Protein AF-0000000084345379 (afdb_homodimer)

Solvent-accessible surface area (backbone atoms only — not comparable to full-atom values): 69347 Å² total; per-residue (Å²): 131,78,50,75,64,46,50,44,50,51,50,55,33,65,71,37,90,54,63,39,42,52,60,57,52,9,62,73,68,72,48,52,50,68,52,45,53,52,37,50,53,48,50,21,56,70,67,73,36,76,43,56,42,79,41,96,85,55,21,33,30,49,41,68,75,49,44,65,74,61,64,68,73,79,73,82,81,65,48,82,43,69,69,41,36,38,51,48,52,49,45,38,44,70,72,73,30,72,55,43,48,51,68,59,46,25,66,71,56,65,49,56,72,67,56,48,54,52,35,50,55,49,43,54,61,69,40,56,86,39,83,59,52,45,77,46,74,58,90,59,31,38,31,72,44,57,52,56,66,54,53,49,50,50,49,51,51,52,50,47,60,71,44,68,57,26,60,36,24,48,59,63,57,28,66,72,43,84,91,55,61,47,65,59,51,48,52,49,47,53,51,50,27,59,74,67,70,54,64,63,40,44,74,46,46,53,58,48,50,50,54,49,52,51,50,51,58,34,35,57,72,71,47,74,57,86,66,90,82,76,42,74,68,49,66,69,31,69,41,30,51,49,29,47,52,41,50,55,57,46,37,73,80,39,88,46,74,89,47,68,42,56,27,48,52,47,15,52,54,46,59,65,36,46,54,74,70,86,72,72,68,66,59,61,75,74,36,100,54,55,60,64,56,52,50,53,51,42,38,52,48,41,26,70,53,64,70,46,83,56,81,83,40,60,68,46,54,54,49,48,41,48,48,52,54,46,50,50,52,28,60,75,67,68,51,82,71,87,46,94,53,39,68,53,41,51,59,65,33,38,55,40,38,51,52,19,48,51,44,50,50,54,45,25,71,74,68,70,52,86,75,53,56,38,58,33,42,55,48,14,40,33,49,42,43,47,53,62,70,61,57,80,62,80,54,42,39,26,33,37,34,42,65,73,38,78,53,42,66,51,46,50,58,50,54,49,42,71,74,38,45,79,49,39,38,78,78,45,77,33,65,52,48,48,66,71,60,49,65,71,67,60,51,59,33,35,42,24,51,52,52,71,75,76,90,66,98,48,55,68,44,72,34,53,70,76,53,47,71,70,38,49,46,49,51,48,51,50,52,52,47,51,50,52,51,52,37,49,51,54,44,37,54,48,46,67,70,28,52,45,70,90,40,52,43,58,74,40,84,70,86,40,59,66,56,47,53,48,52,55,39,48,54,36,36,76,72,58,32,32,42,86,61,34,51,60,35,25,53,51,41,41,67,55,47,56,50,46,39,93,89,18,32,31,50,52,36,48,83,58,24,79,38,22,70,40,58,34,38,34,35,39,34,37,72,57,66,32,70,32,76,95,24,55,29,33,35,36,41,36,47,35,43,20,57,89,44,34,62,54,62,52,48,46,32,55,34,45,37,57,41,68,74,38,64,69,63,58,54,56,62,68,68,46,77,44,66,70,50,40,54,50,59,61,72,102,132,79,51,75,65,46,52,45,51,51,51,54,33,65,70,38,90,53,63,39,43,52,60,57,52,9,61,74,67,72,47,51,51,66,52,44,52,52,37,51,52,47,50,21,56,70,66,73,36,76,44,57,43,79,41,98,86,54,21,33,30,49,40,67,74,49,44,65,72,62,65,67,73,79,74,82,81,66,50,81,43,68,68,42,35,36,51,47,52,50,44,40,44,72,73,74,27,71,56,43,48,51,69,60,46,25,66,69,58,68,49,55,73,66,56,49,54,51,36,50,56,50,43,54,60,70,38,56,86,38,83,59,52,45,77,47,75,56,92,61,31,39,32,72,44,55,51,56,66,52,52,50,49,50,47,50,51,51,50,47,60,71,44,68,57,26,60,35,22,48,59,62,58,28,66,73,44,83,91,54,61,48,66,59,50,50,52,51,48,53,50,51,27,58,75,68,71,54,62,64,39,42,72,45,47,54,59,48,48,51,53,50,51,52,51,51,58,33,33,57,70,71,48,74,56,86,65,90,81,75,41,74,68,49,65,70,31,68,41,28,51,50,28,46,52,42,51,54,56,46,36,71,80,38,88,44,75,87,48,69,42,55,27,48,52,46,14,53,54,46,61,65,36,45,53,75,72,85,70,73,70,65,59,59,74,74,36,100,52,57,60,66,57,52,50,52,50,42,38,53,47,42,25,71,52,65,71,46,82,54,80,85,40,61,69,48,53,54,49,48,40,48,47,51,52,46,50,51,53,28,58,74,68,69,49,83,71,85,48,95,54,39,66,54,41,52,58,64,34,39,55,40,38,50,52,19,48,51,42,50,49,54,46,25,70,73,69,70,52,86,75,53,56,40,59,32,41,56,47,15,41,35,49,40,44,46,53,62,69,61,59,78,62,80,54,42,39,27,32,37,34,41,65,73,38,80,53,42,65,51,47,50,59,49,52,48,42,72,72,38,44,79,50,40,37,77,78,45,78,32,63,52,47,49,68,73,60,48,65,71,67,61,50,60,34,35,42,23,51,52,52,71,76,74,88,66,97,47,55,71,43,72,34,52,72,78,51,47,70,67,38,50,46,49,51,46,51,50,51,53,48,50,49,52,52,52,36,48,52,53,44,39,54,48,46,67,70,29,52,44,72,92,39,51,42,59,74,41,84,68,87,40,58,66,56,46,53,48,52,56,39,50,53,36,36,76,72,58,32,31,42,87,63,34,50,60,36,25,53,52,41,41,66,58,47,56,48,47,38,91,88,19,32,31,50,51,36,49,82,57,24,80,37,23,71,39,60,35,38,34,36,38,35,38,72,58,66,31,70,33,76,95,25,54,29,32,35,36,42,36,46,34,46,20,56,89,44,34,61,54,60,53,49,48,33,54,33,45,37,57,41,67,74,38,64,68,64,58,55,57,62,70,66,46,75,45,66,68,50,41,54,50,57,61,71,103

Nearest PDB structures (foldseek):
  4r6i-assembly1_A  TM=3.378E-01  e=2.160E-15  Bacillus anthracis str. 'Ames Ancestor'
  4r6i-assembly1_B  TM=3.707E-01  e=4.226E-13  Bacillus anthracis str. 'Ames Ancestor'
  1a3a-assembly2_B  TM=8.124E-01  e=3.487E-05  Escherichia coli K-12
  6twr-assembly1_B  TM=7.654E-01  e=1.102E-02  Bacillus subtilis
  1tlv-assembly1_A-2  TM=4.463E-01  e=1.869E-03  Bacillus subtilis

Organism: NCBI:txid1533

Sequence (1272 aa):
MLNKRQEKIIIVMQESKDWVVGRELANLMGVSDRTIRSDIVKINKFYEDILIESNLKYGYRINKDKIKSLNIELTEIIPQTPEERCIYILQELLFEKNEINIIFLQDKVFISEYSIDNDIKKIKRMIEPYSSLKIIKSKNYIKLVGKEEEKRKLYKDLLTSETKGNFLNLNKIASLYKDFDLIEVKDILEDTFKEYNYHIRELAFPMLMIHIGIAIERIIKHNYIKTDRNTEELQNSIEYKIAQVFFKKVAENIRIEIVEDEIVLLALLLLGKKSANYTNDVVKDQTNYSVSDLVEETLLDIKKIFNVDFTSDNDLKIGLEMHIMSLLERQIKNIEIDNMYLQEIKRKYPLIFEMAVRVCKLLEEKIHINIKENEIAFIALHLGAAYERANLTCKYKVIMIYPNTQALSNLCLQKILNRFGDRIDIIESMNFFEESVILRLKPDLILTTLPLKHSLDILTLQISLFVDYEDESRIFQALNNLDRLRCREDFKLLILKLVKEEFFYTHVNVKSSFDLITRMCDNLYKKGYVKKDFKSSVLQREKMSATSFAYGFAIPHSFNGQISNKSSLSIAILDNPIKWGDFDVRFVILFAVKEEDHRILRVFFDWLSNVISNSSKFASLLEVKNYKEFINQVLKMLNKRQEKIIIVMQESKDWVVGRELANLMGVSDRTIRSDIVKINKFYEDILIESNLKYGYRINKDKIKSLNIELTEIIPQTPEERCIYILQELLFEKNEINIIFLQDKVFISEYSIDNDIKKIKRMIEPYSSLKIIKSKNYIKLVGKEEEKRKLYKDLLTSETKGNFLNLNKIASLYKDFDLIEVKDILEDTFKEYNYHIRELAFPMLMIHIGIAIERIIKHNYIKTDRNTEELQNSIEYKIAQVFFKKVAENIRIEIVEDEIVLLALLLLGKKSANYTNDVVKDQTNYSVSDLVEETLLDIKKIFNVDFTSDNDLKIGLEMHIMSLLERQIKNIEIDNMYLQEIKRKYPLIFEMAVRVCKLLEEKIHINIKENEIAFIALHLGAAYERANLTCKYKVIMIYPNTQALSNLCLQKILNRFGDRIDIIESMNFFEESVILRLKPDLILTTLPLKHSLDILTLQISLFVDYEDESRIFQALNNLDRLRCREDFKLLILKLVKEEFFYTHVNVKSSFDLITRMCDNLYKKGYVKKDFKSSVLQREKMSATSFAYGFAIPHSFNGQISNKSSLSIAILDNPIKWGDFDVRFVILFAVKEEDHRILRVFFDWLSNVISNSSKFASLLEVKNYKEFINQVLK

InterPro domains:
  IPR002178 PTS EIIA type-2 domain [PF00359] (498-633)
  IPR002178 PTS EIIA type-2 domain [PS51094] (497-636)
  IPR007737 Mga helix-turn-helix domain [PF05043] (71-158)
  IPR011608 PRD domain [PF00874] (186-272)
  IPR011608 PRD domain [PF00874] (297-386)
  IPR011608 PRD domain [PS51372] (176-280)
  IPR011608 PRD domain [PS51372] (286-393)
  IPR013196 Helix-turn-helix, type 11 [PF08279] (5-61)
  IPR016152 Phosphotransferase/anion transporter [G3DSA:3.40.930.10] (494-636)
  IPR016152 Phosphotransferase/anion transporter [SSF55804] (495-634)
  IPR036388 Winged helix-like DNA-binding domain superfamily [G3DSA:1.10.10.10] (1-64)
  IPR036390 Winged helix DNA-binding domain superfamily [SSF46785] (1-47)
  IPR036634 PRD domain superfamily [SSF63520] (185-271)
  IPR036634 PRD domain superfamily [SSF63520] (288-389)
  IPR050661 BglG family transcriptional antiterminators [PTHR30185] (1-632)

Radius of gyration: 38.84 Å; Cα contacts (8 Å, |Δi|>4): 1719; chains: 2; bounding box: 80×120×91 Å

Secondary structure (DSSP, 8-state):
---HHHHHHHHHHHH-SS-B-HHHHHHHHTS-HHHHHHHHHHHHHHTTS-SEEEETTTEEEE-HHHHHHHT----S----SHHHHHHHHHHIIIII-SEEEHHHHHHHHT--HHHHHHHHHHHHHHTTTSTT-EEEEETTEEEEES-HHHHHHHHHHHHHHHHTT-TTBHHHHHHT-SSS-HHHHHHHHHHHHHHTT--B-GGGHHHHHHHHHHHHHHHHTT-----S---HHHHTSHHHHHHHHHHHHHHHHS-----HHHHHHHHHHHHHTB-----THHHHHH-SS-HHHHHHHHHHHHHHHH----TT-HHHHHHHHHHHHHHHHHHHHT-----TTHHHHHHH-HHHHHHHHHHHHHHHHHH--PPPHHHHHHHHHHHHHHHHHH--PPPEEEEEE----GGGTTHHHHHHHHHHTTTEEEEEEESSB-HHHHHHH--SEEEESS----SSSSEEEE--TT--HHHHHHHHHHHHHHHHHHHHHHHHHHHHHHEEEEEEEEEE--SSHHHHHHHHHHHHHHTTSB-TTHHHHHHHHHHHS--EETTTEE--B-S-GGGBSS-EEEEEEEEEEEEETTEEEEEEEEEE--GGGHHHHHHHHHHHHHHHT-HHHHHHHHT--SHHHHHHHHH-/---HHHHHHHHHHHH-SS-B-HHHHHHHHTS-HHHHHHHHHHHHHHTTS--EEEETTTEEEE-HHHHHHHT----S----SHHHHHHHHHHIIIII-SEEEHHHHHHHHT--HHHHHHHHHHHHHHTTTSTT-EEEEETTEEEEES-HHHHHHHHHHHHHHHHTT-TTBHHHHHHT-SSS-HHHHHHHHHHHHHHTT--B-GGGHHHHHHHHHHHHHHHHTT-----S---HHHHTSHHHHHHHHHHHHHHHHS-----HHHHHHHHHHHHHTB------HHHHHH-SS-HHHHHHHHHHHHHHHH----TT-HHHHHHHHHHHHHHHHHHHHT-----TTHHHHHHH-HHHHHHHHHHHHHHHHHH--PPPHHHHHHHHHHHHHHHHHH--PPPEEEEEE----GGGTTHHHHHHHHHHTTTEEEEEEESSB-HHHHHHH--SEEEESS----SSSSEEEE--TT--HHHHHHHHHHHHHHHHHHHHHHHHHHHHHHEEEEEEEEEE--SSHHHHHHHHHHHHHHTTSB-THHHHHHHHHHHHS--EETTTEE--B-S-GGGBSS-EEEEEEEEEEEEETTEEEEEEEEEE--GGGHHHHHHHHHHHHHHHT-HHHHHHHHT--SHHHHHHHHH-

Structure (mmCIF, N/CA/C/O backbone):
data_AF-0000000084345379-model_v1
#
loop_
_entity.id
_entity.type
_entity.pdbx_description
1 polymer 'Lichenan operon transcriptional antiterminator'
#
loop_
_atom_site.group_PDB
_atom_site.id
_atom_site.type_symbol
_atom_site.label_atom_id
_atom_site.label_alt_id
_atom_site.label_comp_id
_atom_site.label_asym_id
_atom_site.label_entity_id
_atom_site.label_seq_id
_atom_site.pdbx_PDB_ins_code
_atom_site.Cartn_x
_atom_site.Cartn_y
_atom_site.Cartn_z
_atom_site.occupancy
_atom_site.B_iso_or_equiv
_atom_site.auth_seq_id
_atom_site.auth_comp_id
_atom_site.auth_asym_id
_atom_site.auth_atom_id
_atom_site.pdbx_PDB_model_num
ATOM 1 N N . MET A 1 1 ? -39.469 -16.656 -31.125 1 59.34 1 MET A N 1
ATOM 2 C CA . MET A 1 1 ? -38.281 -17.453 -30.734 1 59.34 1 MET A CA 1
ATOM 3 C C . MET A 1 1 ? -37.094 -17.078 -31.594 1 59.34 1 MET A C 1
ATOM 5 O O . MET A 1 1 ? -37.219 -16.703 -32.75 1 59.34 1 MET A O 1
ATOM 9 N N . LEU A 1 2 ? -35.938 -16.906 -31.016 1 71.12 2 LEU A N 1
ATOM 10 C CA . LEU A 1 2 ? -34.75 -16.594 -31.766 1 71.12 2 LEU A CA 1
ATOM 11 C C . LEU A 1 2 ? -34.281 -17.812 -32.562 1 71.12 2 LEU A C 1
ATOM 13 O O . LEU A 1 2 ? -34.406 -18.953 -32.094 1 71.12 2 LEU A O 1
ATOM 17 N N . ASN A 1 3 ? -34 -17.578 -33.812 1 69.94 3 ASN A N 1
ATOM 18 C CA . ASN A 1 3 ? -33.438 -18.688 -34.594 1 69.94 3 ASN A CA 1
ATOM 19 C C . ASN A 1 3 ? -32 -19.016 -34.156 1 69.94 3 ASN A C 1
ATOM 21 O O . ASN A 1 3 ? -31.406 -18.281 -33.375 1 69.94 3 ASN A O 1
ATOM 25 N N . LYS A 1 4 ? -31.609 -20.141 -34.656 1 66.31 4 LYS A N 1
ATOM 26 C CA . LYS A 1 4 ? -30.312 -20.656 -34.25 1 66.31 4 LYS A CA 1
ATOM 27 C C . LYS A 1 4 ? -29.203 -19.656 -34.5 1 66.31 4 LYS A C 1
ATOM 29 O O . LYS A 1 4 ? -28.281 -19.5 -33.688 1 66.31 4 LYS A O 1
ATOM 34 N N . ARG A 1 5 ? -29.344 -18.938 -35.562 1 70.94 5 ARG A N 1
ATOM 35 C CA . ARG A 1 5 ? -28.328 -17.953 -35.938 1 70.94 5 ARG A CA 1
ATOM 36 C C . ARG A 1 5 ? -28.359 -16.766 -34.969 1 70.94 5 ARG A C 1
ATOM 38 O O . ARG A 1 5 ? -27.297 -16.297 -34.531 1 70.94 5 ARG A O 1
ATOM 45 N N . GLN A 1 6 ? -29.438 -16.391 -34.625 1 74.75 6 GLN A N 1
ATOM 46 C CA . GLN A 1 6 ? -29.609 -15.242 -33.719 1 74.75 6 GLN A CA 1
ATOM 47 C C . GLN A 1 6 ? -29.094 -15.562 -32.344 1 74.75 6 GLN A C 1
ATOM 49 O O . GLN A 1 6 ? -28.453 -14.719 -31.703 1 74.75 6 GLN A O 1
ATOM 54 N N . GLU A 1 7 ? -29.312 -16.719 -32 1 69.69 7 GLU A N 1
ATOM 55 C CA . GLU A 1 7 ? -28.766 -17.156 -30.719 1 69.69 7 GLU A CA 1
ATOM 56 C C . GLU A 1 7 ? -27.234 -17.172 -30.766 1 69.69 7 GLU A C 1
ATOM 58 O O . GLU A 1 7 ? -26.578 -16.781 -29.797 1 69.69 7 GLU A O 1
ATOM 63 N N . LYS A 1 8 ? -26.797 -17.516 -31.891 1 69.06 8 LYS A N 1
ATOM 64 C CA . LYS A 1 8 ? -25.359 -17.562 -32.125 1 69.06 8 LYS A CA 1
ATOM 65 C C . LYS A 1 8 ? -24.75 -16.172 -32.062 1 69.06 8 LYS A C 1
ATOM 67 O O . LYS A 1 8 ? -23.656 -15.984 -31.531 1 69.06 8 LYS A O 1
ATOM 72 N N . ILE A 1 9 ? -25.391 -15.297 -32.562 1 73.38 9 ILE A N 1
ATOM 73 C CA . ILE A 1 9 ? -24.922 -13.914 -32.562 1 73.38 9 ILE A CA 1
ATOM 74 C C . ILE A 1 9 ? -24.797 -13.406 -31.141 1 73.38 9 ILE A C 1
ATOM 76 O O . ILE A 1 9 ? -23.797 -12.781 -30.781 1 73.38 9 ILE A O 1
ATOM 80 N N . ILE A 1 10 ? -25.734 -13.875 -30.344 1 73.19 10 ILE A N 1
ATOM 81 C CA . ILE A 1 10 ? -25.734 -13.422 -28.953 1 73.19 10 ILE A CA 1
ATOM 82 C C . ILE A 1 10 ? -24.547 -14.016 -28.219 1 73.19 10 ILE A C 1
ATOM 84 O O . ILE A 1 10 ? -23.844 -13.312 -27.469 1 73.19 10 ILE A O 1
ATOM 88 N N . ILE A 1 11 ? -24.344 -15.203 -28.562 1 67.31 11 ILE A N 1
ATOM 89 C CA . ILE A 1 11 ? -23.25 -15.922 -27.906 1 67.31 11 ILE A CA 1
ATOM 90 C C . ILE A 1 11 ? -21.906 -15.32 -28.312 1 67.31 11 ILE A C 1
ATOM 92 O O . ILE A 1 11 ? -21.047 -15.07 -27.453 1 67.31 11 ILE A O 1
ATOM 96 N N . VAL A 1 12 ? -21.781 -15.078 -29.562 1 67.81 12 VAL A N 1
ATOM 97 C CA . VAL A 1 12 ? -20.547 -14.531 -30.094 1 67.81 12 VAL A CA 1
ATOM 98 C C . VAL A 1 12 ? -20.312 -13.125 -29.531 1 67.81 12 VAL A C 1
ATOM 100 O O . VAL A 1 12 ? -19.203 -12.773 -29.172 1 67.81 12 VAL A O 1
ATOM 103 N N . MET A 1 13 ? -21.297 -12.43 -29.422 1 70.81 13 MET A N 1
ATOM 104 C CA . MET A 1 13 ? -21.188 -11.039 -28.969 1 70.81 13 MET A CA 1
ATOM 105 C C . MET A 1 13 ? -20.922 -10.969 -27.469 1 70.81 13 MET A C 1
ATOM 107 O O . MET A 1 13 ? -20.266 -10.039 -27 1 70.81 13 MET A O 1
ATOM 111 N N . GLN A 1 14 ? -21.391 -11.984 -26.781 1 67 14 GLN A N 1
ATOM 112 C CA . GLN A 1 14 ? -21.141 -12.031 -25.344 1 67 14 GLN A CA 1
ATOM 113 C C . GLN A 1 14 ? -19.672 -12.258 -25.031 1 67 14 GLN A C 1
ATOM 115 O O . GLN A 1 14 ? -19.156 -11.758 -24.047 1 67 14 GLN A O 1
ATOM 120 N N . GLU A 1 15 ? -19.156 -13 -25.859 1 58.72 15 GLU A N 1
ATOM 121 C CA . GLU A 1 15 ? -17.75 -13.367 -25.688 1 58.72 15 GLU A CA 1
ATOM 122 C C . GLU A 1 15 ? -16.828 -12.242 -26.141 1 58.72 15 GLU A C 1
ATOM 124 O O . GLU A 1 15 ? -15.68 -12.156 -25.703 1 58.72 15 GLU A O 1
ATOM 129 N N . SER A 1 16 ? -17.422 -11.438 -26.969 1 60.69 16 SER A N 1
ATOM 130 C CA . SER A 1 16 ? -16.609 -10.336 -27.484 1 60.69 16 SER A CA 1
ATOM 131 C C . SER A 1 16 ? -16.594 -9.156 -26.5 1 60.69 16 SER A C 1
ATOM 133 O O . SER A 1 16 ? -17.656 -8.773 -25.984 1 60.69 16 SER A O 1
ATOM 135 N N . LYS A 1 17 ? -15.539 -8.93 -25.969 1 59.34 17 LYS A N 1
ATOM 136 C CA . LYS A 1 17 ? -15.398 -7.887 -24.953 1 59.34 17 LYS A CA 1
ATOM 137 C C . LYS A 1 17 ? -15.602 -6.5 -25.562 1 59.34 17 LYS A C 1
ATOM 139 O O . LYS A 1 17 ? -15.891 -5.539 -24.844 1 59.34 17 LYS A O 1
ATOM 144 N N . ASP A 1 18 ? -15.516 -6.391 -26.922 1 72.69 18 ASP A N 1
ATOM 145 C CA . ASP A 1 18 ? -15.539 -5.078 -27.562 1 72.69 18 ASP A CA 1
ATOM 146 C C . ASP A 1 18 ? -16.484 -5.074 -28.75 1 72.69 18 ASP A C 1
ATOM 148 O O . ASP A 1 18 ? -17.141 -6.082 -29.047 1 72.69 18 ASP A O 1
ATOM 152 N N . TRP A 1 19 ? -16.594 -3.855 -29.469 1 78.12 19 TRP A N 1
ATOM 153 C CA . TRP A 1 19 ? -17.406 -3.688 -30.672 1 78.12 19 TRP A CA 1
ATOM 154 C C . TRP A 1 19 ? -16.984 -4.664 -31.766 1 78.12 19 TRP A C 1
ATOM 156 O O . TRP A 1 19 ? -15.781 -4.898 -31.953 1 78.12 19 TRP A O 1
ATOM 166 N N . VAL A 1 20 ? -17.891 -5.395 -32.344 1 77.25 20 VAL A N 1
ATOM 167 C CA . VAL A 1 20 ? -17.641 -6.309 -33.438 1 77.25 20 VAL A CA 1
ATOM 168 C C . VAL A 1 20 ? -18.219 -5.723 -34.75 1 77.25 20 VAL A C 1
ATOM 170 O O . VAL A 1 20 ? -19.391 -5.348 -34.781 1 77.25 20 VAL A O 1
ATOM 173 N N . VAL A 1 21 ? -17.422 -5.613 -35.719 1 78.5 21 VAL A N 1
ATOM 174 C CA . VAL A 1 21 ? -17.844 -5.062 -37 1 78.5 21 VAL A CA 1
ATOM 175 C C . VAL A 1 21 ? -18.844 -6.004 -37.688 1 78.5 21 VAL A C 1
ATOM 177 O O . VAL A 1 21 ? -18.688 -7.227 -37.625 1 78.5 21 VAL A O 1
ATOM 180 N N . GLY A 1 22 ? -19.938 -5.438 -38.25 1 76.19 22 GLY A N 1
ATOM 181 C CA . GLY A 1 22 ? -21.016 -6.203 -38.875 1 76.19 22 GLY A CA 1
ATOM 182 C C . GLY A 1 22 ? -20.531 -7.203 -39.906 1 76.19 22 GLY A C 1
ATOM 183 O O . GLY A 1 22 ? -21 -8.344 -39.938 1 76.19 22 GLY A O 1
ATOM 184 N N . ARG A 1 23 ? -19.562 -6.809 -40.562 1 75.5 23 ARG A N 1
ATOM 185 C CA . ARG A 1 23 ? -19.016 -7.68 -41.594 1 75.5 23 ARG A CA 1
ATOM 186 C C . ARG A 1 23 ? -18.328 -8.891 -40.969 1 75.5 23 ARG A C 1
ATOM 188 O O . ARG A 1 23 ? -18.391 -10 -41.531 1 75.5 23 ARG A O 1
ATOM 195 N N . GLU A 1 24 ? -17.75 -8.758 -39.875 1 74.31 24 GLU A N 1
ATOM 196 C CA . GLU A 1 24 ? -17.094 -9.844 -39.156 1 74.31 24 GLU A CA 1
ATOM 197 C C . GLU A 1 24 ? -18.125 -10.844 -38.625 1 74.31 24 GLU A C 1
ATOM 199 O O . GLU A 1 24 ? -17.922 -12.055 -38.719 1 74.31 24 GLU A O 1
ATOM 204 N N . LEU A 1 25 ? -19.031 -10.328 -38.156 1 75.81 25 LEU A N 1
ATOM 205 C CA . LEU A 1 25 ? -20.141 -11.164 -37.656 1 75.81 25 LEU A CA 1
ATOM 206 C C . LEU A 1 25 ? -20.781 -11.914 -38.812 1 75.81 25 LEU A C 1
ATOM 208 O O . LEU A 1 25 ? -21.125 -13.094 -38.688 1 75.81 25 LEU A O 1
ATOM 212 N N . ALA A 1 26 ? -20.953 -11.172 -39.938 1 77.31 26 ALA A N 1
ATOM 213 C CA . ALA A 1 26 ? -21.531 -11.766 -41.125 1 77.31 26 ALA A CA 1
ATOM 214 C C . ALA A 1 26 ? -20.672 -12.93 -41.625 1 77.31 26 ALA A C 1
ATOM 216 O O . ALA A 1 26 ? -21.203 -13.984 -41.969 1 77.31 26 ALA A O 1
ATOM 217 N N . ASN A 1 27 ? -19.484 -12.719 -41.562 1 70.81 27 ASN A N 1
ATOM 218 C CA . ASN A 1 27 ? -18.547 -13.766 -41.969 1 70.81 27 ASN A CA 1
ATOM 219 C C . ASN A 1 27 ? -18.609 -14.961 -41.031 1 70.81 27 ASN A C 1
ATOM 221 O O . ASN A 1 27 ? -18.578 -16.109 -41.469 1 70.81 27 ASN A O 1
ATOM 225 N N . LEU A 1 28 ? -18.766 -14.633 -39.844 1 67.62 28 LEU A N 1
ATOM 226 C CA . LEU A 1 28 ? -18.781 -15.664 -38.812 1 67.62 28 LEU A CA 1
ATOM 227 C C . LEU A 1 28 ? -20.062 -16.484 -38.906 1 67.62 28 LEU A C 1
ATOM 229 O O . LEU A 1 28 ? -20.031 -17.703 -38.656 1 67.62 28 LEU A O 1
ATOM 233 N N . MET A 1 29 ? -21.125 -15.836 -39.344 1 71.5 29 MET A N 1
ATOM 234 C CA . MET A 1 29 ? -22.438 -16.484 -39.406 1 71.5 29 MET A CA 1
ATOM 235 C C . MET A 1 29 ? -22.703 -17.016 -40.812 1 71.5 29 MET A C 1
ATOM 237 O O . MET A 1 29 ? -23.703 -17.719 -41.031 1 71.5 29 MET A O 1
ATOM 241 N N . GLY A 1 30 ? -21.844 -16.719 -41.719 1 64.25 30 GLY A N 1
ATOM 242 C CA . GLY A 1 30 ? -22 -17.125 -43.094 1 64.25 30 GLY A CA 1
ATOM 243 C C . GLY A 1 30 ? -23.188 -16.453 -43.781 1 64.25 30 GLY A C 1
ATOM 244 O O . GLY A 1 30 ? -23.859 -17.078 -44.594 1 64.25 30 GLY A O 1
ATOM 245 N N . VAL A 1 31 ? -23.516 -15.305 -43.406 1 75.81 31 VAL A N 1
ATOM 246 C CA . VAL A 1 31 ? -24.641 -14.586 -43.969 1 75.81 31 VAL A CA 1
ATOM 247 C C . VAL A 1 31 ? -24.203 -13.188 -44.406 1 75.81 31 VAL A C 1
ATOM 249 O O . VAL A 1 31 ? -23.047 -12.812 -44.219 1 75.81 31 VAL A O 1
ATOM 252 N N . SER A 1 32 ? -25.031 -12.508 -45.125 1 76.06 32 SER A N 1
ATOM 253 C CA . SER A 1 32 ? -24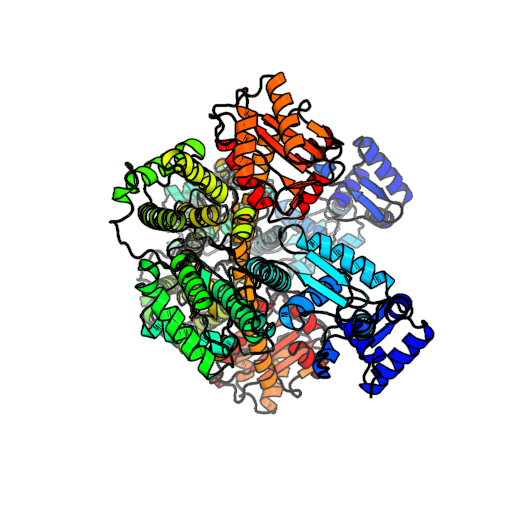.719 -11.148 -45.562 1 76.06 32 SER A CA 1
ATOM 254 C C . SER A 1 32 ? -24.828 -10.148 -44.438 1 76.06 32 SER A C 1
ATOM 256 O O . SER A 1 32 ? -25.484 -10.406 -43.438 1 76.06 32 SER A O 1
ATOM 258 N N . ASP A 1 33 ? -24.219 -9.047 -44.594 1 78.25 33 ASP A N 1
ATOM 259 C CA . ASP A 1 33 ? -24.266 -7.953 -43.625 1 78.25 33 ASP A CA 1
ATOM 260 C C . ASP A 1 33 ? -25.703 -7.512 -43.375 1 78.25 33 ASP A C 1
ATOM 262 O O . ASP A 1 33 ? -26.047 -7.152 -42.25 1 78.25 33 ASP A O 1
ATOM 266 N N . ARG A 1 34 ? -26.391 -7.531 -44.406 1 80.25 34 ARG A N 1
ATOM 267 C CA . ARG A 1 34 ? -27.797 -7.129 -44.312 1 80.25 34 ARG A CA 1
ATOM 268 C C . ARG A 1 34 ? -28.578 -8.078 -43.406 1 80.25 34 ARG A C 1
ATOM 270 O O . ARG A 1 34 ? -29.422 -7.648 -42.625 1 80.25 34 ARG A O 1
ATOM 277 N N . THR A 1 35 ? -28.266 -9.305 -43.438 1 81.38 35 THR A N 1
ATOM 278 C CA . THR A 1 35 ? -28.906 -10.328 -42.625 1 81.38 35 THR A CA 1
ATOM 279 C C . THR A 1 35 ? -28.531 -10.156 -41.156 1 81.38 35 THR A C 1
ATOM 281 O O . THR A 1 35 ? -29.375 -10.312 -40.25 1 81.38 35 THR A O 1
ATOM 284 N N . ILE A 1 36 ? -27.328 -9.781 -40.969 1 81.38 36 ILE A N 1
ATOM 285 C CA . ILE A 1 36 ? -26.875 -9.57 -39.594 1 81.38 36 ILE A CA 1
ATOM 286 C C . ILE A 1 36 ? -27.625 -8.391 -38.969 1 81.38 36 ILE A C 1
ATOM 288 O O . ILE A 1 36 ? -28.062 -8.461 -37.844 1 81.38 36 ILE A O 1
ATOM 292 N N . ARG A 1 37 ? -27.797 -7.41 -39.75 1 82.62 37 ARG A N 1
ATOM 293 C CA . ARG A 1 37 ? -28.531 -6.238 -39.281 1 82.62 37 ARG A CA 1
ATOM 294 C C . ARG A 1 37 ? -29.969 -6.598 -38.938 1 82.62 37 ARG A C 1
ATOM 296 O O . ARG A 1 37 ? -30.5 -6.168 -37.906 1 82.62 37 ARG A O 1
ATOM 303 N N . SER A 1 38 ? -30.438 -7.391 -39.844 1 83.5 38 SER A N 1
ATOM 304 C CA . SER A 1 38 ? -31.812 -7.836 -39.625 1 83.5 38 SER A CA 1
ATOM 305 C C . SER A 1 38 ? -31.906 -8.727 -38.375 1 83.5 38 SER A C 1
ATOM 307 O O . SER A 1 38 ? -32.875 -8.609 -37.594 1 83.5 38 SER A O 1
ATOM 309 N N . ASP A 1 39 ? -30.922 -9.5 -38.188 1 81.94 39 ASP A N 1
ATOM 310 C CA . ASP A 1 39 ? -30.906 -10.414 -37.031 1 81.94 39 ASP A CA 1
ATOM 311 C C . ASP A 1 39 ? -30.75 -9.648 -35.719 1 81.94 39 ASP A C 1
ATOM 313 O O . ASP A 1 39 ? -31.406 -9.953 -34.75 1 81.94 39 ASP A O 1
ATOM 317 N N . ILE A 1 40 ? -29.953 -8.734 -35.781 1 83.5 40 ILE A N 1
ATOM 318 C CA . ILE A 1 40 ? -29.703 -7.945 -34.562 1 83.5 40 ILE A CA 1
ATOM 319 C C . ILE A 1 40 ? -30.969 -7.184 -34.188 1 83.5 40 ILE A C 1
ATOM 321 O O . ILE A 1 40 ? -31.312 -7.113 -33 1 83.5 40 ILE A O 1
ATOM 325 N N . VAL A 1 41 ? -31.609 -6.688 -35.219 1 82.25 41 VAL A N 1
ATOM 326 C CA . VAL A 1 41 ? -32.875 -6.004 -34.969 1 82.25 41 VAL A CA 1
ATOM 327 C C . VAL A 1 41 ? -33.875 -6.988 -34.406 1 82.25 41 VAL A C 1
ATOM 329 O O . VAL A 1 41 ? -34.594 -6.66 -33.438 1 82.25 41 VAL A O 1
ATOM 332 N N . LYS A 1 42 ? -33.844 -8.18 -34.875 1 81.94 42 LYS A N 1
ATOM 333 C CA . LYS A 1 42 ? -34.781 -9.195 -34.375 1 81.94 42 LYS A CA 1
ATOM 334 C C . LYS A 1 42 ? -34.438 -9.625 -32.969 1 81.94 42 LYS A C 1
ATOM 336 O O . LYS A 1 42 ? -35.312 -9.852 -32.125 1 81.94 42 LYS A O 1
ATOM 341 N N . ILE A 1 43 ? -33.188 -9.75 -32.656 1 80.06 43 ILE A N 1
ATOM 342 C CA . ILE A 1 43 ? -32.719 -10.125 -31.312 1 80.06 43 ILE A CA 1
ATOM 343 C C . ILE A 1 43 ? -33.125 -9.055 -30.297 1 80.06 43 ILE A C 1
ATOM 345 O O . ILE A 1 43 ? -33.688 -9.367 -29.25 1 80.06 43 ILE A O 1
ATOM 349 N N . ASN A 1 44 ? -32.938 -7.832 -30.625 1 81 44 ASN A N 1
ATOM 350 C CA . ASN A 1 44 ? -33.281 -6.734 -29.734 1 81 44 ASN A CA 1
ATOM 351 C C . ASN A 1 44 ? -34.812 -6.629 -29.562 1 81 44 ASN A C 1
ATOM 353 O O . ASN A 1 44 ? -35.281 -6.297 -28.484 1 81 44 ASN A O 1
ATOM 357 N N . LYS A 1 45 ? -35.469 -6.941 -30.672 1 80 45 LYS A N 1
ATOM 358 C CA . LYS A 1 45 ? -36.938 -6.953 -30.609 1 80 45 LYS A CA 1
ATOM 359 C C . LYS A 1 45 ? -37.438 -8.102 -29.734 1 80 45 LYS A C 1
ATOM 361 O O . LYS A 1 45 ? -38.375 -7.93 -28.953 1 80 45 LYS A O 1
ATOM 366 N N . PHE A 1 46 ? -36.75 -9.219 -29.844 1 78.31 46 PHE A N 1
ATOM 367 C CA . PHE A 1 46 ? -37.156 -10.391 -29.078 1 78.31 46 PHE A CA 1
ATOM 368 C C . PHE A 1 46 ? -37 -10.141 -27.578 1 78.31 46 PHE A C 1
ATOM 370 O O . PHE A 1 46 ? -37.875 -10.484 -26.781 1 78.31 46 PHE A O 1
ATOM 377 N N . TYR A 1 47 ? -35.906 -9.562 -27.203 1 76.56 47 TYR A N 1
ATOM 378 C CA . TYR A 1 47 ? -35.656 -9.344 -25.781 1 76.56 47 TYR A CA 1
ATOM 379 C C . TYR A 1 47 ? -36.219 -7.996 -25.328 1 76.56 47 TYR A C 1
ATOM 381 O O . TYR A 1 47 ? -36.031 -7.602 -24.172 1 76.56 47 TYR A O 1
ATOM 389 N N . GLU A 1 48 ? -37 -7.375 -26.25 1 70.88 48 GLU A N 1
ATOM 390 C CA . GLU A 1 48 ? -37.656 -6.086 -26.047 1 70.88 48 GLU A CA 1
ATOM 391 C C . GLU A 1 48 ? -36.719 -5.102 -25.344 1 70.88 48 GLU A C 1
ATOM 393 O O . GLU A 1 48 ? -37.125 -4.336 -24.484 1 70.88 48 GLU A O 1
ATOM 398 N N . ASP A 1 49 ? -35.531 -5.328 -25.656 1 73.62 49 ASP A N 1
ATOM 399 C CA . ASP A 1 49 ? -34.469 -4.465 -25.125 1 73.62 49 ASP A CA 1
ATOM 400 C C . ASP A 1 49 ? -33.281 -4.391 -26.094 1 73.62 49 ASP A C 1
ATOM 402 O O . ASP A 1 49 ? -33.125 -5.254 -26.953 1 73.62 49 ASP A O 1
ATOM 406 N N . ILE A 1 50 ? -32.5 -3.332 -25.984 1 78.31 50 ILE A N 1
ATOM 407 C CA . ILE A 1 50 ? -31.328 -3.219 -26.828 1 78.31 50 ILE A CA 1
ATOM 408 C C . ILE A 1 50 ? -30.172 -4.031 -26.219 1 78.31 50 ILE A C 1
ATOM 410 O O . ILE A 1 50 ? -29.312 -3.482 -25.531 1 78.31 50 ILE A O 1
ATOM 414 N N . LEU A 1 51 ? -30.25 -5.324 -26.469 1 78.44 51 LEU A N 1
ATOM 415 C CA . LEU A 1 51 ? -29.219 -6.238 -25.969 1 78.44 51 LEU A CA 1
ATOM 416 C C . LEU A 1 51 ? -27.906 -6.055 -26.719 1 78.44 51 LEU A C 1
ATOM 418 O O . LEU A 1 51 ? -26.844 -6.098 -26.109 1 78.44 51 LEU A O 1
ATOM 422 N N . ILE A 1 52 ? -28.125 -5.824 -27.984 1 82.38 52 ILE A N 1
ATOM 423 C CA . ILE A 1 52 ? -26.969 -5.598 -28.844 1 82.38 52 ILE A CA 1
ATOM 424 C C . ILE A 1 52 ? -27 -4.18 -29.391 1 82.38 52 ILE A C 1
ATOM 426 O O . ILE A 1 52 ? -27.906 -3.826 -30.156 1 82.38 52 ILE A O 1
ATOM 430 N N . GLU A 1 53 ? -26.188 -3.398 -29 1 82.12 53 GLU A N 1
ATOM 431 C CA . GLU A 1 53 ? -26.078 -2.014 -29.438 1 82.12 53 GLU A CA 1
ATOM 432 C C . GLU A 1 53 ? -25.422 -1.93 -30.812 1 82.12 53 GLU A C 1
ATOM 434 O O . GLU A 1 53 ? -24.5 -2.697 -31.125 1 82.12 53 GLU A O 1
ATOM 439 N N . SER A 1 54 ? -26 -1.077 -31.75 1 80.5 54 SER A N 1
ATOM 440 C CA . SER A 1 54 ? -25.469 -0.872 -33.094 1 80.5 54 SER A CA 1
ATOM 441 C C . SER A 1 54 ? -24.922 0.542 -33.25 1 80.5 54 SER A C 1
ATOM 443 O O . SER A 1 54 ? -25.562 1.513 -32.844 1 80.5 54 SER A O 1
ATOM 445 N N . ASN A 1 55 ? -23.672 0.638 -33.656 1 79.25 55 ASN A N 1
ATOM 446 C CA . ASN A 1 55 ? -23.016 1.901 -34 1 79.25 55 ASN A CA 1
ATOM 447 C C . ASN A 1 55 ? -22.469 1.882 -35.406 1 79.25 55 ASN A C 1
ATOM 449 O O . ASN A 1 55 ? -21.812 0.915 -35.812 1 79.25 55 ASN A O 1
ATOM 453 N N . LEU A 1 56 ? -22.734 2.869 -36.25 1 74.75 56 LEU A N 1
ATOM 454 C CA . LEU A 1 56 ? -22.344 2.941 -37.656 1 74.75 56 LEU A CA 1
ATOM 455 C C . LEU A 1 56 ? -20.828 2.873 -37.781 1 74.75 56 LEU A C 1
ATOM 457 O O . LEU A 1 56 ? -20.328 2.295 -38.75 1 74.75 56 LEU A O 1
ATOM 461 N N . LYS A 1 57 ? -20.125 3.328 -36.812 1 72.44 57 LYS A N 1
ATOM 462 C CA . LYS A 1 57 ? -18.672 3.406 -36.938 1 72.44 57 LYS A CA 1
ATOM 463 C C . LYS A 1 57 ? -18 2.191 -36.281 1 72.44 57 LYS A C 1
ATOM 465 O O . LYS A 1 57 ? -17.016 1.668 -36.812 1 72.44 57 LYS A O 1
ATOM 470 N N . TYR A 1 58 ? -18.531 1.638 -35.281 1 78.56 58 TYR A N 1
ATOM 471 C CA . TYR A 1 58 ? -17.797 0.671 -34.469 1 78.56 58 TYR A CA 1
ATOM 472 C C . TYR A 1 58 ? -18.375 -0.729 -34.656 1 78.56 58 TYR A C 1
ATOM 474 O O . TYR A 1 58 ? -17.719 -1.721 -34.312 1 78.56 58 TYR A O 1
ATOM 482 N N . GLY A 1 59 ? -19.562 -0.829 -35.125 1 81.75 59 GLY A N 1
ATOM 483 C CA . GLY A 1 59 ? -20.203 -2.119 -35.312 1 81.75 59 GLY A CA 1
ATOM 484 C C . GLY A 1 59 ? -21.219 -2.439 -34.219 1 81.75 59 GLY A C 1
ATOM 485 O O . GLY A 1 59 ? -22.062 -1.603 -33.875 1 81.75 59 GLY A O 1
ATOM 486 N N . TYR A 1 60 ? -21.109 -3.721 -33.75 1 84.06 60 TYR A N 1
ATOM 487 C CA . TYR A 1 60 ? -22.094 -4.184 -32.781 1 84.06 60 TYR A CA 1
ATOM 488 C C . TYR A 1 60 ? -21.438 -4.539 -31.438 1 84.06 60 TYR A C 1
ATOM 490 O O . TYR A 1 60 ? -20.297 -5 -31.406 1 84.06 60 TYR A O 1
ATOM 498 N N . ARG A 1 61 ? -22.094 -4.211 -30.391 1 83.06 61 ARG A N 1
ATOM 499 C CA . ARG A 1 61 ? -21.625 -4.578 -29.062 1 83.06 61 ARG A CA 1
ATOM 500 C C . ARG A 1 61 ? -22.766 -5.043 -28.188 1 83.06 61 ARG A C 1
ATOM 502 O O . ARG A 1 61 ? -23.844 -4.43 -28.172 1 83.06 61 ARG A O 1
ATOM 509 N N . ILE A 1 62 ? -22.406 -6.098 -27.484 1 77.25 62 ILE A N 1
ATOM 510 C CA . ILE A 1 62 ? -23.438 -6.609 -26.594 1 77.25 62 ILE A CA 1
ATOM 511 C C . ILE A 1 62 ? -23.375 -5.891 -25.25 1 77.25 62 ILE A C 1
ATOM 513 O O . ILE A 1 62 ? -22.281 -5.598 -24.75 1 77.25 62 ILE A O 1
ATOM 517 N N . ASN A 1 63 ? -24.453 -5.387 -24.781 1 74.56 63 ASN A N 1
ATOM 518 C CA . ASN A 1 63 ? -24.594 -4.758 -23.469 1 74.56 63 ASN A CA 1
ATOM 519 C C . ASN A 1 63 ? -24.578 -5.797 -22.344 1 74.56 63 ASN A C 1
ATOM 521 O O . ASN A 1 63 ? -25.578 -6.461 -22.094 1 74.56 63 ASN A O 1
ATOM 525 N N . LYS A 1 64 ? -23.453 -5.945 -21.656 1 65.44 64 LYS A N 1
ATOM 526 C CA . LYS A 1 64 ? -23.234 -7.012 -20.672 1 65.44 64 LYS A CA 1
ATOM 527 C C . LYS A 1 64 ? -24.141 -6.852 -19.469 1 65.44 64 LYS A C 1
ATOM 529 O O . LYS A 1 64 ? -24.547 -7.84 -18.844 1 65.44 64 LYS A O 1
ATOM 534 N N . ASP A 1 65 ? -24.516 -5.613 -19.109 1 66.06 65 ASP A N 1
ATOM 535 C CA . ASP A 1 65 ? -25.406 -5.375 -17.984 1 66.06 65 ASP A CA 1
ATOM 536 C C . ASP A 1 65 ? -26.797 -5.938 -18.266 1 66.06 65 ASP A C 1
ATOM 538 O O . ASP A 1 65 ? -27.469 -6.449 -17.359 1 66.06 65 ASP A O 1
ATOM 542 N N . LYS A 1 66 ? -27.172 -5.969 -19.453 1 67.69 66 LYS A N 1
ATOM 543 C CA . LYS A 1 66 ? -28.516 -6.426 -19.828 1 67.69 66 LYS A CA 1
ATOM 544 C C . LYS A 1 66 ? -28.547 -7.945 -19.984 1 67.69 66 LYS A C 1
ATOM 546 O O . LYS A 1 66 ? -29.594 -8.57 -19.781 1 67.69 66 LYS A O 1
ATOM 551 N N . ILE A 1 67 ? -27.422 -8.445 -20.266 1 63.06 67 ILE A N 1
ATOM 552 C CA . ILE A 1 67 ? -27.375 -9.906 -20.359 1 63.06 67 ILE A CA 1
ATOM 553 C C . ILE A 1 67 ? -27.719 -10.508 -19 1 63.06 67 ILE A C 1
ATOM 555 O O . ILE A 1 67 ? -28.453 -11.492 -18.906 1 63.06 67 ILE A O 1
ATOM 559 N N . LYS A 1 68 ? -27.125 -9.898 -18.047 1 60.5 68 LYS A N 1
ATOM 560 C CA . LYS A 1 68 ? -27.359 -10.367 -16.688 1 60.5 68 LYS A CA 1
ATOM 561 C C . LYS A 1 68 ? -28.828 -10.195 -16.281 1 60.5 68 LYS A C 1
ATOM 563 O O . LYS A 1 68 ? -29.406 -11.078 -15.648 1 60.5 68 LYS A O 1
ATOM 568 N N . SER A 1 69 ? -29.391 -9.188 -16.641 1 60.69 69 SER A N 1
ATOM 569 C CA . SER A 1 69 ? -30.766 -8.867 -16.281 1 60.69 69 SER A CA 1
ATOM 570 C C . SER A 1 69 ? -31.75 -9.742 -17.047 1 60.69 69 SER A C 1
ATOM 572 O O . SER A 1 69 ? -32.812 -10.094 -16.531 1 60.69 69 SER A O 1
ATOM 574 N N . LEU A 1 70 ? -31.391 -10.102 -18.266 1 57.03 70 LEU A N 1
ATOM 575 C CA . LEU A 1 70 ? -32.312 -10.844 -19.094 1 57.03 70 LEU A CA 1
ATOM 576 C C . LEU A 1 70 ? -32.125 -12.344 -18.938 1 57.03 70 LEU A C 1
ATOM 578 O O . LEU A 1 70 ? -32.844 -13.148 -19.531 1 57.03 70 LEU A O 1
ATOM 582 N N . ASN A 1 71 ? -31.453 -12.875 -18.031 1 50.16 71 ASN A N 1
ATOM 583 C CA . ASN A 1 71 ? -31.234 -14.281 -17.719 1 50.16 71 ASN A CA 1
ATOM 584 C C . ASN A 1 71 ? -30.922 -15.094 -18.969 1 50.16 71 ASN A C 1
ATOM 586 O O . ASN A 1 71 ? -31.531 -16.141 -19.188 1 50.16 71 ASN A O 1
ATOM 590 N N . ILE A 1 72 ? -30.391 -14.539 -19.953 1 50.03 72 ILE A N 1
ATOM 591 C CA . ILE A 1 72 ? -30.078 -15.312 -21.141 1 50.03 72 ILE A CA 1
ATOM 592 C C . ILE A 1 72 ? -29.094 -16.422 -20.797 1 50.03 72 ILE A C 1
ATOM 594 O O . ILE A 1 72 ? -27.953 -16.156 -20.375 1 50.03 72 ILE A O 1
ATOM 598 N N . GLU A 1 73 ? -29.469 -17.578 -20.406 1 43.88 73 GLU A N 1
ATOM 599 C CA . GLU A 1 73 ? -28.688 -18.797 -20.219 1 43.88 73 GLU A CA 1
ATOM 600 C C . GLU A 1 73 ? -28.016 -19.219 -21.531 1 43.88 73 GLU A C 1
ATOM 602 O O . GLU A 1 73 ? -28.688 -19.656 -22.469 1 43.88 73 GLU A O 1
ATOM 607 N N . LEU A 1 74 ? -27.141 -18.547 -22.062 1 42.97 74 LEU A N 1
ATOM 608 C CA . LEU A 1 74 ? -26.469 -19.078 -23.25 1 42.97 74 LEU A CA 1
ATOM 609 C C . LEU A 1 74 ? -25.891 -20.453 -22.969 1 42.97 74 LEU A C 1
ATOM 611 O O . LEU A 1 74 ? -24.984 -20.609 -22.156 1 42.97 74 LEU A O 1
ATOM 615 N N . THR A 1 75 ? -26.656 -21.406 -22.906 1 42.19 75 THR A N 1
ATOM 616 C CA . THR A 1 75 ? -26.281 -22.781 -22.609 1 42.19 75 THR A CA 1
ATOM 617 C C . THR A 1 75 ? -24.953 -23.125 -23.266 1 42.19 75 THR A C 1
ATOM 619 O O . THR A 1 75 ? -24.062 -23.688 -22.625 1 42.19 75 THR A O 1
ATOM 622 N N . GLU A 1 76 ? -24.938 -23.797 -24.641 1 46.19 76 GLU A N 1
ATOM 623 C CA . GLU A 1 76 ? -23.875 -24.594 -25.234 1 46.19 76 GLU A CA 1
ATOM 624 C C . GLU A 1 76 ? -22.844 -23.688 -25.922 1 46.19 76 GLU A C 1
ATOM 626 O O . GLU A 1 76 ? -23.172 -22.906 -26.812 1 46.19 76 GLU A O 1
ATOM 631 N N . ILE A 1 77 ? -21.906 -23.266 -25.328 1 49.16 77 ILE A N 1
ATOM 632 C CA . ILE A 1 77 ? -20.797 -22.516 -25.906 1 49.16 77 ILE A CA 1
ATOM 633 C C . ILE A 1 77 ? -20.281 -23.219 -27.156 1 49.16 77 ILE A C 1
ATOM 635 O O . ILE A 1 77 ? -19.797 -24.344 -27.094 1 49.16 77 ILE A O 1
ATOM 639 N N . ILE A 1 78 ? -20.797 -22.969 -28.344 1 57.72 78 ILE A N 1
ATOM 640 C CA . ILE A 1 78 ? -20.234 -23.469 -29.594 1 57.72 78 ILE A CA 1
ATOM 641 C C . ILE A 1 78 ? -18.828 -22.891 -29.797 1 57.72 78 ILE A C 1
ATOM 643 O O . ILE A 1 78 ? -18.641 -21.672 -29.797 1 57.72 78 ILE A O 1
ATOM 647 N N . PRO A 1 79 ? -17.75 -23.828 -29.766 1 64.25 79 PRO A N 1
ATOM 648 C CA . PRO A 1 79 ? -16.391 -23.359 -29.984 1 64.25 79 PRO A CA 1
ATOM 649 C C . PRO A 1 79 ? -16.234 -22.547 -31.266 1 64.25 79 PRO A C 1
ATOM 651 O O . PRO A 1 79 ? -16.688 -22.969 -32.344 1 64.25 79 PRO A O 1
ATOM 654 N N . GLN A 1 80 ? -15.797 -21.344 -31.25 1 56.78 80 GLN A N 1
ATOM 655 C CA . GLN A 1 80 ? -15.719 -20.438 -32.406 1 56.78 80 GLN A CA 1
ATOM 656 C C . GLN A 1 80 ? -14.297 -20.375 -32.938 1 56.78 80 GLN A C 1
ATOM 658 O O . GLN A 1 80 ? -14.102 -20.234 -34.156 1 56.78 80 GLN A O 1
ATOM 663 N N . THR A 1 81 ? -13.383 -20.531 -32.156 1 65.25 81 THR A N 1
ATOM 664 C CA . THR A 1 81 ? -11.992 -20.469 -32.625 1 65.25 81 THR A CA 1
ATOM 665 C C . THR A 1 81 ? -11.461 -21.875 -32.875 1 65.25 81 THR A C 1
ATOM 667 O O . THR A 1 81 ? -11.969 -22.859 -32.344 1 65.25 81 THR A O 1
ATOM 670 N N . PRO A 1 82 ? -10.578 -21.859 -33.875 1 74.44 82 PRO A N 1
ATOM 671 C CA . PRO A 1 82 ? -9.984 -23.172 -34.125 1 74.44 82 PRO A CA 1
ATOM 672 C C . PRO A 1 82 ? -9.492 -23.859 -32.875 1 74.44 82 PRO A C 1
ATOM 674 O O . PRO A 1 82 ? -9.648 -25.078 -32.719 1 74.44 82 PRO A O 1
ATOM 677 N N . GLU A 1 83 ? -8.984 -23.109 -32 1 76.5 83 GLU A N 1
ATOM 678 C CA . GLU A 1 83 ? -8.484 -23.688 -30.75 1 76.5 83 GLU A CA 1
ATOM 679 C C . GLU A 1 83 ? -9.625 -24.266 -29.922 1 76.5 83 GLU A C 1
ATOM 681 O O . GLU A 1 83 ? -9.516 -25.391 -29.406 1 76.5 83 GLU A O 1
ATOM 686 N N . GLU A 1 84 ? -10.617 -23.562 -29.938 1 76.88 84 GLU A N 1
ATOM 687 C CA . GLU A 1 84 ? -11.781 -24.016 -29.172 1 76.88 84 GLU A CA 1
ATOM 688 C C . GLU A 1 84 ? -12.398 -25.266 -29.812 1 76.88 84 GLU A C 1
ATOM 690 O O . GLU A 1 84 ? -12.844 -26.172 -29.094 1 76.88 84 GLU A O 1
ATOM 695 N N . ARG A 1 85 ? -12.398 -25.188 -31.125 1 81.19 85 ARG A N 1
ATOM 696 C CA . ARG A 1 85 ? -12.961 -26.328 -31.828 1 81.19 85 ARG A CA 1
ATOM 697 C C . ARG A 1 85 ? -12.141 -27.594 -31.594 1 81.19 85 ARG A C 1
ATOM 699 O O . ARG A 1 85 ? -12.688 -28.672 -31.391 1 81.19 85 ARG A O 1
ATOM 706 N N . CYS A 1 86 ? -10.852 -27.422 -31.734 1 85.44 86 CYS A N 1
ATOM 707 C CA . CYS A 1 86 ? -9.969 -28.562 -31.484 1 85.44 86 CYS A CA 1
ATOM 708 C C . CYS A 1 86 ? -10.195 -29.141 -30.109 1 85.44 86 CYS A C 1
ATOM 710 O O . CYS A 1 86 ? -10.289 -30.359 -29.953 1 85.44 86 CYS A O 1
ATOM 712 N N . ILE A 1 87 ? -10.305 -28.297 -29.156 1 82.5 87 ILE A N 1
ATOM 713 C CA . ILE A 1 87 ? -10.531 -28.734 -27.781 1 82.5 87 ILE A CA 1
ATOM 714 C C . ILE A 1 87 ? -11.883 -29.438 -27.672 1 82.5 87 ILE A C 1
ATOM 716 O O . ILE A 1 87 ? -12.016 -30.469 -27.016 1 82.5 87 ILE A O 1
ATOM 720 N N . TYR A 1 88 ? -12.82 -28.844 -28.359 1 80.69 88 TYR A N 1
ATOM 721 C CA . TYR A 1 88 ? -14.156 -29.422 -28.375 1 80.69 88 TYR A CA 1
ATOM 722 C C . TYR A 1 88 ? -14.148 -30.828 -28.969 1 80.69 88 TYR A C 1
ATOM 724 O O . TYR A 1 88 ? -14.742 -31.75 -28.406 1 80.69 88 TYR A O 1
ATOM 732 N N . ILE A 1 89 ? -13.523 -30.938 -30.078 1 85.69 89 ILE A N 1
ATOM 733 C CA . ILE A 1 89 ? -13.445 -32.219 -30.766 1 85.69 89 ILE A CA 1
ATOM 734 C C . ILE A 1 89 ? -12.773 -33.25 -29.859 1 85.69 89 ILE A C 1
ATOM 736 O O . ILE A 1 89 ? -13.266 -34.375 -29.703 1 85.69 89 ILE A O 1
ATOM 740 N N . LEU A 1 90 ? -11.727 -32.844 -29.281 1 86.94 90 LEU A N 1
ATOM 741 C CA . LEU A 1 90 ? -10.992 -33.75 -28.406 1 86.94 90 LEU A CA 1
ATOM 742 C C . LEU A 1 90 ? -11.836 -34.156 -27.203 1 86.94 90 LEU A C 1
ATOM 744 O O . LEU A 1 90 ? -11.836 -35.312 -26.781 1 86.94 90 LEU A O 1
ATOM 748 N N . GLN A 1 91 ? -12.461 -33.25 -26.641 1 82.75 91 GLN A N 1
ATOM 749 C CA . GLN A 1 91 ? -13.32 -33.5 -25.5 1 82.75 91 GLN A CA 1
ATOM 750 C C . GLN A 1 91 ? -14.438 -34.469 -25.859 1 82.75 91 GLN A C 1
ATOM 752 O O . GLN A 1 91 ? -14.766 -35.375 -25.078 1 82.75 91 GLN A O 1
ATOM 757 N N . GLU A 1 92 ? -15 -34.219 -27.031 1 82.44 92 GLU A N 1
ATOM 758 C CA . GLU A 1 92 ? -16.062 -35.094 -27.5 1 82.44 92 GLU A CA 1
ATOM 759 C C . GLU A 1 92 ? -15.539 -36.531 -27.688 1 82.44 92 GLU A C 1
ATOM 761 O O . GLU A 1 92 ? -16.234 -37.5 -27.344 1 82.44 92 GLU A O 1
ATOM 766 N N . LEU A 1 93 ? -14.398 -36.594 -28.25 1 86.44 93 LEU A N 1
ATOM 767 C CA . LEU A 1 93 ? -13.805 -37.906 -28.516 1 86.44 93 LEU A CA 1
ATOM 768 C C . LEU A 1 93 ? -13.422 -38.594 -27.219 1 86.44 93 LEU A C 1
ATOM 770 O O . LEU A 1 93 ? -13.445 -39.844 -27.125 1 86.44 93 LEU A O 1
ATOM 774 N N . LEU A 1 94 ? -13.109 -37.844 -26.219 1 83.75 94 LEU A N 1
ATOM 775 C CA . LEU A 1 94 ? -12.633 -38.375 -24.969 1 83.75 94 LEU A CA 1
ATOM 776 C C . LEU A 1 94 ? -13.797 -38.656 -24.016 1 83.75 94 LEU A C 1
ATOM 778 O O . LEU A 1 94 ? -13.766 -39.625 -23.234 1 83.75 94 LEU A O 1
ATOM 782 N N . PHE A 1 95 ? -14.875 -37.812 -24.016 1 73.62 95 PHE A N 1
ATOM 783 C CA . PHE A 1 95 ? -15.898 -37.812 -22.984 1 73.62 95 PHE A CA 1
ATOM 784 C C . PHE A 1 95 ? -17.188 -38.438 -23.5 1 73.62 95 PHE A C 1
ATOM 786 O O . PHE A 1 95 ? -17.969 -39 -22.719 1 73.62 95 PHE A O 1
ATOM 793 N N . GLU A 1 96 ? -17.406 -38.219 -24.719 1 68.19 96 GLU A N 1
ATOM 794 C CA . GLU A 1 96 ? -18.781 -38.5 -25.141 1 68.19 96 GLU A CA 1
ATOM 795 C C . GLU A 1 96 ? -18.844 -39.688 -26.094 1 68.19 96 GLU A C 1
ATOM 797 O O . GLU A 1 96 ? -19.688 -40.562 -25.938 1 68.19 96 GLU A O 1
ATOM 802 N N . LYS A 1 97 ? -17.938 -39.562 -27.062 1 73.38 97 LYS A N 1
ATOM 803 C CA . LYS A 1 97 ? -18.094 -40.531 -28.141 1 73.38 97 LYS A CA 1
ATOM 804 C C . LYS A 1 97 ? -16.734 -41.156 -28.516 1 73.38 97 LYS A C 1
ATOM 806 O O . LYS A 1 97 ? -15.703 -40.5 -28.406 1 73.38 97 LYS A O 1
ATOM 811 N N . ASN A 1 98 ? -16.781 -42.406 -28.812 1 77.88 98 ASN A N 1
ATOM 812 C CA . ASN A 1 98 ? -15.578 -43.031 -29.312 1 77.88 98 ASN A CA 1
ATOM 813 C C . ASN A 1 98 ? -15.227 -42.562 -30.719 1 77.88 98 ASN A C 1
ATOM 815 O O . ASN A 1 98 ? -14.086 -42.719 -31.172 1 77.88 98 ASN A O 1
ATOM 819 N N . GLU A 1 99 ? -16.266 -42.094 -31.359 1 85.62 99 GLU A N 1
ATOM 820 C CA . GLU A 1 99 ? -16.078 -41.594 -32.719 1 85.62 99 GLU A CA 1
ATOM 821 C C . GLU A 1 99 ? -17.031 -40.438 -33 1 85.62 99 GLU A C 1
ATOM 823 O O . GLU A 1 99 ? -18.094 -40.344 -32.406 1 85.62 99 GLU A O 1
ATOM 828 N N . ILE A 1 100 ? -16.516 -39.594 -33.812 1 87.38 100 ILE A N 1
ATOM 829 C CA . ILE A 1 100 ? -17.328 -38.438 -34.188 1 87.38 100 ILE A CA 1
ATOM 830 C C . ILE A 1 100 ? -17.562 -38.438 -35.688 1 87.38 100 ILE A C 1
ATOM 832 O O . ILE A 1 100 ? -16.625 -38.656 -36.469 1 87.38 100 ILE A O 1
ATOM 836 N N . ASN A 1 101 ? -18.828 -38.281 -36.062 1 88.19 101 ASN A N 1
ATOM 837 C CA . ASN A 1 101 ? -19.188 -38.125 -37.469 1 88.19 101 ASN A CA 1
ATOM 838 C C . ASN A 1 101 ? -18.906 -36.719 -37.969 1 88.19 101 ASN A C 1
ATOM 840 O O . ASN A 1 101 ? -19.422 -35.75 -37.438 1 88.19 101 ASN A O 1
ATOM 844 N N . ILE A 1 102 ? -18.125 -36.562 -39 1 86.94 102 ILE A N 1
ATOM 845 C CA . ILE A 1 102 ? -17.625 -35.312 -39.5 1 86.94 102 ILE A CA 1
ATOM 846 C C . ILE A 1 102 ? -18.797 -34.438 -40 1 86.94 102 ILE A C 1
ATOM 848 O O . ILE A 1 102 ? -18.812 -33.219 -39.781 1 86.94 102 ILE A O 1
ATOM 852 N N . ILE A 1 103 ? -19.766 -35.031 -40.594 1 81.56 103 ILE A N 1
ATOM 853 C CA . ILE A 1 103 ? -20.906 -34.312 -41.125 1 81.56 103 ILE A CA 1
ATOM 854 C C . ILE A 1 103 ? -21.719 -33.719 -40 1 81.56 103 ILE A C 1
ATOM 856 O O . ILE A 1 103 ? -22.109 -32.531 -40.062 1 81.56 103 ILE A O 1
ATOM 860 N N . PHE A 1 104 ? -21.875 -34.562 -39.062 1 82.06 104 PHE A N 1
ATOM 861 C CA . PHE A 1 104 ? -22.625 -34.062 -37.906 1 82.06 104 PHE A CA 1
ATOM 862 C C . PHE A 1 104 ? -21.875 -32.938 -37.219 1 82.06 104 PHE A C 1
ATOM 864 O O . PHE A 1 104 ? -22.5 -32 -36.719 1 82.06 104 PHE A O 1
ATOM 871 N N . LEU A 1 105 ? -20.594 -33.125 -37.062 1 82.94 105 LEU A N 1
ATOM 872 C CA . LEU A 1 105 ? -19.766 -32.094 -36.438 1 82.94 105 LEU A CA 1
ATOM 873 C C . LEU A 1 105 ? -19.859 -30.766 -37.188 1 82.94 105 LEU A C 1
ATOM 875 O O . LEU A 1 105 ? -19.906 -29.703 -36.562 1 82.94 105 LEU A O 1
ATOM 879 N N . GLN A 1 106 ? -19.875 -30.812 -38.406 1 77.88 106 GLN A N 1
ATOM 880 C CA . GLN A 1 106 ? -20 -29.625 -39.25 1 77.88 106 GLN A CA 1
ATOM 881 C C . GLN A 1 106 ? -21.297 -28.875 -38.938 1 77.88 106 GLN A C 1
ATOM 883 O O . GLN A 1 106 ? -21.297 -27.641 -38.844 1 77.88 106 GLN A O 1
ATOM 888 N N . ASP A 1 107 ? -22.281 -29.656 -38.781 1 72.81 107 ASP A N 1
ATOM 889 C CA . ASP A 1 107 ? -23.594 -29.062 -38.531 1 72.81 107 ASP A CA 1
ATOM 890 C C . ASP A 1 107 ? -23.641 -28.469 -37.125 1 72.81 107 ASP A C 1
ATOM 892 O O . ASP A 1 107 ? -24.281 -27.422 -36.906 1 72.81 107 ASP A O 1
ATOM 896 N N . LYS A 1 108 ? -23 -29.141 -36.219 1 74.12 108 LYS A N 1
ATOM 897 C CA . LYS A 1 108 ? -23.078 -28.719 -34.812 1 74.12 108 LYS A CA 1
ATOM 898 C C . LYS A 1 108 ? -22.25 -27.469 -34.594 1 74.12 108 LYS A C 1
ATOM 900 O O . LYS A 1 108 ? -22.656 -26.578 -33.812 1 74.12 108 LYS A O 1
ATOM 905 N N . VAL A 1 109 ? -21.047 -27.484 -35.188 1 75.75 109 VAL A N 1
ATOM 906 C CA . VAL A 1 109 ? -20.156 -26.359 -34.938 1 75.75 109 VAL A CA 1
ATOM 907 C C . VAL A 1 109 ? -20.219 -25.359 -36.062 1 75.75 109 VAL A C 1
ATOM 909 O O . VAL A 1 109 ? -19.672 -24.25 -35.969 1 75.75 109 VAL A O 1
ATOM 912 N N . PHE A 1 110 ? -20.969 -25.656 -37.156 1 64.94 110 PHE A N 1
ATOM 913 C CA . PHE A 1 110 ? -21.266 -24.766 -38.281 1 64.94 110 PHE A CA 1
ATOM 914 C C . PHE A 1 110 ? -19.984 -24.422 -39.031 1 64.94 110 PHE A C 1
ATOM 916 O O . PHE A 1 110 ? -19.68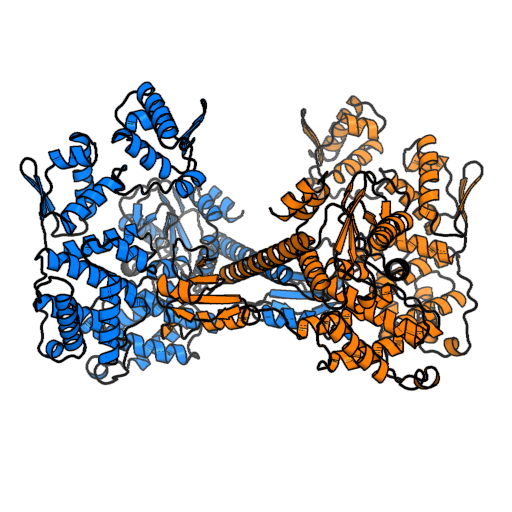8 -23.234 -39.25 1 64.94 110 PHE A O 1
ATOM 923 N N . ILE A 1 111 ? -19.234 -25.328 -39.281 1 72.06 111 ILE A N 1
ATOM 924 C CA . ILE A 1 111 ? -18 -25.062 -40.031 1 72.06 111 ILE A CA 1
ATOM 925 C C . ILE A 1 111 ? -17.938 -25.953 -41.25 1 72.06 111 ILE A C 1
ATOM 927 O O . ILE A 1 111 ? -18.703 -26.938 -41.375 1 72.06 111 ILE A O 1
ATOM 931 N N . SER A 1 112 ? -17.125 -25.578 -42.25 1 69.69 112 SER A N 1
ATOM 932 C CA . SER A 1 112 ? -16.938 -26.312 -43.5 1 69.69 112 SER A CA 1
ATOM 933 C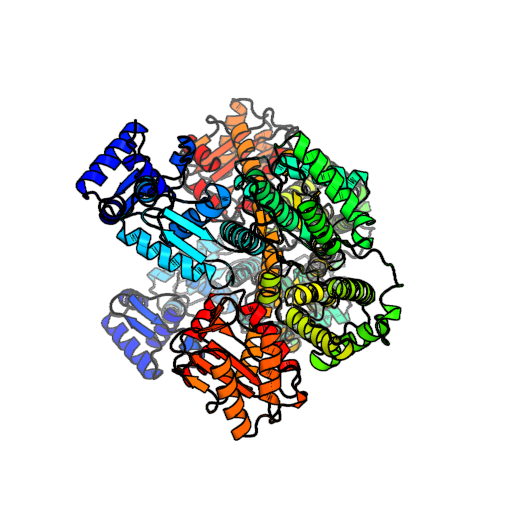 C . SER A 1 112 ? -16.062 -27.547 -43.281 1 69.69 112 SER A C 1
ATOM 935 O O . SER A 1 112 ? -15.414 -27.688 -42.25 1 69.69 112 SER A O 1
ATOM 937 N N . GLU A 1 113 ? -16.078 -28.375 -44.281 1 77.19 113 GLU A N 1
ATOM 938 C CA . GLU A 1 113 ? -15.227 -29.562 -44.281 1 77.19 113 GLU A CA 1
ATOM 939 C C . GLU A 1 113 ? -13.75 -29.172 -44.312 1 77.19 113 GLU A C 1
ATOM 941 O O . GLU A 1 113 ? -12.93 -29.844 -43.656 1 77.19 113 GLU A O 1
ATOM 946 N N . TYR A 1 114 ? -13.461 -28.156 -44.938 1 75 114 TYR A N 1
ATOM 947 C CA . TYR A 1 114 ? -12.086 -27.672 -45.031 1 75 114 TYR A CA 1
ATOM 948 C C . TYR A 1 114 ? -11.586 -27.25 -43.656 1 75 114 TYR A C 1
ATOM 950 O O . TYR A 1 114 ? -10.453 -27.562 -43.281 1 75 114 TYR A O 1
ATOM 958 N N . SER A 1 115 ? -12.383 -26.609 -42.906 1 79.88 115 SER A N 1
ATOM 959 C CA . SER A 1 115 ? -12.031 -26.156 -41.562 1 79.88 115 SER A CA 1
ATOM 960 C C . SER A 1 115 ? -11.805 -27.344 -40.625 1 79.88 115 SER A C 1
ATOM 962 O O . SER A 1 115 ? -10.914 -27.297 -39.781 1 79.88 115 SER A O 1
ATOM 964 N N . ILE A 1 116 ? -12.555 -28.328 -40.875 1 85.5 116 ILE A N 1
ATOM 965 C CA . ILE A 1 116 ? -12.43 -29.516 -40.031 1 85.5 116 ILE A CA 1
ATOM 966 C C . ILE A 1 116 ? -11.102 -30.219 -40.312 1 85.5 116 ILE A C 1
ATOM 968 O O . ILE A 1 116 ? -10.438 -30.688 -39.406 1 85.5 116 ILE A O 1
ATOM 972 N N . ASP A 1 117 ? -10.781 -30.25 -41.594 1 86.19 117 ASP A N 1
ATOM 973 C CA . ASP A 1 117 ? -9.516 -30.859 -41.969 1 86.19 117 ASP A CA 1
ATOM 974 C C . ASP A 1 117 ? -8.336 -30.109 -41.344 1 86.19 117 ASP A C 1
ATOM 976 O O . ASP A 1 117 ? -7.355 -30.719 -40.906 1 86.19 117 ASP A O 1
ATOM 980 N N . ASN A 1 118 ? -8.5 -28.891 -41.344 1 87.31 118 ASN A N 1
ATOM 981 C CA . ASN A 1 118 ? -7.469 -28.078 -40.719 1 87.31 118 ASN A CA 1
ATOM 982 C C . ASN A 1 118 ? -7.422 -28.297 -39.219 1 87.31 118 ASN A C 1
ATOM 984 O O . ASN A 1 118 ? -6.344 -28.297 -38.594 1 87.31 118 ASN A O 1
ATOM 988 N N . ASP A 1 119 ? -8.531 -28.438 -38.625 1 88.62 119 ASP A N 1
ATOM 989 C CA . ASP A 1 119 ? -8.602 -28.688 -37.188 1 88.62 119 ASP A CA 1
ATOM 990 C C . ASP A 1 119 ? -7.969 -30.031 -36.844 1 88.62 119 ASP A C 1
ATOM 992 O O . ASP A 1 119 ? -7.301 -30.156 -35.812 1 88.62 119 ASP A O 1
ATOM 996 N N . ILE A 1 120 ? -8.156 -30.953 -37.719 1 89.06 120 ILE A N 1
ATOM 997 C CA . ILE A 1 120 ? -7.613 -32.281 -37.5 1 89.06 120 ILE A CA 1
ATOM 998 C C . ILE A 1 120 ? -6.09 -32.25 -37.531 1 89.06 120 ILE A C 1
ATOM 1000 O O . ILE A 1 120 ? -5.418 -32.906 -36.75 1 89.06 120 ILE A O 1
ATOM 1004 N N . LYS A 1 121 ? -5.613 -31.453 -38.438 1 89.38 121 LYS A N 1
ATOM 1005 C CA . LYS A 1 121 ? -4.168 -31.281 -38.5 1 89.38 121 LYS A CA 1
ATOM 1006 C C . LYS A 1 121 ? -3.635 -30.641 -37.219 1 89.38 121 LYS A C 1
ATOM 1008 O O . LYS A 1 121 ? -2.582 -31.031 -36.719 1 89.38 121 LYS A O 1
ATOM 1013 N N . LYS A 1 122 ? -4.383 -29.766 -36.719 1 89.62 122 LYS A N 1
ATOM 1014 C CA . LYS A 1 122 ? -4 -29.094 -35.5 1 89.62 122 LYS A CA 1
ATOM 1015 C C . LYS A 1 122 ? -4.07 -30.047 -34.312 1 89.62 122 LYS A C 1
ATOM 1017 O O . LYS A 1 122 ? -3.213 -30.016 -33.406 1 89.62 122 LYS A O 1
ATOM 1022 N N . ILE A 1 123 ? -5.027 -30.812 -34.312 1 90.62 123 ILE A N 1
ATOM 1023 C CA . ILE A 1 123 ? -5.191 -31.797 -33.25 1 90.62 123 ILE A CA 1
ATOM 1024 C C . ILE A 1 123 ? -4.027 -32.781 -33.281 1 90.62 123 ILE A C 1
ATOM 1026 O O . ILE A 1 123 ? -3.518 -33.188 -32.219 1 90.62 123 ILE A O 1
ATOM 1030 N N . LYS A 1 124 ? -3.592 -33.156 -34.469 1 89.81 124 LYS A N 1
ATOM 1031 C CA . LYS A 1 124 ? -2.455 -34.062 -34.562 1 89.81 124 LYS A CA 1
ATOM 1032 C C . LYS A 1 124 ? -1.202 -33.469 -33.938 1 89.81 124 LYS A C 1
ATOM 1034 O O . LYS A 1 124 ? -0.424 -34.156 -33.312 1 89.81 124 LYS A O 1
ATOM 1039 N N . ARG A 1 125 ? -1.088 -32.25 -34.062 1 87.5 125 ARG A N 1
ATOM 1040 C CA . ARG A 1 125 ? 0.041 -31.547 -33.469 1 87.5 125 ARG A CA 1
ATOM 1041 C C . ARG A 1 125 ? -0.111 -31.469 -31.938 1 87.5 125 ARG A C 1
ATOM 1043 O O . ARG A 1 125 ? 0.867 -31.625 -31.203 1 87.5 125 ARG A O 1
ATOM 1050 N N . MET A 1 126 ? -1.308 -31.281 -31.547 1 86.25 126 MET A N 1
ATOM 1051 C CA . MET A 1 126 ? -1.591 -31.141 -30.109 1 86.25 126 MET A CA 1
ATOM 1052 C C . MET A 1 126 ? -1.331 -32.469 -29.375 1 86.25 126 MET A C 1
ATOM 1054 O O . MET A 1 126 ? -0.986 -32.438 -28.203 1 86.25 126 MET A O 1
ATOM 1058 N N . ILE A 1 127 ? -1.472 -33.594 -30.094 1 90.56 127 ILE A N 1
ATOM 1059 C CA . ILE A 1 127 ? -1.384 -34.875 -29.406 1 90.56 127 ILE A CA 1
ATOM 1060 C C . ILE A 1 127 ? -0.001 -35.469 -29.641 1 90.56 127 ILE A C 1
ATOM 1062 O O . ILE A 1 127 ? 0.285 -36.562 -29.156 1 90.56 127 ILE A O 1
ATOM 1066 N N . GLU A 1 128 ? 0.858 -34.781 -30.281 1 85.75 128 GLU A N 1
ATOM 1067 C CA . GLU A 1 128 ? 2.205 -35.25 -30.594 1 85.75 128 GLU A CA 1
ATOM 1068 C C . GLU A 1 128 ? 2.967 -35.594 -29.312 1 85.75 128 GLU A C 1
ATOM 1070 O O . GLU A 1 128 ? 3.713 -36.594 -29.297 1 85.75 128 GLU A O 1
ATOM 1075 N N . PRO A 1 129 ? 2.779 -34.906 -28.281 1 82.5 129 PRO A N 1
ATOM 1076 C CA . PRO A 1 129 ? 3.514 -35.25 -27.062 1 82.5 129 PRO A CA 1
ATOM 1077 C C . PRO A 1 129 ? 3.07 -36.594 -26.453 1 82.5 129 PRO A C 1
ATOM 1079 O O . PRO A 1 129 ? 3.766 -37.125 -25.594 1 82.5 129 PRO A O 1
ATOM 1082 N N . TYR A 1 130 ? 1.979 -37.062 -26.859 1 89.06 130 TYR A N 1
ATOM 1083 C CA . TYR A 1 130 ? 1.458 -38.344 -26.406 1 89.06 130 TYR A CA 1
ATOM 1084 C C . TYR A 1 130 ? 1.761 -39.438 -27.422 1 89.06 130 TYR A C 1
ATOM 1086 O O . TYR A 1 130 ? 1.055 -39.594 -28.422 1 89.06 130 TYR A O 1
ATOM 1094 N N . SER A 1 131 ? 2.701 -40.219 -27.156 1 86.62 131 SER A N 1
ATOM 1095 C CA . SER A 1 131 ? 3.34 -41.125 -28.109 1 86.62 131 SER A CA 1
ATOM 1096 C C . SER A 1 131 ? 2.344 -42.125 -28.672 1 86.62 131 SER A C 1
ATOM 1098 O O . SER A 1 131 ? 2.404 -42.469 -29.859 1 86.62 131 SER A O 1
ATOM 1100 N N . SER A 1 132 ? 1.38 -42.594 -27.969 1 90 132 SER A N 1
ATOM 1101 C CA . SER A 1 132 ? 0.504 -43.656 -28.406 1 90 132 SER A CA 1
ATOM 1102 C C . SER A 1 132 ? -0.758 -43.125 -29.062 1 90 132 SER A C 1
ATOM 1104 O O . SER A 1 132 ? -1.478 -43.875 -29.734 1 90 132 SER A O 1
ATOM 1106 N N . LEU A 1 133 ? -1.019 -41.844 -28.828 1 91.94 133 LEU A N 1
ATOM 1107 C CA . LEU A 1 133 ? -2.293 -41.312 -29.297 1 91.94 133 LEU A CA 1
ATOM 1108 C C . LEU A 1 133 ? -2.23 -40.969 -30.781 1 91.94 133 LEU A C 1
ATOM 1110 O O . LEU A 1 133 ? -1.229 -40.406 -31.25 1 91.94 133 LEU A O 1
ATOM 1114 N N . LYS A 1 134 ? -3.27 -41.375 -31.547 1 92.31 134 LYS A N 1
ATOM 1115 C CA . LYS A 1 134 ? -3.406 -41.062 -32.969 1 92.31 134 LYS A CA 1
ATOM 1116 C C . LYS A 1 134 ? -4.863 -40.781 -33.344 1 92.31 134 LYS A C 1
ATOM 1118 O O . LYS A 1 134 ? -5.77 -41.438 -32.812 1 92.31 134 LYS A O 1
ATOM 1123 N N . ILE A 1 135 ? -5.008 -39.844 -34.094 1 90.94 135 ILE A N 1
ATOM 1124 C CA . ILE A 1 135 ? -6.336 -39.594 -34.656 1 90.94 135 ILE A CA 1
ATOM 1125 C C . ILE A 1 135 ? -6.484 -40.25 -36 1 90.94 135 ILE A C 1
ATOM 1127 O O . ILE A 1 135 ? -5.668 -40.031 -36.906 1 90.94 135 ILE A O 1
ATOM 1131 N N . ILE A 1 136 ? -7.465 -41.094 -36.156 1 89.69 136 ILE A N 1
ATOM 1132 C CA . ILE A 1 136 ? -7.691 -41.812 -37.375 1 89.69 136 ILE A CA 1
ATOM 1133 C C . ILE A 1 136 ? -9 -41.375 -38.031 1 89.69 136 ILE A C 1
ATOM 1135 O O . ILE A 1 136 ? -10.031 -41.312 -37.375 1 89.69 136 ILE A O 1
ATOM 1139 N N . LYS A 1 137 ? -8.859 -40.969 -39.188 1 88.75 137 LYS A N 1
ATOM 1140 C CA . LYS A 1 137 ? -10.031 -40.625 -39.969 1 88.75 137 LYS A CA 1
ATOM 1141 C C . LYS A 1 137 ? -10.414 -41.75 -40.906 1 88.75 137 LYS A C 1
ATOM 1143 O O . LYS A 1 137 ? -9.594 -42.219 -41.688 1 88.75 137 LYS A O 1
ATOM 1148 N N . SER A 1 138 ? -11.531 -42.438 -40.688 1 85.31 138 SER A N 1
ATOM 1149 C CA . SER A 1 138 ? -12.07 -43.469 -41.562 1 85.31 138 SER A CA 1
ATOM 1150 C C . SER A 1 138 ? -13.398 -43.031 -42.156 1 85.31 138 SER A C 1
ATOM 1152 O O . SER A 1 138 ? -14.414 -42.969 -41.469 1 85.31 138 SER A O 1
ATOM 1154 N N . LYS A 1 139 ? -13.406 -42.812 -43.469 1 83.38 139 LYS A N 1
ATOM 1155 C CA . LYS A 1 139 ? -14.586 -42.344 -44.156 1 83.38 139 LYS A CA 1
ATOM 1156 C C . LYS A 1 139 ? -15.086 -41.031 -43.562 1 83.38 139 LYS A C 1
ATOM 1158 O O . LYS A 1 139 ? -14.336 -40.062 -43.469 1 83.38 139 LYS A O 1
ATOM 1163 N N . ASN A 1 140 ? -16.234 -41.062 -42.938 1 87.06 140 ASN A N 1
ATOM 1164 C CA . ASN A 1 140 ? -16.781 -39.812 -42.375 1 87.06 140 ASN A CA 1
ATOM 1165 C C . ASN A 1 140 ? -16.734 -39.812 -40.844 1 87.06 140 ASN A C 1
ATOM 1167 O O . ASN A 1 140 ? -17.484 -39.062 -40.219 1 87.06 140 ASN A O 1
ATOM 1171 N N . TYR A 1 141 ? -15.758 -40.656 -40.344 1 90.56 141 TYR A N 1
ATOM 1172 C CA . TYR A 1 141 ? -15.672 -40.719 -38.906 1 90.56 141 TYR A CA 1
ATOM 1173 C C . TYR A 1 141 ? -14.25 -40.438 -38.438 1 90.56 141 TYR A C 1
ATOM 1175 O O . TYR A 1 141 ? -13.281 -40.781 -39.094 1 90.56 141 TYR A O 1
ATOM 1183 N N . ILE A 1 142 ? -14.133 -39.719 -37.312 1 90.5 142 ILE A N 1
ATOM 1184 C CA . ILE A 1 142 ? -12.852 -39.5 -36.656 1 90.5 142 ILE A CA 1
ATOM 1185 C C . ILE A 1 142 ? -12.812 -40.188 -35.312 1 90.5 142 ILE A C 1
ATOM 1187 O O . ILE A 1 142 ? -13.812 -40.188 -34.594 1 90.5 142 ILE A O 1
ATOM 1191 N N . LYS A 1 143 ? -11.703 -40.906 -35.062 1 91.44 143 LYS A N 1
ATOM 1192 C CA . LYS A 1 143 ? -11.539 -41.594 -33.812 1 91.44 143 LYS A CA 1
ATOM 1193 C C . LYS A 1 143 ? -10.164 -41.344 -33.188 1 91.44 143 LYS A C 1
ATOM 1195 O O . LYS A 1 143 ? -9.195 -41.125 -33.938 1 91.44 143 LYS A O 1
ATOM 1200 N N . LEU A 1 144 ? -10.141 -41.281 -31.922 1 91.31 144 LEU A N 1
ATOM 1201 C CA . LEU A 1 144 ? -8.883 -41.156 -31.203 1 91.31 144 LEU A CA 1
ATOM 1202 C C . LEU A 1 144 ? -8.445 -42.5 -30.625 1 91.31 144 LEU A C 1
ATOM 1204 O O . LEU A 1 144 ? -9.164 -43.094 -29.812 1 91.31 144 LEU A O 1
ATOM 1208 N N . VAL A 1 145 ? -7.34 -42.938 -31.125 1 90.5 145 VAL A N 1
ATOM 1209 C CA . VAL A 1 145 ? -6.859 -44.25 -30.672 1 90.5 145 VAL A CA 1
ATOM 1210 C C . VAL A 1 145 ? -5.559 -44.094 -29.891 1 90.5 145 VAL A C 1
ATOM 1212 O O . VAL A 1 145 ? -4.828 -43.125 -30.094 1 90.5 145 VAL A O 1
ATOM 1215 N N . GLY A 1 146 ? -5.363 -45.031 -28.953 1 89.31 146 GLY A N 1
ATOM 1216 C CA . GLY A 1 146 ? -4.16 -45 -28.141 1 89.31 146 GLY A CA 1
ATOM 1217 C C . GLY A 1 146 ? -4.363 -45.594 -26.75 1 89.31 146 GLY A C 1
ATOM 1218 O O . GLY A 1 146 ? -5.449 -46.094 -26.438 1 89.31 146 GLY A O 1
ATOM 1219 N N . LYS A 1 147 ? -3.322 -45.562 -25.953 1 89.56 147 LYS A N 1
ATOM 1220 C CA . LYS A 1 147 ? -3.391 -46.094 -24.594 1 89.56 147 LYS A CA 1
ATOM 1221 C C . LYS A 1 147 ? -4.293 -45.25 -23.719 1 89.56 147 LYS A C 1
ATOM 1223 O O . LYS A 1 147 ? -4.293 -44.031 -23.828 1 89.56 147 LYS A O 1
ATOM 1228 N N . GLU A 1 148 ? -5.043 -45.875 -22.906 1 89.56 148 GLU A N 1
ATOM 1229 C CA . GLU A 1 148 ? -5.98 -45.188 -22.031 1 89.56 148 GLU A CA 1
ATOM 1230 C C . GLU A 1 148 ? -5.254 -44.219 -21.094 1 89.56 148 GLU A C 1
ATOM 1232 O O . GLU A 1 148 ? -5.766 -43.156 -20.781 1 89.56 148 GLU A O 1
ATOM 1237 N N . GLU A 1 149 ? -4.09 -44.562 -20.656 1 87.38 149 GLU A N 1
ATOM 1238 C CA . GLU A 1 149 ? -3.299 -43.719 -19.781 1 87.38 149 GLU A CA 1
ATOM 1239 C C . GLU A 1 149 ? -3.01 -42.375 -20.422 1 87.38 149 GLU A C 1
ATOM 1241 O O . GLU A 1 149 ? -3.092 -41.312 -19.781 1 87.38 149 GLU A O 1
ATOM 1246 N N . GLU A 1 150 ? -2.703 -42.406 -21.609 1 89.19 150 GLU A N 1
ATOM 1247 C CA . GLU A 1 150 ? -2.371 -41.156 -22.328 1 89.19 150 GLU A CA 1
ATOM 1248 C C . GLU A 1 150 ? -3.627 -40.375 -22.656 1 89.19 150 GLU A C 1
ATOM 1250 O O . GLU A 1 150 ? -3.59 -39.125 -22.703 1 89.19 150 GLU A O 1
ATOM 1255 N N . LYS A 1 151 ? -4.695 -41.094 -22.938 1 89.81 151 LYS A N 1
ATOM 1256 C CA . LYS A 1 151 ? -5.961 -40.375 -23.141 1 89.81 151 LYS A CA 1
ATOM 1257 C C . LYS A 1 151 ? -6.336 -39.562 -21.891 1 89.81 151 LYS A C 1
ATOM 1259 O O . LYS A 1 151 ? -6.762 -38.406 -22 1 89.81 151 LYS A O 1
ATOM 1264 N N . ARG A 1 152 ? -6.125 -40.156 -20.734 1 88.25 152 ARG A N 1
ATOM 1265 C CA . ARG A 1 152 ? -6.449 -39.469 -19.484 1 88.25 152 ARG A CA 1
ATOM 1266 C C . ARG A 1 152 ? -5.5 -38.312 -19.234 1 88.25 152 ARG A C 1
ATOM 1268 O O . ARG A 1 152 ? -5.914 -37.25 -18.719 1 88.25 152 ARG A O 1
ATOM 1275 N N . LYS A 1 153 ? -4.312 -38.594 -19.516 1 87.75 153 LYS A N 1
ATOM 1276 C CA . LYS A 1 153 ? -3.34 -37.5 -19.375 1 87.75 153 LYS A CA 1
ATOM 1277 C C . LYS A 1 153 ? -3.707 -36.312 -20.266 1 87.75 153 LYS A C 1
ATOM 1279 O O . LYS A 1 153 ? -3.611 -35.156 -19.844 1 87.75 153 LYS A O 1
ATOM 1284 N N . LEU A 1 154 ? -4.047 -36.656 -21.484 1 87.94 154 LEU A N 1
ATOM 1285 C CA . LEU A 1 154 ? -4.484 -35.594 -22.406 1 87.94 154 LEU A CA 1
ATOM 1286 C C . LEU A 1 154 ? -5.688 -34.844 -21.844 1 87.94 154 LEU A C 1
ATOM 1288 O O . LEU A 1 154 ? -5.75 -33.625 -21.922 1 87.94 154 LEU A O 1
ATOM 1292 N N . TYR A 1 155 ? -6.566 -35.594 -21.359 1 84.94 155 TYR A N 1
ATOM 1293 C CA . TYR A 1 155 ? -7.754 -35 -20.766 1 84.94 155 TYR A CA 1
ATOM 1294 C C . TYR A 1 155 ? -7.371 -34.062 -19.625 1 84.94 155 TYR A C 1
ATOM 1296 O O . TYR A 1 155 ? -7.918 -32.969 -19.5 1 84.94 155 TYR A O 1
ATOM 1304 N N . LYS A 1 156 ? -6.621 -34.5 -18.781 1 83.5 156 LYS A N 1
ATOM 1305 C CA . LYS A 1 156 ? -6.148 -33.719 -17.656 1 83.5 156 LYS A CA 1
ATOM 1306 C C . LYS A 1 156 ? -5.539 -32.406 -18.141 1 83.5 156 LYS A C 1
ATOM 1308 O O . LYS A 1 156 ? -5.824 -31.328 -17.594 1 83.5 156 LYS A O 1
ATOM 1313 N N . ASP A 1 157 ? -4.719 -32.5 -19.109 1 81.12 157 ASP A N 1
ATOM 1314 C CA . ASP A 1 157 ? -4.047 -31.328 -19.641 1 81.12 157 ASP A CA 1
ATOM 1315 C C . ASP A 1 157 ? -5.059 -30.344 -20.234 1 81.12 157 ASP A C 1
ATOM 1317 O O . ASP A 1 157 ? -4.906 -29.125 -20.094 1 81.12 157 ASP A O 1
ATOM 1321 N N . LEU A 1 158 ? -5.98 -30.906 -20.906 1 79.31 158 LEU A N 1
ATOM 1322 C CA . LEU A 1 158 ? -7.023 -30.062 -21.5 1 79.31 158 LEU A CA 1
ATOM 1323 C C . LEU A 1 158 ? -7.832 -29.359 -20.406 1 79.31 158 LEU A C 1
ATOM 1325 O O . LEU A 1 158 ? -8.156 -28.172 -20.547 1 79.31 158 LEU A O 1
ATOM 1329 N N . LEU A 1 159 ? -8.117 -30.078 -19.406 1 75.75 159 LEU A N 1
ATOM 1330 C CA . LEU A 1 159 ? -8.867 -29.5 -18.312 1 75.75 159 LEU A CA 1
ATOM 1331 C C . LEU A 1 159 ? -8.055 -28.422 -17.609 1 75.75 159 LEU A C 1
ATOM 1333 O O . LEU A 1 159 ? -8.602 -27.391 -17.203 1 75.75 159 LEU A O 1
ATOM 1337 N N . THR A 1 160 ? -6.844 -28.688 -17.422 1 73.06 160 THR A N 1
ATOM 1338 C CA . THR A 1 160 ? -5.941 -27.734 -16.781 1 73.06 160 THR A CA 1
ATOM 1339 C C . THR A 1 160 ? -5.848 -26.438 -17.594 1 73.06 160 THR A C 1
ATOM 1341 O O . THR A 1 160 ? -5.809 -25.344 -17.031 1 73.06 160 THR A O 1
ATOM 1344 N N . SER A 1 161 ? -5.77 -26.656 -18.859 1 70.31 161 SER A N 1
ATOM 1345 C CA . SER A 1 161 ? -5.707 -25.484 -19.734 1 70.31 161 SER A CA 1
ATOM 1346 C C . SER A 1 161 ? -7 -24.688 -19.688 1 70.31 161 SER A C 1
ATOM 1348 O O . SER A 1 161 ? -6.98 -23.453 -19.766 1 70.31 161 SER A O 1
ATOM 1350 N N . GLU A 1 162 ? -8.055 -25.391 -19.578 1 67.5 162 GLU A N 1
ATOM 1351 C CA . GLU A 1 162 ? -9.367 -24.75 -19.531 1 67.5 162 GLU A CA 1
ATOM 1352 C C . GLU A 1 162 ? -9.555 -23.953 -18.234 1 67.5 162 GLU A C 1
ATOM 1354 O O . GLU A 1 162 ? -10.195 -22.906 -18.234 1 67.5 162 GLU A O 1
ATOM 1359 N N . THR A 1 163 ? -9.008 -24.5 -17.234 1 66.38 163 THR A N 1
ATOM 1360 C CA . THR A 1 163 ? -9.172 -23.844 -15.945 1 66.38 163 THR A CA 1
ATOM 1361 C C . THR A 1 163 ? -8.211 -22.672 -15.797 1 66.38 163 THR A C 1
ATOM 1363 O O . THR A 1 163 ? -8.367 -21.844 -14.898 1 66.38 163 THR A O 1
ATOM 1366 N N . LYS A 1 164 ? -7.344 -22.453 -16.734 1 63.16 164 LYS A N 1
ATOM 1367 C CA . LYS A 1 164 ? -6.355 -21.375 -16.734 1 63.16 164 LYS A CA 1
ATOM 1368 C C . LYS A 1 164 ? -5.711 -21.234 -15.359 1 63.16 164 LYS A C 1
ATOM 1370 O O . LYS A 1 164 ? -5.609 -20.125 -14.836 1 63.16 164 LYS A O 1
ATOM 1375 N N . GLY A 1 165 ? -5.516 -22.344 -14.781 1 65.06 165 GLY A N 1
ATOM 1376 C CA . GLY A 1 165 ? -4.793 -22.281 -13.516 1 65.06 165 GLY A CA 1
ATOM 1377 C C . GLY A 1 165 ? -5.703 -22.172 -12.312 1 65.06 165 GLY A C 1
ATOM 1378 O O . GLY A 1 165 ? -5.238 -22.203 -11.172 1 65.06 165 GLY A O 1
ATOM 1379 N N . ASN A 1 166 ? -6.988 -22.156 -12.547 1 68.81 166 ASN A N 1
ATOM 1380 C CA . ASN A 1 166 ? -7.941 -22.031 -11.453 1 68.81 166 ASN A CA 1
ATOM 1381 C C . ASN A 1 166 ? -8.273 -23.391 -10.836 1 68.81 166 ASN A C 1
ATOM 1383 O O . ASN A 1 166 ? -9.438 -23.781 -10.766 1 68.81 166 ASN A O 1
ATOM 1387 N N . PHE A 1 167 ? -7.258 -23.969 -10.359 1 71.75 167 PHE A N 1
ATOM 1388 C CA . PHE A 1 167 ? -7.387 -25.328 -9.859 1 71.75 167 PHE A CA 1
ATOM 1389 C C . PHE A 1 167 ? -8.062 -25.344 -8.492 1 71.75 167 PHE A C 1
ATOM 1391 O O . PHE A 1 167 ? -8.586 -26.375 -8.062 1 71.75 167 PHE A O 1
ATOM 1398 N N . LEU A 1 168 ? -8.172 -24.234 -7.965 1 77.06 168 LEU A N 1
ATOM 1399 C CA . LEU A 1 168 ? -8.672 -24.203 -6.594 1 77.06 168 LEU A CA 1
ATOM 1400 C C . LEU A 1 168 ? -10.203 -24.172 -6.578 1 77.06 168 LEU A C 1
ATOM 1402 O O . LEU A 1 168 ? -10.82 -24.469 -5.555 1 77.06 168 LEU A O 1
ATOM 1406 N N . ASN A 1 169 ? -10.695 -23.812 -7.668 1 78.62 169 ASN A N 1
ATOM 1407 C CA . ASN A 1 169 ? -12.148 -23.719 -7.707 1 78.62 169 ASN A CA 1
ATOM 1408 C C . ASN A 1 169 ? -12.781 -25.062 -8.031 1 78.62 169 ASN A C 1
ATOM 1410 O O . ASN A 1 169 ? -12.977 -25.406 -9.203 1 78.62 169 ASN A O 1
ATOM 1414 N N . LEU A 1 170 ? -13.18 -25.781 -7.094 1 80.69 170 LEU A N 1
ATOM 1415 C CA . LEU A 1 170 ? -13.719 -27.109 -7.262 1 80.69 170 LEU A CA 1
ATOM 1416 C C . LEU A 1 170 ? -15.039 -27.078 -8.031 1 80.69 170 LEU A C 1
ATOM 1418 O O . LEU A 1 170 ? -15.359 -28.016 -8.766 1 80.69 170 LEU A O 1
ATOM 1422 N N . ASN A 1 171 ? -15.734 -25.953 -7.801 1 79.94 171 ASN A N 1
ATOM 1423 C CA . ASN A 1 171 ? -17.016 -25.828 -8.5 1 79.94 171 ASN A CA 1
ATOM 1424 C C . ASN A 1 171 ? -16.812 -25.688 -10.008 1 79.94 171 ASN A C 1
ATOM 1426 O O . ASN A 1 171 ? -17.609 -26.203 -10.797 1 79.94 171 ASN A O 1
ATOM 1430 N N . LYS A 1 172 ? -15.836 -25.016 -10.336 1 78.44 172 LYS A N 1
ATOM 1431 C CA . LYS A 1 172 ? -15.523 -24.875 -11.758 1 78.44 172 LYS A CA 1
ATOM 1432 C C . LYS A 1 172 ? -15.102 -26.219 -12.352 1 78.44 172 LYS A C 1
ATOM 1434 O O . LYS A 1 172 ? -15.523 -26.578 -13.461 1 78.44 172 LYS A O 1
ATOM 1439 N N . ILE A 1 173 ? -14.328 -26.938 -11.633 1 79.19 173 ILE A N 1
ATOM 1440 C CA . ILE A 1 173 ? -13.898 -28.25 -12.078 1 79.19 173 ILE A CA 1
ATOM 1441 C C . ILE A 1 173 ? -15.109 -29.188 -12.172 1 79.19 173 ILE A C 1
ATOM 1443 O O . ILE A 1 173 ? -15.242 -29.938 -13.141 1 79.19 173 ILE A O 1
ATOM 1447 N N . ALA A 1 174 ? -15.953 -29.062 -11.195 1 82.69 174 ALA A N 1
ATOM 1448 C CA . ALA A 1 174 ? -17.141 -29.922 -11.133 1 82.69 174 ALA A CA 1
ATOM 1449 C C . ALA A 1 174 ? -18.062 -29.656 -12.328 1 82.69 174 ALA A C 1
ATOM 1451 O O . ALA A 1 174 ? -18.703 -30.578 -12.828 1 82.69 174 ALA A O 1
ATOM 1452 N N . SER A 1 175 ? -18.047 -28.438 -12.75 1 79.06 175 SER A N 1
ATOM 1453 C CA . SER A 1 175 ? -18.938 -28.062 -13.844 1 79.06 175 SER A CA 1
ATOM 1454 C C . SER A 1 175 ? -18.484 -28.688 -15.164 1 79.06 175 SER A C 1
ATOM 1456 O O . SER A 1 175 ? -19.281 -28.766 -16.109 1 79.06 175 SER A O 1
ATOM 1458 N N . LEU A 1 176 ? -17.312 -29.188 -15.148 1 75.69 176 LEU A N 1
ATOM 1459 C CA . LEU A 1 176 ? -16.766 -29.766 -16.375 1 75.69 176 LEU A CA 1
ATOM 1460 C C . LEU A 1 176 ? -17.266 -31.203 -16.562 1 75.69 176 LEU A C 1
ATOM 1462 O O . LEU A 1 176 ? -17.188 -31.75 -17.672 1 75.69 176 LEU A O 1
ATOM 1466 N N . TYR A 1 177 ? -17.766 -31.812 -15.539 1 80.56 177 TYR A N 1
ATOM 1467 C CA . TYR A 1 177 ? -18.297 -33.156 -15.594 1 80.56 177 TYR A CA 1
ATOM 1468 C C . TYR A 1 177 ? -19.812 -33.156 -15.648 1 80.56 177 TYR A C 1
ATOM 1470 O O . TYR A 1 177 ? -20.469 -32.656 -14.727 1 80.56 177 TYR A O 1
ATOM 1478 N N . LYS A 1 178 ? -20.359 -33.656 -16.656 1 77.94 178 LYS A N 1
ATOM 1479 C CA . LYS A 1 178 ? -21.797 -33.562 -16.859 1 77.94 178 LYS A CA 1
ATOM 1480 C C . LYS A 1 178 ? -22.5 -34.844 -16.375 1 77.94 178 LYS A C 1
ATOM 1482 O O . LYS A 1 178 ? -23.688 -34.812 -16.047 1 77.94 178 LYS A O 1
ATOM 1487 N N . ASP A 1 179 ? -21.844 -35.938 -16.344 1 84.94 179 ASP A N 1
ATOM 1488 C CA . ASP A 1 179 ? -22.469 -37.25 -16.141 1 84.94 179 ASP A CA 1
ATOM 1489 C C . ASP A 1 179 ? -22.594 -37.562 -14.648 1 84.94 179 ASP A C 1
ATOM 1491 O O . ASP A 1 179 ? -23.297 -38.5 -14.266 1 84.94 179 ASP A O 1
ATOM 1495 N N . PHE A 1 180 ? -21.906 -36.844 -13.812 1 88.38 180 PHE A N 1
ATOM 1496 C CA . PHE A 1 180 ? -21.984 -37.062 -12.375 1 88.38 180 PHE A CA 1
ATOM 1497 C C . PHE A 1 180 ? -21.641 -35.781 -11.617 1 88.38 180 PHE A C 1
ATOM 1499 O O . PHE A 1 180 ? -21.203 -34.781 -12.211 1 88.38 180 PHE A O 1
ATOM 1506 N N . ASP A 1 181 ? -21.938 -35.781 -10.344 1 90.31 181 ASP A N 1
ATOM 1507 C CA . ASP A 1 181 ? -21.656 -34.656 -9.477 1 90.31 181 ASP A CA 1
ATOM 1508 C C . ASP A 1 181 ? -20.328 -34.844 -8.742 1 90.31 181 ASP A C 1
ATOM 1510 O O . ASP A 1 181 ? -20.25 -35.562 -7.754 1 90.31 181 ASP A O 1
ATOM 1514 N N . LEU A 1 182 ? -19.391 -34.094 -9.188 1 90.88 182 LEU A N 1
ATOM 1515 C CA . LEU A 1 182 ? -18.047 -34.219 -8.617 1 90.88 182 LEU A CA 1
ATOM 1516 C C . LEU A 1 182 ? -18.031 -33.812 -7.152 1 90.88 182 LEU A C 1
ATOM 1518 O O . LEU A 1 182 ? -17.234 -34.312 -6.367 1 90.88 182 LEU A O 1
ATOM 1522 N N . ILE A 1 183 ? -18.891 -32.906 -6.793 1 89.56 183 ILE A N 1
ATOM 1523 C CA . ILE A 1 183 ? -18.938 -32.438 -5.414 1 89.56 183 ILE A CA 1
ATOM 1524 C C . ILE A 1 183 ? -19.406 -33.562 -4.5 1 89.56 183 ILE A C 1
ATOM 1526 O O . ILE A 1 183 ? -18.891 -33.719 -3.389 1 89.56 183 ILE A O 1
ATOM 1530 N N . GLU A 1 184 ? -20.344 -34.281 -4.988 1 91.75 184 GLU A N 1
ATOM 1531 C CA . GLU A 1 184 ? -20.797 -35.438 -4.238 1 91.75 184 GLU A CA 1
ATOM 1532 C C . GLU A 1 184 ? -19.672 -36.469 -4.078 1 91.75 184 GLU A C 1
ATOM 1534 O O . GLU A 1 184 ? -19.531 -37.062 -3.012 1 91.75 184 GLU A O 1
ATOM 1539 N N . VAL A 1 185 ? -18.953 -36.656 -5.164 1 94.31 185 VAL A N 1
ATOM 1540 C CA . VAL A 1 185 ? -17.828 -37.594 -5.137 1 94.31 185 VAL A CA 1
ATOM 1541 C C . VAL A 1 185 ? -16.797 -37.094 -4.125 1 94.31 185 VAL A C 1
ATOM 1543 O O . VAL A 1 185 ? -16.219 -37.906 -3.395 1 94.31 185 VAL A O 1
ATOM 1546 N N . LYS A 1 186 ? -16.516 -35.844 -4.145 1 92.31 186 LYS A N 1
ATOM 1547 C CA . LYS A 1 186 ? -15.586 -35.25 -3.189 1 92.31 186 LYS A CA 1
ATOM 1548 C C . LYS A 1 186 ? -16.016 -35.531 -1.753 1 92.31 186 LYS A C 1
ATOM 1550 O O . LYS A 1 186 ? -15.188 -35.875 -0.909 1 92.31 186 LYS A O 1
ATOM 1555 N N . ASP A 1 187 ? -17.297 -35.375 -1.452 1 92.5 187 ASP A N 1
ATOM 1556 C CA . ASP A 1 187 ? -17.812 -35.656 -0.114 1 92.5 187 ASP A CA 1
ATOM 1557 C C . ASP A 1 187 ? -17.609 -37.094 0.291 1 92.5 187 ASP A C 1
ATOM 1559 O O . ASP A 1 187 ? -17.266 -37.375 1.44 1 92.5 187 ASP A O 1
ATOM 1563 N N . ILE A 1 188 ? -17.797 -37.969 -0.649 1 95.06 188 ILE A N 1
ATOM 1564 C CA . ILE A 1 188 ? -17.609 -39.375 -0.398 1 95.06 188 ILE A CA 1
ATOM 1565 C C . ILE A 1 188 ? -16.141 -39.656 -0.059 1 95.06 188 ILE A C 1
ATOM 1567 O O . ILE A 1 188 ? -15.836 -40.406 0.874 1 95.06 188 ILE A O 1
ATOM 1571 N N . LEU A 1 189 ? -15.289 -39.062 -0.84 1 93.81 189 LEU A N 1
ATOM 1572 C CA . LEU A 1 189 ? -13.859 -39.25 -0.626 1 93.81 189 LEU A CA 1
ATOM 1573 C C . LEU A 1 189 ? -13.438 -38.75 0.747 1 93.81 189 LEU A C 1
ATOM 1575 O O . LEU A 1 189 ? -12.711 -39.406 1.477 1 93.81 189 LEU A O 1
ATOM 1579 N N . GLU A 1 190 ? -13.852 -37.562 1.114 1 90.88 190 GLU A N 1
ATOM 1580 C CA . GLU A 1 190 ? -13.508 -36.969 2.396 1 90.88 190 GLU A CA 1
ATOM 1581 C C . GLU A 1 190 ? -14.023 -37.812 3.561 1 90.88 190 GLU A C 1
ATOM 1583 O O . GLU A 1 190 ? -13.328 -37.969 4.566 1 90.88 190 GLU A O 1
ATOM 1588 N N . ASP A 1 191 ? -15.234 -38.281 3.395 1 93.81 191 ASP A N 1
ATOM 1589 C CA . ASP A 1 191 ? -15.812 -39.125 4.426 1 93.81 191 ASP A CA 1
ATOM 1590 C C . ASP A 1 191 ? -15.016 -40.406 4.59 1 93.81 191 ASP A C 1
ATOM 1592 O O . ASP A 1 191 ? -14.828 -40.906 5.707 1 93.81 191 ASP A O 1
ATOM 1596 N N . THR A 1 192 ? -14.594 -40.938 3.48 1 94.81 192 THR A N 1
ATOM 1597 C CA . THR A 1 192 ? -13.797 -42.156 3.521 1 94.81 192 THR A CA 1
ATOM 1598 C C . THR A 1 192 ? -12.453 -41.906 4.211 1 94.81 192 THR A C 1
ATOM 1600 O O . THR A 1 192 ? -11.992 -42.75 5.008 1 94.81 192 THR A O 1
ATOM 1603 N N . PHE A 1 193 ? -11.844 -40.781 3.881 1 91.38 193 PHE A N 1
ATOM 1604 C CA . PHE A 1 193 ? -10.594 -40.406 4.535 1 91.38 193 PHE A CA 1
ATOM 1605 C C . PHE A 1 193 ? -10.781 -40.312 6.047 1 91.38 193 PHE A C 1
ATOM 1607 O O . PHE A 1 193 ? -9.938 -40.781 6.812 1 91.38 193 PHE A O 1
ATOM 1614 N N . LYS A 1 194 ? -11.859 -39.688 6.445 1 92.38 194 LYS A N 1
ATOM 1615 C CA . LYS A 1 194 ? -12.148 -39.531 7.867 1 92.38 194 LYS A CA 1
ATOM 1616 C C . LYS A 1 194 ? -12.328 -40.875 8.555 1 92.38 194 LYS A C 1
ATOM 1618 O O . LYS A 1 194 ? -11.852 -41.062 9.672 1 92.38 194 LYS A O 1
ATOM 1623 N N . GLU A 1 195 ? -13 -41.719 7.934 1 93.38 195 GLU A N 1
ATOM 1624 C CA . GLU A 1 195 ? -13.266 -43.031 8.469 1 93.38 195 GLU A CA 1
ATOM 1625 C C . GLU A 1 195 ? -11.961 -43.781 8.75 1 93.38 195 GLU A C 1
ATOM 1627 O O . GLU A 1 195 ? -11.867 -44.531 9.727 1 93.38 195 GLU A O 1
ATOM 1632 N N . TYR A 1 196 ? -10.992 -43.594 7.914 1 92.5 196 TYR A N 1
ATOM 1633 C CA . TYR A 1 196 ? -9.734 -44.312 8.047 1 92.5 196 TYR A CA 1
ATOM 1634 C C . TYR A 1 196 ? -8.656 -43.438 8.656 1 92.5 196 TYR A C 1
ATOM 1636 O O . TYR A 1 196 ? -7.477 -43.812 8.68 1 92.5 196 TYR A O 1
ATOM 1644 N N . ASN A 1 197 ? -9.023 -42.219 9.055 1 89.25 197 ASN A N 1
ATOM 1645 C CA . ASN A 1 197 ? -8.102 -41.219 9.609 1 89.25 197 ASN A CA 1
ATOM 1646 C C . ASN A 1 197 ? -6.898 -41 8.695 1 89.25 197 ASN A C 1
ATOM 1648 O O . ASN A 1 197 ? -5.75 -41.062 9.141 1 89.25 197 ASN A O 1
ATOM 1652 N N . TYR A 1 198 ? -7.195 -40.938 7.445 1 86.12 198 TYR A N 1
ATOM 1653 C CA . TYR A 1 198 ? -6.188 -40.75 6.41 1 86.12 198 TYR A CA 1
ATOM 1654 C C . TYR A 1 198 ? -6.078 -39.281 6.039 1 86.12 198 TYR A C 1
ATOM 1656 O O . TYR A 1 198 ? -7.094 -38.594 5.895 1 86.12 198 TYR A O 1
ATOM 1664 N N . HIS A 1 199 ? -4.828 -38.812 5.996 1 77.88 199 HIS A N 1
ATOM 1665 C CA . HIS A 1 199 ? -4.602 -37.406 5.652 1 77.88 199 HIS A CA 1
ATOM 1666 C C . HIS A 1 199 ? -3.715 -37.281 4.418 1 77.88 199 HIS A C 1
ATOM 1668 O O . HIS A 1 199 ? -2.719 -38 4.289 1 77.88 199 HIS A O 1
ATOM 1674 N N . ILE A 1 200 ? -4.219 -36.5 3.471 1 75.69 200 ILE A N 1
ATOM 1675 C CA . ILE A 1 200 ? -3.418 -36.219 2.285 1 75.69 200 ILE A CA 1
ATOM 1676 C C . ILE A 1 200 ? -2.875 -34.812 2.365 1 75.69 200 ILE A C 1
ATOM 1678 O O . ILE A 1 200 ? -3.381 -33.969 3.131 1 75.69 200 ILE A O 1
ATOM 1682 N N . ARG A 1 201 ? -1.762 -34.688 1.559 1 70.56 201 ARG A N 1
ATOM 1683 C CA . ARG A 1 201 ? -1.243 -33.312 1.461 1 70.56 201 ARG A CA 1
ATOM 1684 C C . ARG A 1 201 ? -2.293 -32.375 0.886 1 70.56 201 ARG A C 1
ATOM 1686 O O . ARG A 1 201 ? -2.916 -32.688 -0.134 1 70.56 201 ARG A O 1
ATOM 1693 N N . GLU A 1 202 ? -2.473 -31.438 1.533 1 64.88 202 GLU A N 1
ATOM 1694 C CA . GLU A 1 202 ? -3.555 -30.5 1.229 1 64.88 202 GLU A CA 1
ATOM 1695 C C . GLU A 1 202 ? -3.414 -29.938 -0.179 1 64.88 202 GLU A C 1
ATOM 1697 O O . GLU A 1 202 ? -4.406 -29.766 -0.89 1 64.88 202 GLU A O 1
ATOM 1702 N N . LEU A 1 203 ? -2.201 -29.797 -0.601 1 64.88 203 LEU A N 1
ATOM 1703 C CA . LEU A 1 203 ? -1.959 -29.188 -1.909 1 64.88 203 LEU A CA 1
ATOM 1704 C C . LEU A 1 203 ? -2.35 -30.156 -3.027 1 64.88 203 LEU A C 1
ATOM 1706 O O . LEU A 1 203 ? -2.557 -29.734 -4.168 1 64.88 203 LEU A O 1
ATOM 1710 N N . ALA A 1 204 ? -2.617 -31.312 -2.639 1 71.31 204 ALA A N 1
ATOM 1711 C CA . ALA A 1 204 ? -2.768 -32.344 -3.67 1 71.31 204 ALA A CA 1
ATOM 1712 C C . ALA A 1 204 ? -4.238 -32.625 -3.947 1 71.31 204 ALA A C 1
ATOM 1714 O O . ALA A 1 204 ? -4.578 -33.25 -4.957 1 71.31 204 ALA A O 1
ATOM 1715 N N . PHE A 1 205 ? -5.102 -32.031 -3.195 1 78.38 205 PHE A N 1
ATOM 1716 C CA . PHE A 1 205 ? -6.492 -32.469 -3.219 1 78.38 205 PHE A CA 1
ATOM 1717 C C . PHE A 1 205 ? -7.168 -32.062 -4.52 1 78.38 205 PHE A C 1
ATOM 1719 O O . PHE A 1 205 ? -7.848 -32.875 -5.156 1 78.38 205 PHE A O 1
ATOM 1726 N N . PRO A 1 206 ? -6.992 -30.844 -4.914 1 77.81 206 PRO A N 1
ATOM 1727 C CA . PRO A 1 206 ? -7.641 -30.484 -6.18 1 77.81 206 PRO A CA 1
ATOM 1728 C C . PRO A 1 206 ? -7.168 -31.344 -7.348 1 77.81 206 PRO A C 1
ATOM 1730 O O . PRO A 1 206 ? -7.977 -31.766 -8.18 1 77.81 206 PRO A O 1
ATOM 1733 N N . MET A 1 207 ? -5.941 -31.578 -7.363 1 78.56 207 MET A N 1
ATOM 1734 C CA . MET A 1 207 ? -5.398 -32.438 -8.422 1 78.56 207 MET A CA 1
ATOM 1735 C C . MET A 1 207 ? -5.922 -33.844 -8.297 1 78.56 207 MET A C 1
ATOM 1737 O O . MET A 1 207 ? -6.184 -34.531 -9.305 1 78.56 207 MET A O 1
ATOM 1741 N N . LEU A 1 208 ? -5.988 -34.281 -7.121 1 85.38 208 LEU A N 1
ATOM 1742 C CA . LEU A 1 208 ? -6.551 -35.594 -6.875 1 85.38 208 LEU A CA 1
ATOM 1743 C C . LEU A 1 208 ? -7.98 -35.688 -7.395 1 85.38 208 LEU A C 1
ATOM 1745 O O . LEU A 1 208 ? -8.359 -36.688 -8.016 1 85.38 208 LEU A O 1
ATOM 1749 N N . MET A 1 209 ? -8.695 -34.656 -7.176 1 87.25 209 MET A N 1
ATOM 1750 C CA . MET A 1 209 ? -10.086 -34.625 -7.609 1 87.25 209 MET A CA 1
ATOM 1751 C C . MET A 1 209 ? -10.18 -34.625 -9.133 1 87.25 209 MET A C 1
ATOM 1753 O O . MET A 1 209 ? -11.109 -35.219 -9.695 1 87.25 209 MET A O 1
ATOM 1757 N N . ILE A 1 210 ? -9.25 -33.969 -9.734 1 84.88 210 ILE A N 1
ATOM 1758 C CA . ILE A 1 210 ? -9.219 -33.969 -11.195 1 84.88 210 ILE A CA 1
ATOM 1759 C C . ILE A 1 210 ? -8.961 -35.406 -11.688 1 84.88 210 ILE A C 1
ATOM 1761 O O . ILE A 1 210 ? -9.648 -35.875 -12.586 1 84.88 210 ILE A O 1
ATOM 1765 N N . HIS A 1 211 ? -7.996 -36.062 -11.117 1 86.19 211 HIS A N 1
ATOM 1766 C CA . HIS A 1 211 ? -7.684 -37.438 -11.492 1 86.19 211 HIS A CA 1
ATOM 1767 C C . HIS A 1 211 ? -8.883 -38.344 -11.281 1 86.19 211 HIS A C 1
ATOM 1769 O O . HIS A 1 211 ? -9.203 -39.156 -12.141 1 86.19 211 HIS A O 1
ATOM 1775 N N . ILE A 1 212 ? -9.492 -38.188 -10.203 1 91.12 212 ILE A N 1
ATOM 1776 C CA . ILE A 1 212 ? -10.633 -39.031 -9.852 1 91.12 212 ILE A CA 1
ATOM 1777 C C . ILE A 1 212 ? -11.789 -38.75 -10.812 1 91.12 212 ILE A C 1
ATOM 1779 O O . ILE A 1 212 ? -12.453 -39.688 -11.281 1 91.12 212 ILE A O 1
ATOM 1783 N N . GLY A 1 213 ? -12.07 -37.469 -11.031 1 90.38 213 GLY A N 1
ATOM 1784 C CA . GLY A 1 213 ? -13.125 -37.094 -11.969 1 90.38 213 GLY A CA 1
ATOM 1785 C C . GLY A 1 213 ? -12.93 -37.688 -13.344 1 90.38 213 GLY A C 1
ATOM 1786 O O . GLY A 1 213 ? -13.875 -38.219 -13.938 1 90.38 213 GLY A O 1
ATOM 1787 N N . ILE A 1 214 ? -11.695 -37.625 -13.797 1 88.88 214 ILE A N 1
ATOM 1788 C CA . ILE A 1 214 ? -11.367 -38.188 -15.102 1 88.88 214 ILE A CA 1
ATOM 1789 C C . ILE A 1 214 ? -11.562 -39.688 -15.086 1 88.88 214 ILE A C 1
ATOM 1791 O O . ILE A 1 214 ? -12.141 -40.25 -16.016 1 88.88 214 ILE A O 1
ATOM 1795 N N . ALA A 1 215 ? -11.07 -40.406 -14.062 1 90.81 215 ALA A N 1
ATOM 1796 C CA . ALA A 1 215 ? -11.195 -41.844 -13.938 1 90.81 215 ALA A CA 1
ATOM 1797 C C . ALA A 1 215 ? -12.664 -42.281 -13.969 1 90.81 215 ALA A C 1
ATOM 1799 O O . ALA A 1 215 ? -13.031 -43.188 -14.703 1 90.81 215 ALA A O 1
ATOM 1800 N N . ILE A 1 216 ? -13.492 -41.594 -13.211 1 91.94 216 ILE A N 1
ATOM 1801 C CA . ILE A 1 216 ? -14.906 -41.938 -13.109 1 91.94 216 ILE A CA 1
ATOM 1802 C C . ILE A 1 216 ? -15.578 -41.719 -14.469 1 91.94 216 ILE A C 1
ATOM 1804 O O . ILE A 1 216 ? -16.359 -42.562 -14.906 1 91.94 216 ILE A O 1
ATOM 1808 N N . GLU A 1 217 ? -15.281 -40.594 -15.086 1 89.25 217 GLU A N 1
ATOM 1809 C CA . GLU A 1 217 ? -15.852 -40.312 -16.406 1 89.25 217 GLU A CA 1
ATOM 1810 C C . GLU A 1 217 ? -15.5 -41.406 -17.406 1 89.25 217 GLU A C 1
ATOM 1812 O O . GLU A 1 217 ? -16.344 -41.812 -18.203 1 89.25 217 GLU A O 1
ATOM 1817 N N . ARG A 1 218 ? -14.289 -41.875 -17.359 1 89 218 ARG A N 1
ATOM 1818 C CA . ARG A 1 218 ? -13.812 -42.906 -18.266 1 89 218 ARG A CA 1
ATOM 1819 C C . ARG A 1 218 ? -14.406 -44.25 -17.922 1 89 218 ARG A C 1
ATOM 1821 O O . ARG A 1 218 ? -14.758 -45.031 -18.812 1 89 218 ARG A O 1
ATOM 1828 N N . ILE A 1 219 ? -14.555 -44.594 -16.688 1 89.31 219 ILE A N 1
ATOM 1829 C CA . ILE A 1 219 ? -15.125 -45.844 -16.219 1 89.31 219 ILE A CA 1
ATOM 1830 C C . ILE A 1 219 ? -16.594 -45.938 -16.641 1 89.31 219 ILE A C 1
ATOM 1832 O O . ILE A 1 219 ? -17.062 -47 -17.016 1 89.31 219 ILE A O 1
ATOM 1836 N N . ILE A 1 220 ? -17.297 -44.781 -16.547 1 89 220 ILE A N 1
ATOM 1837 C CA . ILE A 1 220 ? -18.688 -44.719 -16.938 1 89 220 ILE A CA 1
ATOM 1838 C C . ILE A 1 220 ? -18.844 -45.156 -18.391 1 89 220 ILE A C 1
ATOM 1840 O O . ILE A 1 220 ? -19.812 -45.812 -18.75 1 89 220 ILE A O 1
ATOM 1844 N N . LYS A 1 221 ? -17.844 -44.875 -19.203 1 85.31 221 LYS A N 1
ATOM 1845 C CA . LYS A 1 221 ? -17.875 -45.219 -20.625 1 85.31 221 LYS A CA 1
ATOM 1846 C C . LYS A 1 221 ? -17.156 -46.562 -20.875 1 85.31 221 LYS A C 1
ATOM 1848 O O . LYS A 1 221 ? -16.797 -46.844 -22.016 1 85.31 221 LYS A O 1
ATOM 1853 N N . HIS A 1 222 ? -16.766 -47.219 -19.859 1 86.81 222 HIS A N 1
ATOM 1854 C CA . HIS A 1 222 ? -16.203 -48.562 -19.859 1 86.81 222 HIS A CA 1
ATOM 1855 C C . HIS A 1 222 ? -14.781 -48.562 -20.422 1 86.81 222 HIS A C 1
ATOM 1857 O O . HIS A 1 222 ? -14.391 -49.5 -21.125 1 86.81 222 HIS A O 1
ATOM 1863 N N . ASN A 1 223 ? -14.133 -47.5 -20.281 1 87 223 ASN A N 1
ATOM 1864 C CA . ASN A 1 223 ? -12.711 -47.406 -20.578 1 87 223 ASN A CA 1
ATOM 1865 C C . ASN A 1 223 ? -11.867 -47.531 -19.312 1 87 223 ASN A C 1
ATOM 1867 O O . ASN A 1 223 ? -12.023 -46.781 -18.375 1 87 223 ASN A O 1
ATOM 1871 N N . TYR A 1 224 ? -10.969 -48.562 -19.281 1 85.44 224 TYR A N 1
ATOM 1872 C CA . TYR A 1 224 ? -10.188 -48.844 -18.078 1 85.44 224 TYR A CA 1
ATOM 1873 C C . TYR A 1 224 ? -8.695 -48.875 -18.391 1 85.44 224 TYR A C 1
ATOM 1875 O O . TYR A 1 224 ? -8.305 -49.062 -19.547 1 85.44 224 TYR A O 1
ATOM 1883 N N . ILE A 1 225 ? -7.93 -48.594 -17.375 1 87.19 225 ILE A N 1
ATOM 1884 C CA . ILE A 1 225 ? -6.484 -48.75 -17.484 1 87.19 225 ILE A CA 1
ATOM 1885 C C . ILE A 1 225 ? -6.07 -50.094 -16.875 1 87.19 225 ILE A C 1
ATOM 1887 O O . ILE A 1 225 ? -6.457 -50.406 -15.742 1 87.19 225 ILE A O 1
ATOM 1891 N N . LYS A 1 226 ? -5.355 -50.875 -17.625 1 85.25 226 LYS A N 1
ATOM 1892 C CA . LYS A 1 226 ? -4.812 -52.094 -17.078 1 85.25 226 LYS A CA 1
ATOM 1893 C C . LYS A 1 226 ? -3.416 -51.875 -16.5 1 85.25 226 LYS A C 1
ATOM 1895 O O . LYS A 1 226 ? -2.594 -51.188 -17.094 1 85.25 226 LYS A O 1
ATOM 1900 N N . THR A 1 227 ? -3.213 -52.281 -15.273 1 84.69 227 THR A N 1
ATOM 1901 C CA . THR A 1 227 ? -1.911 -52.062 -14.641 1 84.69 227 THR A CA 1
ATOM 1902 C C . THR A 1 227 ? -1.412 -53.375 -14.023 1 84.69 227 THR A C 1
ATOM 1904 O O . THR A 1 227 ? -2.209 -54.188 -13.57 1 84.69 227 THR A O 1
ATOM 1907 N N . ASP A 1 228 ? -0.071 -53.531 -14.133 1 78.69 228 ASP A N 1
ATOM 1908 C CA . ASP A 1 228 ? 0.562 -54.688 -13.508 1 78.69 228 ASP A CA 1
ATOM 1909 C C . ASP A 1 228 ? 1.208 -54.312 -12.18 1 78.69 228 ASP A C 1
ATOM 1911 O O . ASP A 1 228 ? 2.025 -55.062 -11.641 1 78.69 228 ASP A O 1
ATOM 1915 N N . ARG A 1 229 ? 0.879 -53.25 -11.578 1 79.12 229 ARG A N 1
ATOM 1916 C CA . ARG A 1 229 ? 1.521 -52.719 -10.375 1 79.12 229 ARG A CA 1
ATOM 1917 C C . ARG A 1 229 ? 0.766 -53.156 -9.125 1 79.12 229 ARG A C 1
ATOM 1919 O O . ARG A 1 229 ? 0.881 -52.5 -8.07 1 79.12 229 ARG A O 1
ATOM 1926 N N . ASN A 1 230 ? -0.058 -54.125 -9.289 1 82.44 230 ASN A N 1
ATOM 1927 C CA . ASN A 1 230 ? -0.799 -54.656 -8.148 1 82.44 230 ASN A CA 1
ATOM 1928 C C . ASN A 1 230 ? 0.045 -55.625 -7.316 1 82.44 230 ASN A C 1
ATOM 1930 O O . ASN A 1 230 ? -0.026 -56.844 -7.508 1 82.44 230 ASN A O 1
ATOM 1934 N N . THR A 1 231 ? 0.783 -55.125 -6.453 1 80.25 231 THR A N 1
ATOM 1935 C CA . THR A 1 231 ? 1.648 -55.938 -5.602 1 80.25 231 THR A CA 1
ATOM 1936 C C . THR A 1 231 ? 0.924 -56.344 -4.32 1 80.25 231 THR A C 1
ATOM 1938 O O . THR A 1 231 ? -0.064 -55.719 -3.936 1 80.25 231 THR A O 1
ATOM 1941 N N . GLU A 1 232 ? 1.371 -57.406 -3.746 1 84.19 232 GLU A N 1
ATOM 1942 C CA . GLU A 1 232 ? 0.791 -57.844 -2.484 1 84.19 232 GLU A CA 1
ATOM 1943 C C . GLU A 1 232 ? 0.921 -56.781 -1.403 1 84.19 232 GLU A C 1
ATOM 1945 O O . GLU A 1 232 ? 0.02 -56.594 -0.58 1 84.19 232 GLU A O 1
ATOM 1950 N N . GLU A 1 233 ? 1.956 -56.094 -1.451 1 83.25 233 GLU A N 1
ATOM 1951 C CA . GLU A 1 233 ? 2.186 -55.031 -0.49 1 83.25 233 GLU A CA 1
ATOM 1952 C C . GLU A 1 233 ? 1.147 -53.906 -0.641 1 83.25 233 GLU A C 1
ATOM 1954 O O . GLU A 1 233 ? 0.669 -53.375 0.354 1 83.25 233 GLU A O 1
ATOM 1959 N N . LEU A 1 234 ? 0.861 -53.625 -1.851 1 85.69 234 LEU A N 1
ATOM 1960 C CA . LEU A 1 234 ? -0.119 -52.562 -2.104 1 85.69 234 LEU A CA 1
ATOM 1961 C C . LEU A 1 234 ? -1.511 -53 -1.662 1 85.69 234 LEU A C 1
ATOM 1963 O O . LEU A 1 234 ? -2.266 -52.219 -1.098 1 85.69 234 LEU A O 1
ATOM 1967 N N . GLN A 1 235 ? -1.79 -54.281 -1.876 1 88.56 235 GLN A N 1
ATOM 1968 C CA . GLN A 1 235 ? -3.109 -54.781 -1.537 1 88.56 235 GLN A CA 1
ATOM 1969 C C . GLN A 1 235 ? -3.348 -54.75 -0.03 1 88.56 235 GLN A C 1
ATOM 1971 O O . GLN A 1 235 ? -4.484 -54.625 0.421 1 88.56 235 GLN A O 1
ATOM 1976 N N . ASN A 1 236 ? -2.244 -54.75 0.671 1 88.75 236 ASN A N 1
ATOM 1977 C CA . ASN A 1 236 ? -2.359 -54.719 2.125 1 88.75 236 ASN A CA 1
ATOM 1978 C C . ASN A 1 236 ? -2.242 -53.312 2.693 1 88.75 236 ASN A C 1
ATOM 1980 O O . ASN A 1 236 ? -2.338 -53.125 3.906 1 88.75 236 ASN A O 1
ATOM 1984 N N . SER A 1 237 ? -2.094 -52.375 1.87 1 86.94 237 SER A N 1
ATOM 1985 C CA . SER A 1 237 ? -1.929 -51 2.322 1 86.94 237 SER A CA 1
ATOM 1986 C C . SER A 1 237 ? -3.273 -50.375 2.652 1 86.94 237 SER A C 1
ATOM 1988 O O . SER A 1 237 ? -4.316 -50.844 2.182 1 86.94 237 SER A O 1
ATOM 1990 N N . ILE A 1 238 ? -3.207 -49.375 3.496 1 90.69 238 ILE A N 1
ATOM 1991 C CA . ILE A 1 238 ? -4.41 -48.625 3.863 1 90.69 238 ILE A CA 1
ATOM 1992 C C . ILE A 1 238 ? -4.957 -47.875 2.641 1 90.69 238 ILE A C 1
ATOM 1994 O O . ILE A 1 238 ? -6.172 -47.75 2.486 1 90.69 238 ILE A O 1
ATOM 1998 N N . GLU A 1 239 ? -4.125 -47.438 1.754 1 90.88 239 GLU A N 1
ATOM 1999 C CA . GLU A 1 239 ? -4.52 -46.719 0.545 1 90.88 239 GLU A CA 1
ATOM 2000 C C . GLU A 1 239 ? -5.383 -47.594 -0.36 1 90.88 239 GLU A C 1
ATOM 2002 O O . GLU A 1 239 ? -6.355 -47.125 -0.944 1 90.88 239 GLU A O 1
ATOM 2007 N N . TYR A 1 240 ? -4.973 -48.906 -0.421 1 92.69 240 TYR A N 1
ATOM 2008 C CA . TYR A 1 240 ? -5.758 -49.812 -1.223 1 92.69 240 TYR A CA 1
ATOM 2009 C C . TYR A 1 240 ? -7.156 -50 -0.642 1 92.69 240 TYR A C 1
ATOM 2011 O O . TYR A 1 240 ? -8.148 -50 -1.378 1 92.69 240 TYR A O 1
ATOM 2019 N N . LYS A 1 241 ? -7.184 -50.188 0.64 1 94.81 241 LYS A N 1
ATOM 2020 C CA . LYS A 1 241 ? -8.469 -50.344 1.314 1 94.81 241 LYS A CA 1
ATOM 2021 C C . LYS A 1 241 ? -9.352 -49.094 1.113 1 94.81 241 LYS A C 1
ATOM 2023 O O . LYS A 1 241 ? -10.547 -49.219 0.849 1 94.81 241 LYS A O 1
ATOM 2028 N N . ILE A 1 242 ? -8.766 -47.969 1.236 1 94.75 242 ILE A N 1
ATOM 2029 C CA . ILE A 1 242 ? -9.484 -46.719 1.055 1 94.75 242 ILE A CA 1
ATOM 2030 C C . ILE A 1 242 ? -10.008 -46.625 -0.375 1 94.75 242 ILE A C 1
ATOM 2032 O O . ILE A 1 242 ? -11.172 -46.25 -0.594 1 94.75 242 ILE A O 1
ATOM 2036 N N . ALA A 1 243 ? -9.18 -46.906 -1.36 1 95.06 243 ALA A N 1
ATOM 2037 C CA . ALA A 1 243 ? -9.578 -46.844 -2.766 1 95.06 243 ALA A CA 1
ATOM 2038 C C . ALA A 1 243 ? -10.734 -47.812 -3.041 1 95.06 243 ALA A C 1
ATOM 2040 O O . ALA A 1 243 ? -11.672 -47.469 -3.768 1 95.06 243 ALA A O 1
ATOM 2041 N N . GLN A 1 244 ? -10.625 -48.969 -2.449 1 95.5 244 GLN A N 1
ATOM 2042 C CA . GLN A 1 244 ? -11.664 -50 -2.633 1 95.5 244 GLN A CA 1
ATOM 2043 C C . GLN A 1 244 ? -13 -49.5 -2.066 1 95.5 244 GLN A C 1
ATOM 2045 O O . GLN A 1 244 ? -14.031 -49.594 -2.74 1 95.5 244 GLN A O 1
ATOM 2050 N N . VAL A 1 245 ? -12.961 -49.062 -0.824 1 96.06 245 VAL A N 1
ATOM 2051 C CA . VAL A 1 245 ? -14.172 -48.594 -0.158 1 96.06 245 VAL A CA 1
ATOM 2052 C C . VAL A 1 245 ? -14.727 -47.375 -0.906 1 96.06 245 VAL A C 1
ATOM 2054 O O . VAL A 1 245 ? -15.945 -47.25 -1.058 1 96.06 245 VAL A O 1
ATOM 2057 N N . PHE A 1 246 ? -13.906 -46.531 -1.311 1 95.88 246 PHE A N 1
ATOM 2058 C CA . PHE A 1 246 ? -14.297 -45.312 -2.039 1 95.88 246 PHE A CA 1
ATOM 2059 C C . PHE A 1 246 ? -15.078 -45.688 -3.299 1 95.88 246 PHE A C 1
ATOM 2061 O O . PHE A 1 246 ? -16.188 -45.188 -3.508 1 95.88 246 PHE A O 1
ATOM 2068 N N . PHE A 1 247 ? -14.5 -46.562 -4.16 1 95.56 247 PHE A N 1
ATOM 2069 C CA . PHE A 1 247 ? -15.156 -46.906 -5.41 1 95.56 247 PHE A CA 1
ATOM 2070 C C . PHE A 1 247 ? -16.453 -47.656 -5.141 1 95.56 247 PHE A C 1
ATOM 2072 O O . PHE A 1 247 ? -17.422 -47.5 -5.891 1 95.56 247 PHE A O 1
ATOM 2079 N N . LYS A 1 248 ? -16.5 -48.438 -4.07 1 95.81 248 LYS A N 1
ATOM 2080 C CA . LYS A 1 248 ? -17.734 -49.125 -3.689 1 95.81 248 LYS A CA 1
ATOM 2081 C C . LYS A 1 248 ? -18.828 -48.094 -3.355 1 95.81 248 LYS A C 1
ATOM 2083 O O . LYS A 1 248 ? -19.984 -48.25 -3.789 1 95.81 248 LYS A O 1
ATOM 2088 N N . LYS A 1 249 ? -18.438 -47.094 -2.602 1 95.94 249 LYS A N 1
ATOM 2089 C CA . LYS A 1 249 ? -19.391 -46.062 -2.229 1 95.94 249 LYS A CA 1
ATOM 2090 C C . LYS A 1 249 ? -19.828 -45.25 -3.449 1 95.94 249 LYS A C 1
ATOM 2092 O O . LYS A 1 249 ? -21 -44.906 -3.574 1 95.94 249 LYS A O 1
ATOM 2097 N N . VAL A 1 250 ? -18.906 -44.906 -4.289 1 96 250 VAL A N 1
ATOM 2098 C CA . VAL A 1 250 ? -19.219 -44.156 -5.492 1 96 250 VAL A CA 1
ATOM 2099 C C . VAL A 1 250 ? -20.172 -44.938 -6.379 1 96 250 VAL A C 1
ATOM 2101 O O . VAL A 1 250 ? -21.109 -44.375 -6.953 1 96 250 VAL A O 1
ATOM 2104 N N . ALA A 1 251 ? -19.984 -46.25 -6.492 1 94.12 251 ALA A N 1
ATOM 2105 C CA . ALA A 1 251 ? -20.766 -47.156 -7.348 1 94.12 251 ALA A CA 1
ATOM 2106 C C . ALA A 1 251 ? -22.219 -47.219 -6.867 1 94.12 251 ALA A C 1
ATOM 2108 O O . ALA A 1 251 ? -23.125 -47.562 -7.637 1 94.12 251 ALA A O 1
ATOM 2109 N N . GLU A 1 252 ? -22.438 -46.875 -5.648 1 93.06 252 GLU A N 1
ATOM 2110 C CA . GLU A 1 252 ? -23.781 -46.875 -5.105 1 93.06 252 GLU A CA 1
ATOM 2111 C C . GLU A 1 252 ? -24.594 -45.719 -5.672 1 93.06 252 GLU A C 1
ATOM 2113 O O . GLU A 1 252 ? -25.828 -45.812 -5.801 1 93.06 252 GLU A O 1
ATOM 2118 N N . ASN A 1 253 ? -23.969 -44.656 -5.969 1 89.88 253 ASN A N 1
ATOM 2119 C CA . ASN A 1 253 ? -24.656 -43.469 -6.402 1 89.88 253 ASN A CA 1
ATOM 2120 C C . ASN A 1 253 ? -24.516 -43.219 -7.902 1 89.88 253 ASN A C 1
ATOM 2122 O O . ASN A 1 253 ? -25.312 -42.5 -8.508 1 89.88 253 ASN A O 1
ATOM 2126 N N . ILE A 1 254 ? -23.375 -43.656 -8.352 1 91.12 254 ILE A N 1
ATOM 2127 C CA . ILE A 1 254 ? -23.047 -43.5 -9.766 1 91.12 254 ILE A CA 1
ATOM 2128 C C . ILE A 1 254 ? -22.922 -44.875 -10.422 1 91.12 254 ILE A C 1
ATOM 2130 O O . ILE A 1 254 ? -22.391 -45.812 -9.828 1 91.12 254 ILE A O 1
ATOM 2134 N N . ARG A 1 255 ? -23.484 -45.062 -11.602 1 88.69 255 ARG A N 1
ATOM 2135 C CA . ARG A 1 255 ? -23.469 -46.375 -12.297 1 88.69 255 ARG A CA 1
ATOM 2136 C C . ARG A 1 255 ? -22.094 -46.625 -12.891 1 88.69 255 ARG A C 1
ATOM 2138 O O . ARG A 1 255 ? -21.875 -46.469 -14.094 1 88.69 255 ARG A O 1
ATOM 2145 N N . ILE A 1 256 ? -21.141 -47.094 -12 1 90.06 256 ILE A N 1
ATOM 2146 C CA . ILE A 1 256 ? -19.797 -47.438 -12.477 1 90.06 256 ILE A CA 1
ATOM 2147 C C . ILE A 1 256 ? -19.469 -48.875 -12.078 1 90.06 256 ILE A C 1
ATOM 2149 O O . ILE A 1 256 ? -19.984 -49.375 -11.086 1 90.06 256 ILE A O 1
ATOM 2153 N N . GLU A 1 257 ? -18.703 -49.5 -12.922 1 91 257 GLU A N 1
ATOM 2154 C CA . GLU A 1 257 ? -18.172 -50.812 -12.602 1 91 257 GLU A CA 1
ATOM 2155 C C . GLU A 1 257 ? -16.922 -50.719 -11.75 1 91 257 GLU A C 1
ATOM 2157 O O . GLU A 1 257 ? -16.078 -49.844 -11.969 1 91 257 GLU A O 1
ATOM 2162 N N . ILE A 1 258 ? -16.891 -51.562 -10.75 1 91.44 258 ILE A N 1
ATOM 2163 C CA . ILE A 1 258 ? -15.695 -51.594 -9.906 1 91.44 258 ILE A CA 1
ATOM 2164 C C . ILE A 1 258 ? -14.625 -52.469 -10.555 1 91.44 258 ILE A C 1
ATOM 2166 O O . ILE A 1 258 ? -14.812 -53.656 -10.711 1 91.44 258 ILE A O 1
ATOM 2170 N N . VAL A 1 259 ? -13.602 -51.812 -10.945 1 91.62 259 VAL A N 1
ATOM 2171 C CA . VAL A 1 259 ? -12.5 -52.5 -11.617 1 91.62 259 VAL A CA 1
ATOM 2172 C C . VAL A 1 259 ? -11.266 -52.5 -10.719 1 91.62 259 VAL A C 1
ATOM 2174 O O . VAL A 1 259 ? -10.883 -51.438 -10.188 1 91.62 259 VAL A O 1
ATOM 2177 N N . GLU A 1 260 ? -10.641 -53.594 -10.586 1 92 260 GLU A N 1
ATOM 2178 C CA . GLU A 1 260 ? -9.508 -53.75 -9.68 1 92 260 GLU A CA 1
ATOM 2179 C C . GLU A 1 260 ? -8.352 -52.812 -10.094 1 92 260 GLU A C 1
ATOM 2181 O O . GLU A 1 260 ? -7.711 -52.219 -9.242 1 92 260 GLU A O 1
ATOM 2186 N N . ASP A 1 261 ? -8.148 -52.812 -11.391 1 90.81 261 ASP A N 1
ATOM 2187 C CA . ASP A 1 261 ? -7.047 -51.969 -11.883 1 90.81 261 ASP A CA 1
ATOM 2188 C C . ASP A 1 261 ? -7.234 -50.531 -11.508 1 90.81 261 ASP A C 1
ATOM 2190 O O . ASP A 1 261 ? -6.266 -49.812 -11.203 1 90.81 261 ASP A O 1
ATOM 2194 N N . GLU A 1 262 ? -8.43 -50.094 -11.523 1 92.5 262 GLU A N 1
ATOM 2195 C CA . GLU A 1 262 ? -8.727 -48.719 -11.156 1 92.5 262 GLU A CA 1
ATOM 2196 C C . GLU A 1 262 ? -8.516 -48.5 -9.664 1 92.5 262 GLU A C 1
ATOM 2198 O O . GLU A 1 262 ? -8.102 -47.406 -9.258 1 92.5 262 GLU A O 1
ATOM 2203 N N . ILE A 1 263 ? -8.828 -49.438 -8.883 1 93.56 263 ILE A N 1
ATOM 2204 C CA . ILE A 1 263 ? -8.602 -49.375 -7.441 1 93.56 263 ILE A CA 1
ATOM 2205 C C . ILE A 1 263 ? -7.102 -49.219 -7.16 1 93.56 263 ILE A C 1
ATOM 2207 O O . ILE A 1 263 ? -6.688 -48.406 -6.344 1 93.56 263 ILE A O 1
ATOM 2211 N N . VAL A 1 264 ? -6.348 -50.062 -7.895 1 89.75 264 VAL A N 1
ATOM 2212 C CA . VAL A 1 264 ? -4.898 -50.062 -7.75 1 89.75 264 VAL A CA 1
ATOM 2213 C C . VAL A 1 264 ? -4.34 -48.688 -8.102 1 89.75 264 VAL A C 1
ATOM 2215 O O . VAL A 1 264 ? -3.48 -48.156 -7.395 1 89.75 264 VAL A O 1
ATOM 2218 N N . LEU A 1 265 ? -4.828 -48.125 -9.156 1 87.69 265 LEU A N 1
ATOM 2219 C CA . LEU A 1 265 ? -4.332 -46.844 -9.625 1 87.69 265 LEU A CA 1
ATOM 2220 C C . LEU A 1 265 ? -4.641 -45.75 -8.617 1 87.69 265 LEU A C 1
ATOM 2222 O O . LEU A 1 265 ? -3.807 -44.875 -8.367 1 87.69 265 LEU A O 1
ATOM 2226 N N . LEU A 1 266 ? -5.801 -45.75 -8.07 1 90.88 266 LEU A N 1
ATOM 2227 C CA . LEU A 1 266 ? -6.145 -44.75 -7.062 1 90.88 266 LEU A CA 1
ATOM 2228 C C . LEU A 1 266 ? -5.305 -44.938 -5.805 1 90.88 266 LEU A C 1
ATOM 2230 O O . LEU A 1 266 ? -4.883 -43.969 -5.18 1 90.88 266 LEU A O 1
ATOM 2234 N N . ALA A 1 267 ? -5.098 -46.156 -5.398 1 89.06 267 ALA A N 1
ATOM 2235 C CA . ALA A 1 267 ? -4.266 -46.438 -4.234 1 89.06 267 ALA A CA 1
ATOM 2236 C C . ALA A 1 267 ? -2.855 -45.875 -4.414 1 89.06 267 ALA A C 1
ATOM 2238 O O . ALA A 1 267 ? -2.275 -45.344 -3.475 1 89.06 267 ALA A O 1
ATOM 2239 N N . LEU A 1 268 ? -2.352 -46.062 -5.594 1 83.06 268 LEU A N 1
ATOM 2240 C CA . LEU A 1 268 ? -1.022 -45.531 -5.902 1 83.06 268 LEU A CA 1
ATOM 2241 C C . LEU A 1 268 ? -1.001 -44 -5.84 1 83.06 268 LEU A C 1
ATOM 2243 O O . LEU A 1 268 ? -0.025 -43.406 -5.375 1 83.06 268 LEU A O 1
ATOM 2247 N N . LEU A 1 269 ? -2.012 -43.406 -6.332 1 83.81 269 LEU A N 1
ATOM 2248 C CA . LEU A 1 269 ? -2.131 -41.969 -6.273 1 83.81 269 LEU A CA 1
ATOM 2249 C C . LEU A 1 269 ? -2.141 -41.469 -4.828 1 83.81 269 LEU A C 1
ATOM 2251 O O . LEU A 1 269 ? -1.509 -40.469 -4.504 1 83.81 269 LEU A O 1
ATOM 2255 N N . LEU A 1 270 ? -2.846 -42.156 -3.998 1 85.38 270 LEU A N 1
ATOM 2256 C CA . LEU A 1 270 ? -2.951 -41.812 -2.588 1 85.38 270 LEU A CA 1
ATOM 2257 C C . LEU A 1 270 ? -1.613 -42 -1.88 1 85.38 270 LEU A C 1
ATOM 2259 O O . LEU A 1 270 ? -1.237 -41.188 -1.034 1 85.38 270 LEU A O 1
ATOM 2263 N N . LEU A 1 271 ? -0.966 -43 -2.227 1 75.75 271 LEU A N 1
ATOM 2264 C CA . LEU A 1 271 ? 0.344 -43.281 -1.646 1 75.75 271 LEU A CA 1
ATOM 2265 C C . LEU A 1 271 ? 1.317 -42.156 -1.951 1 75.75 271 LEU A C 1
ATOM 2267 O O . LEU A 1 271 ? 2.139 -41.781 -1.105 1 75.75 271 LEU A O 1
ATOM 2271 N N . GLY A 1 272 ? 1.258 -41.656 -3.154 1 66.5 272 GLY A N 1
ATOM 2272 C CA . GLY A 1 272 ? 2.125 -40.531 -3.559 1 66.5 272 GLY A CA 1
ATOM 2273 C C . GLY A 1 272 ? 1.791 -39.25 -2.871 1 66.5 272 GLY A C 1
ATOM 2274 O O . GLY A 1 272 ? 2.629 -38.344 -2.799 1 66.5 272 GLY A O 1
ATOM 2275 N N . LYS A 1 273 ? 0.668 -39.188 -2.379 1 64.75 273 LYS A N 1
ATOM 2276 C CA . LYS A 1 273 ? 0.204 -37.938 -1.824 1 64.75 273 LYS A CA 1
ATOM 2277 C C . LYS A 1 273 ? 0.185 -37.969 -0.299 1 64.75 273 LYS A C 1
ATOM 2279 O O . LYS A 1 273 ? -0.23 -37 0.348 1 64.75 273 LYS A O 1
ATOM 2284 N N . LYS A 1 274 ? 0.718 -39.062 0.197 1 63.22 274 LYS A N 1
ATOM 2285 C CA . LYS A 1 274 ? 0.688 -39.281 1.642 1 63.22 274 LYS A CA 1
ATOM 2286 C C . LYS A 1 274 ? 1.594 -38.281 2.359 1 63.22 274 LYS A C 1
ATOM 2288 O O . LYS A 1 274 ? 2.68 -37.969 1.872 1 63.22 274 LYS A O 1
ATOM 2293 N N . SER A 1 275 ? 0.968 -37.594 3.375 1 56.94 275 SER A N 1
ATOM 2294 C CA . SER A 1 275 ? 1.785 -36.781 4.258 1 56.94 275 SER A CA 1
ATOM 2295 C C . SER A 1 275 ? 2.799 -37.625 5.023 1 56.94 275 SER A C 1
ATOM 2297 O O . SER A 1 275 ? 2.553 -38.781 5.305 1 56.94 275 SER A O 1
ATOM 2299 N N . ALA A 1 276 ? 4.254 -37.406 4.91 1 48.12 276 ALA A N 1
ATOM 2300 C CA . ALA A 1 276 ? 5.375 -38.156 5.465 1 48.12 276 ALA A CA 1
ATOM 2301 C C . ALA A 1 276 ? 5.078 -38.625 6.891 1 48.12 276 ALA A C 1
ATOM 2303 O O . ALA A 1 276 ? 4.789 -37.781 7.766 1 48.12 276 ALA A O 1
ATOM 2304 N N . ASN A 1 277 ? 4.324 -39.688 7.152 1 44.69 277 ASN A N 1
ATOM 2305 C CA . ASN A 1 277 ? 4.504 -40.25 8.492 1 44.69 277 ASN A CA 1
ATOM 2306 C C . ASN A 1 277 ? 5.914 -40.812 8.68 1 44.69 277 ASN A C 1
ATOM 2308 O O . ASN A 1 277 ? 6.531 -41.281 7.73 1 44.69 277 ASN A O 1
ATOM 2312 N N . TYR A 1 278 ? 6.672 -40.375 9.703 1 41.53 278 TYR A N 1
ATOM 2313 C CA . TYR A 1 278 ? 8.047 -40.531 10.164 1 41.53 278 TYR A CA 1
ATOM 2314 C C . TYR A 1 278 ? 8.469 -42 10.102 1 41.53 278 TYR A C 1
ATOM 2316 O O . TYR A 1 278 ? 8.523 -42.688 11.133 1 41.53 278 TYR A O 1
ATOM 2324 N N . THR A 1 279 ? 8.164 -42.875 9.234 1 40.81 279 THR A N 1
ATOM 2325 C CA . THR A 1 279 ? 8.797 -44.125 9.633 1 40.81 279 THR A CA 1
ATOM 2326 C C . THR A 1 279 ? 10.227 -44.188 9.117 1 40.81 279 THR A C 1
ATOM 2328 O O . THR A 1 279 ? 10.469 -44.094 7.91 1 40.81 279 THR A O 1
ATOM 2331 N N . ASN A 1 280 ? 11.242 -43.938 9.859 1 43.62 280 ASN A N 1
ATOM 2332 C CA . ASN A 1 280 ? 12.703 -43.938 9.773 1 43.62 280 ASN A CA 1
ATOM 2333 C C . ASN A 1 280 ? 13.203 -45.188 9.047 1 43.62 280 ASN A C 1
ATOM 2335 O O . ASN A 1 280 ? 14.328 -45.219 8.547 1 43.62 280 ASN A O 1
ATOM 2339 N N . ASP A 1 281 ? 12.633 -46.281 9.047 1 43.75 281 ASP A N 1
ATOM 2340 C CA . ASP A 1 281 ? 13.312 -47.562 8.883 1 43.75 281 ASP A CA 1
ATOM 2341 C C . ASP A 1 281 ? 13.695 -47.812 7.422 1 43.75 281 ASP A C 1
ATOM 2343 O O . ASP A 1 281 ? 14.586 -48.594 7.129 1 43.75 281 ASP A O 1
ATOM 2347 N N . VAL A 1 282 ? 13.031 -47.406 6.523 1 45.53 282 VAL A N 1
ATOM 2348 C CA . VAL A 1 282 ? 13.266 -47.969 5.207 1 45.53 282 VAL A CA 1
ATOM 2349 C C . VAL A 1 282 ? 14.516 -47.375 4.586 1 45.53 282 VAL A C 1
ATOM 2351 O O . VAL A 1 282 ? 15.234 -48.031 3.828 1 45.53 282 VAL A O 1
ATOM 2354 N N . VAL A 1 283 ? 14.82 -46.062 4.707 1 50.72 283 VAL A N 1
ATOM 2355 C CA . VAL A 1 283 ? 15.867 -45.375 3.951 1 50.72 283 VAL A CA 1
ATOM 2356 C C . VAL A 1 283 ? 17.234 -45.844 4.445 1 50.72 283 VAL A C 1
ATOM 2358 O O . VAL A 1 283 ? 18.234 -45.781 3.713 1 50.72 283 VAL A O 1
ATOM 2361 N N . LYS A 1 284 ? 17.406 -46.156 5.73 1 51.38 284 LYS A N 1
ATOM 2362 C CA . LYS A 1 284 ? 18.703 -46.594 6.254 1 51.38 284 LYS A CA 1
ATOM 2363 C C . LYS A 1 284 ? 19.25 -47.781 5.48 1 51.38 284 LYS A C 1
ATOM 2365 O O . LYS A 1 284 ? 20.453 -47.906 5.266 1 51.38 284 LYS A O 1
ATOM 2370 N N . ASP A 1 285 ? 18.406 -48.562 5.156 1 50.16 285 ASP A N 1
ATOM 2371 C CA . ASP A 1 285 ? 18.891 -49.812 4.586 1 50.16 285 ASP A CA 1
ATOM 2372 C C . ASP A 1 285 ? 19.391 -49.594 3.16 1 50.16 285 ASP A C 1
ATOM 2374 O O . ASP A 1 285 ? 20.328 -50.281 2.723 1 50.16 285 ASP A O 1
ATOM 2378 N N . GLN A 1 286 ? 18.828 -48.656 2.459 1 50.78 286 GLN A N 1
ATOM 2379 C CA . GLN A 1 286 ? 19.156 -48.656 1.038 1 50.78 286 GLN A CA 1
ATOM 2380 C C . GLN A 1 286 ? 20.281 -47.688 0.736 1 50.78 286 GLN A C 1
ATOM 2382 O O . GLN A 1 286 ? 20.969 -47.812 -0.279 1 50.78 286 GLN A O 1
ATOM 2387 N N . THR A 1 287 ? 20.469 -46.688 1.559 1 57.09 287 THR A N 1
ATOM 2388 C CA . THR A 1 287 ? 21.484 -45.719 1.174 1 57.09 287 THR A CA 1
ATOM 2389 C C . THR A 1 287 ? 22.578 -45.625 2.236 1 57.09 287 THR A C 1
ATOM 2391 O O . THR A 1 287 ? 22.312 -45.844 3.422 1 57.09 287 THR A O 1
ATOM 2394 N N . ASN A 1 288 ? 23.812 -46.062 1.988 1 59.22 288 ASN A N 1
ATOM 2395 C CA . ASN A 1 288 ? 24.969 -45.906 2.871 1 59.22 288 ASN A CA 1
ATOM 2396 C C . ASN A 1 288 ? 25.031 -44.531 3.494 1 59.22 288 ASN A C 1
ATOM 2398 O O . ASN A 1 288 ? 25.984 -44.219 4.215 1 59.22 288 ASN A O 1
ATOM 2402 N N . TYR A 1 289 ? 24.094 -43.594 3.088 1 65.94 289 TYR A N 1
ATOM 2403 C CA . TYR A 1 289 ? 24.141 -42.25 3.625 1 65.94 289 TYR A CA 1
ATOM 2404 C C . TYR A 1 289 ? 22.969 -42 4.57 1 65.94 289 TYR A C 1
ATOM 2406 O O . TYR A 1 289 ? 21.859 -42.5 4.332 1 65.94 289 TYR A O 1
ATOM 2414 N N . SER A 1 290 ? 23.312 -41.375 5.691 1 82 290 SER A N 1
ATOM 2415 C CA . SER A 1 290 ? 22.25 -40.906 6.551 1 82 290 SER A CA 1
ATOM 2416 C C . SER A 1 290 ? 21.578 -39.656 5.965 1 82 290 SER A C 1
ATOM 2418 O O . SER A 1 290 ? 22.266 -38.781 5.426 1 82 290 SER A O 1
ATOM 2420 N N . VAL A 1 291 ? 20.25 -39.625 5.82 1 86 291 VAL A N 1
ATOM 2421 C CA . VAL A 1 291 ? 19.5 -38.5 5.281 1 86 291 VAL A CA 1
ATOM 2422 C C . VAL A 1 291 ? 19.906 -37.219 6 1 86 291 VAL A C 1
ATOM 2424 O O . VAL A 1 291 ? 19.984 -36.156 5.383 1 86 291 VAL A O 1
ATOM 2427 N N . SER A 1 292 ? 20.219 -37.344 7.254 1 87.44 292 SER A N 1
ATOM 2428 C CA . SER A 1 292 ? 20.625 -36.188 8.047 1 87.44 292 SER A CA 1
ATOM 2429 C C . SER A 1 292 ? 21.938 -35.594 7.535 1 87.44 292 SER A C 1
ATOM 2431 O O . SER A 1 292 ? 22.109 -34.375 7.484 1 87.44 292 SER A O 1
ATOM 2433 N N . ASP A 1 293 ? 22.812 -36.5 7.211 1 88.94 293 ASP A N 1
ATOM 2434 C CA . ASP A 1 293 ? 24.109 -36.062 6.688 1 88.94 293 ASP A CA 1
ATOM 2435 C C . ASP A 1 293 ? 23.938 -35.375 5.328 1 88.94 293 ASP A C 1
ATOM 2437 O O . ASP A 1 293 ? 24.625 -34.406 5.027 1 88.94 293 ASP A O 1
ATOM 2441 N N . LEU A 1 294 ? 23.078 -35.938 4.578 1 90.81 294 LEU A N 1
ATOM 2442 C CA . LEU A 1 294 ? 22.828 -35.375 3.264 1 90.81 294 LEU A CA 1
ATOM 2443 C C . LEU A 1 294 ? 22.281 -33.938 3.389 1 90.81 294 LEU A C 1
ATOM 2445 O O . LEU A 1 294 ? 22.672 -33.062 2.641 1 90.81 294 LEU A O 1
ATOM 2449 N N . VAL A 1 295 ? 21.359 -33.781 4.332 1 93.62 295 VAL A N 1
ATOM 2450 C CA . VAL A 1 295 ? 20.75 -32.469 4.555 1 93.62 295 VAL A CA 1
ATOM 2451 C C . VAL A 1 295 ? 21.812 -31.453 4.984 1 93.62 295 VAL A C 1
ATOM 2453 O O . VAL A 1 295 ? 21.859 -30.328 4.477 1 93.62 295 VAL A O 1
ATOM 2456 N N . GLU A 1 296 ? 22.625 -31.797 5.867 1 92.94 296 GLU A N 1
ATOM 2457 C CA . GLU A 1 296 ? 23.688 -30.922 6.344 1 92.94 296 GLU A CA 1
ATOM 2458 C C . GLU A 1 296 ? 24.625 -30.516 5.207 1 92.94 296 GLU A C 1
ATOM 2460 O O . GLU A 1 296 ? 25.016 -29.359 5.094 1 92.94 296 GLU A O 1
ATOM 2465 N N . GLU A 1 297 ? 24.984 -31.484 4.457 1 93.06 297 GLU A N 1
ATOM 2466 C CA . GLU A 1 297 ? 25.891 -31.234 3.338 1 93.06 297 GLU A CA 1
ATOM 2467 C C . GLU A 1 297 ? 25.266 -30.281 2.326 1 93.06 297 GLU A C 1
ATOM 2469 O O . GLU A 1 297 ? 25.953 -29.422 1.77 1 93.06 297 GLU A O 1
ATOM 2474 N N . THR A 1 298 ? 24 -30.531 2.092 1 93.75 298 THR A N 1
ATOM 2475 C CA . THR A 1 298 ? 23.312 -29.672 1.125 1 93.75 298 THR A CA 1
ATOM 2476 C C . THR A 1 298 ? 23.234 -28.234 1.624 1 93.75 298 THR A C 1
ATOM 2478 O O . THR A 1 298 ? 23.391 -27.297 0.843 1 93.75 298 THR A O 1
ATOM 2481 N N . LEU A 1 299 ? 22.984 -28.062 2.885 1 94.69 299 LEU A N 1
ATOM 2482 C CA . LEU A 1 299 ? 22.875 -26.719 3.443 1 94.69 299 LEU A CA 1
ATOM 2483 C C . LEU A 1 299 ? 24.219 -26 3.43 1 94.69 299 LEU A C 1
ATOM 2485 O O . LEU A 1 299 ? 24.281 -24.797 3.184 1 94.69 299 LEU A O 1
ATOM 2489 N N . LEU A 1 300 ? 25.281 -26.688 3.672 1 93.69 300 LEU A N 1
ATOM 2490 C CA . LEU A 1 300 ? 26.625 -26.125 3.594 1 93.69 300 LEU A CA 1
ATOM 2491 C C . LEU A 1 300 ? 26.969 -25.719 2.16 1 93.69 300 LEU A C 1
ATOM 2493 O O . LEU A 1 300 ? 27.625 -24.703 1.936 1 93.69 300 LEU A O 1
ATOM 2497 N N . ASP A 1 301 ? 26.531 -26.562 1.297 1 90.75 301 ASP A N 1
ATOM 2498 C CA . ASP A 1 301 ? 26.734 -26.266 -0.117 1 90.75 301 ASP A CA 1
ATOM 2499 C C . ASP A 1 301 ? 26.016 -24.984 -0.525 1 90.75 301 ASP A C 1
ATOM 2501 O O . ASP A 1 301 ? 26.562 -24.156 -1.267 1 90.75 301 ASP A O 1
ATOM 2505 N N . ILE A 1 302 ? 24.781 -24.781 -0.103 1 89.94 302 ILE A N 1
ATOM 2506 C CA . ILE A 1 302 ? 24 -23.594 -0.394 1 89.94 302 ILE A CA 1
ATOM 2507 C C . ILE A 1 302 ? 24.734 -22.359 0.161 1 89.94 302 ILE A C 1
ATOM 2509 O O . ILE A 1 302 ? 24.797 -21.328 -0.501 1 89.94 302 ILE A O 1
ATOM 2513 N N . LYS A 1 303 ? 25.203 -22.484 1.33 1 88.88 303 LYS A N 1
ATOM 2514 C CA . LYS A 1 303 ? 25.938 -21.375 1.955 1 88.88 303 LYS A CA 1
ATOM 2515 C C . LYS A 1 303 ? 27.172 -21 1.134 1 88.88 303 LYS A C 1
ATOM 2517 O O . LYS A 1 303 ? 27.438 -19.828 0.916 1 88.88 303 LYS A O 1
ATOM 2522 N N . LYS A 1 304 ? 27.812 -21.938 0.699 1 83.62 304 LYS A N 1
ATOM 2523 C CA . LYS A 1 304 ? 29.047 -21.75 -0.055 1 83.62 304 LYS A CA 1
ATOM 2524 C C . LYS A 1 304 ? 28.766 -21.109 -1.412 1 83.62 304 LYS A C 1
ATOM 2526 O O . LYS A 1 304 ? 29.469 -20.188 -1.832 1 83.62 304 LYS A O 1
ATOM 2531 N N . ILE A 1 305 ? 27.75 -21.578 -2.061 1 81.25 305 ILE A N 1
ATOM 2532 C CA . ILE A 1 305 ? 27.516 -21.203 -3.451 1 81.25 305 ILE A CA 1
ATOM 2533 C C . ILE A 1 305 ? 26.703 -19.922 -3.512 1 81.25 305 ILE A C 1
ATOM 2535 O O . ILE A 1 305 ? 26.953 -19.062 -4.359 1 81.25 305 ILE A O 1
ATOM 2539 N N . PHE A 1 306 ? 25.719 -19.781 -2.648 1 81.62 306 PHE A N 1
ATOM 2540 C CA . PHE A 1 306 ? 24.781 -18.672 -2.762 1 81.62 306 PHE A CA 1
ATOM 2541 C C . PHE A 1 306 ? 25 -17.672 -1.623 1 81.62 306 PHE A C 1
ATOM 2543 O O . PHE A 1 306 ? 24.406 -16.594 -1.619 1 81.62 306 PHE A O 1
ATOM 2550 N N . ASN A 1 307 ? 25.766 -17.984 -0.64 1 81.19 307 ASN A N 1
ATOM 2551 C CA . ASN A 1 307 ? 26.031 -17.172 0.539 1 81.19 307 ASN A CA 1
ATOM 2552 C C . ASN A 1 307 ? 24.766 -16.938 1.354 1 81.19 307 ASN A C 1
ATOM 2554 O O . ASN A 1 307 ? 24.484 -15.82 1.791 1 81.19 307 ASN A O 1
ATOM 2558 N N . VAL A 1 308 ? 23.953 -17.938 1.423 1 84.94 308 VAL A N 1
ATOM 2559 C CA . VAL A 1 308 ? 22.766 -17.953 2.277 1 84.94 308 VAL A CA 1
ATOM 2560 C C . VAL A 1 308 ? 22.922 -19.047 3.346 1 84.94 308 VAL A C 1
ATOM 2562 O O . VAL A 1 308 ? 23.094 -20.219 3.027 1 84.94 308 VAL A O 1
ATOM 2565 N N . ASP A 1 309 ? 22.875 -18.641 4.559 1 89.06 309 ASP A N 1
ATOM 2566 C CA . ASP A 1 309 ? 23.156 -19.562 5.645 1 89.06 309 ASP A CA 1
ATOM 2567 C C . ASP A 1 309 ? 21.875 -20.078 6.281 1 89.06 309 ASP A C 1
ATOM 2569 O O . ASP A 1 309 ? 21.234 -19.359 7.066 1 89.06 309 ASP A O 1
ATOM 2573 N N . PHE A 1 310 ? 21.516 -21.344 5.992 1 91.94 310 PHE A N 1
ATOM 2574 C CA . PHE A 1 310 ? 20.328 -21.969 6.566 1 91.94 310 PHE A CA 1
ATOM 2575 C C . PHE A 1 310 ? 20.719 -22.953 7.672 1 91.94 310 PHE A C 1
ATOM 2577 O O . PHE A 1 310 ? 19.859 -23.656 8.203 1 91.94 310 PHE A O 1
ATOM 2584 N N . THR A 1 311 ? 21.938 -23.016 8.062 1 90.25 311 THR A N 1
ATOM 2585 C CA . THR A 1 311 ? 22.453 -24.094 8.898 1 90.25 311 THR A CA 1
ATOM 2586 C C . THR A 1 311 ? 21.875 -24.016 10.305 1 90.25 311 THR A C 1
ATOM 2588 O O . THR A 1 311 ? 21.781 -25.031 11 1 90.25 311 THR A O 1
ATOM 2591 N N . SER A 1 312 ? 21.422 -22.844 10.695 1 88.19 312 SER A N 1
ATOM 2592 C CA . SER A 1 312 ? 20.891 -22.688 12.047 1 88.19 312 SER A CA 1
ATOM 2593 C C . SER A 1 312 ? 19.391 -22.875 12.078 1 88.19 312 SER A C 1
ATOM 2595 O O . SER A 1 312 ? 18.766 -22.797 13.148 1 88.19 312 SER A O 1
ATOM 2597 N N . ASP A 1 313 ? 18.75 -23.156 10.961 1 89.06 313 ASP A N 1
ATOM 2598 C CA . ASP A 1 313 ? 17.297 -23.328 10.883 1 89.06 313 ASP A CA 1
ATOM 2599 C C . ASP A 1 313 ? 16.906 -24.781 11.133 1 89.06 313 ASP A C 1
ATOM 2601 O O . ASP A 1 313 ? 16.797 -25.562 10.188 1 89.06 313 ASP A O 1
ATOM 2605 N N . ASN A 1 314 ? 16.484 -25.078 12.273 1 85.94 314 ASN A N 1
ATOM 2606 C CA . ASN A 1 314 ? 16.172 -26.453 12.648 1 85.94 314 ASN A CA 1
ATOM 2607 C C . ASN A 1 314 ? 14.867 -26.922 12 1 85.94 314 ASN A C 1
ATOM 2609 O O . ASN A 1 314 ? 14.711 -28.094 11.68 1 85.94 314 ASN A O 1
ATOM 2613 N N . ASP A 1 315 ? 13.977 -26.047 11.875 1 82.75 315 ASP A N 1
ATOM 2614 C CA . ASP A 1 315 ? 12.719 -26.391 11.211 1 82.75 315 ASP A CA 1
ATOM 2615 C C . ASP A 1 315 ? 12.961 -26.844 9.773 1 82.75 315 ASP A C 1
ATOM 2617 O O . ASP A 1 315 ? 12.352 -27.797 9.305 1 82.75 315 ASP A O 1
ATOM 2621 N N . LEU A 1 316 ? 13.867 -26.141 9.125 1 89.31 316 LEU A N 1
ATOM 2622 C CA . LEU A 1 316 ? 14.211 -26.516 7.758 1 89.31 316 LEU A CA 1
ATOM 2623 C C . LEU A 1 316 ? 14.867 -27.891 7.707 1 89.31 316 LEU A C 1
ATOM 2625 O O . LEU A 1 316 ? 14.539 -28.703 6.844 1 89.31 316 LEU A O 1
ATOM 2629 N N . LYS A 1 317 ? 15.75 -28.141 8.633 1 89.38 317 LYS A N 1
ATOM 2630 C CA . LYS A 1 317 ? 16.484 -29.406 8.664 1 89.38 317 LYS A CA 1
ATOM 2631 C C . LYS A 1 317 ? 15.523 -30.578 8.82 1 89.38 317 LYS A C 1
ATOM 2633 O O . LYS A 1 317 ? 15.586 -31.547 8.055 1 89.38 317 LYS A O 1
ATOM 2638 N N . ILE A 1 318 ? 14.633 -30.422 9.734 1 84.62 318 ILE A N 1
ATOM 2639 C CA . ILE A 1 318 ? 13.664 -31.484 10 1 84.62 318 ILE A CA 1
ATOM 2640 C C . ILE A 1 318 ? 12.742 -31.656 8.797 1 84.62 318 ILE A C 1
ATOM 2642 O O . ILE A 1 318 ? 12.484 -32.781 8.359 1 84.62 318 ILE A O 1
ATOM 2646 N N . GLY A 1 319 ? 12.266 -30.578 8.273 1 84.19 319 GLY A N 1
ATOM 2647 C CA . GLY A 1 319 ? 11.383 -30.625 7.121 1 84.19 319 GLY A CA 1
ATOM 2648 C C . GLY A 1 319 ? 12.023 -31.25 5.902 1 84.19 319 GLY A C 1
ATOM 2649 O O . GLY A 1 319 ? 11.398 -32.062 5.211 1 84.19 319 GLY A O 1
ATOM 2650 N N . LEU A 1 320 ? 13.25 -30.906 5.645 1 89 320 LEU A N 1
ATOM 2651 C CA . LEU A 1 320 ? 13.961 -31.438 4.488 1 89 320 LEU A CA 1
ATOM 2652 C C . LEU A 1 320 ? 14.234 -32.938 4.664 1 89 320 LEU A C 1
ATOM 2654 O O . LEU A 1 320 ? 14.188 -33.688 3.695 1 89 320 LEU A O 1
ATOM 2658 N N . GLU A 1 321 ? 14.625 -33.281 5.871 1 86.75 321 GLU A N 1
ATOM 2659 C CA . GLU A 1 321 ? 14.867 -34.719 6.141 1 86.75 321 GLU A CA 1
ATOM 2660 C C . GLU A 1 321 ? 13.633 -35.562 5.832 1 86.75 321 GLU A C 1
ATOM 2662 O O . GLU A 1 321 ? 13.727 -36.594 5.16 1 86.75 321 GLU A O 1
ATOM 2667 N N . MET A 1 322 ? 12.523 -35.062 6.309 1 82.06 322 MET A N 1
ATOM 2668 C CA . MET A 1 322 ? 11.273 -35.781 6.07 1 82.06 322 MET A CA 1
ATOM 2669 C C . MET A 1 322 ? 10.938 -35.812 4.582 1 82.06 322 MET A C 1
ATOM 2671 O O . MET A 1 322 ? 10.5 -36.844 4.062 1 82.06 322 MET A O 1
ATOM 2675 N N . HIS A 1 323 ? 11.125 -34.75 3.916 1 86 323 HIS A N 1
ATOM 2676 C CA . HIS A 1 323 ? 10.82 -34.656 2.494 1 86 323 HIS A CA 1
ATOM 2677 C C . HIS A 1 323 ? 11.719 -35.594 1.678 1 86 323 HIS A C 1
ATOM 2679 O O . HIS A 1 323 ? 11.25 -36.25 0.737 1 86 323 HIS A O 1
ATOM 2685 N N . ILE A 1 324 ? 12.984 -35.594 1.998 1 87.31 324 ILE A N 1
ATOM 2686 C CA . ILE A 1 324 ? 13.93 -36.406 1.253 1 87.31 324 ILE A CA 1
ATOM 2687 C C . ILE A 1 324 ? 13.602 -37.875 1.443 1 87.31 324 ILE A C 1
ATOM 2689 O O . ILE A 1 324 ? 13.68 -38.656 0.496 1 87.31 324 ILE A O 1
ATOM 2693 N N . MET A 1 325 ? 13.211 -38.188 2.619 1 82.12 325 MET A N 1
ATOM 2694 C CA . MET A 1 325 ? 12.797 -39.562 2.875 1 82.12 325 MET A CA 1
ATOM 2695 C C . MET A 1 325 ? 11.594 -39.938 2.02 1 82.12 325 MET A C 1
ATOM 2697 O O . MET A 1 325 ? 11.562 -41.031 1.429 1 82.12 325 MET A O 1
ATOM 2701 N N . SER A 1 326 ? 10.641 -39.062 1.992 1 81.25 326 SER A N 1
ATOM 2702 C CA . SER A 1 326 ? 9.445 -39.312 1.183 1 81.25 326 SER A CA 1
ATOM 2703 C C . SER A 1 326 ? 9.789 -39.375 -0.302 1 81.25 326 SER A C 1
ATOM 2705 O O . SER A 1 326 ? 9.195 -40.156 -1.051 1 81.25 326 SER A O 1
ATOM 2707 N N . LEU A 1 327 ? 10.656 -38.531 -0.726 1 85.62 327 LEU A N 1
ATOM 2708 C CA . LEU A 1 327 ? 11.109 -38.5 -2.113 1 85.62 327 LEU A CA 1
ATOM 2709 C C . LEU A 1 327 ? 11.75 -39.812 -2.514 1 85.62 327 LEU A C 1
ATOM 2711 O O . LEU A 1 327 ? 11.484 -40.344 -3.602 1 85.62 327 LEU A O 1
ATOM 2715 N N . LEU A 1 328 ? 12.531 -40.375 -1.676 1 82.5 328 LEU A N 1
ATOM 2716 C CA . LEU A 1 328 ? 13.188 -41.656 -1.939 1 82.5 328 LEU A CA 1
ATOM 2717 C C . LEU A 1 328 ? 12.172 -42.781 -2.041 1 82.5 328 LEU A C 1
ATOM 2719 O O . LEU A 1 328 ? 12.289 -43.656 -2.902 1 82.5 328 LEU A O 1
ATOM 2723 N N . GLU A 1 329 ? 11.219 -42.719 -1.202 1 76.94 329 GLU A N 1
ATOM 2724 C CA . GLU A 1 329 ? 10.148 -43.688 -1.252 1 76.94 329 GLU A CA 1
ATOM 2725 C C . GLU A 1 329 ? 9.398 -43.625 -2.576 1 76.94 329 GLU A C 1
ATOM 2727 O O . GLU A 1 329 ? 9.047 -44.656 -3.15 1 76.94 329 GLU A O 1
ATOM 2732 N N . ARG A 1 330 ? 9.117 -42.5 -3.016 1 80.25 330 ARG A N 1
ATOM 2733 C CA . ARG A 1 330 ? 8.414 -42.312 -4.281 1 80.25 330 ARG A CA 1
ATOM 2734 C C . ARG A 1 330 ? 9.25 -42.812 -5.453 1 80.25 330 ARG A C 1
ATOM 2736 O O . ARG A 1 330 ? 8.719 -43.344 -6.414 1 80.25 330 ARG A O 1
ATOM 2743 N N . GLN A 1 331 ? 10.477 -42.562 -5.363 1 79.25 331 GLN A N 1
ATOM 2744 C CA . GLN A 1 331 ? 11.375 -43.031 -6.422 1 79.25 331 GLN A CA 1
ATOM 2745 C C . GLN A 1 331 ? 11.414 -44.531 -6.5 1 79.25 331 GLN A C 1
ATOM 2747 O O . GLN A 1 331 ? 11.422 -45.125 -7.594 1 79.25 331 GLN A O 1
ATOM 2752 N N . ILE A 1 332 ? 11.438 -45.156 -5.395 1 73.19 332 ILE A N 1
ATOM 2753 C CA . ILE A 1 332 ? 11.469 -46.594 -5.328 1 73.19 332 ILE A CA 1
ATOM 2754 C C . ILE A 1 332 ? 10.172 -47.156 -5.91 1 73.19 332 ILE A C 1
ATOM 2756 O O . ILE A 1 332 ? 10.203 -48.188 -6.629 1 73.19 332 ILE A O 1
ATOM 2760 N N . LYS A 1 333 ? 9.156 -46.469 -5.637 1 71.69 333 LYS A N 1
ATOM 2761 C CA . LYS A 1 333 ? 7.852 -46.969 -6.07 1 71.69 333 LYS A CA 1
ATOM 2762 C C . LYS A 1 333 ? 7.469 -46.375 -7.426 1 71.69 333 LYS A C 1
ATOM 2764 O O . LYS A 1 333 ? 6.371 -46.625 -7.926 1 71.69 333 LYS A O 1
ATOM 2769 N N . ASN A 1 334 ? 8.258 -45.469 -8.023 1 77.56 334 ASN A N 1
ATOM 2770 C CA . ASN A 1 334 ? 8.055 -44.844 -9.32 1 77.56 334 ASN A CA 1
ATOM 2771 C C . ASN A 1 334 ? 6.762 -44.031 -9.367 1 77.56 334 ASN A C 1
ATOM 2773 O O . ASN A 1 334 ? 5.945 -44.219 -10.273 1 77.56 334 ASN A O 1
ATOM 2777 N N . ILE A 1 335 ? 6.645 -43.406 -8.273 1 75.56 335 ILE A N 1
ATOM 2778 C CA . ILE A 1 335 ? 5.469 -42.531 -8.18 1 75.56 335 ILE A CA 1
ATOM 2779 C C . ILE A 1 335 ? 5.836 -41.125 -8.594 1 75.56 335 ILE A C 1
ATOM 2781 O O . ILE A 1 335 ? 6.824 -40.562 -8.109 1 75.56 335 ILE A O 1
ATOM 2785 N N . GLU A 1 336 ? 5.059 -40.5 -9.531 1 76.69 336 GLU A N 1
ATOM 2786 C CA . GLU A 1 336 ? 5.254 -39.125 -9.93 1 76.69 336 GLU A CA 1
ATOM 2787 C C . GLU A 1 336 ? 4.254 -38.188 -9.234 1 76.69 336 GLU A C 1
ATOM 2789 O O . GLU A 1 336 ? 3.111 -38.594 -8.984 1 76.69 336 GLU A O 1
ATOM 2794 N N . ILE A 1 337 ? 4.797 -37.031 -8.891 1 78 337 ILE A N 1
ATOM 2795 C CA . ILE A 1 337 ? 3.924 -36.094 -8.203 1 78 337 ILE A CA 1
ATOM 2796 C C . ILE A 1 337 ? 3.828 -34.812 -9.016 1 78 337 ILE A C 1
ATOM 2798 O O . ILE A 1 337 ? 4.734 -34.469 -9.781 1 78 337 ILE A O 1
ATOM 2802 N N . ASP A 1 338 ? 2.66 -34.156 -8.844 1 78.19 338 ASP A N 1
ATOM 2803 C CA . ASP A 1 338 ? 2.441 -32.844 -9.461 1 78.19 338 ASP A CA 1
ATOM 2804 C C . ASP A 1 338 ? 2.531 -31.719 -8.422 1 78.19 338 ASP A C 1
ATOM 2806 O O . ASP A 1 338 ? 2.223 -31.922 -7.25 1 78.19 338 ASP A O 1
ATOM 2810 N N . ASN A 1 339 ? 3.1 -30.594 -8.898 1 80 339 ASN A N 1
ATOM 2811 C CA . ASN A 1 339 ? 3.178 -29.406 -8.062 1 80 339 ASN A CA 1
ATOM 2812 C C . ASN A 1 339 ? 2.49 -28.203 -8.727 1 80 339 ASN A C 1
ATOM 2814 O O . ASN A 1 339 ? 3.002 -27.656 -9.695 1 80 339 ASN A O 1
ATOM 2818 N N . MET A 1 340 ? 1.429 -27.781 -8.164 1 79.19 340 MET A N 1
ATOM 2819 C CA . MET A 1 340 ? 0.616 -26.719 -8.742 1 79.19 340 MET A CA 1
ATOM 2820 C C . MET A 1 340 ? 1.347 -25.391 -8.68 1 79.19 340 MET A C 1
ATOM 2822 O O . MET A 1 340 ? 0.987 -24.438 -9.391 1 79.19 340 MET A O 1
ATOM 2826 N N . TYR A 1 341 ? 2.41 -25.281 -7.855 1 82.56 341 TYR A N 1
ATOM 2827 C CA . TYR A 1 341 ? 3.086 -24.016 -7.652 1 82.56 341 TYR A CA 1
ATOM 2828 C C . TYR A 1 341 ? 4.387 -23.953 -8.445 1 82.56 341 TYR A C 1
ATOM 2830 O O . TYR A 1 341 ? 5.172 -23.016 -8.289 1 82.56 341 TYR A O 1
ATOM 2838 N N . LEU A 1 342 ? 4.617 -24.938 -9.227 1 86.06 342 LEU A N 1
ATOM 2839 C CA . LEU A 1 342 ? 5.883 -25.031 -9.945 1 86.06 342 LEU A CA 1
ATOM 2840 C C . LEU A 1 342 ? 6.164 -23.75 -10.719 1 86.06 342 LEU A C 1
ATOM 2842 O O . LEU A 1 342 ? 7.207 -23.125 -10.539 1 86.06 342 LEU A O 1
ATOM 2846 N N . GLN A 1 343 ? 5.219 -23.297 -11.516 1 80.19 343 GLN A N 1
ATOM 2847 C CA . GLN A 1 343 ? 5.426 -22.125 -12.367 1 80.19 343 GLN A CA 1
ATOM 2848 C C . GLN A 1 343 ? 5.535 -20.859 -11.539 1 80.19 343 GLN A C 1
ATOM 2850 O O . GLN A 1 343 ? 6.328 -19.969 -11.859 1 80.19 343 GLN A O 1
ATOM 2855 N N . GLU A 1 344 ? 4.801 -20.828 -10.547 1 81.38 344 GLU A N 1
ATOM 2856 C CA . GLU A 1 344 ? 4.828 -19.656 -9.68 1 81.38 344 GLU A CA 1
ATOM 2857 C C . GLU A 1 344 ? 6.176 -19.516 -8.977 1 81.38 344 GLU A C 1
ATOM 2859 O O . GLU A 1 344 ? 6.73 -18.422 -8.883 1 81.38 344 GLU A O 1
ATOM 2864 N N . ILE A 1 345 ? 6.645 -20.578 -8.477 1 87.19 345 ILE A N 1
ATOM 2865 C CA . ILE A 1 345 ? 7.91 -20.578 -7.75 1 87.19 345 ILE A CA 1
ATOM 2866 C C . ILE A 1 345 ? 9.039 -20.172 -8.695 1 87.19 345 ILE A C 1
ATOM 2868 O O . ILE A 1 345 ? 9.898 -19.359 -8.336 1 87.19 345 ILE A O 1
ATOM 2872 N N . LYS A 1 346 ? 8.977 -20.719 -9.852 1 85.69 346 LYS A N 1
ATOM 2873 C CA . LYS A 1 346 ? 10.008 -20.406 -10.844 1 85.69 346 LYS A CA 1
ATOM 2874 C C . LYS A 1 346 ? 9.977 -18.922 -11.227 1 85.69 346 LYS A C 1
ATOM 2876 O O . LYS A 1 346 ? 11.023 -18.297 -11.391 1 85.69 346 LYS A O 1
ATOM 2881 N N . ARG A 1 347 ? 8.844 -18.453 -11.281 1 80.06 347 ARG A N 1
ATOM 2882 C CA . ARG A 1 347 ? 8.664 -17.078 -11.758 1 80.06 347 ARG A CA 1
ATOM 2883 C C . ARG A 1 347 ? 8.93 -16.078 -10.641 1 80.06 347 ARG A C 1
ATOM 2885 O O . ARG A 1 347 ? 9.672 -15.117 -10.828 1 80.06 347 ARG A O 1
ATOM 2892 N N . LYS A 1 348 ? 8.391 -16.297 -9.516 1 81.19 348 LYS A N 1
ATOM 2893 C CA . LYS A 1 348 ? 8.383 -15.281 -8.461 1 81.19 348 LYS A CA 1
ATOM 2894 C C . LYS A 1 348 ? 9.594 -15.43 -7.547 1 81.19 348 LYS A C 1
ATOM 2896 O O . LYS A 1 348 ? 10.039 -14.461 -6.934 1 81.19 348 LYS A O 1
ATOM 2901 N N . TYR A 1 349 ? 10.07 -16.672 -7.523 1 87.19 349 TYR A N 1
ATOM 2902 C CA . TYR A 1 349 ? 11.172 -16.938 -6.605 1 87.19 349 TYR A CA 1
ATOM 2903 C C . TYR A 1 349 ? 12.297 -17.672 -7.309 1 87.19 349 TYR A C 1
ATOM 2905 O O . TYR A 1 349 ? 12.719 -18.75 -6.863 1 87.19 349 TYR A O 1
ATOM 2913 N N . PRO A 1 350 ? 12.883 -17.062 -8.25 1 86.62 350 PRO A N 1
ATOM 2914 C CA . PRO A 1 350 ? 13.891 -17.75 -9.055 1 86.62 350 PRO A CA 1
ATOM 2915 C C . PRO A 1 350 ? 15.125 -18.141 -8.25 1 86.62 350 PRO A C 1
ATOM 2917 O O . PRO A 1 350 ? 15.719 -19.188 -8.484 1 86.62 350 PRO A O 1
ATOM 2920 N N . LEU A 1 351 ? 15.516 -17.266 -7.348 1 87.31 351 LEU A N 1
ATOM 2921 C CA . LEU A 1 351 ? 16.688 -17.578 -6.523 1 87.31 351 LEU A CA 1
ATOM 2922 C C . LEU A 1 351 ? 16.422 -18.828 -5.672 1 87.31 351 LEU A C 1
ATOM 2924 O O . LEU A 1 351 ? 17.281 -19.703 -5.566 1 87.31 351 LEU A O 1
ATOM 2928 N N . ILE A 1 352 ? 15.289 -18.891 -5.09 1 90.88 352 ILE A N 1
ATOM 2929 C CA . ILE A 1 352 ? 14.914 -20.031 -4.25 1 90.88 352 ILE A CA 1
ATOM 2930 C C . ILE A 1 352 ? 14.883 -21.297 -5.09 1 90.88 352 ILE A C 1
ATOM 2932 O O . ILE A 1 352 ? 15.367 -22.344 -4.656 1 90.88 352 ILE A O 1
ATOM 2936 N N . PHE A 1 353 ? 14.328 -21.234 -6.211 1 91.94 353 PHE A N 1
ATOM 2937 C CA . PHE A 1 353 ? 14.258 -22.375 -7.105 1 91.94 353 PHE A CA 1
ATOM 2938 C C . PHE A 1 353 ? 15.648 -22.859 -7.5 1 91.94 353 PHE A C 1
ATOM 2940 O O . PHE A 1 353 ? 15.906 -24.062 -7.578 1 91.94 353 PHE A O 1
ATOM 2947 N N . GLU A 1 354 ? 16.484 -21.875 -7.773 1 89.88 354 GLU A N 1
ATOM 2948 C CA . GLU A 1 354 ? 17.859 -22.203 -8.133 1 89.88 354 GLU A CA 1
ATOM 2949 C C . GLU A 1 354 ? 18.547 -22.953 -6.996 1 89.88 354 GLU A C 1
ATOM 2951 O O . GLU A 1 354 ? 19.312 -23.891 -7.234 1 89.88 354 GLU A O 1
ATOM 2956 N N . MET A 1 355 ? 18.359 -22.516 -5.871 1 91.62 355 MET A N 1
ATOM 2957 C CA . MET A 1 355 ? 18.922 -23.219 -4.719 1 91.62 355 MET A CA 1
ATOM 2958 C C . MET A 1 355 ? 18.391 -24.641 -4.629 1 91.62 355 MET A C 1
ATOM 2960 O O . MET A 1 355 ? 19.125 -25.562 -4.312 1 91.62 355 MET A O 1
ATOM 2964 N N . ALA A 1 356 ? 17.109 -24.797 -4.891 1 95.06 356 ALA A N 1
ATOM 2965 C CA . ALA A 1 356 ? 16.5 -26.125 -4.855 1 95.06 356 ALA A CA 1
ATOM 2966 C C . ALA A 1 356 ? 17.094 -27.031 -5.922 1 95.06 356 ALA A C 1
ATOM 2968 O O . ALA A 1 356 ? 17.297 -28.234 -5.684 1 95.06 356 ALA A O 1
ATOM 2969 N N . VAL A 1 357 ? 17.312 -26.469 -7.105 1 92.81 357 VAL A N 1
ATOM 2970 C CA . VAL A 1 357 ? 17.953 -27.219 -8.18 1 92.81 357 VAL A CA 1
ATOM 2971 C C . VAL A 1 357 ? 19.312 -27.734 -7.711 1 92.81 357 VAL A C 1
ATOM 2973 O O . VAL A 1 357 ? 19.672 -28.875 -7.965 1 92.81 357 VAL A O 1
ATOM 2976 N N . ARG A 1 358 ? 20.016 -26.891 -7.051 1 90.69 358 ARG A N 1
ATOM 2977 C CA . ARG A 1 358 ? 21.344 -27.25 -6.539 1 90.69 358 ARG A CA 1
ATOM 2978 C C . ARG A 1 358 ? 21.25 -28.391 -5.527 1 90.69 358 ARG A C 1
ATOM 2980 O O . ARG A 1 358 ? 22.062 -29.312 -5.547 1 90.69 358 ARG A O 1
ATOM 2987 N N . VAL A 1 359 ? 20.312 -28.266 -4.68 1 93.25 359 VAL A N 1
ATOM 2988 C CA . VAL A 1 359 ? 20.078 -29.297 -3.682 1 93.25 359 VAL A CA 1
ATOM 2989 C C . VAL A 1 359 ? 19.797 -30.625 -4.375 1 93.25 359 VAL A C 1
ATOM 2991 O O . VAL A 1 359 ? 20.391 -31.656 -4.031 1 93.25 359 VAL A O 1
ATOM 2994 N N . CYS A 1 360 ? 18.938 -30.656 -5.305 1 93.88 360 CYS A N 1
ATOM 2995 C CA . CYS A 1 360 ? 18.547 -31.875 -5.996 1 93.88 360 CYS A CA 1
ATOM 2996 C C . CYS A 1 360 ? 19.703 -32.438 -6.801 1 93.88 360 CYS A C 1
ATOM 2998 O O . CYS A 1 360 ? 19.828 -33.656 -6.922 1 93.88 360 CYS A O 1
ATOM 3000 N N . LYS A 1 361 ? 20.484 -31.547 -7.355 1 92.06 361 LYS A N 1
ATOM 3001 C CA . LYS A 1 361 ? 21.656 -32.031 -8.078 1 92.06 361 LYS A CA 1
ATOM 3002 C C . LYS A 1 361 ? 22.609 -32.781 -7.148 1 92.06 361 LYS A C 1
ATOM 3004 O O . LYS A 1 361 ? 23.109 -33.844 -7.5 1 92.06 361 LYS A O 1
ATOM 3009 N N . LEU A 1 362 ? 22.844 -32.188 -6.047 1 90.75 362 LEU A N 1
ATOM 3010 C CA . LEU A 1 362 ? 23.703 -32.844 -5.066 1 90.75 362 LEU A CA 1
ATOM 3011 C C . LEU A 1 362 ? 23.125 -34.188 -4.637 1 90.75 362 LEU A C 1
ATOM 3013 O O . LEU A 1 362 ? 23.859 -35.156 -4.504 1 90.75 362 LEU A O 1
ATOM 3017 N N . LEU A 1 363 ? 21.875 -34.25 -4.445 1 90.56 363 LEU A N 1
ATOM 3018 C CA . LEU A 1 363 ? 21.188 -35.5 -4.07 1 90.56 363 LEU A CA 1
ATOM 3019 C C . LEU A 1 363 ? 21.312 -36.531 -5.172 1 90.56 363 LEU A C 1
ATOM 3021 O O . LEU A 1 363 ? 21.578 -37.719 -4.891 1 90.56 363 LEU A O 1
ATOM 3025 N N . GLU A 1 364 ? 21.094 -36.094 -6.387 1 90.31 364 GLU A N 1
ATOM 3026 C CA . GLU A 1 364 ? 21.219 -37 -7.516 1 90.31 364 GLU A CA 1
ATOM 3027 C C . GLU A 1 364 ? 22.609 -37.625 -7.586 1 90.31 364 GLU A C 1
ATOM 3029 O O . GLU A 1 364 ? 22.766 -38.812 -7.906 1 90.31 364 GLU A O 1
ATOM 3034 N N . GLU A 1 365 ? 23.547 -36.844 -7.344 1 87.38 365 GLU A N 1
ATOM 3035 C CA . GLU A 1 365 ? 24.938 -37.281 -7.41 1 87.38 365 GLU A CA 1
ATOM 3036 C C . GLU A 1 365 ? 25.25 -38.281 -6.285 1 87.38 365 GLU A C 1
ATOM 3038 O O . GLU A 1 365 ? 25.984 -39.25 -6.492 1 87.38 365 GLU A O 1
ATOM 3043 N N . LYS A 1 366 ? 24.688 -38.062 -5.191 1 86.56 366 LYS A N 1
ATOM 3044 C CA . LYS A 1 366 ? 25.016 -38.875 -4.016 1 86.56 366 LYS A CA 1
ATOM 3045 C C . LYS A 1 366 ? 24.203 -40.156 -3.973 1 86.56 366 LYS A C 1
ATOM 3047 O O . LYS A 1 366 ? 24.703 -41.219 -3.553 1 86.56 366 LYS A O 1
ATOM 3052 N N . ILE A 1 367 ? 22.953 -40.062 -4.363 1 83.69 367 ILE A N 1
ATOM 3053 C CA . ILE A 1 367 ? 22.062 -41.188 -4.188 1 83.69 367 ILE A CA 1
ATOM 3054 C C . ILE A 1 367 ? 21.734 -41.812 -5.547 1 83.69 367 ILE A C 1
ATOM 3056 O O . ILE A 1 367 ? 21.078 -42.844 -5.621 1 83.69 367 ILE A O 1
ATOM 3060 N N . HIS A 1 368 ? 22.125 -41.25 -6.66 1 83.06 368 HIS A N 1
ATOM 3061 C CA . HIS A 1 368 ? 22 -41.75 -8.023 1 83.06 368 HIS A CA 1
ATOM 3062 C C . HIS A 1 368 ? 20.531 -41.906 -8.406 1 83.06 368 HIS A C 1
ATOM 3064 O O . HIS A 1 368 ? 20.125 -43 -8.836 1 83.06 368 HIS A O 1
ATOM 3070 N N . ILE A 1 369 ? 19.781 -40.938 -8.148 1 84.62 369 ILE A N 1
ATOM 3071 C CA . ILE A 1 369 ? 18.375 -40.875 -8.547 1 84.62 369 ILE A CA 1
ATOM 3072 C C . ILE A 1 369 ? 18.156 -39.719 -9.531 1 84.62 369 ILE A C 1
ATOM 3074 O O . ILE A 1 369 ? 19.031 -38.875 -9.68 1 84.62 369 ILE A O 1
ATOM 3078 N N . ASN A 1 370 ? 17.094 -39.875 -10.281 1 87.06 370 ASN A N 1
ATOM 3079 C CA . ASN A 1 370 ? 16.672 -38.781 -11.148 1 87.06 370 ASN A CA 1
ATOM 3080 C C . ASN A 1 370 ? 15.492 -38.031 -10.547 1 87.06 370 ASN A C 1
ATOM 3082 O O . ASN A 1 370 ? 14.43 -38.594 -10.305 1 87.06 370 ASN A O 1
ATOM 3086 N N . ILE A 1 371 ? 15.719 -36.844 -10.273 1 90.94 371 ILE A N 1
ATOM 3087 C CA . ILE A 1 371 ? 14.695 -36.031 -9.625 1 90.94 371 ILE A CA 1
ATOM 3088 C C . ILE A 1 371 ? 14.008 -35.125 -10.656 1 90.94 371 ILE A C 1
ATOM 3090 O O . ILE A 1 371 ? 14.672 -34.344 -11.352 1 90.94 371 ILE A O 1
ATOM 3094 N N . LYS A 1 372 ? 12.719 -35.156 -10.695 1 89.69 372 LYS A N 1
ATOM 3095 C CA . LYS A 1 372 ? 11.93 -34.406 -11.648 1 89.69 372 LYS A CA 1
ATOM 3096 C C . LYS A 1 372 ? 11.68 -32.969 -11.141 1 89.69 372 LYS A C 1
ATOM 3098 O O . LYS A 1 372 ? 11.859 -32.688 -9.953 1 89.69 372 LYS A O 1
ATOM 3103 N N . GLU A 1 373 ? 11.227 -32.156 -11.992 1 91.19 373 GLU A N 1
ATOM 3104 C CA . GLU A 1 373 ? 11.094 -30.719 -11.734 1 91.19 373 GLU A CA 1
ATOM 3105 C C . GLU A 1 373 ? 10.07 -30.469 -10.625 1 91.19 373 GLU A C 1
ATOM 3107 O O . GLU A 1 373 ? 10.25 -29.562 -9.812 1 91.19 373 GLU A O 1
ATOM 3112 N N . ASN A 1 374 ? 9.016 -31.219 -10.609 1 88.62 374 ASN A N 1
ATOM 3113 C CA . ASN A 1 374 ? 8 -31.047 -9.578 1 88.62 374 ASN A CA 1
ATOM 3114 C C . ASN A 1 374 ? 8.57 -31.281 -8.18 1 88.62 374 ASN A C 1
ATOM 3116 O O . ASN A 1 374 ? 8.211 -30.578 -7.234 1 88.62 374 ASN A O 1
ATOM 3120 N N . GLU A 1 375 ? 9.469 -32.25 -8.117 1 91 375 GLU A N 1
ATOM 3121 C CA . GLU A 1 375 ? 10.141 -32.531 -6.848 1 91 375 GLU A CA 1
ATOM 3122 C C . GLU A 1 375 ? 11.031 -31.359 -6.43 1 91 375 GLU A C 1
ATOM 3124 O O . GLU A 1 375 ? 11.117 -31.031 -5.242 1 91 375 GLU A O 1
ATOM 3129 N N . ILE A 1 376 ? 11.633 -30.734 -7.387 1 93.75 376 ILE A N 1
ATOM 3130 C CA . ILE A 1 376 ? 12.477 -29.578 -7.125 1 93.75 376 ILE A CA 1
ATOM 3131 C C . ILE A 1 376 ? 11.641 -28.453 -6.52 1 93.75 376 ILE A C 1
ATOM 3133 O O . ILE A 1 376 ? 12.07 -27.781 -5.578 1 93.75 376 ILE A O 1
ATOM 3137 N N . ALA A 1 377 ? 10.492 -28.328 -7.043 1 91.56 377 ALA A N 1
ATOM 3138 C CA . ALA A 1 377 ? 9.602 -27.266 -6.586 1 91.56 377 ALA A CA 1
ATOM 3139 C C . ALA A 1 377 ? 9.188 -27.484 -5.133 1 91.56 377 ALA A C 1
ATOM 3141 O O . ALA A 1 377 ? 9.008 -26.531 -4.379 1 91.56 377 ALA A O 1
ATOM 3142 N N . PHE A 1 378 ? 9.047 -28.703 -4.762 1 89.44 378 PHE A N 1
ATOM 3143 C CA . PHE A 1 378 ? 8.688 -29 -3.377 1 89.44 378 PHE A CA 1
ATOM 3144 C C . PHE A 1 378 ? 9.844 -28.641 -2.439 1 89.44 378 PHE A C 1
ATOM 3146 O O . PHE A 1 378 ? 9.625 -28.125 -1.342 1 89.44 378 PHE A O 1
ATOM 3153 N N . ILE A 1 379 ? 11.016 -28.938 -2.881 1 92.56 379 ILE A N 1
ATOM 3154 C CA . ILE A 1 379 ? 12.188 -28.578 -2.094 1 92.56 379 ILE A CA 1
ATOM 3155 C C . ILE A 1 379 ? 12.297 -27.047 -1.99 1 92.56 379 ILE A C 1
ATOM 3157 O O . ILE A 1 379 ? 12.648 -26.516 -0.934 1 92.56 379 ILE A O 1
ATOM 3161 N N . ALA A 1 380 ? 11.969 -26.422 -3.059 1 92.69 380 ALA A N 1
ATOM 3162 C CA . ALA A 1 380 ? 12.008 -24.953 -3.092 1 92.69 380 ALA A CA 1
ATOM 3163 C C . ALA A 1 380 ? 11.086 -24.359 -2.035 1 92.69 380 ALA A C 1
ATOM 3165 O O . ALA A 1 380 ? 11.383 -23.312 -1.463 1 92.69 380 ALA A O 1
ATOM 3166 N N . LEU A 1 381 ? 10.023 -25.031 -1.768 1 89.12 381 LEU A N 1
ATOM 3167 C CA . LEU A 1 381 ? 9.078 -24.531 -0.767 1 89.12 381 LEU A CA 1
ATOM 3168 C C . LEU A 1 381 ? 9.719 -24.516 0.617 1 89.12 381 LEU A C 1
ATOM 3170 O O . LEU A 1 381 ? 9.547 -23.562 1.375 1 89.12 381 LEU A O 1
ATOM 3174 N N . HIS A 1 382 ? 10.477 -25.531 0.942 1 89.44 382 HIS A N 1
ATOM 3175 C CA . HIS A 1 382 ? 11.188 -25.594 2.213 1 89.44 382 HIS A CA 1
ATOM 3176 C C . HIS A 1 382 ? 12.234 -24.484 2.307 1 89.44 382 HIS A C 1
ATOM 3178 O O . HIS A 1 382 ? 12.328 -23.797 3.326 1 89.44 382 HIS A O 1
ATOM 3184 N N . LEU A 1 383 ? 12.93 -24.344 1.221 1 92.31 383 LEU A N 1
ATOM 3185 C CA . LEU A 1 383 ? 14 -23.359 1.199 1 92.31 383 LEU A CA 1
ATOM 3186 C C . LEU A 1 383 ? 13.43 -21.938 1.227 1 92.31 383 LEU A C 1
ATOM 3188 O O . LEU A 1 383 ? 14.016 -21.047 1.848 1 92.31 383 LEU A O 1
ATOM 3192 N N . GLY A 1 384 ? 12.352 -21.797 0.463 1 89.69 384 GLY A N 1
ATOM 3193 C CA . GLY A 1 384 ? 11.703 -20.484 0.46 1 89.69 384 GLY A CA 1
ATOM 3194 C C . GLY A 1 384 ? 11.242 -20.047 1.836 1 89.69 384 GLY A C 1
ATOM 3195 O O . GLY A 1 384 ? 11.43 -18.891 2.221 1 89.69 384 GLY A O 1
ATOM 3196 N N . ALA A 1 385 ? 10.648 -20.938 2.588 1 85.56 385 ALA A N 1
ATOM 3197 C CA . ALA A 1 385 ? 10.211 -20.656 3.949 1 85.56 385 ALA A CA 1
ATOM 3198 C C . ALA A 1 385 ? 11.391 -20.281 4.84 1 85.56 385 ALA A C 1
ATOM 3200 O O . ALA A 1 385 ? 11.312 -19.344 5.633 1 85.56 385 ALA A O 1
ATOM 3201 N N . ALA A 1 386 ? 12.469 -20.969 4.664 1 87.88 386 ALA A N 1
ATOM 3202 C CA . ALA A 1 386 ? 13.672 -20.719 5.449 1 87.88 386 ALA A CA 1
ATOM 3203 C C . ALA A 1 386 ? 14.289 -19.375 5.078 1 87.88 386 ALA A C 1
ATOM 3205 O O . ALA A 1 386 ? 14.781 -18.641 5.949 1 87.88 386 ALA A O 1
ATOM 3206 N N . TYR A 1 387 ? 14.25 -19.141 3.812 1 87.38 387 TYR A N 1
ATOM 3207 C CA . TYR A 1 387 ? 14.797 -17.875 3.32 1 87.38 387 TYR A CA 1
ATOM 3208 C C . TYR A 1 387 ? 14.062 -16.688 3.916 1 87.38 387 TYR A C 1
ATOM 3210 O O . TYR A 1 387 ? 14.68 -15.688 4.285 1 87.38 387 TYR A O 1
ATOM 3218 N N . GLU A 1 388 ? 12.805 -16.766 3.971 1 80.81 388 GLU A N 1
ATOM 3219 C CA . GLU A 1 388 ? 11.977 -15.711 4.527 1 80.81 388 GLU A CA 1
ATOM 3220 C C . GLU A 1 388 ? 12.273 -15.5 6.012 1 80.81 388 GLU A C 1
ATOM 3222 O O . GLU A 1 388 ? 12.273 -14.367 6.496 1 80.81 388 GLU A O 1
ATOM 3227 N N . ARG A 1 389 ? 12.531 -16.562 6.668 1 76.81 389 ARG A N 1
ATOM 3228 C CA . ARG A 1 389 ? 12.812 -16.5 8.094 1 76.81 389 ARG A CA 1
ATOM 3229 C C . ARG A 1 389 ? 14.172 -15.852 8.352 1 76.81 389 ARG A C 1
ATOM 3231 O O . ARG A 1 389 ? 14.359 -15.164 9.359 1 76.81 389 ARG A O 1
ATOM 3238 N N . ALA A 1 390 ? 15.086 -16.109 7.469 1 74.88 390 ALA A N 1
ATOM 3239 C CA . ALA A 1 390 ? 16.453 -15.609 7.645 1 74.88 390 ALA A CA 1
ATOM 3240 C C . ALA A 1 390 ? 16.5 -14.094 7.449 1 74.88 390 ALA A C 1
ATOM 3242 O O . ALA A 1 390 ? 17.422 -13.43 7.945 1 74.88 390 ALA A O 1
ATOM 3243 N N . ASN A 1 391 ? 15.438 -13.453 7.051 1 64.75 391 ASN A N 1
ATOM 3244 C CA . ASN A 1 391 ? 15.281 -12.016 6.883 1 64.75 391 ASN A CA 1
ATOM 3245 C C . ASN A 1 391 ? 16.609 -11.352 6.5 1 64.75 391 ASN A C 1
ATOM 3247 O O . ASN A 1 391 ? 17.062 -10.422 7.18 1 64.75 391 ASN A O 1
ATOM 3251 N N . LEU A 1 392 ? 17.234 -11.648 5.461 1 63.25 392 LEU A N 1
ATOM 3252 C CA . LEU A 1 392 ? 18.594 -11.234 5.125 1 63.25 392 LEU A CA 1
ATOM 3253 C C . LEU A 1 392 ? 18.594 -9.883 4.426 1 63.25 392 LEU A C 1
ATOM 3255 O O . LEU A 1 392 ? 19.641 -9.422 3.951 1 63.25 392 LEU A O 1
ATOM 3259 N N . THR A 1 393 ? 17.422 -9.18 4.508 1 61.59 393 THR A N 1
ATOM 3260 C CA . THR A 1 393 ? 17.422 -7.957 3.711 1 61.59 393 THR A CA 1
ATOM 3261 C C . THR A 1 393 ? 18.031 -6.797 4.496 1 61.59 393 THR A C 1
ATOM 3263 O O . THR A 1 393 ? 17.938 -6.762 5.727 1 61.59 393 THR A O 1
ATOM 3266 N N . CYS A 1 394 ? 18.922 -6.062 3.801 1 74.62 394 CYS A N 1
ATOM 3267 C CA . CYS A 1 394 ? 19.469 -4.832 4.348 1 74.62 394 CYS A CA 1
ATOM 3268 C C . CYS A 1 394 ? 18.375 -3.809 4.621 1 74.62 394 CYS A C 1
ATOM 3270 O O . CYS A 1 394 ? 17.469 -3.635 3.807 1 74.62 394 CYS A O 1
ATOM 3272 N N . LYS A 1 395 ? 18.469 -3.197 5.871 1 88.56 395 LYS A N 1
ATOM 3273 C CA . LYS A 1 395 ? 17.469 -2.211 6.273 1 88.56 395 LYS A CA 1
ATOM 3274 C C . LYS A 1 395 ? 17.797 -0.833 5.703 1 88.56 395 LYS A C 1
ATOM 3276 O O . LYS A 1 395 ? 18.969 -0.481 5.551 1 88.56 395 LYS A O 1
ATOM 3281 N N . TYR A 1 396 ? 16.875 -0.136 5.297 1 94.12 396 TYR A N 1
ATOM 3282 C CA . TYR A 1 396 ? 17.062 1.234 4.832 1 94.12 396 TYR A CA 1
ATOM 3283 C C . TYR A 1 396 ? 17.188 2.197 6.004 1 94.12 396 TYR A C 1
ATOM 3285 O O . TYR A 1 396 ? 16.484 2.066 7.008 1 94.12 396 TYR A O 1
ATOM 3293 N N . LYS A 1 397 ? 18.109 3.131 5.883 1 96.19 397 LYS A N 1
ATOM 3294 C CA . LYS A 1 397 ? 18.297 4.172 6.891 1 96.19 397 LYS A CA 1
ATOM 3295 C C . LYS A 1 397 ? 17.219 5.238 6.781 1 96.19 397 LYS A C 1
ATOM 3297 O O . LYS A 1 397 ? 17.047 5.859 5.73 1 96.19 397 LYS A O 1
ATOM 3302 N N . VAL A 1 398 ? 16.5 5.457 7.895 1 96.75 398 VAL A N 1
ATOM 3303 C CA . VAL A 1 398 ? 15.383 6.387 7.863 1 96.75 398 VAL A CA 1
ATOM 3304 C C . VAL A 1 398 ? 15.562 7.445 8.953 1 96.75 398 VAL A C 1
ATOM 3306 O O . VAL A 1 398 ? 16 7.137 10.062 1 96.75 398 VAL A O 1
ATOM 3309 N N . ILE A 1 399 ? 15.32 8.711 8.562 1 96 399 ILE A N 1
ATOM 3310 C CA . ILE A 1 399 ? 15.219 9.797 9.531 1 96 399 ILE A CA 1
ATOM 3311 C C . ILE A 1 399 ? 13.758 10.188 9.711 1 96 399 ILE A C 1
ATOM 3313 O O . ILE A 1 399 ? 13.016 10.328 8.727 1 96 399 ILE A O 1
ATOM 3317 N N . MET A 1 400 ? 13.391 10.273 10.93 1 92.94 400 MET A N 1
ATOM 3318 C CA . MET A 1 400 ? 12.031 10.727 11.227 1 92.94 400 MET A CA 1
ATOM 3319 C C . MET A 1 400 ? 12.047 12.156 11.773 1 92.94 400 MET A C 1
ATOM 3321 O O . MET A 1 400 ? 12.805 12.469 12.688 1 92.94 400 MET A O 1
ATOM 3325 N N . ILE A 1 401 ? 11.258 13.008 11.125 1 90.5 401 ILE A N 1
ATOM 3326 C CA . ILE A 1 401 ? 11.062 14.367 11.609 1 90.5 401 ILE A CA 1
ATOM 3327 C C . ILE A 1 401 ? 9.633 14.523 12.141 1 90.5 401 ILE A C 1
ATOM 3329 O O . ILE A 1 401 ? 8.688 14.672 11.359 1 90.5 401 ILE A O 1
ATOM 3333 N N . TYR A 1 402 ? 9.531 14.414 13.383 1 85.31 402 TYR A N 1
ATOM 3334 C CA . TYR A 1 402 ? 8.227 14.438 14.039 1 85.31 402 TYR A CA 1
ATOM 3335 C C . TYR A 1 402 ? 8.328 15.008 15.445 1 85.31 402 TYR A C 1
ATOM 3337 O O . TYR A 1 402 ? 9.406 15.031 16.031 1 85.31 402 TYR A O 1
ATOM 3345 N N . PRO A 1 403 ? 7.145 15.508 15.844 1 75.94 403 PRO A N 1
ATOM 3346 C CA . PRO A 1 403 ? 7.195 16.047 17.203 1 75.94 403 PRO A CA 1
ATOM 3347 C C . PRO A 1 403 ? 7.246 14.969 18.266 1 75.94 403 PRO A C 1
ATOM 3349 O O . PRO A 1 403 ? 6.383 14.086 18.297 1 75.94 403 PRO A O 1
ATOM 3352 N N . ASN A 1 404 ? 8.32 14.82 18.891 1 70.62 404 ASN A N 1
ATOM 3353 C CA . ASN A 1 404 ? 8.406 13.875 20.016 1 70.62 404 ASN A CA 1
ATOM 3354 C C . ASN A 1 404 ? 7.855 14.484 21.297 1 70.62 404 ASN A C 1
ATOM 3356 O O . ASN A 1 404 ? 8.602 15.102 22.062 1 70.62 404 ASN A O 1
ATOM 3360 N N . THR A 1 405 ? 6.512 14.5 21.375 1 69.31 405 THR A N 1
ATOM 3361 C CA . THR A 1 405 ? 5.871 15.086 22.547 1 69.31 405 THR A CA 1
ATOM 3362 C C . THR A 1 405 ? 5.363 13.992 23.484 1 69.31 405 THR A C 1
ATOM 3364 O O . THR A 1 405 ? 5.168 12.852 23.062 1 69.31 405 THR A O 1
ATOM 3367 N N . GLN A 1 406 ? 5.324 14.383 24.656 1 65 406 GLN A N 1
ATOM 3368 C CA . GLN A 1 406 ? 4.773 13.477 25.672 1 65 406 GLN A CA 1
ATOM 3369 C C . GLN A 1 406 ? 3.377 13 25.281 1 65 406 GLN A C 1
ATOM 3371 O O . GLN A 1 406 ? 3.021 11.844 25.5 1 65 406 GLN A O 1
ATOM 3376 N N . ALA A 1 407 ? 2.699 13.883 24.672 1 66.31 407 ALA A N 1
ATOM 3377 C CA . ALA A 1 407 ? 1.32 13.578 24.297 1 66.31 407 ALA A CA 1
ATOM 3378 C C . ALA A 1 407 ? 1.262 12.406 23.312 1 66.31 407 ALA A C 1
ATOM 3380 O O . ALA A 1 407 ? 0.357 11.57 23.391 1 66.31 407 ALA A O 1
ATOM 3381 N N . LEU A 1 408 ? 2.242 12.328 22.531 1 71 408 LEU A N 1
ATOM 3382 C CA . LEU A 1 408 ? 2.207 11.32 21.484 1 71 408 LEU A CA 1
ATOM 3383 C C . LEU A 1 408 ? 2.941 10.055 21.922 1 71 408 LEU A C 1
ATOM 3385 O O . LEU A 1 408 ? 2.777 8.992 21.312 1 71 408 LEU A O 1
ATOM 3389 N N . SER A 1 409 ? 3.611 10.094 23.109 1 61.19 409 SER A N 1
ATOM 3390 C CA . SER A 1 409 ? 4.309 8.961 23.719 1 61.19 409 SER A CA 1
ATOM 3391 C C . SER A 1 409 ? 5.027 8.133 22.656 1 61.19 409 SER A C 1
ATOM 3393 O O . SER A 1 409 ? 4.969 6.902 22.688 1 61.19 409 SER A O 1
ATOM 3395 N N . ASN A 1 410 ? 5.555 8.648 21.688 1 76.81 410 ASN A N 1
ATOM 3396 C CA . ASN A 1 410 ? 6.316 7.988 20.641 1 76.81 410 ASN A CA 1
ATOM 3397 C C . ASN A 1 410 ? 5.426 7.078 19.797 1 76.81 410 ASN A C 1
ATOM 3399 O O . ASN A 1 410 ? 5.887 6.062 19.266 1 76.81 410 ASN A O 1
ATOM 3403 N N . LEU A 1 411 ? 4.203 7.281 19.875 1 80.75 411 LEU A N 1
ATOM 3404 C CA . LEU A 1 411 ? 3.232 6.457 19.172 1 80.75 411 LEU A CA 1
ATOM 3405 C C . LEU A 1 411 ? 3.596 6.344 17.688 1 80.75 411 LEU A C 1
ATOM 3407 O O . LEU A 1 411 ? 3.566 5.25 17.125 1 80.75 411 LEU A O 1
ATOM 3411 N N . CYS A 1 412 ? 3.928 7.422 17.172 1 85 412 CYS A N 1
ATOM 3412 C CA . CYS A 1 412 ? 4.262 7.449 15.75 1 85 412 CYS A CA 1
ATOM 3413 C C . CYS A 1 412 ? 5.461 6.555 15.461 1 85 412 CYS A C 1
ATOM 3415 O O . CYS A 1 412 ? 5.41 5.723 14.547 1 85 412 CYS A O 1
ATOM 3417 N N . LEU A 1 413 ? 6.461 6.664 16.266 1 86.81 413 LEU A N 1
ATOM 3418 C CA . LEU A 1 413 ? 7.684 5.887 16.109 1 86.81 413 LEU A CA 1
ATOM 3419 C C . LEU A 1 413 ? 7.418 4.402 16.328 1 86.81 413 LEU A C 1
ATOM 3421 O O . LEU A 1 413 ? 7.887 3.564 15.547 1 86.81 413 LEU A O 1
ATOM 3425 N N . GLN A 1 414 ? 6.672 4.102 17.297 1 85.62 414 GLN A N 1
ATOM 3426 C CA . GLN A 1 414 ? 6.387 2.709 17.625 1 85.62 414 GLN A CA 1
ATOM 3427 C C . GLN A 1 414 ? 5.566 2.045 16.531 1 85.62 414 GLN A C 1
ATOM 3429 O O . GLN A 1 414 ? 5.809 0.887 16.172 1 85.62 414 GLN A O 1
ATOM 3434 N N . LYS A 1 415 ? 4.668 2.762 16.078 1 86.19 415 LYS A N 1
ATOM 3435 C CA . LYS A 1 415 ? 3.832 2.219 15.008 1 86.19 415 LYS A CA 1
ATOM 3436 C C . LYS A 1 415 ? 4.66 1.928 13.758 1 86.19 415 LYS A C 1
ATOM 3438 O O . LYS A 1 415 ? 4.488 0.885 13.117 1 86.19 415 LYS A O 1
ATOM 3443 N N . ILE A 1 416 ? 5.539 2.801 13.438 1 90.75 416 ILE A N 1
ATOM 3444 C CA . ILE A 1 416 ? 6.391 2.646 12.266 1 90.75 416 ILE A CA 1
ATOM 3445 C C . ILE A 1 416 ? 7.336 1.467 12.469 1 90.75 416 ILE A C 1
ATOM 3447 O O . ILE A 1 416 ? 7.508 0.639 11.57 1 90.75 416 ILE A O 1
ATOM 3451 N N . LEU A 1 417 ? 7.887 1.372 13.641 1 89.25 417 LEU A N 1
ATOM 3452 C CA . LEU A 1 417 ? 8.836 0.302 13.922 1 89.25 417 LEU A CA 1
ATOM 3453 C C . LEU A 1 417 ? 8.141 -1.051 13.969 1 89.25 417 LEU A C 1
ATOM 3455 O O . LEU A 1 417 ? 8.688 -2.055 13.516 1 89.25 417 LEU A O 1
ATOM 3459 N N . ASN A 1 418 ? 6.988 -1.049 14.461 1 84.25 418 ASN A N 1
ATOM 3460 C CA . ASN A 1 418 ? 6.23 -2.293 14.516 1 84.25 418 ASN A CA 1
ATOM 3461 C C . ASN A 1 418 ? 5.852 -2.785 13.125 1 84.25 418 ASN A C 1
ATOM 3463 O O . ASN A 1 418 ? 5.848 -3.99 12.867 1 84.25 418 ASN A O 1
ATOM 3467 N N . ARG A 1 419 ? 5.602 -1.887 12.305 1 85.25 419 ARG A N 1
ATOM 3468 C CA . ARG A 1 419 ? 5.113 -2.246 10.977 1 85.25 419 ARG A CA 1
ATOM 3469 C C . ARG A 1 419 ? 6.27 -2.465 10.008 1 85.25 419 ARG A C 1
ATOM 3471 O O . ARG A 1 419 ? 6.207 -3.348 9.148 1 85.25 419 ARG A O 1
ATOM 3478 N N . PHE A 1 420 ? 7.32 -1.671 10.117 1 89.56 420 PHE A N 1
ATOM 3479 C CA . PHE A 1 420 ? 8.344 -1.667 9.086 1 89.56 420 PHE A CA 1
ATOM 3480 C C . PHE A 1 420 ? 9.719 -1.954 9.688 1 89.56 420 PHE A C 1
ATOM 3482 O O . PHE A 1 420 ? 10.742 -1.801 9.016 1 89.56 420 PHE A O 1
ATOM 3489 N N . GLY A 1 421 ? 9.781 -2.312 10.922 1 87.5 421 GLY A N 1
ATOM 3490 C CA . GLY A 1 421 ? 11.039 -2.512 11.625 1 87.5 421 GLY A CA 1
ATOM 3491 C C . GLY A 1 421 ? 11.953 -3.504 10.938 1 87.5 421 GLY A C 1
ATOM 3492 O O . GLY A 1 421 ? 13.18 -3.438 11.094 1 87.5 421 GLY A O 1
ATOM 3493 N N . ASP A 1 422 ? 11.438 -4.383 10.148 1 82.56 422 ASP A N 1
ATOM 3494 C CA . ASP A 1 422 ? 12.234 -5.379 9.445 1 82.56 422 ASP A CA 1
ATOM 3495 C C . ASP A 1 422 ? 12.867 -4.781 8.188 1 82.56 422 ASP A C 1
ATOM 3497 O O . ASP A 1 422 ? 13.82 -5.34 7.645 1 82.56 422 ASP A O 1
ATOM 3501 N N . ARG A 1 423 ? 12.398 -3.652 7.754 1 87.94 423 ARG A N 1
ATOM 3502 C CA . ARG A 1 423 ? 12.867 -3.088 6.488 1 87.94 423 ARG A CA 1
ATOM 3503 C C . ARG A 1 423 ? 13.578 -1.757 6.715 1 87.94 423 ARG A C 1
ATOM 3505 O O . ARG A 1 423 ? 14.289 -1.273 5.832 1 87.94 423 ARG A O 1
ATOM 3512 N N . ILE A 1 424 ? 13.32 -1.16 7.918 1 93.81 424 ILE A N 1
ATOM 3513 C CA . ILE A 1 424 ? 13.875 0.177 8.102 1 93.81 424 ILE A CA 1
ATOM 3514 C C . ILE A 1 424 ? 14.688 0.227 9.398 1 93.81 424 ILE A C 1
ATOM 3516 O O . ILE A 1 424 ? 14.461 -0.573 10.305 1 93.81 424 ILE A O 1
ATOM 3520 N N . ASP A 1 425 ? 15.688 1.04 9.422 1 94.5 425 ASP A N 1
ATOM 3521 C CA . ASP A 1 425 ? 16.453 1.428 10.594 1 94.5 425 ASP A CA 1
ATOM 3522 C C . ASP A 1 425 ? 16.359 2.932 10.844 1 94.5 425 ASP A C 1
ATOM 3524 O O . ASP A 1 425 ? 16.891 3.729 10.055 1 94.5 425 ASP A O 1
ATOM 3528 N N . ILE A 1 426 ? 15.688 3.264 11.898 1 94.69 426 ILE A N 1
ATOM 3529 C CA . ILE A 1 426 ? 15.586 4.68 12.227 1 94.69 426 ILE A CA 1
ATOM 3530 C C . ILE A 1 426 ? 16.891 5.16 12.852 1 94.69 426 ILE A C 1
ATOM 3532 O O . ILE A 1 426 ? 17.156 4.906 14.031 1 94.69 426 ILE A O 1
ATOM 3536 N N . ILE A 1 427 ? 17.688 5.891 12.109 1 94.62 427 ILE A N 1
ATOM 3537 C CA . ILE A 1 427 ? 19.031 6.242 12.539 1 94.62 427 ILE A CA 1
ATOM 3538 C C . ILE A 1 427 ? 19 7.508 13.391 1 94.62 427 ILE A C 1
ATOM 3540 O O . ILE A 1 427 ? 19.891 7.758 14.188 1 94.62 427 ILE A O 1
ATOM 3544 N N . GLU A 1 428 ? 17.922 8.383 13.125 1 92.81 428 GLU A N 1
ATOM 3545 C CA . GLU A 1 428 ? 17.812 9.617 13.898 1 92.81 428 GLU A CA 1
ATOM 3546 C C . GLU A 1 428 ? 16.375 10.141 13.906 1 92.81 428 GLU A C 1
ATOM 3548 O O . GLU A 1 428 ? 15.633 9.945 12.938 1 92.81 428 GLU A O 1
ATOM 3553 N N . SER A 1 429 ? 15.961 10.688 14.984 1 89.19 429 SER A N 1
ATOM 3554 C CA . SER A 1 429 ? 14.719 11.438 15.117 1 89.19 429 SER A CA 1
ATOM 3555 C C . SER A 1 429 ? 14.984 12.914 15.359 1 89.19 429 SER A C 1
ATOM 3557 O O . SER A 1 429 ? 15.773 13.273 16.234 1 89.19 429 SER A O 1
ATOM 3559 N N . MET A 1 430 ? 14.398 13.727 14.516 1 86.75 430 MET A N 1
ATOM 3560 C CA . MET A 1 430 ? 14.656 15.164 14.594 1 86.75 430 MET A CA 1
ATOM 3561 C C . MET A 1 430 ? 13.352 15.938 14.766 1 86.75 430 MET A C 1
ATOM 3563 O O . MET A 1 430 ? 12.289 15.469 14.359 1 86.75 430 MET A O 1
ATOM 3567 N N . ASN A 1 431 ? 13.469 17.125 15.344 1 82.19 431 ASN A N 1
ATOM 3568 C CA . ASN A 1 431 ? 12.312 18 15.508 1 82.19 431 ASN A CA 1
ATOM 3569 C C . ASN A 1 431 ? 12.125 18.922 14.305 1 82.19 431 ASN A C 1
ATOM 3571 O O . ASN A 1 431 ? 11.047 19.484 14.109 1 82.19 431 ASN A O 1
ATOM 3575 N N . PHE A 1 432 ? 13.227 19.094 13.641 1 84.25 432 PHE A N 1
ATOM 3576 C CA . PHE A 1 432 ? 13.195 19.938 12.445 1 84.25 432 PHE A CA 1
ATOM 3577 C C . PHE A 1 432 ? 14.281 19.5 11.469 1 84.25 432 PHE A C 1
ATOM 3579 O O . PHE A 1 432 ? 15.195 18.75 11.828 1 84.25 432 PHE A O 1
ATOM 3586 N N . PHE A 1 433 ? 14.102 19.953 10.266 1 87.5 433 PHE A N 1
ATOM 3587 C CA . PHE A 1 433 ? 15.016 19.625 9.188 1 87.5 433 PHE A CA 1
ATOM 3588 C C . PHE A 1 433 ? 16.203 20.562 9.164 1 87.5 433 PHE A C 1
ATOM 3590 O O . PHE A 1 433 ? 16.031 21.781 9.141 1 87.5 433 PHE A O 1
ATOM 3597 N N . GLU A 1 434 ? 17.344 20.109 9.273 1 87.25 434 GLU A N 1
ATOM 3598 C CA . GLU A 1 434 ? 18.609 20.828 9.094 1 87.25 434 GLU A CA 1
ATOM 3599 C C . GLU A 1 434 ? 19.484 20.156 8.039 1 87.25 434 GLU A C 1
ATOM 3601 O O . GLU A 1 434 ? 19.922 19.016 8.227 1 87.25 434 GLU A O 1
ATOM 3606 N N . GLU A 1 435 ? 19.812 20.844 7.062 1 88.94 435 GLU A N 1
ATOM 3607 C CA . GLU A 1 435 ? 20.453 20.266 5.883 1 88.94 435 GLU A CA 1
ATOM 3608 C C . GLU A 1 435 ? 21.797 19.641 6.23 1 88.94 435 GLU A C 1
ATOM 3610 O O . GLU A 1 435 ? 22.141 18.578 5.723 1 88.94 435 GLU A O 1
ATOM 3615 N N . SER A 1 436 ? 22.609 20.344 7.09 1 88.25 436 SER A N 1
ATOM 3616 C CA . SER A 1 436 ? 23.938 19.844 7.438 1 88.25 436 SER A CA 1
ATOM 3617 C C . SER A 1 436 ? 23.859 18.5 8.133 1 88.25 436 SER A C 1
ATOM 3619 O O . SER A 1 436 ? 24.688 17.609 7.867 1 88.25 436 SER A O 1
ATOM 3621 N N . VAL A 1 437 ? 22.891 18.312 8.945 1 89.31 437 VAL A N 1
ATOM 3622 C CA . VAL A 1 437 ? 22.734 17.078 9.695 1 89.31 437 VAL A CA 1
ATOM 3623 C C . VAL A 1 437 ? 22.312 15.953 8.75 1 89.31 437 VAL A C 1
ATOM 3625 O O . VAL A 1 437 ? 22.812 14.828 8.836 1 89.31 437 VAL A O 1
ATOM 3628 N N . ILE A 1 438 ? 21.422 16.219 7.828 1 92.31 438 ILE A N 1
ATOM 3629 C CA . ILE A 1 438 ? 20.906 15.242 6.883 1 92.31 438 ILE A CA 1
ATOM 3630 C C . ILE A 1 438 ? 22.031 14.773 5.957 1 92.31 438 ILE A C 1
ATOM 3632 O O . ILE A 1 438 ? 22.125 13.578 5.652 1 92.31 438 ILE A O 1
ATOM 3636 N N . LEU A 1 439 ? 22.859 15.711 5.59 1 92.19 439 LEU A N 1
ATOM 3637 C CA . LEU A 1 439 ? 23.953 15.383 4.695 1 92.19 439 LEU A CA 1
ATOM 3638 C C . LEU A 1 439 ? 24.969 14.484 5.395 1 92.19 439 LEU A C 1
ATOM 3640 O O . LEU A 1 439 ? 25.578 13.609 4.762 1 92.19 439 LEU A O 1
ATOM 3644 N N . ARG A 1 440 ? 25.109 14.719 6.676 1 92.94 440 ARG A N 1
ATOM 3645 C CA . ARG A 1 440 ? 26.047 13.922 7.457 1 92.94 440 ARG A CA 1
ATOM 3646 C C . ARG A 1 440 ? 25.531 12.5 7.652 1 92.94 440 ARG A C 1
ATOM 3648 O O . ARG A 1 440 ? 26.297 11.539 7.539 1 92.94 440 ARG A O 1
ATOM 3655 N N . LEU A 1 441 ? 24.297 12.328 7.82 1 94.31 441 LEU A N 1
ATOM 3656 C CA . LEU A 1 441 ? 23.719 11.031 8.164 1 94.31 441 LEU A CA 1
ATOM 3657 C C . LEU A 1 441 ? 23.391 10.234 6.906 1 94.31 441 LEU A C 1
ATOM 3659 O O . LEU A 1 441 ? 23.328 9 6.945 1 94.31 441 LEU A O 1
ATOM 3663 N N . LYS A 1 442 ? 23.125 10.828 5.789 1 94.06 442 LYS A N 1
ATOM 3664 C CA . LYS A 1 442 ? 22.859 10.242 4.477 1 94.06 442 LYS A CA 1
ATOM 3665 C C . LYS A 1 442 ? 21.734 9.211 4.547 1 94.06 442 LYS A C 1
ATOM 3667 O O . LYS A 1 442 ? 21.938 8.047 4.184 1 94.06 442 LYS A O 1
ATOM 3672 N N . PRO A 1 443 ? 20.578 9.617 4.945 1 96.38 443 PRO A N 1
ATOM 3673 C CA . PRO A 1 443 ? 19.453 8.688 4.988 1 96.38 443 PRO A CA 1
ATOM 3674 C C . PRO A 1 443 ? 18.938 8.312 3.6 1 96.38 443 PRO A C 1
ATOM 3676 O O . PRO A 1 443 ? 19.203 9.023 2.627 1 96.38 443 PRO A O 1
ATOM 3679 N N . ASP A 1 444 ? 18.25 7.117 3.523 1 95.56 444 ASP A N 1
ATOM 3680 C CA . ASP A 1 444 ? 17.609 6.688 2.287 1 95.56 444 ASP A CA 1
ATOM 3681 C C . ASP A 1 444 ? 16.203 7.277 2.172 1 95.56 444 ASP A C 1
ATOM 3683 O O . ASP A 1 444 ? 15.68 7.441 1.067 1 95.56 444 ASP A O 1
ATOM 3687 N N . LEU A 1 445 ? 15.648 7.527 3.312 1 96.56 445 LEU A N 1
ATOM 3688 C CA . LEU A 1 445 ? 14.258 7.965 3.377 1 96.56 445 LEU A CA 1
ATOM 3689 C C . LEU A 1 445 ? 14.039 8.906 4.555 1 96.56 445 LEU A C 1
ATOM 3691 O O . LEU A 1 445 ? 14.57 8.688 5.641 1 96.56 445 LEU A O 1
ATOM 3695 N N . ILE A 1 446 ? 13.281 10 4.32 1 96.5 446 ILE A N 1
ATOM 3696 C CA . ILE A 1 446 ? 12.883 10.914 5.383 1 96.5 446 ILE A CA 1
ATOM 3697 C C . ILE A 1 446 ? 11.367 10.852 5.57 1 96.5 446 ILE A C 1
ATOM 3699 O O . ILE A 1 446 ? 10.609 11.031 4.613 1 96.5 446 ILE A O 1
ATOM 3703 N N . LEU A 1 447 ? 10.953 10.523 6.762 1 95 447 LEU A N 1
ATOM 3704 C CA . LEU A 1 447 ? 9.547 10.594 7.129 1 95 447 LEU A CA 1
ATOM 3705 C C . LEU A 1 447 ? 9.258 11.836 7.965 1 95 447 LEU A C 1
ATOM 3707 O O . LEU A 1 447 ? 9.938 12.086 8.961 1 95 447 LEU A O 1
ATOM 3711 N N . THR A 1 448 ? 8.305 12.648 7.512 1 92.31 448 THR A N 1
ATOM 3712 C CA . THR A 1 448 ? 7.98 13.891 8.211 1 92.31 448 THR A CA 1
ATOM 3713 C C . THR A 1 448 ? 6.48 13.984 8.492 1 92.31 448 THR A C 1
ATOM 3715 O O . THR A 1 448 ? 5.668 13.516 7.691 1 92.31 448 THR A O 1
ATOM 3718 N N . THR A 1 449 ? 6.109 14.555 9.578 1 87.88 449 THR A N 1
ATOM 3719 C CA . THR A 1 449 ? 4.699 14.656 9.93 1 87.88 449 THR A CA 1
ATOM 3720 C C . THR A 1 449 ? 4.129 16 9.484 1 87.88 449 THR A C 1
ATOM 3722 O O . THR A 1 449 ? 2.922 16.234 9.586 1 87.88 449 THR A O 1
ATOM 3725 N N . LEU A 1 450 ? 4.996 16.891 9.055 1 83.69 450 LEU A N 1
ATOM 3726 C CA . LEU A 1 450 ? 4.602 18.172 8.461 1 83.69 450 LEU A CA 1
ATOM 3727 C C . LEU A 1 450 ? 5.211 18.328 7.078 1 83.69 450 LEU A C 1
ATOM 3729 O O . LEU A 1 450 ? 6.18 17.656 6.73 1 83.69 450 LEU A O 1
ATOM 3733 N N . PRO A 1 451 ? 4.609 19.219 6.332 1 83.75 451 PRO A N 1
ATOM 3734 C CA . PRO A 1 451 ? 5.191 19.438 5.008 1 83.75 451 PRO A CA 1
ATOM 3735 C C . PRO A 1 451 ? 6.656 19.859 5.07 1 83.75 451 PRO A C 1
ATOM 3737 O O . PRO A 1 451 ? 7.039 20.641 5.945 1 83.75 451 PRO A O 1
ATOM 3740 N N . LEU A 1 452 ? 7.434 19.266 4.266 1 87 452 LEU A N 1
ATOM 3741 C CA . LEU A 1 452 ? 8.867 19.547 4.219 1 87 452 LEU A CA 1
ATOM 3742 C C . LEU A 1 452 ? 9.367 19.578 2.779 1 87 452 LEU A C 1
ATOM 3744 O O . LEU A 1 452 ? 9.258 18.578 2.059 1 87 452 LEU A O 1
ATOM 3748 N N . LYS A 1 453 ? 9.805 20.703 2.393 1 84.38 453 LYS A N 1
ATOM 3749 C CA . LYS A 1 453 ? 10.43 20.828 1.075 1 84.38 453 LYS A CA 1
ATOM 3750 C C . LYS A 1 453 ? 11.922 21.109 1.195 1 84.38 453 LYS A C 1
ATOM 3752 O O . LYS A 1 453 ? 12.336 21.906 2.041 1 84.38 453 LYS A O 1
ATOM 3757 N N . HIS A 1 454 ? 12.695 20.344 0.513 1 85.31 454 HIS A N 1
ATOM 3758 C CA . HIS A 1 454 ? 14.133 20.547 0.493 1 85.31 454 HIS A CA 1
ATOM 3759 C C . HIS A 1 454 ? 14.727 20.188 -0.862 1 85.31 454 HIS A C 1
ATOM 3761 O O . HIS A 1 454 ? 14.047 19.578 -1.698 1 85.31 454 HIS A O 1
ATOM 3767 N N . SER A 1 455 ? 15.977 20.531 -1.112 1 82.31 455 SER A N 1
ATOM 3768 C CA . SER A 1 455 ? 16.594 20.344 -2.42 1 82.31 455 SER A CA 1
ATOM 3769 C C . SER A 1 455 ? 17.438 19.062 -2.461 1 82.31 455 SER A C 1
ATOM 3771 O O . SER A 1 455 ? 17.969 18.703 -3.512 1 82.31 455 SER A O 1
ATOM 3773 N N . LEU A 1 456 ? 17.484 18.406 -1.417 1 89.06 456 LEU A N 1
ATOM 3774 C CA . LEU A 1 456 ? 18.297 17.188 -1.369 1 89.06 456 LEU A CA 1
ATOM 3775 C C . LEU A 1 456 ? 17.625 16.062 -2.139 1 89.06 456 LEU A C 1
ATOM 3777 O O . LEU A 1 456 ? 16.391 15.992 -2.201 1 89.06 456 LEU A O 1
ATOM 3781 N N . ASP A 1 457 ? 18.406 15.203 -2.77 1 89.75 457 ASP A N 1
ATOM 3782 C CA . ASP A 1 457 ? 17.891 14.055 -3.512 1 89.75 457 ASP A CA 1
ATOM 3783 C C . ASP A 1 457 ? 17.609 12.883 -2.582 1 89.75 457 ASP A C 1
ATOM 3785 O O . ASP A 1 457 ? 18.219 11.82 -2.715 1 89.75 457 ASP A O 1
ATOM 3789 N N . ILE A 1 458 ? 16.844 13.078 -1.659 1 93.44 458 ILE A N 1
ATOM 3790 C CA . ILE A 1 458 ? 16.438 12.055 -0.703 1 93.44 458 ILE A CA 1
ATOM 3791 C C . ILE A 1 458 ? 14.914 11.922 -0.716 1 93.44 458 ILE A C 1
ATOM 3793 O O . ILE A 1 458 ? 14.195 12.922 -0.632 1 93.44 458 ILE A O 1
ATOM 3797 N N . LEU A 1 459 ? 14.484 10.695 -0.869 1 93.88 459 LEU A N 1
ATOM 3798 C CA . LEU A 1 459 ? 13.047 10.453 -0.851 1 93.88 459 LEU A CA 1
ATOM 3799 C C . LEU A 1 459 ? 12.43 10.938 0.458 1 93.88 459 LEU A C 1
ATOM 3801 O O . LEU A 1 459 ? 12.914 10.586 1.54 1 93.88 459 LEU A O 1
ATOM 3805 N N . THR A 1 460 ? 11.469 11.836 0.348 1 94.06 460 THR A N 1
ATOM 3806 C CA . THR A 1 460 ? 10.82 12.422 1.518 1 94.06 460 THR A CA 1
ATOM 3807 C C . THR A 1 460 ? 9.312 12.195 1.466 1 94.06 460 THR A C 1
ATOM 3809 O O . THR A 1 460 ? 8.664 12.539 0.475 1 94.06 460 THR A O 1
ATOM 3812 N N . LEU A 1 461 ? 8.805 11.57 2.549 1 94 461 LEU A N 1
ATOM 3813 C CA . LEU A 1 461 ? 7.379 11.273 2.611 1 94 461 LEU A CA 1
ATOM 3814 C C . LEU A 1 461 ? 6.734 11.953 3.812 1 94 461 LEU A C 1
ATOM 3816 O O . LEU A 1 461 ? 7.23 11.844 4.934 1 94 461 LEU A O 1
ATOM 3820 N N . GLN A 1 462 ? 5.707 12.695 3.574 1 91.75 462 GLN A N 1
ATOM 3821 C CA . GLN A 1 462 ? 4.918 13.258 4.664 1 91.75 462 GLN A CA 1
ATOM 3822 C C . GLN A 1 462 ? 3.881 12.258 5.168 1 91.75 462 GLN A C 1
ATOM 3824 O O . GLN A 1 462 ? 3.135 11.68 4.379 1 91.75 462 GLN A O 1
ATOM 3829 N N . ILE A 1 463 ? 3.865 11.984 6.434 1 90.88 463 ILE A N 1
ATOM 3830 C CA . ILE A 1 463 ? 2.896 11.07 7.031 1 90.88 463 ILE A CA 1
ATOM 3831 C C . ILE A 1 463 ? 2.068 11.82 8.078 1 90.88 463 ILE A C 1
ATOM 3833 O O . ILE A 1 463 ? 2.443 12.906 8.516 1 90.88 463 ILE A O 1
ATOM 3837 N N . SER A 1 464 ? 0.955 11.219 8.406 1 87 464 SER A N 1
ATOM 3838 C CA . SER A 1 464 ? 0.105 11.805 9.438 1 87 464 SER A CA 1
ATOM 3839 C C . SER A 1 464 ? 0.65 11.508 10.828 1 87 464 SER A C 1
ATOM 3841 O O . SER A 1 464 ? 1.417 10.562 11.016 1 87 464 SER A O 1
ATOM 3843 N N . LEU A 1 465 ? 0.196 12.266 11.766 1 84.25 465 LEU A N 1
ATOM 3844 C CA . LEU A 1 465 ? 0.702 12.18 13.125 1 84.25 465 LEU A CA 1
ATOM 3845 C C . LEU A 1 465 ? 0.427 10.805 13.727 1 84.25 465 LEU A C 1
ATOM 3847 O O . LEU A 1 465 ? 1.261 10.266 14.461 1 84.25 465 LEU A O 1
ATOM 3851 N N . PHE A 1 466 ? -0.688 10.32 13.406 1 85.19 466 PHE A N 1
ATOM 3852 C CA . PHE A 1 466 ? -1.063 9.039 13.992 1 85.19 466 PHE A CA 1
ATOM 3853 C C . PHE A 1 466 ? -0.896 7.91 12.977 1 85.19 466 PHE A C 1
ATOM 3855 O O . PHE A 1 466 ? -1.307 6.777 13.227 1 85.19 466 PHE A O 1
ATOM 3862 N N . VAL A 1 467 ? -0.281 8.156 11.938 1 86.5 467 VAL A N 1
ATOM 3863 C CA . VAL A 1 467 ? 0.054 7.199 10.891 1 86.5 467 VAL A CA 1
ATOM 3864 C C . VAL A 1 467 ? -1.185 6.383 10.523 1 86.5 467 VAL A C 1
ATOM 3866 O O . VAL A 1 467 ? -1.41 5.305 11.07 1 86.5 467 VAL A O 1
ATOM 3869 N N . ASP A 1 468 ? -1.854 6.781 9.602 1 80.94 468 ASP A N 1
ATOM 3870 C CA . ASP A 1 468 ? -3.047 6.047 9.195 1 80.94 468 ASP A CA 1
ATOM 3871 C C . ASP A 1 468 ? -2.709 4.988 8.148 1 80.94 468 ASP A C 1
ATOM 3873 O O . ASP A 1 468 ? -1.544 4.812 7.785 1 80.94 468 ASP A O 1
ATOM 3877 N N . TYR A 1 469 ? -3.68 4.223 7.73 1 77.56 469 TYR A N 1
ATOM 3878 C CA . TYR A 1 469 ? -3.465 3.113 6.805 1 77.56 469 TYR A CA 1
ATOM 3879 C C . TYR A 1 469 ? -2.99 3.619 5.449 1 77.56 469 TYR A C 1
ATOM 3881 O O . TYR A 1 469 ? -2.227 2.939 4.758 1 77.56 469 TYR A O 1
ATOM 3889 N N . GLU A 1 470 ? -3.439 4.758 5.141 1 79.12 470 GLU A N 1
ATOM 3890 C CA . GLU A 1 470 ? -2.951 5.344 3.895 1 79.12 470 GLU A CA 1
ATOM 3891 C C . GLU A 1 470 ? -1.461 5.66 3.979 1 79.12 470 GLU A C 1
ATOM 3893 O O . GLU A 1 470 ? -0.725 5.469 3.008 1 79.12 470 GLU A O 1
ATOM 3898 N N . ASP A 1 471 ? -1.107 6.148 5.117 1 88 471 ASP A N 1
ATOM 3899 C CA . ASP A 1 471 ? 0.31 6.414 5.348 1 88 471 ASP A CA 1
ATOM 3900 C C . ASP A 1 471 ? 1.132 5.129 5.234 1 88 471 ASP A C 1
ATOM 3902 O O . ASP A 1 471 ? 2.195 5.121 4.613 1 88 471 ASP A O 1
ATOM 3906 N N . GLU A 1 472 ? 0.598 4.164 5.82 1 86.69 472 GLU A N 1
ATOM 3907 C CA . GLU A 1 472 ? 1.295 2.883 5.781 1 86.69 472 GLU A CA 1
ATOM 3908 C C . GLU A 1 472 ? 1.477 2.396 4.344 1 86.69 472 GLU A C 1
ATOM 3910 O O . GLU A 1 472 ? 2.549 1.911 3.979 1 86.69 472 GLU A O 1
ATOM 3915 N N . SER A 1 473 ? 0.42 2.467 3.646 1 83.69 473 SER A N 1
ATOM 3916 C CA . SER A 1 473 ? 0.478 2.074 2.242 1 83.69 473 SER A CA 1
ATOM 3917 C C . SER A 1 473 ? 1.529 2.879 1.486 1 83.69 473 SER A C 1
ATOM 3919 O O . SER A 1 473 ? 2.273 2.328 0.671 1 83.69 473 SER A O 1
ATOM 3921 N N . ARG A 1 474 ? 1.633 4.102 1.748 1 88.25 474 ARG A N 1
ATOM 3922 C CA . ARG A 1 474 ? 2.586 4.969 1.061 1 88.25 474 ARG A CA 1
ATOM 3923 C C . ARG A 1 474 ? 4.02 4.629 1.457 1 88.25 474 ARG A C 1
ATOM 3925 O O . ARG A 1 474 ? 4.926 4.676 0.624 1 88.25 474 ARG A O 1
ATOM 3932 N N . ILE A 1 475 ? 4.184 4.375 2.686 1 91.62 475 ILE A N 1
ATOM 3933 C CA . ILE A 1 475 ? 5.516 3.992 3.152 1 91.62 475 ILE A CA 1
ATOM 3934 C C . ILE A 1 475 ? 5.938 2.684 2.488 1 91.62 475 ILE A C 1
ATOM 3936 O O . ILE A 1 475 ? 7.078 2.549 2.041 1 91.62 475 ILE A O 1
ATOM 3940 N N . PHE A 1 476 ? 4.996 1.788 2.377 1 86.44 476 PHE A N 1
ATOM 3941 C CA . PHE A 1 476 ? 5.273 0.528 1.697 1 86.44 476 PHE A CA 1
ATOM 3942 C C . PHE A 1 476 ? 5.719 0.775 0.261 1 86.44 476 PHE A C 1
ATOM 3944 O O . PHE A 1 476 ? 6.699 0.188 -0.2 1 86.44 476 PHE A O 1
ATOM 3951 N N . GLN A 1 477 ? 4.977 1.527 -0.329 1 85.5 477 GLN A N 1
ATOM 3952 C CA . GLN A 1 477 ? 5.273 1.821 -1.728 1 85.5 477 GLN A CA 1
ATOM 3953 C C . GLN A 1 477 ? 6.633 2.496 -1.871 1 85.5 477 GLN A C 1
ATOM 3955 O O . GLN A 1 477 ? 7.379 2.209 -2.809 1 85.5 477 GLN A O 1
ATOM 3960 N N . ALA A 1 478 ? 6.887 3.383 -0.945 1 90.75 478 ALA A N 1
ATOM 3961 C CA . ALA A 1 478 ? 8.172 4.07 -0.969 1 90.75 478 ALA A CA 1
ATOM 3962 C C . ALA A 1 478 ? 9.328 3.086 -0.785 1 90.75 478 ALA A C 1
ATOM 3964 O O . ALA A 1 478 ? 10.336 3.168 -1.483 1 90.75 478 ALA A O 1
ATOM 3965 N N . LEU A 1 479 ? 9.18 2.211 0.079 1 90.5 479 LEU A N 1
ATOM 3966 C CA . LEU A 1 479 ? 10.219 1.218 0.35 1 90.5 479 LEU A CA 1
ATOM 3967 C C . LEU A 1 479 ? 10.383 0.267 -0.831 1 90.5 479 LEU A C 1
ATOM 3969 O O . LEU A 1 479 ? 11.5 -0.096 -1.191 1 90.5 479 LEU A O 1
ATOM 3973 N N . ASN A 1 480 ? 9.234 -0.15 -1.374 1 83.81 480 ASN A N 1
ATOM 3974 C CA . ASN A 1 480 ? 9.297 -0.989 -2.566 1 83.81 480 ASN A CA 1
ATOM 3975 C C . ASN A 1 480 ? 10.023 -0.286 -3.707 1 83.81 480 ASN A C 1
ATOM 3977 O O . ASN A 1 480 ? 10.766 -0.921 -4.461 1 83.81 480 ASN A O 1
ATOM 3981 N N . ASN A 1 481 ? 9.773 0.969 -3.797 1 85.56 481 ASN A N 1
ATOM 3982 C CA . ASN A 1 481 ? 10.461 1.756 -4.816 1 85.56 481 ASN A CA 1
ATOM 3983 C C . ASN A 1 481 ? 11.961 1.806 -4.566 1 85.56 481 ASN A C 1
ATOM 3985 O O . ASN A 1 481 ? 12.758 1.739 -5.508 1 85.56 481 ASN A O 1
ATOM 3989 N N . LEU A 1 482 ? 12.328 1.994 -3.346 1 89.31 482 LEU A N 1
ATOM 3990 C CA . LEU A 1 482 ? 13.742 1.991 -2.992 1 89.31 482 LEU A CA 1
ATOM 3991 C C . LEU A 1 482 ? 14.383 0.649 -3.328 1 89.31 482 LEU A C 1
ATOM 3993 O O . LEU A 1 482 ? 15.523 0.601 -3.811 1 89.31 482 LEU A O 1
ATOM 3997 N N . ASP A 1 483 ? 13.648 -0.423 -3.086 1 83.81 483 ASP A N 1
ATOM 3998 C CA . ASP A 1 483 ? 14.117 -1.753 -3.459 1 83.81 483 ASP A CA 1
ATOM 3999 C C . ASP A 1 483 ? 14.383 -1.84 -4.961 1 83.81 483 ASP A C 1
ATOM 4001 O O . ASP A 1 483 ? 15.422 -2.348 -5.387 1 83.81 483 ASP A O 1
ATOM 4005 N N . ARG A 1 484 ? 13.469 -1.396 -5.66 1 80.5 484 ARG A N 1
ATOM 4006 C CA . ARG A 1 484 ? 13.57 -1.443 -7.113 1 80.5 484 ARG A CA 1
ATOM 4007 C C . ARG A 1 484 ? 14.766 -0.642 -7.609 1 80.5 484 ARG A C 1
ATOM 4009 O O . ARG A 1 484 ? 15.5 -1.087 -8.5 1 80.5 484 ARG A O 1
ATOM 4016 N N . LEU A 1 485 ? 15.016 0.505 -7.031 1 83.56 485 LEU A N 1
ATOM 4017 C CA . LEU A 1 485 ? 16.125 1.363 -7.43 1 83.56 485 LEU A CA 1
ATOM 4018 C C . LEU A 1 485 ? 17.469 0.717 -7.09 1 83.56 485 LEU A C 1
ATOM 4020 O O . LEU A 1 485 ? 18.391 0.744 -7.898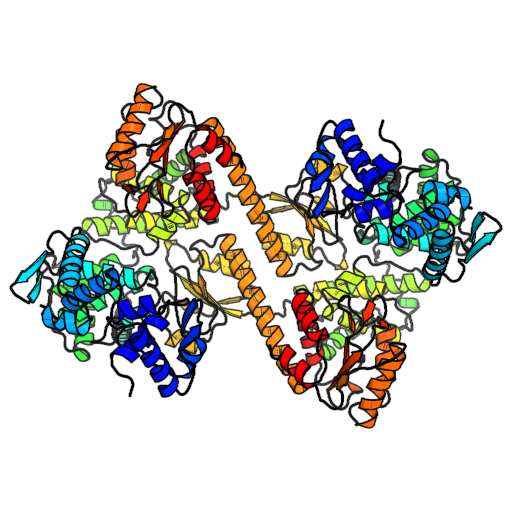 1 83.56 485 LEU A O 1
ATOM 4024 N N . ARG A 1 486 ? 17.484 0.196 -5.969 1 83.88 486 ARG A N 1
ATOM 4025 C CA . ARG A 1 486 ? 18.719 -0.474 -5.543 1 83.88 486 ARG A CA 1
ATOM 4026 C C . ARG A 1 486 ? 19.031 -1.662 -6.449 1 83.88 486 ARG A C 1
ATOM 4028 O O . ARG A 1 486 ? 20.172 -1.843 -6.871 1 83.88 486 ARG A O 1
ATOM 4035 N N . CYS A 1 487 ? 18.016 -2.459 -6.688 1 80.12 487 CYS A N 1
ATOM 4036 C CA . CYS A 1 487 ? 18.203 -3.627 -7.543 1 80.12 487 CYS A CA 1
ATOM 4037 C C . CYS A 1 487 ? 18.609 -3.217 -8.953 1 80.12 487 CYS A C 1
ATOM 4039 O O . CYS A 1 487 ? 19.453 -3.867 -9.57 1 80.12 487 CYS A O 1
ATOM 4041 N N . ARG A 1 488 ? 18.078 -2.201 -9.422 1 79.56 488 ARG A N 1
ATOM 4042 C CA . ARG A 1 488 ? 18.391 -1.695 -10.75 1 79.56 488 ARG A CA 1
ATOM 4043 C C . ARG A 1 488 ? 19.844 -1.228 -10.82 1 79.56 488 ARG A C 1
ATOM 4045 O O . ARG A 1 488 ? 20.547 -1.506 -11.789 1 79.56 488 ARG A O 1
ATOM 4052 N N . GLU A 1 489 ? 20.25 -0.552 -9.828 1 84.12 489 GLU A N 1
ATOM 4053 C CA . GLU A 1 489 ? 21.609 -0.059 -9.789 1 84.12 489 GLU A CA 1
ATOM 4054 C C . GLU A 1 489 ? 22.609 -1.21 -9.711 1 84.12 489 GLU A C 1
ATOM 4056 O O . GLU A 1 489 ? 23.656 -1.182 -10.367 1 84.12 489 GLU A O 1
ATOM 4061 N N . ASP A 1 490 ? 22.266 -2.158 -8.906 1 83.12 490 ASP A N 1
ATOM 4062 C CA . ASP A 1 490 ? 23.109 -3.336 -8.789 1 83.12 490 ASP A CA 1
ATOM 4063 C C . ASP A 1 490 ? 23.203 -4.086 -10.109 1 83.12 490 ASP A C 1
ATOM 4065 O O . ASP A 1 490 ? 24.281 -4.547 -10.5 1 83.12 490 ASP A O 1
ATOM 4069 N N . PHE A 1 491 ? 22.109 -4.219 -10.75 1 81.25 491 PHE A N 1
ATOM 4070 C CA . PHE A 1 491 ? 22.047 -4.914 -12.023 1 81.25 491 PHE A CA 1
ATOM 4071 C C . PHE A 1 491 ? 22.812 -4.152 -13.094 1 81.25 491 PHE A C 1
ATOM 4073 O O . PHE A 1 491 ? 23.547 -4.754 -13.891 1 81.25 491 PHE A O 1
ATOM 4080 N N . LYS A 1 492 ? 22.703 -2.867 -13.094 1 82.5 492 LYS A N 1
ATOM 4081 C CA . LYS A 1 492 ? 23.438 -2.02 -14.031 1 82.5 492 LYS A CA 1
ATOM 4082 C C . LYS A 1 492 ? 24.938 -2.205 -13.867 1 82.5 492 LYS A C 1
ATOM 4084 O O . LYS A 1 492 ? 25.656 -2.369 -14.859 1 82.5 492 LYS A O 1
ATOM 4089 N N . LEU A 1 493 ? 25.375 -2.188 -12.711 1 83.44 493 LEU A N 1
ATOM 4090 C CA . LEU A 1 493 ? 26.797 -2.34 -12.422 1 83.44 493 LEU A CA 1
ATOM 4091 C C . LEU A 1 493 ? 27.281 -3.717 -12.859 1 83.44 493 LEU A C 1
ATOM 4093 O O . LEU A 1 493 ? 28.391 -3.846 -13.375 1 83.44 493 LEU A O 1
ATOM 4097 N N . LEU A 1 494 ? 26.422 -4.699 -12.641 1 82.69 494 LEU A N 1
ATOM 4098 C CA . LEU A 1 494 ? 26.766 -6.066 -13.023 1 82.69 494 LEU A CA 1
ATOM 4099 C C . LEU A 1 494 ? 26.891 -6.191 -14.539 1 82.69 494 LEU A C 1
ATOM 4101 O O . LEU A 1 494 ? 27.859 -6.762 -15.039 1 82.69 494 LEU A O 1
ATOM 4105 N N . ILE A 1 495 ? 26 -5.668 -15.25 1 82.06 495 ILE A N 1
ATOM 4106 C CA . ILE A 1 495 ? 25.969 -5.758 -16.703 1 82.06 495 ILE A CA 1
ATOM 4107 C C . ILE A 1 495 ? 27.172 -5.012 -17.297 1 82.06 495 ILE A C 1
ATOM 4109 O O . ILE A 1 495 ? 27.844 -5.523 -18.188 1 82.06 495 ILE A O 1
ATOM 4113 N N . LEU A 1 496 ? 27.406 -3.873 -16.734 1 83.75 496 LEU A N 1
ATOM 4114 C CA . LEU A 1 496 ? 28.516 -3.061 -17.25 1 83.75 496 LEU A CA 1
ATOM 4115 C C . LEU A 1 496 ? 29.844 -3.756 -17.031 1 83.75 496 LEU A C 1
ATOM 4117 O O . LEU A 1 496 ? 30.766 -3.627 -17.844 1 83.75 496 LEU A O 1
ATOM 4121 N N . LYS A 1 497 ? 29.875 -4.484 -16.016 1 85.69 497 LYS A N 1
ATOM 4122 C CA . LYS A 1 497 ? 31.141 -5.145 -15.656 1 85.69 497 LYS A CA 1
ATOM 4123 C C . LYS A 1 497 ? 31.312 -6.445 -16.438 1 85.69 497 LYS A C 1
ATOM 4125 O O . LYS A 1 497 ? 32.438 -6.836 -16.766 1 85.69 497 LYS A O 1
ATOM 4130 N N . LEU A 1 498 ? 30.188 -7.09 -16.828 1 89.25 498 LEU A N 1
ATOM 4131 C CA . LEU A 1 498 ? 30.328 -8.484 -17.25 1 89.25 498 LEU A CA 1
ATOM 4132 C C . LEU A 1 498 ? 29.984 -8.641 -18.734 1 89.25 498 LEU A C 1
ATOM 4134 O O . LEU A 1 498 ? 30.359 -9.633 -19.359 1 89.25 498 LEU A O 1
ATOM 4138 N N . VAL A 1 499 ? 29.266 -7.691 -19.266 1 88.81 499 VAL A N 1
ATOM 4139 C CA . VAL A 1 499 ? 28.875 -7.832 -20.656 1 88.81 499 VAL A CA 1
ATOM 4140 C C . VAL A 1 499 ? 29.953 -7.273 -21.578 1 88.81 499 VAL A C 1
ATOM 4142 O O . VAL A 1 499 ? 30.438 -6.152 -21.359 1 88.81 499 VAL A O 1
ATOM 4145 N N . LYS A 1 500 ? 30.391 -8.055 -22.469 1 89.44 500 LYS A N 1
ATOM 4146 C CA . LYS A 1 500 ? 31.359 -7.652 -23.469 1 89.44 500 LYS A CA 1
ATOM 4147 C C . LYS A 1 500 ? 30.781 -7.738 -24.875 1 89.44 500 LYS A C 1
ATOM 4149 O O . LYS A 1 500 ? 30.016 -8.656 -25.188 1 89.44 500 LYS A O 1
ATOM 4154 N N . GLU A 1 501 ? 31.234 -6.922 -25.703 1 91.12 501 GLU A N 1
ATOM 4155 C CA . GLU A 1 501 ? 30.719 -6.848 -27.062 1 91.12 501 GLU A CA 1
ATOM 4156 C C . GLU A 1 501 ? 31 -8.125 -27.844 1 91.12 501 GLU A C 1
ATOM 4158 O O . GLU A 1 501 ? 30.203 -8.547 -28.672 1 91.12 501 GLU A O 1
ATOM 4163 N N . GLU A 1 502 ? 32.094 -8.742 -27.547 1 93.06 502 GLU A N 1
ATOM 4164 C CA . GLU A 1 502 ? 32.5 -9.938 -28.266 1 93.06 502 GLU A CA 1
ATOM 4165 C C . GLU A 1 502 ? 31.562 -11.102 -28 1 93.06 502 GLU A C 1
ATOM 4167 O O . GLU A 1 502 ? 31.531 -12.062 -28.781 1 93.06 502 GLU A O 1
ATOM 4172 N N . PHE A 1 503 ? 30.859 -11.055 -26.953 1 95.12 503 PHE A N 1
ATOM 4173 C CA . PHE A 1 503 ? 29.938 -12.141 -26.609 1 95.12 503 PHE A CA 1
ATOM 4174 C C . PHE A 1 503 ? 28.484 -11.695 -26.75 1 95.12 503 PHE A C 1
ATOM 4176 O O . PHE A 1 503 ? 27.609 -12.227 -26.078 1 95.12 503 PHE A O 1
ATOM 4183 N N . PHE A 1 504 ? 28.281 -10.641 -27.516 1 93.81 504 PHE A N 1
ATOM 4184 C CA . PHE A 1 504 ? 26.953 -10.156 -27.828 1 93.81 504 PHE A CA 1
ATOM 4185 C C . PHE A 1 504 ? 26.547 -10.531 -29.25 1 93.81 504 PHE A C 1
ATOM 4187 O O . PHE A 1 504 ? 27.172 -10.078 -30.203 1 93.81 504 PHE A O 1
ATOM 4194 N N . TYR A 1 505 ? 25.531 -11.336 -29.344 1 93.88 505 TYR A N 1
ATOM 4195 C CA . TYR A 1 505 ? 25.125 -11.844 -30.656 1 93.88 505 TYR A CA 1
ATOM 4196 C C . TYR A 1 505 ? 23.75 -11.336 -31.047 1 93.88 505 TYR A C 1
ATOM 4198 O O . TYR A 1 505 ? 22.797 -11.453 -30.266 1 93.88 505 TYR A O 1
ATOM 4206 N N . THR A 1 506 ? 23.609 -10.742 -32.156 1 89.5 506 THR A N 1
ATOM 4207 C CA . THR A 1 506 ? 22.312 -10.297 -32.656 1 89.5 506 THR A CA 1
ATOM 4208 C C . THR A 1 506 ? 21.953 -11.031 -33.938 1 89.5 506 THR A C 1
ATOM 4210 O O . THR A 1 506 ? 22.828 -11.609 -34.594 1 89.5 506 THR A O 1
ATOM 4213 N N . HIS A 1 507 ? 20.672 -11.164 -34.281 1 87.19 507 HIS A N 1
ATOM 4214 C CA . HIS A 1 507 ? 20.172 -11.789 -35.5 1 87.19 507 HIS A CA 1
ATOM 4215 C C . HIS A 1 507 ? 20.625 -13.234 -35.625 1 87.19 507 HIS A C 1
ATOM 4217 O O . HIS A 1 507 ? 21.172 -13.648 -36.625 1 87.19 507 HIS A O 1
ATOM 4223 N N . VAL A 1 508 ? 20.547 -13.867 -34.469 1 90.12 508 VAL A N 1
ATOM 4224 C CA . VAL A 1 508 ? 20.953 -15.266 -34.406 1 90.12 508 VAL A CA 1
ATOM 4225 C C . VAL A 1 508 ? 19.828 -16.172 -34.906 1 90.12 508 VAL A C 1
ATOM 4227 O O . VAL A 1 508 ? 18.672 -16 -34.5 1 90.12 508 VAL A O 1
ATOM 4230 N N . ASN A 1 509 ? 20.094 -16.984 -35.812 1 89.44 509 ASN A N 1
ATOM 4231 C CA . ASN A 1 509 ? 19.156 -17.984 -36.312 1 89.44 509 ASN A CA 1
ATOM 4232 C C . ASN A 1 509 ? 19.594 -19.391 -35.906 1 89.44 509 ASN A C 1
ATOM 4234 O O . ASN A 1 509 ? 20.625 -19.891 -36.375 1 89.44 509 ASN A O 1
ATOM 4238 N N . VAL A 1 510 ? 18.938 -19.969 -35 1 90.19 510 VAL A N 1
ATOM 4239 C CA . VAL A 1 510 ? 19.219 -21.312 -34.531 1 90.19 510 VAL A CA 1
ATOM 4240 C C . VAL A 1 510 ? 17.906 -22.109 -34.438 1 90.19 510 VAL A C 1
ATOM 4242 O O . VAL A 1 510 ? 16.828 -21.531 -34.375 1 90.19 510 VAL A O 1
ATOM 4245 N N . LYS A 1 511 ? 17.984 -23.375 -34.438 1 87.25 511 LYS A N 1
ATOM 4246 C CA . LYS A 1 511 ? 16.812 -24.234 -34.469 1 87.25 511 LYS A CA 1
ATOM 4247 C C . LYS A 1 511 ? 16.391 -24.672 -33.094 1 87.25 511 LYS A C 1
ATOM 4249 O O . LYS A 1 511 ? 15.234 -25.047 -32.875 1 87.25 511 LYS A O 1
ATOM 4254 N N . SER A 1 512 ? 17.375 -24.766 -32.188 1 92.38 512 SER A N 1
ATOM 4255 C CA . SER A 1 512 ? 17.047 -25.281 -30.875 1 92.38 512 SER A CA 1
ATOM 4256 C C . SER A 1 512 ? 17.875 -24.609 -29.797 1 92.38 512 SER A C 1
ATOM 4258 O O . SER A 1 512 ? 18.906 -24 -30.078 1 92.38 512 SER A O 1
ATOM 4260 N N . SER A 1 513 ? 17.391 -24.719 -28.578 1 93.88 513 SER A N 1
ATOM 4261 C CA . SER A 1 513 ? 18.109 -24.188 -27.438 1 93.88 513 SER A CA 1
ATOM 4262 C C . SER A 1 513 ? 19.469 -24.875 -27.281 1 93.88 513 SER A C 1
ATOM 4264 O O . SER A 1 513 ? 20.453 -24.219 -26.906 1 93.88 513 SER A O 1
ATOM 4266 N N . PHE A 1 514 ? 19.547 -26.188 -27.656 1 94.25 514 PHE A N 1
ATOM 4267 C CA . PHE A 1 514 ? 20.797 -26.938 -27.594 1 94.25 514 PHE A CA 1
ATOM 4268 C C . PHE A 1 514 ? 21.859 -26.312 -28.5 1 94.25 514 PHE A C 1
ATOM 4270 O O . PHE A 1 514 ? 23 -26.125 -28.094 1 94.25 514 PHE A O 1
ATOM 4277 N N . ASP A 1 515 ? 21.422 -25.984 -29.656 1 94.88 515 ASP A N 1
ATOM 4278 C CA . ASP A 1 515 ? 22.344 -25.406 -30.641 1 94.88 515 ASP A CA 1
ATOM 4279 C C . ASP A 1 515 ? 22.875 -24.062 -30.172 1 94.88 515 ASP A C 1
ATOM 4281 O O . ASP A 1 515 ? 24.047 -23.75 -30.328 1 94.88 515 ASP A O 1
ATOM 4285 N N . LEU A 1 516 ? 22 -23.281 -29.672 1 95.69 516 LEU A N 1
ATOM 4286 C CA . LEU A 1 516 ? 22.375 -21.953 -29.234 1 95.69 516 LEU A CA 1
ATOM 4287 C C . LEU A 1 516 ? 23.344 -22.031 -28.047 1 95.69 516 LEU A C 1
ATOM 4289 O O . LEU A 1 516 ? 24.375 -21.344 -28.031 1 95.69 516 LEU A O 1
ATOM 4293 N N . ILE A 1 517 ? 23.031 -22.859 -27.031 1 96.62 517 ILE A N 1
ATOM 4294 C CA . ILE A 1 517 ? 23.875 -23.016 -25.844 1 96.62 517 ILE A CA 1
ATOM 4295 C C . ILE A 1 517 ? 25.266 -23.484 -26.266 1 96.62 517 ILE A C 1
ATOM 4297 O O . ILE A 1 517 ? 26.281 -22.953 -25.766 1 96.62 517 ILE A O 1
ATOM 4301 N N . THR A 1 518 ? 25.297 -24.406 -27.203 1 96.06 518 THR A N 1
ATOM 4302 C CA . THR A 1 518 ? 26.562 -24.953 -27.688 1 96.06 518 THR A CA 1
ATOM 4303 C C . THR A 1 518 ? 27.406 -23.859 -28.344 1 96.06 518 THR A C 1
ATOM 4305 O O . THR A 1 518 ? 28.594 -23.719 -28.047 1 96.06 518 THR A O 1
ATOM 4308 N N . ARG A 1 519 ? 26.766 -23.094 -29.125 1 95.56 519 ARG A N 1
ATOM 4309 C CA . ARG A 1 519 ? 27.453 -22.031 -29.844 1 95.56 519 ARG A CA 1
ATOM 4310 C C . ARG A 1 519 ? 28.031 -21 -28.859 1 95.56 519 ARG A C 1
ATOM 4312 O O . ARG A 1 519 ? 29.188 -20.594 -28.984 1 95.56 519 ARG A O 1
ATOM 4319 N N . MET A 1 520 ? 27.234 -20.594 -27.984 1 96.44 520 MET A N 1
ATOM 4320 C CA . MET A 1 520 ? 27.641 -19.578 -27.016 1 96.44 520 MET A CA 1
ATOM 4321 C C . MET A 1 520 ? 28.75 -20.094 -26.109 1 96.44 520 MET A C 1
ATOM 4323 O O . MET A 1 520 ? 29.719 -19.375 -25.844 1 96.44 520 MET A O 1
ATOM 4327 N N . CYS A 1 521 ? 28.641 -21.328 -25.672 1 96.56 521 CYS A N 1
ATOM 4328 C CA . CYS A 1 521 ? 29.641 -21.938 -24.797 1 96.56 521 CYS A CA 1
ATOM 4329 C C . CYS A 1 521 ? 30.953 -22.125 -25.547 1 96.56 521 CYS A C 1
ATOM 4331 O O . CYS A 1 521 ? 32.031 -21.906 -24.984 1 96.56 521 CYS A O 1
ATOM 4333 N N . ASP A 1 522 ? 30.844 -22.578 -26.766 1 96.38 522 ASP A N 1
ATOM 4334 C CA . ASP A 1 522 ? 32.031 -22.812 -27.578 1 96.38 522 ASP A CA 1
ATOM 4335 C C . ASP A 1 522 ? 32.812 -21.5 -27.797 1 96.38 522 ASP A C 1
ATOM 4337 O O . ASP A 1 522 ? 34.031 -21.5 -27.781 1 96.38 522 ASP A O 1
ATOM 4341 N N . ASN A 1 523 ? 32.094 -20.438 -27.984 1 96 523 ASN A N 1
ATOM 4342 C CA . ASN A 1 523 ? 32.75 -19.141 -28.156 1 96 523 ASN A CA 1
ATOM 4343 C C . ASN A 1 523 ? 33.469 -18.688 -26.891 1 96 523 ASN A C 1
ATOM 4345 O O . ASN A 1 523 ? 34.594 -18.156 -26.969 1 96 523 ASN A O 1
ATOM 4349 N N . LEU A 1 524 ? 32.875 -18.875 -25.797 1 96.12 524 LEU A N 1
ATOM 4350 C CA . LEU A 1 524 ? 33.5 -18.531 -24.531 1 96.12 524 LEU A CA 1
ATOM 4351 C C . LEU A 1 524 ? 34.75 -19.391 -24.281 1 96.12 524 LEU A C 1
ATOM 4353 O O . LEU A 1 524 ? 35.75 -18.891 -23.781 1 96.12 524 LEU A O 1
ATOM 4357 N N . TYR A 1 525 ? 34.625 -20.672 -24.672 1 96.25 525 TYR A N 1
ATOM 4358 C CA . TYR A 1 525 ? 35.75 -21.594 -24.516 1 96.25 525 TYR A CA 1
ATOM 4359 C C . TYR A 1 525 ? 36.938 -21.188 -25.406 1 96.25 525 TYR A C 1
ATOM 4361 O O . TYR A 1 525 ? 38.094 -21.172 -24.953 1 96.25 525 TYR A O 1
ATOM 4369 N N . LYS A 1 526 ? 36.656 -20.875 -26.594 1 96 526 LYS A N 1
ATOM 4370 C CA . LYS A 1 526 ? 37.656 -20.484 -27.562 1 96 526 LYS A CA 1
ATOM 4371 C C . LYS A 1 526 ? 38.438 -19.25 -27.094 1 96 526 LYS A C 1
ATOM 4373 O O . LYS A 1 526 ? 39.625 -19.125 -27.344 1 96 526 LYS A O 1
ATOM 4378 N N . LYS A 1 527 ? 37.75 -18.406 -26.359 1 95.25 527 LYS A N 1
ATOM 4379 C CA . LYS A 1 527 ? 38.344 -17.172 -25.906 1 95.25 527 LYS A CA 1
ATOM 4380 C C . LYS A 1 527 ? 38.969 -17.328 -24.516 1 95.25 527 LYS A C 1
ATOM 4382 O O . LYS A 1 527 ? 39.469 -16.359 -23.938 1 95.25 527 LYS A O 1
ATOM 4387 N N . GLY A 1 528 ? 38.781 -18.5 -23.922 1 94.38 528 GLY A N 1
ATOM 4388 C CA . GLY A 1 528 ? 39.438 -18.812 -22.672 1 94.38 528 GLY A CA 1
ATOM 4389 C C . GLY A 1 528 ? 38.688 -18.391 -21.438 1 94.38 528 GLY A C 1
ATOM 4390 O O . GLY A 1 528 ? 39.219 -18.359 -20.344 1 94.38 528 GLY A O 1
ATOM 4391 N N . TYR A 1 529 ? 37.438 -18.109 -21.609 1 94.38 529 TYR A N 1
ATOM 4392 C CA . TYR A 1 529 ? 36.656 -17.625 -20.484 1 94.38 529 TYR A CA 1
ATOM 4393 C C . TYR A 1 529 ? 36.156 -18.797 -19.625 1 94.38 529 TYR A C 1
ATOM 4395 O O . TYR A 1 529 ? 35.844 -18.625 -18.438 1 94.38 529 TYR A O 1
ATOM 4403 N N . VAL A 1 530 ? 36 -19.969 -20.25 1 95.12 530 VAL A N 1
ATOM 4404 C CA . VAL A 1 530 ? 35.469 -21.125 -19.531 1 95.12 530 VAL A CA 1
ATOM 4405 C C . VAL A 1 530 ? 36.312 -22.359 -19.859 1 95.12 530 VAL A C 1
ATOM 4407 O O . VAL A 1 530 ? 37.094 -22.359 -20.812 1 95.12 530 VAL A O 1
ATOM 4410 N N . LYS A 1 531 ? 36.125 -23.391 -19.047 1 94.81 531 LYS A N 1
ATOM 4411 C CA . LYS A 1 531 ? 36.812 -24.672 -19.266 1 94.81 531 LYS A CA 1
ATOM 4412 C C . LYS A 1 531 ? 36 -25.578 -20.172 1 94.81 531 LYS A C 1
ATOM 4414 O O . LYS A 1 531 ? 34.875 -25.25 -20.531 1 94.81 531 LYS A O 1
ATOM 4419 N N . LYS A 1 532 ? 36.562 -26.625 -20.578 1 91.62 532 LYS A N 1
ATOM 4420 C CA . LYS A 1 532 ? 35.969 -27.547 -21.547 1 91.62 532 LYS A CA 1
ATOM 4421 C C . LYS A 1 532 ? 34.656 -28.141 -21.016 1 91.62 532 LYS A C 1
ATOM 4423 O O . LYS A 1 532 ? 33.719 -28.359 -21.781 1 91.62 532 LYS A O 1
ATOM 4428 N N . ASP A 1 533 ? 34.594 -28.25 -19.75 1 92.75 533 ASP A N 1
ATOM 4429 C CA . ASP A 1 533 ? 33.438 -28.922 -19.141 1 92.75 533 ASP A CA 1
ATOM 4430 C C . ASP A 1 533 ? 32.312 -27.953 -18.906 1 92.75 533 ASP A C 1
ATOM 4432 O O . ASP A 1 533 ? 31.234 -28.344 -18.422 1 92.75 533 ASP A O 1
ATOM 4436 N N . PHE A 1 534 ? 32.5 -26.719 -19.281 1 94.5 534 PHE A N 1
ATOM 4437 C CA . PHE A 1 534 ? 31.484 -25.703 -19.031 1 94.5 534 PHE A CA 1
ATOM 4438 C C . PHE A 1 534 ? 30.203 -26.016 -19.828 1 94.5 534 PHE A C 1
ATOM 4440 O O . PHE A 1 534 ? 29.109 -25.969 -19.266 1 94.5 534 PHE A O 1
ATOM 4447 N N . LYS A 1 535 ? 30.375 -26.344 -21.078 1 95.06 535 LYS A N 1
ATOM 4448 C CA . LYS A 1 535 ? 29.25 -26.656 -21.938 1 95.06 535 LYS A CA 1
ATOM 4449 C C . LYS A 1 535 ? 28.422 -27.812 -21.375 1 95.06 535 LYS A C 1
ATOM 4451 O O . LYS A 1 535 ? 27.203 -27.734 -21.297 1 95.06 535 LYS A O 1
ATOM 4456 N N . SER A 1 536 ? 29.078 -28.844 -21.016 1 93.88 536 SER A N 1
ATOM 4457 C CA . SER A 1 536 ? 28.406 -30.031 -20.484 1 93.88 536 SER A CA 1
ATOM 4458 C C . SER A 1 536 ? 27.656 -29.688 -19.188 1 93.88 536 SER A C 1
ATOM 4460 O O . SER A 1 536 ? 26.547 -30.188 -18.969 1 93.88 536 SER A O 1
ATOM 4462 N N . SER A 1 537 ? 28.234 -28.859 -18.406 1 92.75 537 SER A N 1
ATOM 4463 C CA . SER A 1 537 ? 27.609 -28.469 -17.156 1 92.75 537 SER A CA 1
ATOM 4464 C C . SER A 1 537 ? 26.344 -27.641 -17.406 1 92.75 537 SER A C 1
ATOM 4466 O O . SER A 1 537 ? 25.328 -27.828 -16.734 1 92.75 537 SER A O 1
ATOM 4468 N N . VAL A 1 538 ? 26.438 -26.719 -18.359 1 94.69 538 VAL A N 1
ATOM 4469 C CA . VAL A 1 538 ? 25.297 -25.875 -18.703 1 94.69 538 VAL A CA 1
ATOM 4470 C C . VAL A 1 538 ? 24.141 -26.734 -19.234 1 94.69 538 VAL A C 1
ATOM 4472 O O . VAL A 1 538 ? 22.984 -26.547 -18.844 1 94.69 538 VAL A O 1
ATOM 4475 N N . LEU A 1 539 ? 24.484 -27.656 -20.078 1 94.5 539 LEU A N 1
ATOM 4476 C CA . LEU A 1 539 ? 23.469 -28.516 -20.688 1 94.5 539 LEU A CA 1
ATOM 4477 C C . LEU A 1 539 ? 22.844 -29.438 -19.641 1 94.5 539 LEU A C 1
ATOM 4479 O O . LEU A 1 539 ? 21.641 -29.703 -19.688 1 94.5 539 LEU A O 1
ATOM 4483 N N . GLN A 1 540 ? 23.609 -29.875 -18.75 1 90.69 540 GLN A N 1
ATOM 4484 C CA . GLN A 1 540 ? 23.094 -30.703 -17.672 1 90.69 540 GLN A CA 1
ATOM 4485 C C . GLN A 1 540 ? 22.109 -29.906 -16.797 1 90.69 540 GLN A C 1
ATOM 4487 O O . GLN A 1 540 ? 21.062 -30.438 -16.406 1 90.69 540 GLN A O 1
ATOM 4492 N N . ARG A 1 541 ? 22.547 -28.688 -16.469 1 91.25 541 ARG A N 1
ATOM 4493 C CA . ARG A 1 541 ? 21.656 -27.828 -15.688 1 91.25 541 ARG A CA 1
ATOM 4494 C C . ARG A 1 541 ? 20.344 -27.578 -16.422 1 91.25 541 ARG A C 1
ATOM 4496 O O . ARG A 1 541 ? 19.281 -27.578 -15.812 1 91.25 541 ARG A O 1
ATOM 4503 N N . GLU A 1 542 ? 20.391 -27.344 -17.656 1 91.56 542 GLU A N 1
ATOM 4504 C CA . GLU A 1 542 ? 19.219 -27.078 -18.5 1 91.56 542 GLU A CA 1
ATOM 4505 C C . GLU A 1 542 ? 18.297 -28.297 -18.562 1 91.56 542 GLU A C 1
ATOM 4507 O O . GLU A 1 542 ? 17.078 -28.156 -18.688 1 91.56 542 GLU A O 1
ATOM 4512 N N . LYS A 1 543 ? 18.891 -29.391 -18.469 1 88.56 543 LYS A N 1
ATOM 4513 C CA . LYS A 1 543 ? 18.125 -30.625 -18.547 1 88.56 543 LYS A CA 1
ATOM 4514 C C . LYS A 1 543 ? 17.312 -30.844 -17.281 1 88.56 543 LYS A C 1
ATOM 4516 O O . LYS A 1 543 ? 16.219 -31.406 -17.328 1 88.56 543 LYS A O 1
ATOM 4521 N N . MET A 1 544 ? 17.859 -30.438 -16.188 1 88.94 544 MET A N 1
ATOM 4522 C CA . MET A 1 544 ? 17.141 -30.594 -14.922 1 88.94 544 MET A CA 1
ATOM 4523 C C . MET A 1 544 ? 15.883 -29.734 -14.898 1 88.94 544 MET A C 1
ATOM 4525 O O . MET A 1 544 ? 14.836 -30.172 -14.406 1 88.94 544 MET A O 1
ATOM 4529 N N . SER A 1 545 ? 16.062 -28.547 -15.352 1 90 545 SER A N 1
ATOM 4530 C CA . SER A 1 545 ? 14.945 -27.609 -15.5 1 90 545 SER A CA 1
ATOM 4531 C C . SER A 1 545 ? 15.305 -26.484 -16.469 1 90 545 SER A C 1
ATOM 4533 O O . SER A 1 545 ? 16.328 -25.812 -16.297 1 90 545 SER A O 1
ATOM 4535 N N . ALA A 1 546 ? 14.398 -26.328 -17.359 1 89.81 546 ALA A N 1
ATOM 4536 C CA . ALA A 1 546 ? 14.664 -25.266 -18.328 1 89.81 546 ALA A CA 1
ATOM 4537 C C . ALA A 1 546 ? 14.742 -23.906 -17.656 1 89.81 546 ALA A C 1
ATOM 4539 O O . ALA A 1 546 ? 13.977 -23.609 -16.734 1 89.81 546 ALA A O 1
ATOM 4540 N N . THR A 1 547 ? 15.648 -23.062 -18.062 1 89.5 547 THR A N 1
ATOM 4541 C CA . THR A 1 547 ? 15.852 -21.75 -17.469 1 89.5 547 THR A CA 1
ATOM 4542 C C . THR A 1 547 ? 15.141 -20.672 -18.297 1 89.5 547 THR A C 1
ATOM 4544 O O . THR A 1 547 ? 15.68 -19.578 -18.5 1 89.5 547 THR A O 1
ATOM 4547 N N . SER A 1 548 ? 14.07 -21.078 -18.891 1 87.56 548 SER A N 1
ATOM 4548 C CA . SER A 1 548 ? 13.266 -20.125 -19.656 1 87.56 548 SER A CA 1
ATOM 4549 C C . SER A 1 548 ? 12.141 -19.547 -18.812 1 87.56 548 SER A C 1
ATOM 4551 O O . SER A 1 548 ? 11.688 -20.188 -17.859 1 87.56 548 SER A O 1
ATOM 4553 N N . PHE A 1 549 ? 11.727 -18.359 -19.234 1 76.81 549 PHE A N 1
ATOM 4554 C CA . PHE A 1 549 ? 10.688 -17.656 -18.5 1 76.81 549 PHE A CA 1
ATOM 4555 C C . PHE A 1 549 ? 9.625 -17.109 -19.453 1 76.81 549 PHE A C 1
ATOM 4557 O O . PHE A 1 549 ? 9.852 -17.016 -20.656 1 76.81 549 PHE A O 1
ATOM 4564 N N . ALA A 1 550 ? 8.336 -16.734 -18.922 1 68.12 550 ALA A N 1
ATOM 4565 C CA . ALA A 1 550 ? 7.156 -16.312 -19.672 1 68.12 550 ALA A CA 1
ATOM 4566 C C . ALA A 1 550 ? 7.445 -15.062 -20.5 1 68.12 550 ALA A C 1
ATOM 4568 O O . ALA A 1 550 ? 6.848 -14.867 -21.562 1 68.12 550 ALA A O 1
ATOM 4569 N N . TYR A 1 551 ? 8.438 -14.273 -20.188 1 69.19 551 TYR A N 1
ATOM 4570 C CA . TYR A 1 551 ? 8.633 -13.023 -20.922 1 69.19 551 TYR A CA 1
ATOM 4571 C C . TYR A 1 551 ? 9.602 -13.211 -22.078 1 69.19 551 TYR A C 1
ATOM 4573 O O . TYR A 1 551 ? 10.086 -12.227 -22.656 1 69.19 551 TYR A O 1
ATOM 4581 N N . GLY A 1 552 ? 9.883 -14.453 -22.484 1 76.5 552 GLY A N 1
ATOM 4582 C CA . GLY A 1 552 ? 10.633 -14.75 -23.688 1 76.5 552 GLY A CA 1
ATOM 4583 C C . GLY A 1 552 ? 12.141 -14.695 -23.484 1 76.5 552 GLY A C 1
ATOM 4584 O O . GLY A 1 552 ? 12.883 -14.398 -24.422 1 76.5 552 GLY A O 1
ATOM 4585 N N . PHE A 1 553 ? 12.539 -14.898 -22.344 1 84.19 553 PHE A N 1
ATOM 4586 C CA . PHE A 1 553 ? 13.984 -14.891 -22.156 1 84.19 553 PHE A CA 1
ATOM 4587 C C . PHE A 1 553 ? 14.43 -16.141 -21.391 1 84.19 553 PHE A C 1
ATOM 4589 O O . PHE A 1 553 ? 13.617 -16.828 -20.781 1 84.19 553 PHE A O 1
ATOM 4596 N N . ALA A 1 554 ? 15.672 -16.516 -21.531 1 90.38 554 ALA A N 1
ATOM 4597 C CA . ALA A 1 554 ? 16.281 -17.656 -20.875 1 90.38 554 ALA A CA 1
ATOM 4598 C C . ALA A 1 554 ? 17.656 -17.297 -20.297 1 90.38 554 ALA A C 1
ATOM 4600 O O . ALA A 1 554 ? 18.328 -16.406 -20.797 1 90.38 554 ALA A O 1
ATOM 4601 N N . ILE A 1 555 ? 18.031 -18 -19.234 1 90 555 ILE A N 1
ATOM 4602 C CA . ILE A 1 555 ? 19.281 -17.672 -18.547 1 90 555 ILE A CA 1
ATOM 4603 C C . ILE A 1 555 ? 20.062 -18.969 -18.281 1 90 555 ILE A C 1
ATOM 4605 O O . ILE A 1 555 ? 20.375 -19.281 -17.141 1 90 555 ILE A O 1
ATOM 4609 N N . PRO A 1 556 ? 20.531 -19.562 -19.297 1 93.81 556 PRO A N 1
ATOM 4610 C CA . PRO A 1 556 ? 21.344 -20.75 -19.062 1 93.81 556 PRO A CA 1
ATOM 4611 C C . PRO A 1 556 ? 22.625 -20.453 -18.281 1 93.81 556 PRO A C 1
ATOM 4613 O O . PRO A 1 556 ? 23.234 -19.391 -18.484 1 93.81 556 PRO A O 1
ATOM 4616 N N . HIS A 1 557 ? 22.953 -21.234 -17.375 1 89.88 557 HIS A N 1
ATOM 4617 C CA . HIS A 1 557 ? 24.156 -21.125 -16.562 1 89.88 557 HIS A CA 1
ATOM 4618 C C . HIS A 1 557 ? 24.609 -22.484 -16.047 1 89.88 557 HIS A C 1
ATOM 4620 O O . HIS A 1 557 ? 23.859 -23.469 -16.109 1 89.88 557 HIS A O 1
ATOM 4626 N N . SER A 1 558 ? 25.828 -22.578 -15.625 1 89.06 558 SER A N 1
ATOM 4627 C CA . SER A 1 558 ? 26.375 -23.844 -15.141 1 89.06 558 SER A CA 1
ATOM 4628 C C . SER A 1 558 ? 26.062 -24.047 -13.656 1 89.06 558 SER A C 1
ATOM 4630 O O . SER A 1 558 ? 25.641 -23.109 -12.977 1 89.06 558 SER A O 1
ATOM 4632 N N . PHE A 1 559 ? 26.203 -25.312 -13.133 1 80.88 559 PHE A N 1
ATOM 4633 C CA . PHE A 1 559 ? 26.016 -25.641 -11.727 1 80.88 559 PHE A CA 1
ATOM 4634 C C . PHE A 1 559 ? 27.156 -25.078 -10.883 1 80.88 559 PHE A C 1
ATOM 4636 O O . PHE A 1 559 ? 26.953 -24.688 -9.734 1 80.88 559 PHE A O 1
ATOM 4643 N N . ASN A 1 560 ? 28.359 -25.281 -11.5 1 74.81 560 ASN A N 1
ATOM 4644 C CA . ASN A 1 560 ? 29.578 -25.016 -10.734 1 74.81 560 ASN A CA 1
ATOM 4645 C C . ASN A 1 560 ? 30.375 -23.844 -11.32 1 74.81 560 ASN A C 1
ATOM 4647 O O . ASN A 1 560 ? 30.609 -23.797 -12.531 1 74.81 560 ASN A O 1
ATOM 4651 N N . GLY A 1 561 ? 30.719 -22.984 -10.438 1 71.62 561 GLY A N 1
ATOM 4652 C CA . GLY A 1 561 ? 31.5 -21.844 -10.875 1 71.62 561 GLY A CA 1
ATOM 4653 C C . GLY A 1 561 ? 32.969 -22.172 -11.094 1 71.62 561 GLY A C 1
ATOM 4654 O O . GLY A 1 561 ? 33.719 -21.375 -11.672 1 71.62 561 GLY A O 1
ATOM 4655 N N . GLN A 1 562 ? 33.344 -23.359 -10.695 1 72.62 562 GLN A N 1
ATOM 4656 C CA . GLN A 1 562 ? 34.75 -23.75 -10.797 1 72.62 562 GLN A CA 1
ATOM 4657 C C . GLN A 1 562 ? 35.156 -23.938 -12.25 1 72.62 562 GLN A C 1
ATOM 4659 O O . GLN A 1 562 ? 36.344 -23.922 -12.57 1 72.62 562 GLN A O 1
ATOM 4664 N N . ILE A 1 563 ? 34.219 -23.984 -13.078 1 80.62 563 ILE A N 1
ATOM 4665 C CA . ILE A 1 563 ? 34.531 -24.312 -14.469 1 80.62 563 ILE A CA 1
ATOM 4666 C C . ILE A 1 563 ? 34.562 -23.031 -15.297 1 80.62 563 ILE A C 1
ATOM 4668 O O . ILE A 1 563 ? 34.688 -23.078 -16.516 1 80.62 563 ILE A O 1
ATOM 4672 N N . SER A 1 564 ? 34.469 -21.938 -14.641 1 86.56 564 SER A N 1
ATOM 4673 C CA . SER A 1 564 ? 34.594 -20.656 -15.305 1 86.56 564 SER A CA 1
ATOM 4674 C C . SER A 1 564 ? 35.906 -19.969 -14.906 1 86.56 564 SER A C 1
ATOM 4676 O O . SER A 1 564 ? 36.25 -19.922 -13.719 1 86.56 564 SER A O 1
ATOM 4678 N N . ASN A 1 565 ? 36.656 -19.5 -15.844 1 90.44 565 ASN A N 1
ATOM 4679 C CA . ASN A 1 565 ? 37.906 -18.797 -15.594 1 90.44 565 ASN A CA 1
ATOM 4680 C C . ASN A 1 565 ? 37.688 -17.312 -15.328 1 90.44 565 ASN A C 1
ATOM 4682 O O . ASN A 1 565 ? 38.375 -16.719 -14.5 1 90.44 565 ASN A O 1
ATOM 4686 N N . LYS A 1 566 ? 36.812 -16.766 -16.062 1 90 566 LYS A N 1
ATOM 4687 C CA . LYS A 1 566 ? 36.438 -15.359 -15.938 1 90 566 LYS A CA 1
ATOM 4688 C C . LYS A 1 566 ? 34.906 -15.203 -16.016 1 90 566 LYS A C 1
ATOM 4690 O O . LYS A 1 566 ? 34.25 -15.867 -16.828 1 90 566 LYS A O 1
ATOM 4695 N N . SER A 1 567 ? 34.469 -14.406 -15.133 1 91.19 567 SER A N 1
ATOM 4696 C CA . SER A 1 567 ? 33.031 -14.164 -15.164 1 91.19 567 SER A CA 1
ATOM 4697 C C . SER A 1 567 ? 32.656 -13.312 -16.375 1 91.19 567 SER A C 1
ATOM 4699 O O . SER A 1 567 ? 33.344 -12.336 -16.688 1 91.19 567 SER A O 1
ATOM 4701 N N . SER A 1 568 ? 31.641 -13.727 -17.062 1 91.94 568 SER A N 1
ATOM 4702 C CA . SER A 1 568 ? 31.172 -13 -18.234 1 91.94 568 SER A CA 1
ATOM 4703 C C . SER A 1 568 ? 29.734 -13.367 -18.578 1 91.94 568 SER A C 1
ATOM 4705 O O . SER A 1 568 ? 29.25 -14.438 -18.188 1 91.94 568 SER A O 1
ATOM 4707 N N . LEU A 1 569 ? 29.109 -12.414 -19.281 1 92.25 569 LEU A N 1
ATOM 4708 C CA . LEU A 1 569 ? 27.766 -12.648 -19.781 1 92.25 569 LEU A CA 1
ATOM 4709 C C . LEU A 1 569 ? 27.766 -12.703 -21.312 1 92.25 569 LEU A C 1
ATOM 4711 O O . LEU A 1 569 ? 28.344 -11.844 -21.969 1 92.25 569 LEU A O 1
ATOM 4715 N N . SER A 1 570 ? 27.281 -13.758 -21.797 1 94.19 570 SER A N 1
ATOM 4716 C CA . SER A 1 570 ? 27.062 -13.898 -23.234 1 94.19 570 SER A CA 1
ATOM 4717 C C . SER A 1 570 ? 25.594 -13.727 -23.594 1 94.19 570 SER A C 1
ATOM 4719 O O . SER A 1 570 ? 24.734 -14.406 -23.047 1 94.19 570 SER A O 1
ATOM 4721 N N . ILE A 1 571 ? 25.312 -12.797 -24.484 1 93.06 571 ILE A N 1
ATOM 4722 C CA . ILE A 1 571 ? 23.938 -12.438 -24.766 1 93.06 571 ILE A CA 1
ATOM 4723 C C . ILE A 1 571 ? 23.609 -12.703 -26.234 1 93.06 571 ILE A C 1
ATOM 4725 O O . ILE A 1 571 ? 24.438 -12.422 -27.109 1 93.06 571 ILE A O 1
ATOM 4729 N N . ALA A 1 572 ? 22.484 -13.273 -26.453 1 94 572 ALA A N 1
ATOM 4730 C CA . ALA A 1 572 ? 22.047 -13.539 -27.812 1 94 572 ALA A CA 1
ATOM 4731 C C . ALA A 1 572 ? 20.594 -13.078 -28.031 1 94 572 ALA A C 1
ATOM 4733 O O . ALA A 1 572 ? 19.734 -13.328 -27.188 1 94 572 ALA A O 1
ATOM 4734 N N . ILE A 1 573 ? 20.359 -12.383 -29.094 1 90.5 573 ILE A N 1
ATOM 4735 C CA . ILE A 1 573 ? 19.016 -11.984 -29.516 1 90.5 573 ILE A CA 1
ATOM 4736 C C . ILE A 1 573 ? 18.641 -12.734 -30.797 1 90.5 573 ILE A C 1
ATOM 4738 O O . ILE A 1 573 ? 19.281 -12.578 -31.828 1 90.5 573 ILE A O 1
ATOM 4742 N N . LEU A 1 574 ? 17.562 -13.438 -30.672 1 90.25 574 LEU A N 1
ATOM 4743 C CA . LEU A 1 574 ? 17.172 -14.305 -31.781 1 90.25 574 LEU A CA 1
ATOM 4744 C C . LEU A 1 574 ? 16.219 -13.586 -32.719 1 90.25 574 LEU A C 1
ATOM 4746 O O . LEU A 1 574 ? 15.391 -12.781 -32.281 1 90.25 574 LEU A O 1
ATOM 4750 N N . ASP A 1 575 ? 16.297 -13.859 -33.938 1 86.69 575 ASP A N 1
ATOM 4751 C CA . ASP A 1 575 ? 15.367 -13.305 -34.938 1 86.69 575 ASP A CA 1
ATOM 4752 C C . ASP A 1 575 ? 13.977 -13.898 -34.75 1 86.69 575 ASP A C 1
ATOM 4754 O O . ASP A 1 575 ? 12.977 -13.195 -34.875 1 86.69 575 ASP A O 1
ATOM 4758 N N . ASN A 1 576 ? 13.969 -15.211 -34.531 1 86.38 576 ASN A N 1
ATOM 4759 C CA . ASN A 1 576 ? 12.734 -15.953 -34.281 1 86.38 576 ASN A CA 1
ATOM 4760 C C . ASN A 1 576 ? 12.781 -16.688 -32.938 1 86.38 576 ASN A C 1
ATOM 4762 O O . ASN A 1 576 ? 13.812 -17.234 -32.562 1 86.38 576 ASN A O 1
ATOM 4766 N N . PRO A 1 577 ? 11.664 -16.594 -32.312 1 88.75 577 PRO A N 1
ATOM 4767 C CA . PRO A 1 577 ? 11.656 -17.297 -31.047 1 88.75 577 PRO A CA 1
ATOM 4768 C C . PRO A 1 577 ? 11.836 -18.812 -31.203 1 88.75 577 PRO A C 1
ATOM 4770 O O . PRO A 1 577 ? 11.391 -19.391 -32.188 1 88.75 577 PRO A O 1
ATOM 4773 N N . ILE A 1 578 ? 12.484 -19.375 -30.297 1 90.56 578 ILE A N 1
ATOM 4774 C CA . ILE A 1 578 ? 12.633 -20.828 -30.281 1 90.56 578 ILE A CA 1
ATOM 4775 C C . ILE A 1 578 ? 11.953 -21.406 -29.047 1 90.56 578 ILE A C 1
ATOM 4777 O O . ILE A 1 578 ? 11.844 -20.734 -28.016 1 90.56 578 ILE A O 1
ATOM 4781 N N . LYS A 1 579 ? 11.469 -22.594 -29.156 1 88.5 579 LYS A N 1
ATOM 4782 C CA . LYS A 1 579 ? 10.875 -23.281 -28 1 88.5 579 LYS A CA 1
ATOM 4783 C C . LYS A 1 579 ? 11.938 -23.656 -26.984 1 88.5 579 LYS A C 1
ATOM 4785 O O . LYS A 1 579 ? 12.938 -24.281 -27.312 1 88.5 579 LYS A O 1
ATOM 4790 N N . TRP A 1 580 ? 11.82 -23.188 -25.828 1 91.5 580 TRP A N 1
ATOM 4791 C CA . TRP A 1 580 ? 12.703 -23.422 -24.703 1 91.5 580 TRP A CA 1
ATOM 4792 C C . TRP A 1 580 ? 11.914 -23.844 -23.469 1 91.5 580 TRP A C 1
ATOM 4794 O O . TRP A 1 580 ? 11.328 -23 -22.781 1 91.5 580 TRP A O 1
ATOM 4804 N N . GLY A 1 581 ? 11.969 -25.141 -23.266 1 83.56 581 GLY A N 1
ATOM 4805 C CA . GLY A 1 581 ? 11.047 -25.609 -22.234 1 83.56 581 GLY A CA 1
ATOM 4806 C C . GLY A 1 581 ? 9.594 -25.297 -22.562 1 83.56 581 GLY A C 1
ATOM 4807 O O . GLY A 1 581 ? 9.102 -25.641 -23.641 1 83.56 581 GLY A O 1
ATOM 4808 N N . ASP A 1 582 ? 8.898 -24.609 -21.688 1 76.75 582 ASP A N 1
ATOM 4809 C CA . ASP A 1 582 ? 7.469 -24.344 -21.844 1 76.75 582 ASP A CA 1
ATOM 4810 C C . ASP A 1 582 ? 7.234 -23 -22.516 1 76.75 582 ASP A C 1
ATOM 4812 O O . ASP A 1 582 ? 6.09 -22.625 -22.781 1 76.75 582 ASP A O 1
ATOM 4816 N N . PHE A 1 583 ? 8.398 -22.344 -22.906 1 84.12 583 PHE A N 1
ATOM 4817 C CA . PHE A 1 583 ? 8.211 -20.984 -23.375 1 84.12 583 PHE A CA 1
ATOM 4818 C C . PHE A 1 583 ? 8.945 -20.766 -24.688 1 84.12 583 PHE A C 1
ATOM 4820 O O . PHE A 1 583 ? 9.852 -21.516 -25.031 1 84.12 583 PHE A O 1
ATOM 4827 N N . ASP A 1 584 ? 8.414 -19.797 -25.375 1 86.19 584 ASP A N 1
ATOM 4828 C CA . ASP A 1 584 ? 9.141 -19.297 -26.531 1 86.19 584 ASP A CA 1
ATOM 4829 C C . ASP A 1 584 ? 10.125 -18.203 -26.125 1 86.19 584 ASP A C 1
ATOM 4831 O O . ASP A 1 584 ? 9.758 -17.25 -25.438 1 86.19 584 ASP A O 1
ATOM 4835 N N . VAL A 1 585 ? 11.406 -18.375 -26.531 1 90.44 585 VAL A N 1
ATOM 4836 C CA . VAL A 1 585 ? 12.453 -17.484 -26.031 1 90.44 585 VAL A CA 1
ATOM 4837 C C . VAL A 1 585 ? 13.125 -16.766 -27.188 1 90.44 585 VAL A C 1
ATOM 4839 O O . VAL A 1 585 ? 13.398 -17.375 -28.234 1 90.44 585 VAL A O 1
ATOM 4842 N N . ARG A 1 586 ? 13.312 -15.484 -27 1 88.31 586 ARG A N 1
ATOM 4843 C CA . ARG A 1 586 ? 13.984 -14.68 -28.016 1 88.31 586 ARG A CA 1
ATOM 4844 C C . ARG A 1 586 ? 15.242 -14.031 -27.453 1 88.31 586 ARG A C 1
ATOM 4846 O O . ARG A 1 586 ? 16.125 -13.602 -28.203 1 88.31 586 ARG A O 1
ATOM 4853 N N . PHE A 1 587 ? 15.312 -13.922 -26.25 1 89 587 PHE A N 1
ATOM 4854 C CA . PHE A 1 587 ? 16.422 -13.25 -25.562 1 89 587 PHE A CA 1
ATOM 4855 C C . PHE A 1 587 ? 17.109 -14.195 -24.594 1 89 587 PHE A C 1
ATOM 4857 O O . PHE A 1 587 ? 16.469 -14.734 -23.688 1 89 587 PHE A O 1
ATOM 4864 N N . VAL A 1 588 ? 18.469 -14.367 -24.812 1 92.88 588 VAL A N 1
ATOM 4865 C CA . VAL A 1 588 ? 19.156 -15.359 -24 1 92.88 588 VAL A CA 1
ATOM 4866 C C . VAL A 1 588 ? 20.391 -14.727 -23.359 1 92.88 588 VAL A C 1
ATOM 4868 O O . VAL A 1 588 ? 21.172 -14.047 -24.031 1 92.88 588 VAL A O 1
ATOM 4871 N N . ILE A 1 589 ? 20.531 -14.891 -22.094 1 90.62 589 ILE A N 1
ATOM 4872 C CA . ILE A 1 589 ? 21.719 -14.453 -21.375 1 90.62 589 ILE A CA 1
ATOM 4873 C C . ILE A 1 589 ? 22.406 -15.664 -20.734 1 90.62 589 ILE A C 1
ATOM 4875 O O . ILE A 1 589 ? 21.906 -16.234 -19.766 1 90.62 589 ILE A O 1
ATOM 4879 N N . LEU A 1 590 ? 23.516 -16.047 -21.266 1 94.44 590 LEU A N 1
ATOM 4880 C CA . LEU A 1 590 ? 24.312 -17.125 -20.719 1 94.44 590 LEU A CA 1
ATOM 4881 C C . LEU A 1 590 ? 25.281 -16.609 -19.656 1 94.44 590 LEU A C 1
ATOM 4883 O O . LEU A 1 590 ? 26.078 -15.711 -19.938 1 94.44 590 LEU A O 1
ATOM 4887 N N . PHE A 1 591 ? 25.219 -17.172 -18.453 1 90.62 591 PHE A N 1
ATOM 4888 C CA . PHE A 1 591 ? 26.031 -16.734 -17.328 1 90.62 591 PHE A CA 1
ATOM 4889 C C . PHE A 1 591 ? 27.25 -17.641 -17.156 1 90.62 591 PHE A C 1
ATOM 4891 O O . PHE A 1 591 ? 27.125 -18.844 -16.922 1 90.62 591 PHE A O 1
ATOM 4898 N N . ALA A 1 592 ? 28.359 -17.125 -17.391 1 91.88 592 ALA A N 1
ATOM 4899 C CA . ALA A 1 592 ? 29.609 -17.75 -17 1 91.88 592 ALA A CA 1
ATOM 4900 C C . ALA A 1 592 ? 30.188 -17.078 -15.758 1 91.88 592 ALA A C 1
ATOM 4902 O O . ALA A 1 592 ? 30.859 -16.047 -15.859 1 91.88 592 ALA A O 1
ATOM 4903 N N . VAL A 1 593 ? 29.938 -17.688 -14.609 1 86.25 593 VAL A N 1
ATOM 4904 C CA . VAL A 1 593 ? 30.297 -17.047 -13.352 1 86.25 593 VAL A CA 1
ATOM 4905 C C . VAL A 1 593 ? 31.375 -17.859 -12.648 1 86.25 593 VAL A C 1
ATOM 4907 O O . VAL A 1 593 ? 31.234 -19.078 -12.469 1 86.25 593 VAL A O 1
ATOM 4910 N N . LYS A 1 594 ? 32.375 -17.109 -12.289 1 86.69 594 LYS A N 1
ATOM 4911 C CA . LYS A 1 594 ? 33.438 -17.734 -11.531 1 86.69 594 LYS A CA 1
ATOM 4912 C C . LYS A 1 594 ? 33 -18.031 -10.102 1 86.69 594 LYS A C 1
ATOM 4914 O O . LYS A 1 594 ? 32.125 -17.375 -9.57 1 86.69 594 LYS A O 1
ATOM 4919 N N . GLU A 1 595 ? 33.562 -19.016 -9.523 1 78.31 595 GLU A N 1
ATOM 4920 C CA . GLU A 1 595 ? 33.219 -19.469 -8.18 1 78.31 595 GLU A CA 1
ATOM 4921 C C . GLU A 1 595 ? 33.281 -18.328 -7.176 1 78.31 595 GLU A C 1
ATOM 4923 O O . GLU A 1 595 ? 32.469 -18.281 -6.238 1 78.31 595 GLU A O 1
ATOM 4928 N N . GLU A 1 596 ? 34.125 -17.406 -7.363 1 75.62 596 GLU A N 1
ATOM 4929 C CA . GLU A 1 596 ? 34.344 -16.297 -6.426 1 75.62 596 GLU A CA 1
ATOM 4930 C C . GLU A 1 596 ? 33.25 -15.242 -6.562 1 75.62 596 GLU A C 1
ATOM 4932 O O . GLU A 1 596 ? 33 -14.477 -5.633 1 75.62 596 GLU A O 1
ATOM 4937 N N . ASP A 1 597 ? 32.594 -15.328 -7.703 1 77.94 597 ASP A N 1
ATOM 4938 C CA . ASP A 1 597 ? 31.578 -14.305 -7.988 1 77.94 597 ASP A CA 1
ATOM 4939 C C . ASP A 1 597 ? 30.172 -14.828 -7.738 1 77.94 597 ASP A C 1
ATOM 4941 O O . ASP A 1 597 ? 29.25 -14.555 -8.516 1 77.94 597 ASP A O 1
ATOM 4945 N N . HIS A 1 598 ? 30.047 -15.625 -6.754 1 70.06 598 HIS A N 1
ATOM 4946 C CA . HIS A 1 598 ? 28.766 -16.266 -6.488 1 70.06 598 HIS A CA 1
ATOM 4947 C C . HIS A 1 598 ? 27.672 -15.219 -6.27 1 70.06 598 HIS A C 1
ATOM 4949 O O . HIS A 1 598 ? 26.484 -15.508 -6.43 1 70.06 598 HIS A O 1
ATOM 4955 N N . ARG A 1 599 ? 28.062 -13.992 -6.031 1 75.88 599 ARG A N 1
ATOM 4956 C CA . ARG A 1 599 ? 27.109 -12.922 -5.75 1 75.88 599 ARG A CA 1
ATOM 4957 C C . ARG A 1 599 ? 26.406 -12.469 -7.023 1 75.88 599 ARG A C 1
ATOM 4959 O O . ARG A 1 599 ? 25.297 -11.914 -6.969 1 75.88 599 ARG A O 1
ATOM 4966 N N . ILE A 1 600 ? 27.016 -12.773 -8.102 1 77.94 600 ILE A N 1
ATOM 4967 C CA . ILE A 1 600 ? 26.516 -12.289 -9.383 1 77.94 600 ILE A CA 1
ATOM 4968 C C . ILE A 1 600 ? 25.156 -12.914 -9.68 1 77.94 600 ILE A C 1
ATOM 4970 O O . ILE A 1 600 ? 24.203 -12.219 -10.055 1 77.94 600 ILE A O 1
ATOM 4974 N N . LEU A 1 601 ? 25.078 -14.211 -9.477 1 76.75 601 LEU A N 1
ATOM 4975 C CA . LEU A 1 601 ? 23.812 -14.883 -9.758 1 76.75 601 LEU A CA 1
ATOM 4976 C C . LEU A 1 601 ? 22.719 -14.391 -8.828 1 76.75 601 LEU A C 1
ATOM 4978 O O . LEU A 1 601 ? 21.562 -14.211 -9.25 1 76.75 601 LEU A O 1
ATOM 4982 N N . ARG A 1 602 ? 23.078 -14.125 -7.645 1 78.69 602 ARG A N 1
ATOM 4983 C CA . ARG A 1 602 ? 22.094 -13.617 -6.684 1 78.69 602 ARG A CA 1
ATOM 4984 C C . ARG A 1 602 ? 21.547 -12.266 -7.125 1 78.69 602 ARG A C 1
ATOM 4986 O O . ARG A 1 602 ? 20.344 -12.039 -7.082 1 78.69 602 ARG A O 1
ATOM 4993 N N . VAL A 1 603 ? 22.469 -11.406 -7.488 1 79.19 603 VAL A N 1
ATOM 4994 C CA . VAL A 1 603 ? 22.078 -10.07 -7.934 1 79.19 603 VAL A CA 1
ATOM 4995 C C . VAL A 1 603 ? 21.141 -10.164 -9.125 1 79.19 603 VAL A C 1
ATOM 4997 O O . VAL A 1 603 ? 20.156 -9.43 -9.203 1 79.19 603 VAL A O 1
ATOM 5000 N N . PHE A 1 604 ? 21.469 -11.102 -9.914 1 79.56 604 PHE A N 1
ATOM 5001 C CA . PHE A 1 604 ? 20.641 -11.258 -11.109 1 79.56 604 PHE A CA 1
ATOM 5002 C C . PHE A 1 604 ? 19.25 -11.742 -10.742 1 79.56 604 PHE A C 1
ATOM 5004 O O . PHE A 1 604 ? 18.25 -11.203 -11.227 1 79.56 604 PHE A O 1
ATOM 5011 N N . PHE A 1 605 ? 19.203 -12.773 -9.977 1 80.94 605 PHE A N 1
ATOM 5012 C CA . PHE A 1 605 ? 17.906 -13.352 -9.648 1 80.94 605 PHE A CA 1
ATOM 5013 C C . PHE A 1 605 ? 17.078 -12.375 -8.812 1 80.94 605 PHE A C 1
ATOM 5015 O O . PHE A 1 605 ? 15.852 -12.344 -8.93 1 80.94 605 PHE A O 1
ATOM 5022 N N . ASP A 1 606 ? 17.719 -11.586 -8.055 1 77.81 606 ASP A N 1
ATOM 5023 C CA . ASP A 1 606 ? 17.016 -10.531 -7.316 1 77.81 606 ASP A CA 1
ATOM 5024 C C . ASP A 1 606 ? 16.406 -9.508 -8.266 1 77.81 606 ASP A C 1
ATOM 5026 O O . ASP A 1 606 ? 15.273 -9.07 -8.07 1 77.81 606 ASP A O 1
ATOM 5030 N N . TRP A 1 607 ? 17.266 -9.18 -9.156 1 77.62 607 TRP A N 1
ATOM 5031 C CA . TRP A 1 607 ? 16.797 -8.242 -10.172 1 77.62 607 TRP A CA 1
ATOM 5032 C C . TRP A 1 607 ? 15.633 -8.82 -10.961 1 77.62 607 TRP A C 1
ATOM 5034 O O . TRP A 1 607 ? 14.641 -8.133 -11.203 1 77.62 607 TRP A O 1
ATOM 5044 N N . LEU A 1 608 ? 15.758 -10.07 -11.336 1 76.94 608 LEU A N 1
ATOM 5045 C CA . LEU A 1 608 ? 14.742 -10.75 -12.125 1 76.94 608 LEU A CA 1
ATOM 5046 C C . LEU A 1 608 ? 13.414 -10.789 -11.383 1 76.94 608 LEU A C 1
ATOM 5048 O O . LEU A 1 608 ? 12.359 -10.57 -11.984 1 76.94 608 LEU A O 1
ATOM 5052 N N . SER A 1 609 ? 13.445 -11.086 -10.18 1 75.5 609 SER A N 1
ATOM 5053 C CA . SER A 1 609 ? 12.242 -11.18 -9.359 1 75.5 609 SER A CA 1
ATOM 5054 C C . SER A 1 609 ? 11.492 -9.852 -9.328 1 75.5 609 SER A C 1
ATOM 5056 O O . SER A 1 609 ? 10.266 -9.828 -9.25 1 75.5 609 SER A O 1
ATOM 5058 N N . ASN A 1 610 ? 12.234 -8.758 -9.398 1 72.75 610 ASN A N 1
ATOM 5059 C CA . ASN A 1 610 ? 11.641 -7.426 -9.328 1 72.75 610 ASN A CA 1
ATOM 5060 C C . ASN A 1 610 ? 11.117 -6.969 -10.68 1 72.75 610 ASN A C 1
ATOM 5062 O O . ASN A 1 610 ? 10.141 -6.215 -10.75 1 72.75 610 ASN A O 1
ATOM 5066 N N . VAL A 1 611 ? 11.805 -7.336 -11.711 1 67.94 611 VAL A N 1
ATOM 5067 C CA . VAL A 1 611 ? 11.453 -6.891 -13.055 1 67.94 611 VAL A CA 1
ATOM 5068 C C . VAL A 1 611 ? 10.25 -7.68 -13.562 1 67.94 611 VAL A C 1
ATOM 5070 O O . VAL A 1 611 ? 9.383 -7.133 -14.258 1 67.94 611 VAL A O 1
ATOM 5073 N N . ILE A 1 612 ? 10.266 -8.922 -13.289 1 61.28 612 ILE A N 1
ATOM 5074 C CA . ILE A 1 612 ? 9.195 -9.789 -13.758 1 61.28 612 ILE A CA 1
ATOM 5075 C C . ILE A 1 612 ? 7.855 -9.305 -13.195 1 61.28 612 ILE A C 1
ATOM 5077 O O . ILE A 1 612 ? 6.82 -9.43 -13.852 1 61.28 612 ILE A O 1
ATOM 5081 N N . SER A 1 613 ? 8 -8.664 -12.109 1 59.56 613 SER A N 1
ATOM 5082 C CA . SER A 1 613 ? 6.777 -8.125 -11.523 1 59.56 613 SER A CA 1
ATOM 5083 C C . SER A 1 613 ? 6.312 -6.875 -12.266 1 59.56 613 SER A C 1
ATOM 5085 O O . SER A 1 613 ? 5.156 -6.469 -12.141 1 59.56 613 SER A O 1
ATOM 5087 N N . ASN A 1 614 ? 7.328 -6.324 -13.039 1 58.91 614 ASN A N 1
ATOM 5088 C CA . ASN A 1 614 ? 7.023 -5.145 -13.844 1 58.91 614 ASN A CA 1
ATOM 5089 C C . ASN A 1 614 ? 7.191 -5.43 -15.336 1 58.91 614 ASN A C 1
ATOM 5091 O O . ASN A 1 614 ? 8.289 -5.293 -15.875 1 58.91 614 ASN A O 1
ATOM 5095 N N . SER A 1 615 ? 6.281 -5.871 -16.047 1 55.5 615 SER A N 1
ATOM 5096 C CA . SER A 1 615 ? 6.309 -6.402 -17.406 1 55.5 615 SER A CA 1
ATOM 5097 C C . SER A 1 615 ? 6.828 -5.363 -18.406 1 55.5 615 SER A C 1
ATOM 5099 O O . SER A 1 615 ? 7.516 -5.707 -19.359 1 55.5 615 SER A O 1
ATOM 5101 N N . SER A 1 616 ? 6.715 -4.133 -18.109 1 59.16 616 SER A N 1
ATOM 5102 C CA . SER A 1 616 ? 7.008 -3.104 -19.109 1 59.16 616 SER A CA 1
ATOM 5103 C C . SER A 1 616 ? 8.508 -2.945 -19.312 1 59.16 616 SER A C 1
ATOM 5105 O O . SER A 1 616 ? 8.969 -2.762 -20.438 1 59.16 616 SER A O 1
ATOM 5107 N N . LYS A 1 617 ? 9.289 -3.168 -18.406 1 62.72 617 LYS A N 1
ATOM 5108 C CA . LYS A 1 617 ? 10.727 -2.918 -18.5 1 62.72 617 LYS A CA 1
ATOM 5109 C C . LYS A 1 617 ? 11.422 -4.027 -19.281 1 62.72 617 LYS A C 1
ATOM 5111 O O . LYS A 1 617 ? 12.32 -3.756 -20.078 1 62.72 617 LYS A O 1
ATOM 5116 N N . PHE A 1 618 ? 10.945 -5.203 -19.141 1 62.34 618 PHE A N 1
ATOM 5117 C CA . PHE A 1 618 ? 11.57 -6.324 -19.828 1 62.34 618 PHE A CA 1
ATOM 5118 C C . PHE A 1 618 ? 11.281 -6.254 -21.328 1 62.34 618 PHE A C 1
ATOM 5120 O O . PHE A 1 618 ? 12.141 -6.578 -22.141 1 62.34 618 PHE A O 1
ATOM 5127 N N . ALA A 1 619 ? 10.133 -5.73 -21.531 1 64.56 619 ALA A N 1
ATOM 5128 C CA . ALA A 1 619 ? 9.734 -5.621 -22.938 1 64.56 619 ALA A CA 1
ATOM 5129 C C . ALA A 1 619 ? 10.672 -4.691 -23.703 1 64.56 619 ALA A C 1
ATOM 5131 O O . ALA A 1 619 ? 11.016 -4.953 -24.859 1 64.56 619 ALA A O 1
ATOM 5132 N N . SER A 1 620 ? 11.188 -3.736 -23.047 1 71.38 620 SER A N 1
ATOM 5133 C CA . SER A 1 620 ? 12.07 -2.773 -23.688 1 71.38 620 SER A CA 1
ATOM 5134 C C . SER A 1 620 ? 13.438 -3.391 -23.984 1 71.38 620 SER A C 1
ATOM 5136 O O . SER A 1 620 ? 14.078 -3.043 -24.984 1 71.38 620 SER A O 1
ATOM 5138 N N . LEU A 1 621 ? 13.867 -4.359 -23.234 1 71.69 621 LEU A N 1
ATOM 5139 C CA . LEU A 1 621 ? 15.148 -5.023 -23.422 1 71.69 621 LEU A CA 1
ATOM 5140 C C . LEU A 1 621 ? 15.102 -5.957 -24.625 1 71.69 621 LEU A C 1
ATOM 5142 O O . LEU A 1 621 ? 16.125 -6.172 -25.297 1 71.69 621 LEU A O 1
ATOM 5146 N N . LEU A 1 622 ? 13.906 -6.426 -24.891 1 68.5 622 LEU A N 1
ATOM 5147 C CA . LEU A 1 622 ? 13.719 -7.375 -25.984 1 68.5 622 LEU A CA 1
ATOM 5148 C C . LEU A 1 622 ? 13.758 -6.664 -27.344 1 68.5 622 LEU A C 1
ATOM 5150 O O . LEU A 1 622 ? 13.977 -7.301 -28.375 1 68.5 622 LEU A O 1
ATOM 5154 N N . GLU A 1 623 ? 13.641 -5.387 -27.25 1 72.38 623 GLU A N 1
ATOM 5155 C CA . GLU A 1 623 ? 13.539 -4.625 -28.5 1 72.38 623 GLU A CA 1
ATOM 5156 C C . GLU A 1 623 ? 14.906 -4.094 -28.938 1 72.38 623 GLU A C 1
ATOM 5158 O O . GLU A 1 623 ? 15.031 -3.502 -30 1 72.38 623 GLU A O 1
ATOM 5163 N N . VAL A 1 624 ? 15.875 -4.508 -28.172 1 77.94 624 VAL A N 1
ATOM 5164 C CA . VAL A 1 624 ? 17.203 -3.969 -28.484 1 77.94 624 VAL A CA 1
ATOM 5165 C C . VAL A 1 624 ? 17.766 -4.68 -29.703 1 77.94 624 VAL A C 1
ATOM 5167 O O . VAL A 1 624 ? 17.578 -5.887 -29.875 1 77.94 624 VAL A O 1
ATOM 5170 N N . LYS A 1 625 ? 18.562 -3.883 -30.594 1 78.81 625 LYS A N 1
ATOM 5171 C CA . LYS A 1 625 ? 19.031 -4.434 -31.859 1 78.81 625 LYS A CA 1
ATOM 5172 C C . LYS A 1 625 ? 20.531 -4.668 -31.844 1 78.81 625 LYS A C 1
ATOM 5174 O O . LYS A 1 625 ? 21.062 -5.438 -32.625 1 78.81 625 LYS A O 1
ATOM 5179 N N . ASN A 1 626 ? 21.203 -3.973 -30.984 1 85.69 626 ASN A N 1
ATOM 5180 C CA . ASN A 1 626 ? 22.656 -4.105 -30.922 1 85.69 626 ASN A CA 1
ATOM 5181 C C . ASN A 1 626 ? 23.188 -3.877 -29.516 1 85.69 626 ASN A C 1
ATOM 5183 O O . ASN A 1 626 ? 22.422 -3.564 -28.609 1 85.69 626 ASN A O 1
ATOM 5187 N N . TYR A 1 627 ? 24.469 -4.152 -29.391 1 88.25 627 TYR A N 1
ATOM 5188 C CA . TYR A 1 627 ? 25.141 -4.07 -28.094 1 88.25 627 TYR A CA 1
ATOM 5189 C C . TYR A 1 627 ? 24.984 -2.68 -27.484 1 88.25 627 TYR A C 1
ATOM 5191 O O . TYR A 1 627 ? 24.656 -2.545 -26.312 1 88.25 627 TYR A O 1
ATOM 5199 N N . LYS A 1 628 ? 25.219 -1.67 -28.25 1 87.06 628 LYS A N 1
ATOM 5200 C CA . LYS A 1 628 ? 25.156 -0.295 -27.766 1 87.06 628 LYS A CA 1
ATOM 5201 C C . LYS A 1 628 ? 23.75 0.051 -27.266 1 87.06 628 LYS A C 1
ATOM 5203 O O . LYS A 1 628 ? 23.594 0.688 -26.219 1 87.06 628 LYS A O 1
ATOM 5208 N N . GLU A 1 629 ? 22.812 -0.373 -28.031 1 85.62 629 GLU A N 1
ATOM 5209 C CA . GLU A 1 629 ? 21.422 -0.13 -27.641 1 85.62 629 GLU A CA 1
ATOM 5210 C C . GLU A 1 629 ? 21.094 -0.866 -26.344 1 85.62 629 GLU A C 1
ATOM 5212 O O . GLU A 1 629 ? 20.344 -0.353 -25.516 1 85.62 629 GLU A O 1
ATOM 5217 N N . PHE A 1 630 ? 21.609 -1.985 -26.266 1 86.5 630 PHE A N 1
ATOM 5218 C CA . PHE A 1 630 ? 21.375 -2.787 -25.062 1 86.5 630 PHE A CA 1
ATOM 5219 C C . PHE A 1 630 ? 21.938 -2.096 -23.828 1 86.5 630 PHE A C 1
ATOM 5221 O O . PHE A 1 630 ? 21.25 -1.974 -22.812 1 86.5 630 PHE A O 1
ATOM 5228 N N . ILE A 1 631 ? 23.109 -1.669 -23.969 1 84.88 631 ILE A N 1
ATOM 5229 C CA . ILE A 1 631 ? 23.781 -1.008 -22.844 1 84.88 631 ILE A CA 1
ATOM 5230 C C . ILE A 1 631 ? 23.031 0.271 -22.484 1 84.88 631 ILE A C 1
ATOM 5232 O O . ILE A 1 631 ? 22.844 0.575 -21.297 1 84.88 631 ILE A O 1
ATOM 5236 N N . ASN A 1 632 ? 22.531 0.897 -23.438 1 82.31 632 ASN A N 1
ATOM 5237 C CA . ASN A 1 632 ? 21.781 2.123 -23.203 1 82.31 632 ASN A CA 1
ATOM 5238 C C . ASN A 1 632 ? 20.469 1.84 -22.469 1 82.31 632 ASN A C 1
ATOM 5240 O O . ASN A 1 632 ? 20.031 2.627 -21.625 1 82.31 632 ASN A O 1
ATOM 5244 N N . GLN A 1 633 ? 19.891 0.809 -22.906 1 79.19 633 GLN A N 1
ATOM 5245 C CA . GLN A 1 633 ? 18.625 0.443 -22.281 1 79.19 633 GLN A CA 1
ATOM 5246 C C . GLN A 1 633 ? 18.812 0.031 -20.828 1 79.19 633 GLN A C 1
ATOM 5248 O O . GLN A 1 633 ? 17.953 0.297 -19.984 1 79.19 633 GLN A O 1
ATOM 5253 N N . VAL A 1 634 ? 19.891 -0.639 -20.594 1 76.69 634 VAL A N 1
ATOM 5254 C CA . VAL A 1 634 ? 20.203 -1.085 -19.25 1 76.69 634 VAL A CA 1
ATOM 5255 C C . VAL A 1 634 ? 20.516 0.12 -18.359 1 76.69 634 VAL A C 1
ATOM 5257 O O . VAL A 1 634 ? 20.172 0.13 -17.172 1 76.69 634 VAL A O 1
ATOM 5260 N N . LEU A 1 635 ? 21.078 1.174 -19 1 72.81 635 LEU A N 1
ATOM 5261 C CA . LEU A 1 635 ? 21.5 2.357 -18.25 1 72.81 635 LEU A CA 1
ATOM 5262 C C . LEU A 1 635 ? 20.297 3.264 -17.969 1 72.81 635 LEU A C 1
ATOM 5264 O O . LEU A 1 635 ? 20.344 4.094 -17.062 1 72.81 635 LEU A O 1
ATOM 5268 N N . LYS A 1 636 ? 19.156 3.078 -18.672 1 67.12 636 LYS A N 1
ATOM 5269 C CA . LYS A 1 636 ? 17.953 3.873 -18.469 1 67.12 636 LYS A CA 1
ATOM 5270 C C . LYS A 1 636 ? 17.141 3.338 -17.281 1 67.12 636 LYS A C 1
ATOM 5272 O O . LYS A 1 636 ? 16.531 4.109 -16.547 1 67.12 636 LYS A O 1
ATOM 5277 N N . MET B 1 1 ? 25.656 40.625 -22.422 1 58.91 1 MET B N 1
ATOM 5278 C CA . MET B 1 1 ? 24.938 40.656 -21.141 1 58.91 1 MET B CA 1
ATOM 5279 C C . MET B 1 1 ? 23.422 40.75 -21.375 1 58.91 1 MET B C 1
ATOM 5281 O O . MET B 1 1 ? 22.984 41.344 -22.359 1 58.91 1 MET B O 1
ATOM 5285 N N . LEU B 1 2 ? 22.656 40 -20.703 1 71 2 LEU B N 1
ATOM 5286 C CA . LEU B 1 2 ? 21.203 40.062 -20.859 1 71 2 LEU B CA 1
ATOM 5287 C C . LEU B 1 2 ? 20.641 41.344 -20.234 1 71 2 LEU B C 1
ATOM 5289 O O . LEU B 1 2 ? 21.156 41.812 -19.219 1 71 2 LEU B O 1
ATOM 5293 N N . ASN B 1 3 ? 19.797 42 -21.016 1 69.62 3 ASN B N 1
ATOM 5294 C CA . ASN B 1 3 ? 19.172 43.188 -20.422 1 69.62 3 ASN B CA 1
ATOM 5295 C C . ASN B 1 3 ? 18.156 42.812 -19.359 1 69.62 3 ASN B C 1
ATOM 5297 O O . ASN B 1 3 ? 17.828 41.625 -19.188 1 69.62 3 ASN B O 1
ATOM 5301 N N . LYS B 1 4 ? 17.797 43.844 -18.672 1 66.06 4 LYS B N 1
ATOM 5302 C CA . LYS B 1 4 ? 16.938 43.625 -17.516 1 66.06 4 LYS B CA 1
ATOM 5303 C C . LYS B 1 4 ? 15.656 42.906 -17.922 1 66.06 4 LYS B C 1
ATOM 5305 O O . LYS B 1 4 ? 15.172 42.031 -17.188 1 66.06 4 LYS B O 1
ATOM 5310 N N . ARG B 1 5 ? 15.18 43.188 -19.078 1 70.94 5 ARG B N 1
ATOM 5311 C CA . ARG B 1 5 ? 13.953 42.562 -19.562 1 70.94 5 ARG B CA 1
ATOM 5312 C C . ARG B 1 5 ? 14.18 41.094 -19.875 1 70.94 5 ARG B C 1
ATOM 5314 O O . ARG B 1 5 ? 13.352 40.25 -19.531 1 70.94 5 ARG B O 1
ATOM 5321 N N . GLN B 1 6 ? 15.234 40.812 -20.406 1 74.62 6 GLN B N 1
ATOM 5322 C CA . GLN B 1 6 ? 15.578 39.438 -20.781 1 74.62 6 GLN B CA 1
ATOM 5323 C C . GLN B 1 6 ? 15.781 38.562 -19.547 1 74.62 6 GLN B C 1
ATOM 5325 O O . GLN B 1 6 ? 15.344 37.406 -19.531 1 74.62 6 GLN B O 1
ATOM 5330 N N . GLU B 1 7 ? 16.328 39.156 -18.641 1 69.56 7 GLU B N 1
ATOM 5331 C CA . GLU B 1 7 ? 16.453 38.438 -17.375 1 69.56 7 GLU B CA 1
ATOM 5332 C C . GLU B 1 7 ? 15.094 38.156 -16.75 1 69.56 7 GLU B C 1
ATOM 5334 O O . GLU B 1 7 ? 14.867 37.094 -16.203 1 69.56 7 GLU B O 1
ATOM 5339 N N . LYS B 1 8 ? 14.281 39.125 -16.953 1 68.94 8 LYS B N 1
ATOM 5340 C CA . LYS B 1 8 ? 12.914 39 -16.453 1 68.94 8 LYS B CA 1
ATOM 5341 C C . LYS B 1 8 ? 12.156 37.906 -17.156 1 68.94 8 LYS B C 1
ATOM 5343 O O . LYS B 1 8 ? 11.375 37.188 -16.531 1 68.94 8 LYS B O 1
ATOM 5348 N N . ILE B 1 9 ? 12.344 37.781 -18.328 1 73.44 9 ILE B N 1
ATOM 5349 C CA . ILE B 1 9 ? 11.695 36.75 -19.125 1 73.44 9 ILE B CA 1
ATOM 5350 C C . ILE B 1 9 ? 12.117 35.375 -18.625 1 73.44 9 ILE B C 1
ATOM 5352 O O . ILE B 1 9 ? 11.281 34.5 -18.453 1 73.44 9 ILE B O 1
ATOM 5356 N N . ILE B 1 10 ? 13.375 35.312 -18.234 1 73.19 10 ILE B N 1
ATOM 5357 C CA . ILE B 1 10 ? 13.891 34.031 -17.766 1 73.19 10 ILE B CA 1
ATOM 5358 C C . ILE B 1 10 ? 13.25 33.688 -16.422 1 73.19 10 ILE B C 1
ATOM 5360 O O . ILE B 1 10 ? 12.836 32.531 -16.219 1 73.19 10 ILE B O 1
ATOM 5364 N N . ILE B 1 11 ? 13.133 34.688 -15.688 1 67.12 11 ILE B N 1
ATOM 5365 C CA . ILE B 1 11 ? 12.578 34.5 -14.352 1 67.12 11 ILE B CA 1
ATOM 5366 C C . ILE B 1 11 ? 11.109 34.094 -14.453 1 67.12 11 ILE B C 1
ATOM 5368 O O . ILE B 1 11 ? 10.68 33.125 -13.789 1 67.12 11 ILE B O 1
ATOM 5372 N N . VAL B 1 12 ? 10.414 34.781 -15.281 1 67.75 12 VAL B N 1
ATOM 5373 C CA . VAL B 1 12 ? 8.992 34.5 -15.469 1 67.75 12 VAL B CA 1
ATOM 5374 C C . VAL B 1 12 ? 8.789 33.125 -16.047 1 67.75 12 VAL B C 1
ATOM 5376 O O . VAL B 1 12 ? 7.895 32.375 -15.625 1 67.75 12 VAL B O 1
ATOM 5379 N N . MET B 1 13 ? 9.594 32.781 -16.891 1 70.81 13 MET B N 1
ATOM 5380 C CA . MET B 1 13 ? 9.445 31.484 -17.578 1 70.81 13 MET B CA 1
ATOM 5381 C C . MET B 1 13 ? 9.836 30.328 -16.672 1 70.81 13 MET B C 1
ATOM 5383 O O . MET B 1 13 ? 9.312 29.219 -16.797 1 70.81 13 MET B O 1
ATOM 5387 N N . GLN B 1 14 ? 10.727 30.641 -15.734 1 67.12 14 GLN B N 1
ATOM 5388 C CA . GLN B 1 14 ? 11.141 29.609 -14.789 1 67.12 14 GLN B CA 1
ATOM 5389 C C . GLN B 1 14 ? 10.008 29.234 -13.836 1 67.12 14 GLN B C 1
ATOM 5391 O O . GLN B 1 14 ? 9.891 28.094 -13.414 1 67.12 14 GLN B O 1
ATOM 5396 N N . GLU B 1 15 ? 9.32 30.219 -13.562 1 58.28 15 GLU B N 1
ATOM 5397 C CA . GLU B 1 15 ? 8.219 30.047 -12.625 1 58.28 15 GLU B CA 1
ATOM 5398 C C . GLU B 1 15 ? 7.008 29.406 -13.297 1 58.28 15 GLU B C 1
ATOM 5400 O O . GLU B 1 15 ? 6.172 28.797 -12.633 1 58.28 15 GLU B O 1
ATOM 5405 N N . SER B 1 16 ? 7.035 29.547 -14.578 1 60.47 16 SER B N 1
ATOM 5406 C CA . SER B 1 16 ? 5.906 28.984 -15.312 1 60.47 16 SER B CA 1
ATOM 5407 C C . SER B 1 16 ? 6.121 27.5 -15.594 1 60.47 16 SER B C 1
ATOM 5409 O O . SER B 1 16 ? 7.207 27.094 -16.016 1 60.47 16 SER B O 1
ATOM 5411 N N . LYS B 1 17 ? 5.367 26.75 -15.016 1 59.09 17 LYS B N 1
ATOM 5412 C CA . LYS B 1 17 ? 5.492 25.312 -15.133 1 59.09 17 LYS B CA 1
ATOM 5413 C C . LYS B 1 17 ? 5.164 24.844 -16.547 1 59.09 17 LYS B C 1
ATOM 5415 O O . LYS B 1 17 ? 5.559 23.734 -16.953 1 59.09 17 LYS B O 1
ATOM 5420 N N . ASP B 1 18 ? 4.488 25.688 -17.344 1 72.5 18 ASP B N 1
ATOM 5421 C CA . ASP B 1 18 ? 4 25.25 -18.656 1 72.5 18 ASP B CA 1
ATOM 5422 C C . ASP B 1 18 ? 4.32 26.297 -19.734 1 72.5 18 ASP B C 1
ATOM 5424 O O . ASP B 1 18 ? 4.945 27.312 -19.453 1 72.5 18 ASP B O 1
ATOM 5428 N N . TRP B 1 19 ? 3.902 25.984 -21.047 1 78 19 TRP B N 1
ATOM 5429 C CA . TRP B 1 19 ? 4.07 26.891 -22.172 1 78 19 TRP B CA 1
ATOM 5430 C C . TRP B 1 19 ? 3.383 28.219 -21.922 1 78 19 TRP B C 1
ATOM 5432 O O . TRP B 1 19 ? 2.285 28.266 -21.359 1 78 19 TRP B O 1
ATOM 5442 N N . VAL B 1 20 ? 4.078 29.312 -22.109 1 77.12 20 VAL B N 1
ATOM 5443 C CA . VAL B 1 20 ? 3.529 30.672 -21.984 1 77.12 20 VAL B CA 1
ATOM 5444 C C . VAL B 1 20 ? 3.373 31.297 -23.359 1 77.12 20 VAL B C 1
ATOM 5446 O O . VAL B 1 20 ? 4.32 31.312 -24.156 1 77.12 20 VAL B O 1
ATOM 5449 N N . VAL B 1 21 ? 2.225 31.734 -23.672 1 78.44 21 VAL B N 1
ATOM 5450 C CA . VAL B 1 21 ? 1.948 32.344 -24.953 1 78.44 21 VAL B CA 1
ATOM 5451 C C . VAL B 1 21 ? 2.713 33.688 -25.078 1 78.44 21 VAL B C 1
ATOM 5453 O O . VAL B 1 21 ? 2.811 34.438 -24.109 1 78.44 21 VAL B O 1
ATOM 5456 N N . GLY B 1 22 ? 3.318 33.938 -26.266 1 76.06 22 GLY B N 1
ATOM 5457 C CA . GLY B 1 22 ? 4.141 35.094 -26.516 1 76.06 22 GLY B CA 1
ATOM 5458 C C . GLY B 1 22 ? 3.438 36.406 -26.188 1 76.06 22 GLY B C 1
ATOM 5459 O O . GLY B 1 22 ? 4.031 37.312 -25.594 1 76.06 22 GLY B O 1
ATOM 5460 N N . ARG B 1 23 ? 2.229 36.406 -26.453 1 74.94 23 ARG B N 1
ATOM 5461 C CA . ARG B 1 23 ? 1.438 37.594 -26.188 1 74.94 23 ARG B CA 1
ATOM 5462 C C . ARG B 1 23 ? 1.315 37.844 -24.688 1 74.94 23 ARG B C 1
ATOM 5464 O O . ARG B 1 23 ? 1.33 39 -24.234 1 74.94 23 ARG B O 1
ATOM 5471 N N . GLU B 1 24 ? 1.266 36.875 -23.938 1 74.19 24 GLU B N 1
ATOM 5472 C CA . GLU B 1 24 ? 1.186 36.969 -22.484 1 74.19 24 GLU B CA 1
ATOM 5473 C C . GLU B 1 24 ? 2.494 37.469 -21.891 1 74.19 24 GLU B C 1
ATOM 5475 O O . GLU B 1 24 ? 2.486 38.344 -21 1 74.19 24 GLU B O 1
ATOM 5480 N N . LEU B 1 25 ? 3.424 37 -22.375 1 75.5 25 LEU B N 1
ATOM 5481 C CA . LEU B 1 25 ? 4.742 37.469 -21.969 1 75.5 25 LEU B CA 1
ATOM 5482 C C . LEU B 1 25 ? 4.949 38.906 -22.359 1 75.5 25 LEU B C 1
ATOM 5484 O O . LEU B 1 25 ? 5.516 39.688 -21.594 1 75.5 25 LEU B O 1
ATOM 5488 N N . ALA B 1 26 ? 4.492 39.219 -23.578 1 77.31 26 ALA B N 1
ATOM 5489 C CA . ALA B 1 26 ? 4.578 40.562 -24.078 1 77.31 26 ALA B CA 1
ATOM 5490 C C . ALA B 1 26 ? 3.814 41.531 -23.172 1 77.31 26 ALA B C 1
ATOM 5492 O O . ALA B 1 26 ? 4.312 42.625 -22.844 1 77.31 26 ALA B O 1
ATOM 5493 N N . ASN B 1 27 ? 2.748 41.094 -22.781 1 70.5 27 ASN B N 1
ATOM 5494 C CA . ASN B 1 27 ? 1.929 41.906 -21.891 1 70.5 27 ASN B CA 1
ATOM 5495 C C . ASN B 1 27 ? 2.59 42.062 -20.516 1 70.5 27 ASN B C 1
ATOM 5497 O O . ASN B 1 27 ? 2.576 43.156 -19.938 1 70.5 27 ASN B O 1
ATOM 5501 N N . LEU B 1 28 ? 3.191 41.062 -20.156 1 67.38 28 LEU B N 1
ATOM 5502 C CA . LEU B 1 28 ? 3.836 41.031 -18.844 1 67.38 28 LEU B CA 1
ATOM 5503 C C . LEU B 1 28 ? 5.07 41.938 -18.844 1 67.38 28 LEU B C 1
ATOM 5505 O O . LEU B 1 28 ? 5.367 42.562 -17.828 1 67.38 28 LEU B O 1
ATOM 5509 N N . MET B 1 29 ? 5.703 42.031 -20 1 71 29 MET B N 1
ATOM 5510 C CA . MET B 1 29 ? 6.941 42.781 -20.125 1 71 29 MET B CA 1
ATOM 5511 C C . MET B 1 29 ? 6.668 44.188 -20.656 1 71 29 MET B C 1
ATOM 5513 O O . MET B 1 29 ? 7.57 45.031 -20.688 1 71 29 MET B O 1
ATOM 5517 N N . GLY B 1 30 ? 5.441 44.406 -21 1 64.38 30 GLY B N 1
ATOM 5518 C CA . GLY B 1 30 ? 5.055 45.719 -21.562 1 64.38 30 GLY B CA 1
ATOM 5519 C C . GLY B 1 30 ? 5.684 45.969 -22.906 1 64.38 30 GLY B C 1
ATOM 5520 O O . GLY B 1 30 ? 6.035 47.125 -23.219 1 64.38 30 GLY B O 1
ATOM 5521 N N . VAL B 1 31 ? 5.949 44.969 -23.656 1 76 31 VAL B N 1
ATOM 5522 C CA . VAL B 1 31 ? 6.57 45.125 -24.969 1 76 31 VAL B CA 1
ATOM 5523 C C . VAL B 1 31 ? 5.754 44.375 -26.016 1 76 31 VAL B C 1
ATOM 5525 O O . VAL B 1 31 ? 4.742 43.75 -25.703 1 76 31 VAL B O 1
ATOM 5528 N N . SER B 1 32 ? 6.055 44.594 -27.234 1 76.44 32 SER B N 1
ATOM 5529 C CA . SER B 1 32 ? 5.355 43.938 -28.312 1 76.44 32 SER B CA 1
ATOM 5530 C C . SER B 1 32 ? 5.766 42.469 -28.422 1 76.44 32 SER B C 1
ATOM 5532 O O . SER B 1 32 ? 6.84 42.094 -27.953 1 76.44 32 SER B O 1
ATOM 5534 N N . ASP B 1 33 ? 4.945 41.688 -29.078 1 78.19 33 ASP B N 1
ATOM 5535 C CA . ASP B 1 33 ? 5.219 40.281 -29.328 1 78.19 33 ASP B CA 1
ATOM 5536 C C . ASP B 1 33 ? 6.523 40.094 -30.094 1 78.19 33 ASP B C 1
ATOM 5538 O O . ASP B 1 33 ? 7.262 39.125 -29.859 1 78.19 33 ASP B O 1
ATOM 5542 N N . ARG B 1 34 ? 6.746 40.969 -30.938 1 79.88 34 ARG B N 1
ATOM 5543 C CA . ARG B 1 34 ? 7.957 40.938 -31.75 1 79.88 34 ARG B CA 1
ATOM 5544 C C . ARG B 1 34 ? 9.203 41.094 -30.891 1 79.88 34 ARG B C 1
ATOM 5546 O O . ARG B 1 34 ? 10.219 40.438 -31.109 1 79.88 34 ARG B O 1
ATOM 5553 N N . THR B 1 35 ? 9.109 41.938 -29.938 1 81.31 35 THR B N 1
ATOM 5554 C CA . THR B 1 35 ? 10.211 42.188 -29.016 1 81.31 35 THR B CA 1
ATOM 5555 C C . THR B 1 35 ? 10.484 40.969 -28.141 1 81.31 35 THR B C 1
ATOM 5557 O O . THR B 1 35 ? 11.641 40.625 -27.875 1 81.31 35 THR B O 1
ATOM 5560 N N . ILE B 1 36 ? 9.461 40.344 -27.812 1 81.25 36 ILE B N 1
ATOM 5561 C CA . ILE B 1 36 ? 9.602 39.125 -27 1 81.25 36 ILE B CA 1
ATOM 5562 C C . ILE B 1 36 ? 10.336 38.062 -27.797 1 81.25 36 ILE B C 1
ATOM 5564 O O . ILE B 1 36 ? 11.234 37.375 -27.281 1 81.25 36 ILE B O 1
ATOM 5568 N N . ARG B 1 37 ? 9.977 37.969 -29.016 1 82.38 37 ARG B N 1
ATOM 5569 C CA . ARG B 1 37 ? 10.625 37 -29.875 1 82.38 37 ARG B CA 1
ATOM 5570 C C . ARG B 1 37 ? 12.117 37.281 -30.031 1 82.38 37 ARG B C 1
ATOM 5572 O O . ARG B 1 37 ? 12.953 36.375 -29.969 1 82.38 37 ARG B O 1
ATOM 5579 N N . SER B 1 38 ? 12.273 38.562 -30.172 1 83.5 38 SER B N 1
ATOM 5580 C CA . SER B 1 38 ? 13.664 39 -30.297 1 83.5 38 SER B CA 1
ATOM 5581 C C . SER B 1 38 ? 14.438 38.75 -29.016 1 83.5 38 SER B C 1
ATOM 5583 O O . SER B 1 38 ? 15.594 38.344 -29.047 1 83.5 38 SER B O 1
ATOM 5585 N N . ASP B 1 39 ? 13.789 38.938 -27.922 1 81.88 39 ASP B N 1
ATOM 5586 C CA . ASP B 1 39 ? 14.43 38.75 -26.625 1 81.88 39 ASP B CA 1
ATOM 5587 C C . ASP B 1 39 ? 14.719 37.281 -26.359 1 81.88 39 ASP B C 1
ATOM 5589 O O . ASP B 1 39 ? 15.797 36.938 -25.859 1 81.88 39 ASP B O 1
ATOM 5593 N N . ILE B 1 40 ? 13.844 36.531 -26.703 1 83.44 40 ILE B N 1
ATOM 5594 C CA . ILE B 1 40 ? 14.008 35.094 -26.469 1 83.44 40 ILE B CA 1
ATOM 5595 C C . ILE B 1 40 ? 15.164 34.562 -27.312 1 83.44 40 ILE B C 1
ATOM 5597 O O . ILE B 1 40 ? 15.977 33.781 -26.844 1 83.44 40 ILE B O 1
ATOM 5601 N N . VAL B 1 41 ? 15.188 35.094 -28.531 1 81.94 41 VAL B N 1
ATOM 5602 C CA . VAL B 1 41 ? 16.297 34.719 -29.406 1 81.94 41 VAL B CA 1
ATOM 5603 C C . VAL B 1 41 ? 17.609 35.188 -28.797 1 81.94 41 VAL B C 1
ATOM 5605 O O . VAL B 1 41 ? 18.594 34.438 -28.797 1 81.94 41 VAL B O 1
ATOM 5608 N N . LYS B 1 42 ? 17.594 36.312 -28.203 1 81.75 42 LYS B N 1
ATOM 5609 C CA . LYS B 1 42 ? 18.797 36.875 -27.594 1 81.75 42 LYS B CA 1
ATOM 5610 C C . LYS B 1 42 ? 19.188 36.094 -26.344 1 81.75 42 LYS B C 1
ATOM 5612 O O . LYS B 1 42 ? 20.359 35.844 -26.094 1 81.75 42 LYS B O 1
ATOM 5617 N N . ILE B 1 43 ? 18.25 35.688 -25.562 1 80 43 ILE B N 1
ATOM 5618 C CA . ILE B 1 43 ? 18.484 34.906 -24.359 1 80 43 ILE B CA 1
ATOM 5619 C C . ILE B 1 43 ? 19.094 33.562 -24.719 1 80 43 ILE B C 1
ATOM 5621 O O . ILE B 1 43 ? 20.094 33.156 -24.125 1 80 43 ILE B O 1
ATOM 5625 N N . ASN B 1 44 ? 18.562 32.938 -25.688 1 80.88 44 ASN B N 1
ATOM 5626 C CA . ASN B 1 44 ? 19.078 31.641 -26.109 1 80.88 44 ASN B CA 1
ATOM 5627 C C . ASN B 1 44 ? 20.469 31.766 -26.719 1 80.88 44 ASN B C 1
ATOM 5629 O O . ASN B 1 44 ? 21.312 30.875 -26.531 1 80.88 44 ASN B O 1
ATOM 5633 N N . LYS B 1 45 ? 20.641 32.906 -27.406 1 80 45 LYS B N 1
ATOM 5634 C CA . LYS B 1 45 ? 21.953 33.156 -27.969 1 80 45 LYS B CA 1
ATOM 5635 C C . LYS B 1 45 ? 22.969 33.438 -26.875 1 80 45 LYS B C 1
ATOM 5637 O O . LYS B 1 45 ? 24.125 33 -26.938 1 80 45 LYS B O 1
ATOM 5642 N N . PHE B 1 46 ? 22.5 34.094 -25.844 1 77.81 46 PHE B N 1
ATOM 5643 C CA . PHE B 1 46 ? 23.391 34.438 -24.734 1 77.81 46 PHE B CA 1
ATOM 5644 C C . PHE B 1 46 ? 23.859 33.188 -24 1 77.81 46 PHE B C 1
ATOM 5646 O O . PHE B 1 46 ? 25.031 33.062 -23.672 1 77.81 46 PHE B O 1
ATOM 5653 N N . TYR B 1 47 ? 22.984 32.344 -23.766 1 76.12 47 TYR B N 1
ATOM 5654 C CA . TYR B 1 47 ? 23.328 31.141 -23.016 1 76.12 47 TYR B CA 1
ATOM 5655 C C . TYR B 1 47 ? 23.781 30.016 -23.938 1 76.12 47 TYR B C 1
ATOM 5657 O O . TYR B 1 47 ? 24.062 28.906 -23.5 1 76.12 47 TYR B O 1
ATOM 5665 N N . GLU B 1 48 ? 23.938 30.406 -25.219 1 70.56 48 GLU B N 1
ATOM 5666 C CA . GLU B 1 48 ? 24.391 29.516 -26.281 1 70.56 48 GLU B CA 1
ATOM 5667 C C . GLU B 1 48 ? 23.703 28.172 -26.203 1 70.56 48 GLU B C 1
ATOM 5669 O O . GLU B 1 48 ? 24.312 27.125 -26.422 1 70.56 48 GLU B O 1
ATOM 5674 N N . ASP B 1 49 ? 22.578 28.281 -25.719 1 73.5 49 ASP B N 1
ATOM 5675 C CA . ASP B 1 49 ? 21.719 27.109 -25.594 1 73.5 49 ASP B CA 1
ATOM 5676 C C . ASP B 1 49 ? 20.234 27.484 -25.703 1 73.5 49 ASP B C 1
ATOM 5678 O O . ASP B 1 49 ? 19.875 28.641 -25.5 1 73.5 49 ASP B O 1
ATOM 5682 N N . ILE B 1 50 ? 19.406 26.516 -26.078 1 78.12 50 ILE B N 1
ATOM 5683 C CA . ILE B 1 50 ? 17.969 26.781 -26.141 1 78.12 50 ILE B CA 1
ATOM 5684 C C . ILE B 1 50 ? 17.359 26.672 -24.75 1 78.12 50 ILE B C 1
ATOM 5686 O O . ILE B 1 50 ? 16.797 25.641 -24.391 1 78.12 50 ILE B O 1
ATOM 5690 N N . LEU B 1 51 ? 17.531 27.734 -24 1 78.31 51 LEU B N 1
ATOM 5691 C CA . LEU B 1 51 ? 17.016 27.797 -22.641 1 78.31 51 LEU B CA 1
ATOM 5692 C C . LEU B 1 51 ? 15.492 27.922 -22.656 1 78.31 51 LEU B C 1
ATOM 5694 O O . LEU B 1 51 ? 14.805 27.312 -21.828 1 78.31 51 LEU B O 1
ATOM 5698 N N . ILE B 1 52 ? 15.086 28.703 -23.609 1 82.25 52 ILE B N 1
ATOM 5699 C CA . ILE B 1 52 ? 13.648 28.906 -23.766 1 82.25 52 ILE B CA 1
ATOM 5700 C C . ILE B 1 52 ? 13.195 28.344 -25.109 1 82.25 52 ILE B C 1
ATOM 5702 O O . ILE B 1 52 ? 13.617 28.812 -26.172 1 82.25 52 ILE B O 1
ATOM 5706 N N . GLU B 1 53 ? 12.508 27.359 -25.094 1 82 53 GLU B N 1
ATOM 5707 C CA . GLU B 1 53 ? 11.977 26.703 -26.281 1 82 53 GLU B CA 1
ATOM 5708 C C . GLU B 1 53 ? 10.781 27.484 -26.844 1 82 53 GLU B C 1
ATOM 5710 O O . GLU B 1 53 ? 9.977 28.031 -26.094 1 82 53 GLU B O 1
ATOM 5715 N N . SER B 1 54 ? 10.758 27.672 -28.219 1 80.38 54 SER B N 1
ATOM 5716 C CA . SER B 1 54 ? 9.672 28.359 -28.906 1 80.38 54 SER B CA 1
ATOM 5717 C C . SER B 1 54 ? 8.875 27.406 -29.781 1 80.38 54 SER B C 1
ATOM 5719 O O . SER B 1 54 ? 9.445 26.594 -30.5 1 80.38 54 SER B O 1
ATOM 5721 N N . ASN B 1 55 ? 7.562 27.344 -29.547 1 79.06 55 ASN B N 1
ATOM 5722 C CA . ASN B 1 55 ? 6.621 26.578 -30.359 1 79.06 55 ASN B CA 1
ATOM 5723 C C . ASN B 1 55 ? 5.516 27.469 -30.922 1 79.06 55 ASN B C 1
ATOM 5725 O O . ASN B 1 55 ? 4.934 28.281 -30.188 1 79.06 55 ASN B O 1
ATOM 5729 N N . LEU B 1 56 ? 5.223 27.453 -32.188 1 74.75 56 LEU B N 1
ATOM 5730 C CA . LEU B 1 56 ? 4.262 28.312 -32.875 1 74.75 56 LEU B CA 1
ATOM 5731 C C . LEU B 1 56 ? 2.865 28.141 -32.281 1 74.75 56 LEU B C 1
ATOM 5733 O O . LEU B 1 56 ? 2.1 29.109 -32.219 1 74.75 56 LEU B O 1
ATOM 5737 N N . LYS B 1 57 ? 2.584 27 -31.781 1 72.31 57 LYS B N 1
ATOM 5738 C CA . LYS B 1 57 ? 1.234 26.719 -31.297 1 72.31 57 LYS B CA 1
ATOM 5739 C C . LYS B 1 57 ? 1.129 26.953 -29.797 1 72.31 57 LYS B C 1
ATOM 5741 O O . LYS B 1 57 ? 0.12 27.484 -29.312 1 72.31 57 LYS B O 1
ATOM 5746 N N . TYR B 1 58 ? 2.119 26.734 -29.062 1 78.31 58 TYR B N 1
ATOM 5747 C CA . TYR B 1 58 ? 1.99 26.672 -27.609 1 78.31 58 TYR B CA 1
ATOM 5748 C C . TYR B 1 58 ? 2.674 27.859 -26.938 1 78.31 58 TYR B C 1
ATOM 5750 O O . TYR B 1 58 ? 2.418 28.156 -25.781 1 78.31 58 TYR B O 1
ATOM 5758 N N . GLY B 1 59 ? 3.549 28.5 -27.625 1 81.31 59 GLY B N 1
ATOM 5759 C CA . GLY B 1 59 ? 4.266 29.641 -27.078 1 81.31 59 GLY B CA 1
ATOM 5760 C C . GLY B 1 59 ? 5.684 29.312 -26.656 1 81.31 59 GLY B C 1
ATOM 5761 O O . GLY B 1 59 ? 6.43 28.68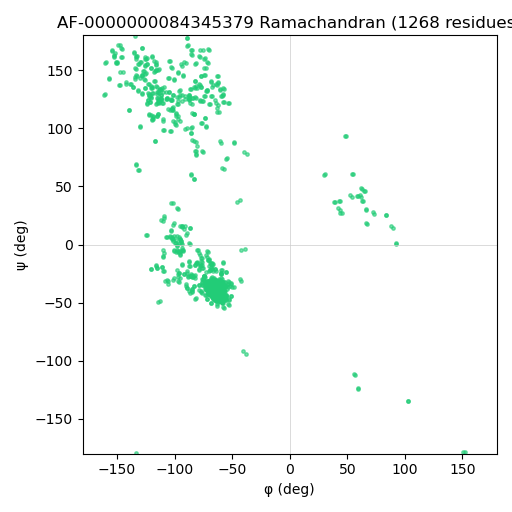8 -27.406 1 81.31 59 GLY B O 1
ATOM 5762 N N . TYR B 1 60 ? 6.012 29.828 -25.422 1 83.69 60 TYR B N 1
ATOM 5763 C CA . TYR B 1 60 ? 7.387 29.672 -24.953 1 83.69 60 TYR B CA 1
ATOM 5764 C C . TYR B 1 60 ? 7.438 28.844 -23.688 1 83.69 60 TYR B C 1
ATOM 5766 O O . TYR B 1 60 ? 6.516 28.906 -22.859 1 83.69 60 TYR B O 1
ATOM 5774 N N . ARG B 1 61 ? 8.414 28.031 -23.609 1 82.88 61 ARG B N 1
ATOM 5775 C CA . ARG B 1 61 ? 8.633 27.25 -22.391 1 82.88 61 ARG B CA 1
ATOM 5776 C C . ARG B 1 61 ? 10.117 27.188 -22.047 1 82.88 61 ARG B C 1
ATOM 5778 O O . ARG B 1 61 ? 10.961 27 -22.938 1 82.88 61 ARG B O 1
ATOM 5785 N N . ILE B 1 62 ? 10.281 27.344 -20.75 1 77.12 62 ILE B N 1
ATOM 5786 C CA . ILE B 1 62 ? 11.672 27.281 -20.312 1 77.12 62 ILE B CA 1
ATOM 5787 C C . ILE B 1 62 ? 12.07 25.844 -20.031 1 77.12 62 ILE B C 1
ATOM 5789 O O . ILE B 1 62 ? 11.273 25.062 -19.5 1 77.12 62 ILE B O 1
ATOM 5793 N N . ASN B 1 63 ? 13.141 25.391 -20.578 1 74.25 63 ASN B N 1
ATOM 5794 C CA . ASN B 1 63 ? 13.711 24.078 -20.344 1 74.25 63 ASN B CA 1
ATOM 5795 C C . ASN B 1 63 ? 14.359 23.984 -18.969 1 74.25 63 ASN B C 1
ATOM 5797 O O . ASN B 1 63 ? 15.477 24.484 -18.766 1 74.25 63 ASN B O 1
ATOM 5801 N N . LYS B 1 64 ? 13.695 23.375 -18 1 65.38 64 LYS B N 1
ATOM 5802 C CA . LYS B 1 64 ? 14.102 23.359 -16.594 1 65.38 64 LYS B CA 1
ATOM 5803 C C . LYS B 1 64 ? 15.406 22.594 -16.406 1 65.38 64 LYS B C 1
ATOM 5805 O O . LYS B 1 64 ? 16.203 22.906 -15.516 1 65.38 64 LYS B O 1
ATOM 5810 N N . ASP B 1 65 ? 15.656 21.578 -17.234 1 65.81 65 ASP B N 1
ATOM 5811 C CA . ASP B 1 65 ? 16.891 20.812 -17.156 1 65.81 65 ASP B CA 1
ATOM 5812 C C . ASP B 1 65 ? 18.109 21.688 -17.469 1 65.81 65 ASP B C 1
ATOM 5814 O O . ASP B 1 65 ? 19.172 21.531 -16.875 1 65.81 65 ASP B O 1
ATOM 5818 N N . LYS B 1 66 ? 17.922 22.609 -18.281 1 67.31 66 LYS B N 1
ATOM 5819 C CA . LYS B 1 66 ? 19.031 23.469 -18.719 1 67.31 66 LYS B CA 1
ATOM 5820 C C . LYS B 1 66 ? 19.25 24.609 -17.734 1 67.31 66 LYS B C 1
ATOM 5822 O O . LYS B 1 66 ? 20.375 25.125 -17.609 1 67.31 66 LYS B O 1
ATOM 5827 N N . ILE B 1 67 ? 18.219 24.938 -17.078 1 62.72 67 ILE B N 1
ATOM 5828 C CA . ILE B 1 67 ? 18.391 25.969 -16.062 1 62.72 67 ILE B CA 1
ATOM 5829 C C . ILE B 1 67 ? 19.391 25.5 -15.008 1 62.72 67 ILE B C 1
ATOM 5831 O O . ILE B 1 67 ? 20.25 26.266 -14.57 1 62.72 67 ILE B O 1
ATOM 5835 N N . LYS B 1 68 ? 19.172 24.328 -14.656 1 59.69 68 LYS B N 1
ATOM 5836 C CA . LYS B 1 68 ? 20.031 23.734 -13.641 1 59.69 68 LYS B CA 1
ATOM 5837 C C . LYS B 1 68 ? 21.469 23.641 -14.148 1 59.69 68 LYS B C 1
ATOM 5839 O O . LYS B 1 68 ? 22.422 23.922 -13.406 1 59.69 68 LYS B O 1
ATOM 5844 N N . SER B 1 69 ? 21.641 23.312 -15.297 1 60.41 69 SER B N 1
ATOM 5845 C CA . SER B 1 69 ? 22.969 23.125 -15.891 1 60.41 69 SER B CA 1
ATOM 5846 C C . SER B 1 69 ? 23.656 24.469 -16.109 1 60.41 69 SER B C 1
ATOM 5848 O O . SER B 1 69 ? 24.891 24.562 -16.016 1 60.41 69 SER B O 1
ATOM 5850 N N . LEU B 1 70 ? 22.875 25.484 -16.422 1 56.84 70 LEU B N 1
ATOM 5851 C CA . LEU B 1 70 ? 23.484 26.766 -16.75 1 56.84 70 LEU B CA 1
ATOM 5852 C C . LEU B 1 70 ? 23.625 27.641 -15.516 1 56.84 70 LEU B C 1
ATOM 5854 O O . LEU B 1 70 ? 24.156 28.75 -15.586 1 56.84 70 LEU B O 1
ATOM 5858 N N . ASN B 1 71 ? 23.531 27.219 -14.344 1 49.72 71 ASN B N 1
ATOM 5859 C CA . ASN B 1 71 ? 23.719 27.906 -13.07 1 49.72 71 ASN B CA 1
ATOM 5860 C C . ASN B 1 71 ? 23.047 29.281 -13.086 1 49.72 71 ASN B C 1
ATOM 5862 O O . ASN B 1 71 ? 23.656 30.281 -12.727 1 49.72 71 ASN B O 1
ATOM 5866 N N . ILE B 1 72 ? 22.062 29.484 -13.828 1 49.59 72 ILE B N 1
ATOM 5867 C CA . ILE B 1 72 ? 21.406 30.781 -13.828 1 49.59 72 ILE B CA 1
ATOM 5868 C C . ILE B 1 72 ? 20.891 31.094 -12.422 1 49.59 72 ILE B C 1
ATOM 5870 O O . ILE B 1 72 ? 20.016 30.375 -11.898 1 49.59 72 ILE B O 1
ATOM 5874 N N . GLU B 1 73 ? 21.578 31.656 -11.547 1 43.69 73 GLU B N 1
ATOM 5875 C CA . GLU B 1 73 ? 21.203 32.219 -10.25 1 43.69 73 GLU B CA 1
ATOM 5876 C C . GLU B 1 73 ? 20.125 33.281 -10.414 1 43.69 73 GLU B C 1
ATOM 5878 O O . GLU B 1 73 ? 20.406 34.375 -10.891 1 43.69 73 GLU B O 1
ATOM 5883 N N . LEU B 1 74 ? 19 33.031 -10.82 1 43.03 74 LEU B N 1
ATOM 5884 C CA . LEU B 1 74 ? 18 34.094 -10.844 1 43.03 74 LEU B CA 1
ATOM 5885 C C . LEU B 1 74 ? 17.844 34.719 -9.461 1 43.03 74 LEU B C 1
ATOM 5887 O O . LEU B 1 74 ? 17.375 34.094 -8.531 1 43.03 74 LEU B O 1
ATOM 5891 N N . THR B 1 75 ? 18.719 35.438 -9.055 1 41.91 75 THR B N 1
ATOM 5892 C CA . THR B 1 75 ? 18.766 36.062 -7.746 1 41.91 75 THR B CA 1
ATOM 5893 C C . THR B 1 75 ? 17.375 36.562 -7.34 1 41.91 75 THR B C 1
ATOM 5895 O O . THR B 1 75 ? 16.953 36.344 -6.199 1 41.91 75 THR B O 1
ATOM 5898 N N . GLU B 1 76 ? 16.953 38 -7.68 1 45.81 76 GLU B N 1
ATOM 5899 C CA . GLU B 1 76 ? 15.906 38.781 -7.031 1 45.81 76 GLU B CA 1
ATOM 5900 C C . GLU B 1 76 ? 14.531 38.438 -7.613 1 45.81 76 GLU B C 1
ATOM 5902 O O . GLU B 1 76 ? 14.305 38.594 -8.812 1 45.81 76 GLU B O 1
ATOM 5907 N N . ILE B 1 77 ? 13.875 37.562 -7.168 1 49.19 77 ILE B N 1
ATOM 5908 C CA . ILE B 1 77 ? 12.508 37.25 -7.559 1 49.19 77 ILE B CA 1
ATOM 5909 C C . ILE B 1 77 ? 11.656 38.5 -7.562 1 49.19 77 ILE B C 1
ATOM 5911 O O . ILE B 1 77 ? 11.461 39.125 -6.52 1 49.19 77 ILE B O 1
ATOM 5915 N N . ILE B 1 78 ? 11.586 39.281 -8.633 1 57.28 78 ILE B N 1
ATOM 5916 C CA . ILE B 1 78 ? 10.648 40.406 -8.758 1 57.28 78 ILE B CA 1
ATOM 5917 C C . ILE B 1 78 ? 9.219 39.875 -8.68 1 57.28 78 ILE B C 1
ATOM 5919 O O . ILE B 1 78 ? 8.82 39 -9.461 1 57.28 78 ILE B O 1
ATOM 5923 N N . PRO B 1 79 ? 8.461 40.281 -7.539 1 64.06 79 PRO B N 1
ATOM 5924 C CA . PRO B 1 79 ? 7.066 39.844 -7.418 1 64.06 79 PRO B CA 1
ATOM 5925 C C . PRO B 1 79 ? 6.238 40.188 -8.656 1 64.06 79 PRO B C 1
ATOM 5927 O O . PRO B 1 79 ? 6.281 41.312 -9.148 1 64.06 79 PRO B O 1
ATOM 5930 N N . GLN B 1 80 ? 5.648 39.281 -9.32 1 56.84 80 GLN B N 1
ATOM 5931 C CA . GLN B 1 80 ? 4.93 39.469 -10.578 1 56.84 80 GLN B CA 1
ATOM 5932 C C . GLN B 1 80 ? 3.424 39.531 -10.336 1 56.84 80 GLN B C 1
ATOM 5934 O O . GLN B 1 80 ? 2.719 40.25 -11.047 1 56.84 80 GLN B O 1
ATOM 5939 N N . THR B 1 81 ? 2.984 38.938 -9.398 1 65.25 81 THR B N 1
ATOM 5940 C CA . THR B 1 81 ? 1.554 38.938 -9.109 1 65.25 81 THR B CA 1
ATOM 5941 C C . THR B 1 81 ? 1.23 40 -8.047 1 65.25 81 THR B C 1
ATOM 5943 O O . THR B 1 81 ? 2.098 40.375 -7.25 1 65.25 81 THR B O 1
ATOM 5946 N N . PRO B 1 82 ? 0.022 40.5 -8.242 1 74.44 82 PRO B N 1
ATOM 5947 C CA . PRO B 1 82 ? -0.368 41.469 -7.211 1 74.44 82 PRO B CA 1
ATOM 5948 C C . PRO B 1 82 ? -0.148 40.938 -5.793 1 74.44 82 PRO B C 1
ATOM 5950 O O . PRO B 1 82 ? 0.274 41.656 -4.91 1 74.44 82 PRO B O 1
ATOM 5953 N N . GLU B 1 83 ? -0.375 39.719 -5.629 1 76.5 83 GLU B N 1
ATOM 5954 C CA . GLU B 1 83 ? -0.189 39.125 -4.309 1 76.5 83 GLU B CA 1
ATOM 5955 C C . GLU B 1 83 ? 1.28 39.125 -3.896 1 76.5 83 GLU B C 1
ATOM 5957 O O . GLU B 1 83 ? 1.609 39.5 -2.762 1 76.5 83 GLU B O 1
ATOM 5962 N N . GLU B 1 84 ? 2.02 38.844 -4.809 1 76.94 84 GLU B N 1
ATOM 5963 C CA . GLU B 1 84 ? 3.455 38.844 -4.543 1 76.94 84 GLU B CA 1
ATOM 5964 C C . GLU B 1 84 ? 3.977 40.25 -4.27 1 76.94 84 GLU B C 1
ATOM 5966 O O . GLU B 1 84 ? 4.84 40.438 -3.41 1 76.94 84 GLU B O 1
ATOM 5971 N N . ARG B 1 85 ? 3.41 41.125 -5.059 1 81.25 85 ARG B N 1
ATOM 5972 C CA . ARG B 1 85 ? 3.832 42.531 -4.887 1 81.25 85 ARG B CA 1
ATOM 5973 C C . ARG B 1 85 ? 3.436 43.062 -3.51 1 81.25 85 ARG B C 1
ATOM 5975 O O . ARG B 1 85 ? 4.219 43.75 -2.855 1 81.25 85 ARG B O 1
ATOM 5982 N N . CYS B 1 86 ? 2.213 42.781 -3.172 1 85.5 86 CYS B N 1
ATOM 5983 C CA . CYS B 1 86 ? 1.742 43.219 -1.859 1 85.5 86 CYS B CA 1
ATOM 5984 C C . CYS B 1 86 ? 2.637 42.656 -0.753 1 85.5 86 CYS B C 1
ATOM 5986 O O . CYS B 1 86 ? 3.012 43.406 0.165 1 85.5 86 CYS B O 1
ATOM 5988 N N . ILE B 1 87 ? 2.969 41.438 -0.868 1 82.5 87 ILE B N 1
ATOM 5989 C CA . ILE B 1 87 ? 3.824 40.812 0.126 1 82.5 87 ILE B CA 1
ATOM 5990 C C . ILE B 1 87 ? 5.203 41.469 0.115 1 82.5 87 ILE B C 1
ATOM 5992 O O . ILE B 1 87 ? 5.789 41.719 1.172 1 82.5 87 ILE B O 1
ATOM 5996 N N . TYR B 1 88 ? 5.633 41.719 -1.074 1 81 88 TYR B N 1
ATOM 5997 C CA . TYR B 1 88 ? 6.93 42.375 -1.225 1 81 88 TYR B CA 1
ATOM 5998 C C . TYR B 1 88 ? 6.938 43.75 -0.551 1 81 88 TYR B C 1
ATOM 6000 O O . TYR B 1 88 ? 7.879 44.094 0.173 1 81 88 TYR B O 1
ATOM 6008 N N . ILE B 1 89 ? 5.945 44.5 -0.842 1 85.75 89 ILE B N 1
ATOM 6009 C CA . ILE B 1 89 ? 5.836 45.844 -0.28 1 85.75 89 ILE B CA 1
ATOM 6010 C C . ILE B 1 89 ? 5.809 45.75 1.245 1 85.75 89 ILE B C 1
ATOM 6012 O O . ILE B 1 89 ? 6.52 46.5 1.923 1 85.75 89 ILE B O 1
ATOM 6016 N N . LEU B 1 90 ? 5.043 44.875 1.723 1 87.06 90 LEU B N 1
ATOM 6017 C CA . LEU B 1 90 ? 4.93 44.719 3.168 1 87.06 90 LEU B CA 1
ATOM 6018 C C . LEU B 1 90 ? 6.258 44.281 3.773 1 87.06 90 LEU B C 1
ATOM 6020 O O . LEU B 1 90 ? 6.648 44.75 4.84 1 87.06 90 LEU B O 1
ATOM 6024 N N . GLN B 1 91 ? 6.863 43.406 3.176 1 82.94 91 GLN B N 1
ATOM 6025 C CA . GLN B 1 91 ? 8.164 42.938 3.652 1 82.94 91 GLN B CA 1
ATOM 6026 C C . GLN B 1 91 ? 9.188 44.062 3.672 1 82.94 91 GLN B C 1
ATOM 6028 O O . GLN B 1 91 ? 9.969 44.156 4.613 1 82.94 91 GLN B O 1
ATOM 6033 N N . GLU B 1 92 ? 9.141 44.812 2.584 1 82.56 92 GLU B N 1
ATOM 6034 C CA . GLU B 1 92 ? 10.055 45.938 2.516 1 82.56 92 GLU B CA 1
ATOM 6035 C C . GLU B 1 92 ? 9.797 46.938 3.645 1 82.56 92 GLU B C 1
ATOM 6037 O O . GLU B 1 92 ? 10.734 47.469 4.23 1 82.56 92 GLU B O 1
ATOM 6042 N N . LEU B 1 93 ? 8.555 47.188 3.865 1 86.5 93 LEU B N 1
ATOM 6043 C CA . LEU B 1 93 ? 8.172 48.125 4.898 1 86.5 93 LEU B CA 1
ATOM 6044 C C . LEU B 1 93 ? 8.508 47.594 6.285 1 86.5 93 LEU B C 1
ATOM 6046 O O . LEU B 1 93 ? 8.805 48.375 7.199 1 86.5 93 LEU B O 1
ATOM 6050 N N . LEU B 1 94 ? 8.5 46.312 6.426 1 83.75 94 LEU B N 1
ATOM 6051 C CA . LEU B 1 94 ? 8.711 45.688 7.73 1 83.75 94 LEU B CA 1
ATOM 6052 C C . LEU B 1 94 ? 10.188 45.406 7.973 1 83.75 94 LEU B C 1
ATOM 6054 O O . LEU B 1 94 ? 10.664 45.5 9.109 1 83.75 94 LEU B O 1
ATOM 6058 N N . PHE B 1 95 ? 10.969 45.062 6.914 1 73.75 95 PHE B N 1
ATOM 6059 C CA . PHE B 1 95 ? 12.312 44.5 7.094 1 73.75 95 PHE B CA 1
ATOM 6060 C C . PHE B 1 95 ? 13.367 45.531 6.695 1 73.75 95 PHE B C 1
ATOM 6062 O O . PHE B 1 95 ? 14.508 45.469 7.152 1 73.75 95 PHE B O 1
ATOM 6069 N N . GLU B 1 96 ? 13 46.312 5.773 1 68.56 96 GLU B N 1
ATOM 6070 C CA . GLU B 1 96 ? 14.094 47.031 5.152 1 68.56 96 GLU B CA 1
ATOM 6071 C C . GLU B 1 96 ? 13.984 48.531 5.438 1 68.56 96 GLU B C 1
ATOM 6073 O O . GLU B 1 96 ? 14.977 49.188 5.797 1 68.56 96 GLU B O 1
ATOM 6078 N N . LYS B 1 97 ? 12.758 49 5.184 1 73.69 97 LYS B N 1
ATOM 6079 C CA . LYS B 1 97 ? 12.617 50.438 5.215 1 73.69 97 LYS B CA 1
ATOM 6080 C C . LYS B 1 97 ? 11.383 50.844 5.996 1 73.69 97 LYS B C 1
ATOM 6082 O O . LYS B 1 97 ? 10.375 50.156 6.016 1 73.69 97 LYS B O 1
ATOM 6087 N N . ASN B 1 98 ? 11.539 51.938 6.688 1 78.06 98 ASN B N 1
ATOM 6088 C CA . ASN B 1 98 ? 10.375 52.469 7.375 1 78.06 98 ASN B CA 1
ATOM 6089 C C . ASN B 1 98 ? 9.391 53.094 6.391 1 78.06 98 ASN B C 1
ATOM 6091 O O . ASN B 1 98 ? 8.219 53.312 6.723 1 78.06 98 ASN B O 1
ATOM 6095 N N . GLU B 1 99 ? 9.969 53.469 5.266 1 85.88 99 GLU B N 1
ATOM 6096 C CA . GLU B 1 99 ? 9.133 54.062 4.227 1 85.88 99 GLU B CA 1
ATOM 6097 C C . GLU B 1 99 ? 9.633 53.656 2.836 1 85.88 99 GLU B C 1
ATOM 6099 O O . GLU B 1 99 ? 10.812 53.344 2.654 1 85.88 99 GLU B O 1
ATOM 6104 N N . ILE B 1 100 ? 8.672 53.562 1.987 1 87.5 100 ILE B N 1
ATOM 6105 C CA . ILE B 1 100 ? 9.016 53.219 0.615 1 87.5 100 ILE B CA 1
ATOM 6106 C C . ILE B 1 100 ? 8.594 54.344 -0.33 1 87.5 100 ILE B C 1
ATOM 6108 O O . ILE B 1 100 ? 7.48 54.875 -0.227 1 87.5 100 ILE B O 1
ATOM 6112 N N . ASN B 1 101 ? 9.531 54.75 -1.186 1 88.12 101 ASN B N 1
ATOM 6113 C CA . ASN B 1 101 ? 9.227 55.719 -2.236 1 88.12 101 ASN B CA 1
ATOM 6114 C C . ASN B 1 101 ? 8.5 55.062 -3.406 1 88.12 101 ASN B C 1
ATOM 6116 O O . ASN B 1 101 ? 9.008 54.094 -3.998 1 88.12 101 ASN B O 1
ATOM 6120 N N . ILE B 1 102 ? 7.363 55.562 -3.762 1 86.94 102 ILE B N 1
ATOM 6121 C CA . ILE B 1 102 ? 6.469 54.969 -4.746 1 86.94 102 ILE B CA 1
ATOM 6122 C C . ILE B 1 102 ? 7.141 54.938 -6.117 1 86.94 102 ILE B C 1
ATOM 6124 O O . ILE B 1 102 ? 7.008 54 -6.879 1 86.94 102 ILE B O 1
ATOM 6128 N N . ILE B 1 103 ? 7.848 55.969 -6.414 1 81.5 103 ILE B N 1
ATOM 6129 C CA . ILE B 1 103 ? 8.5 56.094 -7.715 1 81.5 103 ILE B CA 1
ATOM 6130 C C . ILE B 1 103 ? 9.578 55.031 -7.855 1 81.5 103 ILE B C 1
ATOM 6132 O O . ILE B 1 103 ? 9.68 54.375 -8.898 1 81.5 103 ILE B O 1
ATOM 6136 N N . PHE B 1 104 ? 10.266 54.969 -6.801 1 82.06 104 PHE B N 1
ATOM 6137 C CA . PHE B 1 104 ? 11.328 53.969 -6.805 1 82.06 104 PHE B CA 1
ATOM 6138 C C . PHE B 1 104 ? 10.75 52.562 -6.902 1 82.06 104 PHE B C 1
ATOM 6140 O O . PHE B 1 104 ? 11.328 51.688 -7.555 1 82.06 104 PHE B O 1
ATOM 6147 N N . LEU B 1 105 ? 9.703 52.312 -6.164 1 83.06 105 LEU B N 1
ATOM 6148 C CA . LEU B 1 105 ? 9.047 51.031 -6.18 1 83.06 105 LEU B CA 1
ATOM 6149 C C . LEU B 1 105 ? 8.562 50.656 -7.586 1 83.06 105 LEU B C 1
ATOM 6151 O O . LEU B 1 105 ? 8.672 49.531 -8.016 1 83.06 105 LEU B O 1
ATOM 6155 N N . GLN B 1 106 ? 8.062 51.594 -8.266 1 78 106 GLN B N 1
ATOM 6156 C CA . GLN B 1 106 ? 7.605 51.406 -9.641 1 78 106 GLN B CA 1
ATOM 6157 C C . GLN B 1 106 ? 8.742 50.906 -10.531 1 78 106 GLN B C 1
ATOM 6159 O O . GLN B 1 106 ? 8.547 50 -11.352 1 78 106 GLN B O 1
ATOM 6164 N N . ASP B 1 107 ? 9.82 51.531 -10.305 1 72.62 107 ASP B N 1
ATOM 6165 C CA . ASP B 1 107 ? 10.984 51.188 -11.117 1 72.62 107 ASP B CA 1
ATOM 6166 C C . ASP B 1 107 ? 11.508 49.812 -10.789 1 72.62 107 ASP B C 1
ATOM 6168 O O . ASP B 1 107 ? 11.969 49.062 -11.672 1 72.62 107 ASP B O 1
ATOM 6172 N N . LYS B 1 108 ? 11.445 49.5 -9.539 1 74.06 108 LYS B N 1
ATOM 6173 C CA . LYS B 1 108 ? 12.008 48.219 -9.078 1 74.06 108 LYS B CA 1
ATOM 6174 C C . LYS B 1 108 ? 11.141 47.062 -9.5 1 74.06 108 LYS B C 1
ATOM 6176 O O . LYS B 1 108 ? 11.656 46 -9.859 1 74.06 108 LYS B O 1
ATOM 6181 N N . VAL B 1 109 ? 9.82 47.25 -9.344 1 75.56 109 VAL B N 1
ATOM 6182 C CA . VAL B 1 109 ? 8.922 46.156 -9.609 1 75.56 109 VAL B CA 1
ATOM 6183 C C . VAL B 1 109 ? 8.312 46.281 -11.008 1 75.56 109 VAL B C 1
ATOM 6185 O O . VAL B 1 109 ? 7.672 45.375 -11.508 1 75.56 109 VAL B O 1
ATOM 6188 N N . PHE B 1 110 ? 8.578 47.406 -11.711 1 64.88 110 PHE B N 1
ATOM 6189 C CA . PHE B 1 110 ? 8.203 47.656 -13.094 1 64.88 110 PHE B CA 1
ATOM 6190 C C . PHE B 1 110 ? 6.684 47.719 -13.234 1 64.88 110 PHE B C 1
ATOM 6192 O O . PHE B 1 110 ? 6.109 47.031 -14.094 1 64.88 110 PHE B O 1
ATOM 6199 N N . ILE B 1 111 ? 6.074 48.375 -12.414 1 72.19 111 ILE B N 1
ATOM 6200 C CA . ILE B 1 111 ? 4.625 48.5 -12.508 1 72.19 111 ILE B CA 1
ATOM 6201 C C . ILE B 1 111 ? 4.23 49.969 -12.531 1 72.19 111 ILE B C 1
ATOM 6203 O O . ILE B 1 111 ? 5.043 50.844 -12.219 1 72.19 111 ILE B O 1
ATOM 6207 N N . SER B 1 112 ? 3.018 50.25 -12.992 1 69.81 112 SER B N 1
ATOM 6208 C CA . SER B 1 112 ? 2.48 51.594 -13.094 1 69.81 112 SER B CA 1
ATOM 6209 C C . SER B 1 112 ? 2.006 52.125 -11.734 1 69.81 112 SER B C 1
ATOM 6211 O O . SER B 1 112 ? 1.889 51.344 -10.781 1 69.81 112 SER B O 1
ATOM 6213 N N . GLU B 1 113 ? 1.758 53.406 -11.734 1 77.19 113 GLU B N 1
ATOM 6214 C CA . GLU B 1 113 ? 1.231 54.031 -10.531 1 77.19 113 GLU B CA 1
ATOM 6215 C C . GLU B 1 113 ? -0.159 53.5 -10.188 1 77.19 113 GLU B C 1
ATOM 6217 O O . GLU B 1 113 ? -0.502 53.344 -9.016 1 77.19 113 GLU B O 1
ATOM 6222 N N . TYR B 1 114 ? -0.872 53.219 -11.172 1 75.12 114 TYR B N 1
ATOM 6223 C CA . TYR B 1 114 ? -2.215 52.688 -10.977 1 75.12 114 TYR B CA 1
ATOM 6224 C C . TYR B 1 114 ? -2.168 51.312 -10.297 1 75.12 114 TYR B C 1
ATOM 6226 O O . TYR B 1 114 ? -2.955 51.031 -9.383 1 75.12 114 TYR B O 1
ATOM 6234 N N . SER B 1 115 ? -1.28 50.531 -10.688 1 80 115 SER B N 1
ATOM 6235 C CA . SER B 1 115 ? -1.118 49.188 -10.102 1 80 115 SER B CA 1
ATOM 6236 C C . SER B 1 115 ? -0.7 49.281 -8.641 1 80 115 SER B C 1
ATOM 6238 O O . SER B 1 115 ? -1.143 48.469 -7.816 1 80 115 SER B O 1
ATOM 6240 N N . ILE B 1 116 ? 0.057 50.25 -8.391 1 85.5 116 ILE B N 1
ATOM 6241 C CA . ILE B 1 116 ? 0.523 50.438 -7.02 1 85.5 116 ILE B CA 1
ATOM 6242 C C . ILE B 1 116 ? -0.644 50.844 -6.125 1 85.5 116 ILE B C 1
ATOM 6244 O O . ILE B 1 116 ? -0.757 50.375 -4.988 1 85.5 116 ILE B O 1
ATOM 6248 N N . ASP B 1 117 ? -1.45 51.719 -6.68 1 86.25 117 ASP B N 1
ATOM 6249 C CA . ASP B 1 117 ? -2.615 52.156 -5.914 1 86.25 117 ASP B CA 1
ATOM 6250 C C . ASP B 1 117 ? -3.545 50.969 -5.617 1 86.25 117 ASP B C 1
ATOM 6252 O O . ASP B 1 117 ? -4.125 50.906 -4.535 1 86.25 117 ASP B O 1
ATOM 6256 N N . ASN B 1 118 ? -3.631 50.188 -6.551 1 87.5 118 ASN B N 1
ATOM 6257 C CA . ASN B 1 118 ? -4.438 49 -6.348 1 87.5 118 ASN B CA 1
ATOM 6258 C C . ASN B 1 118 ? -3.805 48.062 -5.324 1 87.5 118 ASN B C 1
ATOM 6260 O O . ASN B 1 118 ? -4.512 47.406 -4.543 1 87.5 118 ASN B O 1
ATOM 6264 N N . ASP B 1 119 ? -2.564 47.938 -5.367 1 88.56 119 ASP B N 1
ATOM 6265 C CA . ASP B 1 119 ? -1.853 47.125 -4.41 1 88.56 119 ASP B CA 1
ATOM 6266 C C . ASP B 1 119 ? -2.014 47.656 -2.988 1 88.56 119 ASP B C 1
ATOM 6268 O O . ASP B 1 119 ? -2.148 46.875 -2.039 1 88.56 119 ASP B O 1
ATOM 6272 N N . ILE B 1 120 ? -2.029 48.938 -2.904 1 89.06 120 ILE B N 1
ATOM 6273 C CA . ILE B 1 120 ? -2.164 49.562 -1.595 1 89.06 120 ILE B CA 1
ATOM 6274 C C . ILE B 1 120 ? -3.547 49.25 -1.021 1 89.06 120 ILE B C 1
ATOM 6276 O O . ILE B 1 120 ? -3.688 49 0.179 1 89.06 120 ILE B O 1
ATOM 6280 N N . LYS B 1 121 ? -4.48 49.281 -1.879 1 89.38 121 LYS B N 1
ATOM 6281 C CA . LYS B 1 121 ? -5.828 48.938 -1.443 1 89.38 121 LYS B CA 1
ATOM 6282 C C . LYS B 1 121 ? -5.887 47.469 -0.958 1 89.38 121 LYS B C 1
ATOM 6284 O O . LYS B 1 121 ? -6.539 47.188 0.046 1 89.38 121 LYS B O 1
ATOM 6289 N N . LYS B 1 122 ? -5.191 46.688 -1.606 1 89.62 122 LYS B N 1
ATOM 6290 C CA . LYS B 1 122 ? -5.137 45.281 -1.226 1 89.62 122 LYS B CA 1
ATOM 6291 C C . LYS B 1 122 ? -4.395 45.094 0.096 1 89.62 122 LYS B C 1
ATOM 6293 O O . LYS B 1 122 ? -4.789 44.281 0.924 1 89.62 122 LYS B O 1
ATOM 6298 N N . ILE B 1 123 ? -3.406 45.812 0.226 1 90.69 123 ILE B N 1
ATOM 6299 C CA . ILE B 1 123 ? -2.627 45.75 1.457 1 90.69 123 ILE B CA 1
ATOM 6300 C C . ILE B 1 123 ? -3.486 46.188 2.635 1 90.69 123 ILE B C 1
ATOM 6302 O O . ILE B 1 123 ? -3.418 45.625 3.721 1 90.69 123 ILE B O 1
ATOM 6306 N N . LYS B 1 124 ? -4.297 47.188 2.414 1 89.88 124 LYS B N 1
ATOM 6307 C CA . LYS B 1 124 ? -5.188 47.656 3.469 1 89.88 124 LYS B CA 1
ATOM 6308 C C . LYS B 1 124 ? -6.145 46.562 3.92 1 89.88 124 LYS B C 1
ATOM 6310 O O . LYS B 1 124 ? -6.438 46.438 5.109 1 89.88 124 LYS B O 1
ATOM 6315 N N . ARG B 1 125 ? -6.523 45.812 3.031 1 87.62 125 ARG B N 1
ATOM 6316 C CA . ARG B 1 125 ? -7.402 44.719 3.348 1 87.62 125 ARG B CA 1
ATOM 6317 C C . ARG B 1 125 ? -6.648 43.594 4.086 1 87.62 125 ARG B C 1
ATOM 6319 O O . ARG B 1 125 ? -7.184 43 5.012 1 87.62 125 ARG B O 1
ATOM 6326 N N . MET B 1 126 ? -5.457 43.406 3.68 1 86.25 126 MET B N 1
ATOM 6327 C CA . MET B 1 126 ? -4.633 42.375 4.266 1 86.25 126 MET B CA 1
ATOM 6328 C C . MET B 1 126 ? -4.309 42.656 5.723 1 86.25 126 MET B C 1
ATOM 6330 O O . MET B 1 126 ? -4.117 41.75 6.531 1 86.25 126 MET B O 1
ATOM 6334 N N . ILE B 1 127 ? -4.262 43.969 6.062 1 90.62 127 ILE B N 1
ATOM 6335 C CA . ILE B 1 127 ? -3.811 44.344 7.402 1 90.62 127 ILE B CA 1
ATOM 6336 C C . ILE B 1 127 ? -5.016 44.625 8.289 1 90.62 127 ILE B C 1
ATOM 6338 O O . ILE B 1 127 ? -4.859 44.969 9.469 1 90.62 127 ILE B O 1
ATOM 6342 N N . GLU B 1 128 ? -6.184 44.469 7.781 1 85.81 128 GLU B N 1
ATOM 6343 C CA . GLU B 1 128 ? -7.418 44.75 8.508 1 85.81 128 GLU B CA 1
ATOM 6344 C C . GLU B 1 128 ? -7.496 43.938 9.797 1 85.81 128 GLU B C 1
ATOM 6346 O O . GLU B 1 128 ? -7.969 44.438 10.82 1 85.81 128 GLU B O 1
ATOM 6351 N N . PRO B 1 129 ? -7.027 42.75 9.805 1 82.44 129 PRO B N 1
ATOM 6352 C CA . PRO B 1 129 ? -7.109 41.969 11.039 1 82.44 129 PRO B CA 1
ATOM 6353 C C . PRO B 1 129 ? -6.211 42.531 12.148 1 82.44 129 PRO B C 1
ATOM 6355 O O . PRO B 1 129 ? -6.371 42.156 13.312 1 82.44 129 PRO B O 1
ATOM 6358 N N . TYR B 1 130 ? -5.332 43.344 11.805 1 89 130 TYR B N 1
ATOM 6359 C CA . TYR B 1 130 ? -4.441 43.969 12.758 1 89 130 TYR B CA 1
ATOM 6360 C C . TYR B 1 130 ? -4.926 45.375 13.102 1 89 130 TYR B C 1
ATOM 6362 O O . TYR B 1 130 ? -4.684 46.312 12.352 1 89 130 TYR B O 1
ATOM 6370 N N . SER B 1 131 ? -5.488 45.531 14.195 1 86.56 131 SER B N 1
ATOM 6371 C CA . SER B 1 131 ? -6.289 46.719 14.562 1 86.56 131 SER B CA 1
ATOM 6372 C C . SER B 1 131 ? -5.453 47.969 14.547 1 86.56 131 SER B C 1
ATOM 6374 O O . SER B 1 131 ? -5.938 49.031 14.148 1 86.56 131 SER B O 1
ATOM 6376 N N . SER B 1 132 ? -4.223 47.969 14.867 1 90.12 132 SER B N 1
ATOM 6377 C CA . SER B 1 132 ? -3.422 49.156 15.031 1 90.12 132 SER B CA 1
ATOM 6378 C C . SER B 1 132 ? -2.682 49.531 13.75 1 90.12 132 SER B C 1
ATOM 6380 O O . SER B 1 132 ? -2.186 50.625 13.602 1 90.12 132 SER B O 1
ATOM 6382 N N . LEU B 1 133 ? -2.586 48.562 12.859 1 92 133 LEU B N 1
ATOM 6383 C CA . LEU B 1 133 ? -1.747 48.781 11.688 1 92 133 LEU B CA 1
ATOM 6384 C C . LEU B 1 133 ? -2.49 49.562 10.633 1 92 133 LEU B C 1
ATOM 6386 O O . LEU B 1 133 ? -3.68 49.344 10.398 1 92 133 LEU B O 1
ATOM 6390 N N . LYS B 1 134 ? -1.809 50.594 10.047 1 92.44 134 LYS B N 1
ATOM 6391 C CA . LYS B 1 134 ? -2.34 51.438 8.977 1 92.44 134 LYS B CA 1
ATOM 6392 C C . LYS B 1 134 ? -1.248 51.781 7.973 1 92.44 134 LYS B C 1
ATOM 6394 O O . LYS B 1 134 ? -0.099 52.031 8.352 1 92.44 134 LYS B O 1
ATOM 6399 N N . ILE B 1 135 ? -1.633 51.75 6.805 1 91 135 ILE B N 1
ATOM 6400 C CA . ILE B 1 135 ? -0.726 52.188 5.758 1 91 135 ILE B CA 1
ATOM 6401 C C . ILE B 1 135 ? -1.039 53.656 5.402 1 91 135 ILE B C 1
ATOM 6403 O O . ILE B 1 135 ? -2.182 54 5.086 1 91 135 ILE B O 1
ATOM 6407 N N . ILE B 1 136 ? -0.061 54.5 5.508 1 89.75 136 ILE B N 1
ATOM 6408 C CA . ILE B 1 136 ? -0.239 55.938 5.246 1 89.75 136 ILE B CA 1
ATOM 6409 C C . ILE B 1 136 ? 0.566 56.344 4.012 1 89.75 136 ILE B C 1
ATOM 6411 O O . ILE B 1 136 ? 1.752 56 3.906 1 89.75 136 ILE B O 1
ATOM 6415 N N . LYS B 1 137 ? -0.119 56.844 3.131 1 88.88 137 LYS B N 1
ATOM 6416 C CA . LYS B 1 137 ? 0.522 57.406 1.946 1 88.88 137 LYS B CA 1
ATOM 6417 C C . LYS B 1 137 ? 0.694 58.906 2.08 1 88.88 137 LYS B C 1
ATOM 6419 O O . LYS B 1 137 ? -0.277 59.656 2.312 1 88.88 137 LYS B O 1
ATOM 6424 N N . SER B 1 138 ? 1.907 59.438 2.219 1 85.38 138 SER B N 1
ATOM 6425 C CA . SER B 1 138 ? 2.223 60.844 2.252 1 85.38 138 SER B CA 1
ATOM 6426 C C . SER B 1 138 ? 3.062 61.25 1.048 1 85.38 138 SER B C 1
ATOM 6428 O O . SER B 1 138 ? 4.238 60.906 0.951 1 85.38 138 SER B O 1
ATOM 6430 N N . LYS B 1 139 ? 2.494 62.031 0.179 1 83.38 139 LYS B N 1
ATOM 6431 C CA . LYS B 1 139 ? 3.156 62.438 -1.06 1 83.38 139 LYS B CA 1
ATOM 6432 C C . LYS B 1 139 ? 3.6 61.219 -1.862 1 83.38 139 LYS B C 1
ATOM 6434 O O . LYS B 1 139 ? 2.783 60.344 -2.197 1 83.38 139 LYS B O 1
ATOM 6439 N N . ASN B 1 140 ? 4.895 61 -1.966 1 87 140 ASN B N 1
ATOM 6440 C CA . ASN B 1 140 ? 5.375 59.906 -2.773 1 87 140 ASN B CA 1
ATOM 6441 C C . ASN B 1 140 ? 5.961 58.781 -1.903 1 87 140 ASN B C 1
ATOM 6443 O O . ASN B 1 140 ? 6.758 57.969 -2.379 1 87 140 ASN B O 1
ATOM 6447 N N . TYR B 1 141 ? 5.473 58.812 -0.603 1 90.69 141 TYR B N 1
ATOM 6448 C CA . TYR B 1 141 ? 6.016 57.812 0.288 1 90.69 141 TYR B CA 1
ATOM 6449 C C . TYR B 1 141 ? 4.895 57 0.942 1 90.69 141 TYR B C 1
ATOM 6451 O O . TYR B 1 141 ? 3.816 57.531 1.212 1 90.69 141 TYR B O 1
ATOM 6459 N N . ILE B 1 142 ? 5.125 55.688 1.106 1 90.56 142 ILE B N 1
ATOM 6460 C CA . ILE B 1 142 ? 4.211 54.812 1.832 1 90.56 142 ILE B CA 1
ATOM 6461 C C . ILE B 1 142 ? 4.879 54.344 3.111 1 90.56 142 ILE B C 1
ATOM 6463 O O . ILE B 1 142 ? 6.07 54 3.113 1 90.56 142 ILE B O 1
ATOM 6467 N N . LYS B 1 143 ? 4.125 54.406 4.219 1 91.56 143 LYS B N 1
ATOM 6468 C CA . LYS B 1 143 ? 4.645 53.938 5.5 1 91.56 143 LYS B CA 1
ATOM 6469 C C . LYS B 1 143 ? 3.621 53.062 6.223 1 91.56 143 LYS B C 1
ATOM 6471 O O . LYS B 1 143 ? 2.414 53.25 6.055 1 91.56 143 LYS B O 1
ATOM 6476 N N . LEU B 1 144 ? 4.121 52.125 6.91 1 91.44 144 LEU B N 1
ATOM 6477 C CA . LEU B 1 144 ? 3.285 51.281 7.75 1 91.44 144 LEU B CA 1
ATOM 6478 C C . LEU B 1 144 ? 3.389 51.688 9.219 1 91.44 144 LEU B C 1
ATOM 6480 O O . LEU B 1 144 ? 4.473 51.656 9.797 1 91.44 144 LEU B O 1
ATOM 6484 N N . VAL B 1 145 ? 2.281 52.125 9.719 1 90.56 145 VAL B N 1
ATOM 6485 C CA . VAL B 1 145 ? 2.287 52.594 11.102 1 90.56 145 VAL B CA 1
ATOM 6486 C C . VAL B 1 145 ? 1.428 51.688 11.969 1 90.56 145 VAL B C 1
ATOM 6488 O O . VAL B 1 145 ? 0.512 51.031 11.469 1 90.56 145 VAL B O 1
ATOM 6491 N N . GLY B 1 146 ? 1.822 51.594 13.258 1 89.38 146 GLY B N 1
ATOM 6492 C CA . GLY B 1 146 ? 1.092 50.781 14.195 1 89.38 146 GLY B CA 1
ATOM 6493 C C . GLY B 1 146 ? 1.962 50.25 15.312 1 89.38 146 GLY B C 1
ATOM 6494 O O . GLY B 1 146 ? 3.146 50.562 15.406 1 89.38 146 GLY B O 1
ATOM 6495 N N . LYS B 1 147 ? 1.366 49.469 16.188 1 89.56 147 LYS B N 1
ATOM 6496 C CA . LYS B 1 147 ? 2.096 48.875 17.312 1 89.56 147 LYS B CA 1
ATOM 6497 C C . LYS B 1 147 ? 3.105 47.812 16.812 1 89.56 147 LYS B C 1
ATOM 6499 O O . LYS B 1 147 ? 2.83 47.094 15.875 1 89.56 147 LYS B O 1
ATOM 6504 N N . GLU B 1 148 ? 4.223 47.812 17.422 1 89.56 148 GLU B N 1
ATOM 6505 C CA . GLU B 1 148 ? 5.293 46.906 17.031 1 89.56 148 GLU B CA 1
ATOM 6506 C C . GLU B 1 148 ? 4.859 45.469 17.172 1 89.56 148 GLU B C 1
ATOM 6508 O O . GLU B 1 148 ? 5.246 44.594 16.359 1 89.56 148 GLU B O 1
ATOM 6513 N N . GLU B 1 149 ? 4.074 45.156 18.141 1 87.44 149 GLU B N 1
ATOM 6514 C CA . GLU B 1 149 ? 3.576 43.781 18.344 1 87.44 149 GLU B CA 1
ATOM 6515 C C . GLU B 1 149 ? 2.795 43.281 17.141 1 87.44 149 GLU B C 1
ATOM 6517 O O . GLU B 1 149 ? 2.945 42.125 16.734 1 87.44 149 GLU B O 1
ATOM 6522 N N . GLU B 1 150 ? 2.031 44.094 16.641 1 89.25 150 GLU B N 1
ATOM 6523 C CA . GLU B 1 150 ? 1.207 43.719 15.492 1 89.25 150 GLU B CA 1
ATOM 6524 C C . GLU B 1 150 ? 2.035 43.656 14.211 1 89.25 150 GLU B C 1
ATOM 6526 O O . GLU B 1 150 ? 1.755 42.844 13.328 1 89.25 150 GLU B O 1
ATOM 6531 N N . LYS B 1 151 ? 3 44.531 14.117 1 89.88 151 LYS B N 1
ATOM 6532 C CA . LYS B 1 151 ? 3.914 44.438 12.977 1 89.88 151 LYS B CA 1
ATOM 6533 C C . LYS B 1 151 ? 4.613 43.094 12.945 1 89.88 151 LYS B C 1
ATOM 6535 O O . LYS B 1 151 ? 4.734 42.469 11.883 1 89.88 151 LYS B O 1
ATOM 6540 N N . ARG B 1 152 ? 5.02 42.625 14.094 1 88.19 152 ARG B N 1
ATOM 6541 C CA . ARG B 1 152 ? 5.699 41.344 14.18 1 88.19 152 ARG B CA 1
ATOM 6542 C C . ARG B 1 152 ? 4.742 40.188 13.875 1 88.19 152 ARG B C 1
ATOM 6544 O O . ARG B 1 152 ? 5.129 39.188 13.25 1 88.19 152 ARG B O 1
ATOM 6551 N N . LYS B 1 153 ? 3.623 40.344 14.414 1 87.75 153 LYS B N 1
ATOM 6552 C CA . LYS B 1 153 ? 2.617 39.344 14.117 1 87.75 153 LYS B CA 1
ATOM 6553 C C . LYS B 1 153 ? 2.352 39.25 12.617 1 87.75 153 LYS B C 1
ATOM 6555 O O . LYS B 1 153 ? 2.227 38.125 12.078 1 87.75 153 LYS B O 1
ATOM 6560 N N . LEU B 1 154 ? 2.199 40.406 12.031 1 88 154 LEU B N 1
ATOM 6561 C CA . LEU B 1 154 ? 2.012 40.438 10.586 1 88 154 LEU B CA 1
ATOM 6562 C C . LEU B 1 154 ? 3.172 39.75 9.867 1 88 154 LEU B C 1
ATOM 6564 O O . LEU B 1 154 ? 2.963 39 8.914 1 88 154 LEU B O 1
ATOM 6568 N N . TYR B 1 155 ? 4.305 40.094 10.312 1 85.06 155 TYR B N 1
ATOM 6569 C CA . TYR B 1 155 ? 5.496 39.469 9.727 1 85.06 155 TYR B CA 1
ATOM 6570 C C . TYR B 1 155 ? 5.453 37.969 9.859 1 85.06 155 TYR B C 1
ATOM 6572 O O . TYR B 1 155 ? 5.789 37.25 8.922 1 85.06 155 TYR B O 1
ATOM 6580 N N . LYS B 1 156 ? 5.215 37.531 10.969 1 83.5 156 LYS B N 1
ATOM 6581 C CA . LYS B 1 156 ? 5.109 36.094 11.219 1 83.5 156 LYS B CA 1
ATOM 6582 C C . LYS B 1 156 ? 4.121 35.438 10.258 1 83.5 156 LYS B C 1
ATOM 6584 O O . LYS B 1 156 ? 4.406 34.375 9.688 1 83.5 156 LYS B O 1
ATOM 6589 N N . ASP B 1 157 ? 3.014 36.031 10.125 1 81 157 ASP B N 1
ATOM 6590 C CA . ASP B 1 157 ? 1.973 35.5 9.258 1 81 157 ASP B CA 1
ATOM 6591 C C . ASP B 1 157 ? 2.445 35.438 7.805 1 81 157 ASP B C 1
ATOM 6593 O O . ASP B 1 157 ? 2.141 34.5 7.078 1 81 157 ASP B O 1
ATOM 6597 N N . LEU B 1 158 ? 3.086 36.5 7.441 1 79.44 158 LEU B N 1
ATOM 6598 C CA . LEU B 1 158 ? 3.611 36.531 6.082 1 79.44 158 LEU B CA 1
ATOM 6599 C C . LEU B 1 158 ? 4.652 35.438 5.855 1 79.44 158 LEU B C 1
ATOM 6601 O O . LEU B 1 158 ? 4.668 34.812 4.797 1 79.44 158 LEU B O 1
ATOM 6605 N N . LEU B 1 159 ? 5.457 35.281 6.82 1 75.56 159 LEU B N 1
ATOM 6606 C CA . LEU B 1 159 ? 6.48 34.25 6.719 1 75.56 159 LEU B CA 1
ATOM 6607 C C . LEU B 1 159 ? 5.852 32.844 6.68 1 75.56 159 LEU B C 1
ATOM 6609 O O . LEU B 1 159 ? 6.309 31.984 5.938 1 75.56 159 LEU B O 1
ATOM 6613 N N . THR B 1 160 ? 4.91 32.688 7.477 1 72.88 160 THR B N 1
ATOM 6614 C CA . THR B 1 160 ? 4.199 31.406 7.531 1 72.88 160 THR B CA 1
ATOM 6615 C C . THR B 1 160 ? 3.539 31.094 6.191 1 72.88 160 THR B C 1
ATOM 6617 O O . THR B 1 160 ? 3.535 29.953 5.742 1 72.88 160 THR B O 1
ATOM 6620 N N . SER B 1 161 ? 2.969 32.125 5.664 1 70.19 161 SER B N 1
ATOM 6621 C CA . SER B 1 161 ? 2.33 31.953 4.363 1 70.19 161 SER B CA 1
ATOM 6622 C C . SER B 1 161 ? 3.355 31.625 3.279 1 70.19 161 SER B C 1
ATOM 6624 O O . SER B 1 161 ? 3.076 30.844 2.369 1 70.19 161 SER B O 1
ATOM 6626 N N . GLU B 1 162 ? 4.477 32.219 3.402 1 67.62 162 GLU B N 1
ATOM 6627 C CA . GLU B 1 162 ? 5.543 32.031 2.428 1 67.62 162 GLU B CA 1
ATOM 6628 C C . GLU B 1 162 ? 6.094 30.594 2.508 1 67.62 162 GLU B C 1
ATOM 6630 O O . GLU B 1 162 ? 6.477 30.016 1.489 1 67.62 162 GLU B O 1
ATOM 6635 N N . THR B 1 163 ? 6.125 30.125 3.678 1 66.38 163 THR B N 1
ATOM 6636 C CA . THR B 1 163 ? 6.691 28.797 3.869 1 66.38 163 THR B CA 1
ATOM 6637 C C . THR B 1 163 ? 5.672 27.719 3.512 1 66.38 163 THR B C 1
ATOM 6639 O O . THR B 1 163 ? 6.027 26.547 3.361 1 66.38 163 THR B O 1
ATOM 6642 N N . LYS B 1 164 ? 4.473 28.078 3.201 1 63.06 164 LYS B N 1
ATOM 6643 C CA . LYS B 1 164 ? 3.395 27.172 2.846 1 63.06 164 LYS B CA 1
ATOM 6644 C C . LYS B 1 164 ? 3.363 25.969 3.785 1 63.06 164 LYS B C 1
ATOM 6646 O O . LYS B 1 164 ? 3.297 24.828 3.334 1 63.06 164 LYS B O 1
ATOM 6651 N N . GLY B 1 165 ? 3.645 26.266 4.977 1 64.81 165 GLY B N 1
ATOM 6652 C CA . GLY B 1 165 ? 3.514 25.203 5.953 1 64.81 165 GLY B CA 1
ATOM 6653 C C . GLY B 1 165 ? 4.809 24.438 6.18 1 64.81 165 GLY B C 1
ATOM 6654 O O . GLY B 1 165 ? 4.871 23.562 7.043 1 64.81 165 GLY B O 1
ATOM 6655 N N . ASN B 1 166 ? 5.848 24.844 5.504 1 68.5 166 ASN B N 1
ATOM 6656 C CA . ASN B 1 166 ? 7.129 24.156 5.641 1 68.5 166 ASN B CA 1
ATOM 6657 C C . ASN B 1 166 ? 7.926 24.688 6.828 1 68.5 166 ASN B C 1
ATOM 6659 O O . ASN B 1 166 ? 9.078 25.109 6.672 1 68.5 166 ASN B O 1
ATOM 6663 N N . PHE B 1 167 ? 7.32 24.547 7.922 1 71.88 167 PHE B N 1
ATOM 6664 C CA . PHE B 1 167 ? 7.895 25.125 9.125 1 71.88 167 PHE B CA 1
ATOM 6665 C C . PHE B 1 167 ? 9.062 24.297 9.641 1 71.88 167 PHE B C 1
ATOM 6667 O O . PHE B 1 167 ? 9.898 24.781 10.391 1 71.88 167 PHE B O 1
ATOM 6674 N N . LEU B 1 168 ? 9.172 23.188 9.094 1 77.12 168 LEU B N 1
ATOM 6675 C CA . LEU B 1 168 ? 10.18 22.281 9.641 1 77.12 168 LEU B CA 1
AT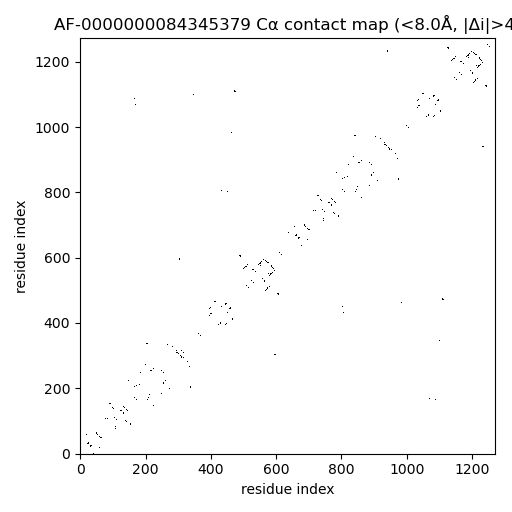OM 6676 C C . LEU B 1 168 ? 11.539 22.531 8.992 1 77.12 168 LEU B C 1
ATOM 6678 O O . LEU B 1 168 ? 12.57 22.125 9.539 1 77.12 168 LEU B O 1
ATOM 6682 N N . ASN B 1 169 ? 11.453 23.156 7.918 1 78.75 169 ASN B N 1
ATOM 6683 C CA . ASN B 1 169 ? 12.719 23.406 7.23 1 78.75 169 ASN B CA 1
ATOM 6684 C C . ASN B 1 169 ? 13.398 24.672 7.746 1 78.75 169 ASN B C 1
ATOM 6686 O O . ASN B 1 169 ? 13.156 25.766 7.234 1 78.75 169 ASN B O 1
ATOM 6690 N N . LEU B 1 170 ? 14.273 24.562 8.617 1 80.88 170 LEU B N 1
ATOM 6691 C CA . LEU B 1 170 ? 14.938 25.688 9.258 1 80.88 170 LEU B CA 1
ATOM 6692 C C . LEU B 1 170 ? 15.781 26.469 8.25 1 80.88 170 LEU B C 1
ATOM 6694 O O . LEU B 1 170 ? 15.938 27.688 8.359 1 80.88 170 LEU B O 1
ATOM 6698 N N . ASN B 1 171 ? 16.297 25.656 7.281 1 80.31 171 ASN B N 1
ATOM 6699 C CA . ASN B 1 171 ? 17.109 26.328 6.273 1 80.31 171 ASN B CA 1
ATOM 6700 C C . ASN B 1 171 ? 16.281 27.25 5.402 1 80.31 171 ASN B C 1
ATOM 6702 O O . ASN B 1 171 ? 16.75 28.312 4.992 1 80.31 171 ASN B O 1
ATOM 6706 N N . LYS B 1 172 ? 15.156 26.859 5.141 1 78.56 172 LYS B N 1
ATOM 6707 C CA . LYS B 1 172 ? 14.266 27.719 4.371 1 78.56 172 LYS B CA 1
ATOM 6708 C C . LYS B 1 172 ? 13.891 28.969 5.164 1 78.56 172 LYS B C 1
ATOM 6710 O O . LYS B 1 172 ? 13.867 30.078 4.617 1 78.56 172 LYS B O 1
ATOM 6715 N N . ILE B 1 173 ? 13.625 28.797 6.395 1 79.31 173 ILE B N 1
ATOM 6716 C CA . ILE B 1 173 ? 13.312 29.922 7.27 1 79.31 173 ILE B CA 1
ATOM 6717 C C . ILE B 1 173 ? 14.523 30.844 7.371 1 79.31 173 ILE B C 1
ATOM 6719 O O . ILE B 1 173 ? 14.383 32.062 7.305 1 79.31 173 ILE B O 1
ATOM 6723 N N . ALA B 1 174 ? 15.672 30.234 7.5 1 82.94 174 ALA B N 1
ATOM 6724 C CA . ALA B 1 174 ? 16.906 30.984 7.645 1 82.94 174 ALA B CA 1
ATOM 6725 C C . ALA B 1 174 ? 17.188 31.844 6.41 1 82.94 174 ALA B C 1
ATOM 6727 O O . ALA B 1 174 ? 17.734 32.938 6.516 1 82.94 174 ALA B O 1
ATOM 6728 N N . SER B 1 175 ? 16.75 31.312 5.305 1 79.31 175 SER B N 1
ATOM 6729 C CA . SER B 1 175 ? 17.016 32 4.047 1 79.31 175 SER B CA 1
ATOM 6730 C C . SER B 1 175 ? 16.188 33.281 3.936 1 79.31 175 SER B C 1
ATOM 6732 O O . SER B 1 175 ? 16.516 34.156 3.137 1 79.31 175 SER B O 1
ATOM 6734 N N . LEU B 1 176 ? 15.242 33.406 4.785 1 75.81 176 LEU B N 1
ATOM 6735 C CA . LEU B 1 176 ? 14.359 34.562 4.738 1 75.81 176 LEU B CA 1
ATOM 6736 C C . LEU B 1 176 ? 15 35.75 5.445 1 75.81 176 LEU B C 1
ATOM 6738 O O . LEU B 1 176 ? 14.57 36.906 5.25 1 75.81 176 LEU B O 1
ATOM 6742 N N . TYR B 1 177 ? 15.984 35.531 6.254 1 80.75 177 TYR B N 1
ATOM 6743 C CA . TYR B 1 177 ? 16.688 36.594 6.977 1 80.75 177 TYR B CA 1
ATOM 6744 C C . TYR B 1 177 ? 18.016 36.906 6.32 1 80.75 177 TYR B C 1
ATOM 6746 O O . TYR B 1 177 ? 18.891 36.031 6.227 1 80.75 177 TYR B O 1
ATOM 6754 N N . LYS B 1 178 ? 18.172 38.062 5.863 1 78 178 LYS B N 1
ATOM 6755 C CA . LYS B 1 178 ? 19.359 38.406 5.094 1 78 178 LYS B CA 1
ATOM 6756 C C . LYS B 1 178 ? 20.422 39.062 5.984 1 78 178 LYS B C 1
ATOM 6758 O O . LYS B 1 178 ? 21.609 39.031 5.656 1 78 178 LYS B O 1
ATOM 6763 N N . ASP B 1 179 ? 20.047 39.656 7.066 1 84.88 179 ASP B N 1
ATOM 6764 C CA . ASP B 1 179 ? 20.938 40.5 7.852 1 84.88 179 ASP B CA 1
ATOM 6765 C C . ASP B 1 179 ? 21.734 39.688 8.867 1 84.88 179 ASP B C 1
ATOM 6767 O O . ASP B 1 179 ? 22.688 40.188 9.469 1 84.88 179 ASP B O 1
ATOM 6771 N N . PHE B 1 180 ? 21.328 38.469 9.102 1 88.5 180 PHE B N 1
ATOM 6772 C CA . PHE B 1 180 ? 22.031 37.594 10.039 1 88.5 180 PHE B CA 1
ATOM 6773 C C . PHE B 1 180 ? 21.797 36.125 9.695 1 88.5 180 PHE B C 1
ATOM 6775 O O . PHE B 1 180 ? 20.984 35.812 8.836 1 88.5 180 PHE B O 1
ATOM 6782 N N . ASP B 1 181 ? 22.578 35.281 10.312 1 90.38 181 ASP B N 1
ATOM 6783 C CA . ASP B 1 181 ? 22.469 33.844 10.109 1 90.38 181 ASP B CA 1
ATOM 6784 C C . ASP B 1 181 ? 21.641 33.219 11.211 1 90.38 181 ASP B C 1
ATOM 6786 O O . ASP B 1 181 ? 22.125 32.969 12.32 1 90.38 181 ASP B O 1
ATOM 6790 N N . LEU B 1 182 ? 20.484 32.844 10.812 1 90.94 182 LEU B N 1
ATOM 6791 C CA . LEU B 1 182 ? 19.547 32.25 11.781 1 90.94 182 LEU B CA 1
ATOM 6792 C C . LEU B 1 182 ? 20.078 30.938 12.32 1 90.94 182 LEU B C 1
ATOM 6794 O O . LEU B 1 182 ? 19.781 30.562 13.461 1 90.94 182 LEU B O 1
ATOM 6798 N N . ILE B 1 183 ? 20.828 30.234 11.516 1 89.62 183 ILE B N 1
ATOM 6799 C CA . ILE B 1 183 ? 21.359 28.953 11.938 1 89.62 183 ILE B CA 1
ATOM 6800 C C . ILE B 1 183 ? 22.359 29.141 13.07 1 89.62 183 ILE B C 1
ATOM 6802 O O . ILE B 1 183 ? 22.406 28.359 14.016 1 89.62 183 ILE B O 1
ATOM 6806 N N . GLU B 1 184 ? 23.109 30.156 12.906 1 91.88 184 GLU B N 1
ATOM 6807 C CA . GLU B 1 184 ? 24.047 30.484 13.977 1 91.88 184 GLU B CA 1
ATOM 6808 C C . GLU B 1 184 ? 23.312 30.844 15.266 1 91.88 184 GLU B C 1
ATOM 6810 O O . GLU B 1 184 ? 23.734 30.469 16.359 1 91.88 184 GLU B O 1
ATOM 6815 N N . VAL B 1 185 ? 22.25 31.609 15.086 1 94.44 185 VAL B N 1
ATOM 6816 C CA . VAL B 1 185 ? 21.438 32 16.219 1 94.44 185 VAL B CA 1
ATOM 6817 C C . VAL B 1 185 ? 20.844 30.766 16.891 1 94.44 185 VAL B C 1
ATOM 6819 O O . VAL B 1 185 ? 20.781 30.672 18.125 1 94.44 185 VAL B O 1
ATOM 6822 N N . LYS B 1 186 ? 20.359 29.875 16.109 1 92.44 186 LYS B N 1
ATOM 6823 C CA . LYS B 1 186 ? 19.812 28.609 16.578 1 92.44 186 LYS B CA 1
ATOM 6824 C C . LYS B 1 186 ? 20.859 27.859 17.422 1 92.44 186 LYS B C 1
ATOM 6826 O O . LYS B 1 186 ? 20.531 27.328 18.484 1 92.44 186 LYS B O 1
ATOM 6831 N N . ASP B 1 187 ? 22.078 27.797 16.969 1 92.69 187 ASP B N 1
ATOM 6832 C CA . ASP B 1 187 ? 23.156 27.109 17.688 1 92.69 187 ASP B CA 1
ATOM 6833 C C . ASP B 1 187 ? 23.406 27.766 19.047 1 92.69 187 ASP B C 1
ATOM 6835 O O . ASP B 1 187 ? 23.641 27.078 20.031 1 92.69 187 ASP B O 1
ATOM 6839 N N . ILE B 1 188 ? 23.344 29.062 19.047 1 95.19 188 ILE B N 1
ATOM 6840 C CA . ILE B 1 188 ? 23.547 29.797 20.281 1 95.19 188 ILE B CA 1
ATOM 6841 C C . ILE B 1 188 ? 22.438 29.453 21.266 1 95.19 188 ILE B C 1
ATOM 6843 O O . ILE B 1 188 ? 22.688 29.25 22.453 1 95.19 188 ILE B O 1
ATOM 6847 N N . LEU B 1 189 ? 21.234 29.453 20.766 1 93.94 189 LEU B N 1
ATOM 6848 C CA . LEU B 1 189 ? 20.094 29.156 21.625 1 93.94 189 LEU B CA 1
ATOM 6849 C C . LEU B 1 189 ? 20.188 27.75 22.203 1 93.94 189 LEU B C 1
ATOM 6851 O O . LEU B 1 189 ? 19.969 27.547 23.391 1 93.94 189 LEU B O 1
ATOM 6855 N N . GLU B 1 190 ? 20.5 26.781 21.406 1 91 190 GLU B N 1
ATOM 6856 C CA . GLU B 1 190 ? 20.609 25.391 21.844 1 91 190 GLU B CA 1
ATOM 6857 C C . GLU B 1 190 ? 21.719 25.234 22.891 1 91 190 GLU B C 1
ATOM 6859 O O . GLU B 1 190 ? 21.547 24.5 23.859 1 91 190 GLU B O 1
ATOM 6864 N N . ASP B 1 191 ? 22.812 25.906 22.625 1 93.88 191 ASP B N 1
ATOM 6865 C CA . ASP B 1 191 ? 23.906 25.859 23.562 1 93.88 191 ASP B CA 1
ATOM 6866 C C . ASP B 1 191 ? 23.516 26.453 24.906 1 93.88 191 ASP B C 1
ATOM 6868 O O . ASP B 1 191 ? 23.906 25.953 25.969 1 93.88 191 ASP B O 1
ATOM 6872 N N . THR B 1 192 ? 22.766 27.516 24.828 1 94.88 192 THR B N 1
ATOM 6873 C CA . THR B 1 192 ? 22.312 28.156 26.062 1 94.88 192 THR B CA 1
ATOM 6874 C C . THR B 1 192 ? 21.344 27.25 26.828 1 94.88 192 THR B C 1
ATOM 6876 O O . THR B 1 192 ? 21.422 27.141 28.047 1 94.88 192 THR B O 1
ATOM 6879 N N . PHE B 1 193 ? 20.469 26.594 26.078 1 91.5 193 PHE B N 1
ATOM 6880 C CA . PHE B 1 193 ? 19.547 25.641 26.703 1 91.5 193 PHE B CA 1
ATOM 6881 C C . PHE B 1 193 ? 20.328 24.531 27.406 1 91.5 193 PHE B C 1
ATOM 6883 O O . PHE B 1 193 ? 19.984 24.141 28.516 1 91.5 193 PHE B O 1
ATOM 6890 N N . LYS B 1 194 ? 21.344 24.031 26.75 1 92.56 194 LYS B N 1
ATOM 6891 C CA . LYS B 1 194 ? 22.156 22.969 27.312 1 92.56 194 LYS B CA 1
ATOM 6892 C C . LYS B 1 194 ? 22.844 23.422 28.594 1 92.56 194 LYS B C 1
ATOM 6894 O O . LYS B 1 194 ? 22.938 22.672 29.562 1 92.56 194 LYS B O 1
ATOM 6899 N N . GLU B 1 195 ? 23.359 24.562 28.562 1 93.44 195 GLU B N 1
ATOM 6900 C CA . GLU B 1 195 ? 24.062 25.125 29.719 1 93.44 195 GLU B CA 1
ATOM 6901 C C . GLU B 1 195 ? 23.156 25.188 30.938 1 93.44 195 GLU B C 1
ATOM 6903 O O . GLU B 1 195 ? 23.609 24.984 32.062 1 93.44 195 GLU B O 1
ATOM 6908 N N . TYR B 1 196 ? 21.906 25.469 30.719 1 92.56 196 TYR B N 1
ATOM 6909 C CA . TYR B 1 196 ? 20.969 25.625 31.828 1 92.56 196 TYR B CA 1
ATOM 6910 C C . TYR B 1 196 ? 20.109 24.375 32 1 92.56 196 TYR B C 1
ATOM 6912 O O . TYR B 1 196 ? 19.141 24.391 32.75 1 92.56 196 TYR B O 1
ATOM 6920 N N . ASN B 1 197 ? 20.375 23.344 31.188 1 89.31 197 ASN B N 1
ATOM 6921 C CA . ASN B 1 197 ? 19.594 22.094 31.188 1 89.31 197 ASN B CA 1
ATOM 6922 C C . ASN B 1 197 ? 18.109 22.375 31 1 89.31 197 ASN B C 1
ATOM 6924 O O . ASN B 1 197 ? 17.281 21.891 31.781 1 89.31 197 ASN B O 1
ATOM 6928 N N . TYR B 1 198 ? 17.844 23.281 30.141 1 86.19 198 TYR B N 1
ATOM 6929 C CA . TYR B 1 198 ? 16.469 23.688 29.828 1 86.19 198 TYR B CA 1
ATOM 6930 C C . TYR B 1 198 ? 15.953 22.938 28.609 1 86.19 198 TYR B C 1
ATOM 6932 O O . TYR B 1 198 ? 16.672 22.766 27.625 1 86.19 198 TYR B O 1
ATOM 6940 N N . HIS B 1 199 ? 14.727 22.422 28.781 1 77.94 199 HIS B N 1
ATOM 6941 C CA . HIS B 1 199 ? 14.125 21.672 27.672 1 77.94 199 HIS B CA 1
ATOM 6942 C C . HIS B 1 199 ? 12.797 22.297 27.25 1 77.94 199 HIS B C 1
ATOM 6944 O O . HIS B 1 199 ? 11.992 22.688 28.094 1 77.94 199 HIS B O 1
ATOM 6950 N N . ILE B 1 200 ? 12.711 22.547 25.953 1 75.88 200 ILE B N 1
ATOM 6951 C CA . ILE B 1 200 ? 11.453 23.031 25.406 1 75.88 200 ILE B CA 1
ATOM 6952 C C . ILE B 1 200 ? 10.734 21.906 24.656 1 75.88 200 ILE B C 1
ATOM 6954 O O . ILE B 1 200 ? 11.359 20.906 24.297 1 75.88 200 ILE B O 1
ATOM 6958 N N . ARG B 1 201 ? 9.391 22.188 24.578 1 70.81 201 ARG B N 1
ATOM 6959 C CA . ARG B 1 201 ? 8.641 21.25 23.75 1 70.81 201 ARG B CA 1
ATOM 6960 C C . ARG B 1 201 ? 9.164 21.219 22.328 1 70.81 201 ARG B C 1
ATOM 6962 O O . ARG B 1 201 ? 9.352 22.281 21.703 1 70.81 201 ARG B O 1
ATOM 6969 N N . GLU B 1 202 ? 9.406 20.172 21.938 1 65.12 202 GLU B N 1
ATOM 6970 C CA . GLU B 1 202 ? 10.07 19.969 20.656 1 65.12 202 GLU B CA 1
ATOM 6971 C C . GLU B 1 202 ? 9.25 20.562 19.5 1 65.12 202 GLU B C 1
ATOM 6973 O O . GLU B 1 202 ? 9.805 21.156 18.578 1 65.12 202 GLU B O 1
ATOM 6978 N N . LEU B 1 203 ? 7.977 20.531 19.656 1 65.31 203 LEU B N 1
ATOM 6979 C CA . LEU B 1 203 ? 7.102 21.016 18.594 1 65.31 203 LEU B CA 1
ATOM 6980 C C . LEU B 1 203 ? 7.164 22.531 18.5 1 65.31 203 LEU B C 1
ATOM 6982 O O . LEU B 1 203 ? 6.797 23.109 17.469 1 65.31 203 LEU B O 1
ATOM 6986 N N . ALA B 1 204 ? 7.766 23.078 19.453 1 71.75 204 ALA B N 1
ATOM 6987 C CA . ALA B 1 204 ? 7.664 24.531 19.531 1 71.75 204 ALA B CA 1
ATOM 6988 C C . ALA B 1 204 ? 8.914 25.203 18.984 1 71.75 204 ALA B C 1
ATOM 6990 O O . ALA B 1 204 ? 8.914 26.406 18.719 1 71.75 204 ALA B O 1
ATOM 6991 N N . PHE B 1 205 ? 9.883 24.453 18.641 1 78.62 205 PHE B N 1
ATOM 6992 C CA . PHE B 1 205 ? 11.195 25.016 18.375 1 78.62 205 PHE B CA 1
ATOM 6993 C C . PHE B 1 205 ? 11.18 25.797 17.062 1 78.62 205 PHE B C 1
ATOM 6995 O O . PHE B 1 205 ? 11.68 26.922 16.984 1 78.62 205 PHE B O 1
ATOM 7002 N N . PRO B 1 206 ? 10.625 25.234 16.031 1 78.06 206 PRO B N 1
ATOM 7003 C CA . PRO B 1 206 ? 10.617 26.016 14.797 1 78.06 206 PRO B CA 1
ATOM 7004 C C . PRO B 1 206 ? 9.867 27.344 14.953 1 78.06 206 PRO B C 1
ATOM 7006 O O . PRO B 1 206 ? 10.32 28.375 14.438 1 78.06 206 PRO B O 1
ATOM 7009 N N . MET B 1 207 ? 8.82 27.266 15.609 1 78.69 207 MET B N 1
ATOM 7010 C CA . MET B 1 207 ? 8.055 28.484 15.836 1 78.69 207 MET B CA 1
ATOM 7011 C C . MET B 1 207 ? 8.844 29.469 16.703 1 78.69 207 MET B C 1
ATOM 7013 O O . MET B 1 207 ? 8.781 30.672 16.5 1 78.69 207 MET B O 1
ATOM 7017 N N . LEU B 1 208 ? 9.469 28.938 17.641 1 85.5 208 LEU B N 1
ATOM 7018 C CA . LEU B 1 208 ? 10.32 29.766 18.5 1 85.5 208 LEU B CA 1
ATOM 7019 C C . LEU B 1 208 ? 11.391 30.469 17.672 1 85.5 208 LEU B C 1
ATOM 7021 O O . LEU B 1 208 ? 11.656 31.656 17.875 1 85.5 208 LEU B O 1
ATOM 7025 N N . MET B 1 209 ? 11.914 29.75 16.766 1 87.38 209 MET B N 1
ATOM 7026 C CA . MET B 1 209 ? 12.969 30.312 15.914 1 87.38 209 MET B CA 1
ATOM 7027 C C . MET B 1 209 ? 12.422 31.406 15.023 1 87.38 209 MET B C 1
ATOM 7029 O O . MET B 1 209 ? 13.117 32.375 14.734 1 87.38 209 MET B O 1
ATOM 7033 N N . ILE B 1 210 ? 11.227 31.219 14.594 1 84.94 210 ILE B N 1
ATOM 7034 C CA . ILE B 1 210 ? 10.586 32.25 13.789 1 84.94 210 ILE B CA 1
ATOM 7035 C C . ILE B 1 210 ? 10.414 33.531 14.633 1 84.94 210 ILE B C 1
ATOM 7037 O O . ILE B 1 210 ? 10.742 34.625 14.18 1 84.94 210 ILE B O 1
ATOM 7041 N N . HIS B 1 211 ? 9.93 33.375 15.82 1 86.25 211 HIS B N 1
ATOM 7042 C CA . HIS B 1 211 ? 9.75 34.531 16.719 1 86.25 211 HIS B CA 1
ATOM 7043 C C . HIS B 1 211 ? 11.078 35.219 17 1 86.25 211 HIS B C 1
ATOM 7045 O O . HIS B 1 211 ? 11.156 36.438 16.953 1 86.25 211 HIS B O 1
ATOM 7051 N N . ILE B 1 212 ? 12.031 34.438 17.25 1 91.06 212 ILE B N 1
ATOM 7052 C CA . ILE B 1 212 ? 13.352 34.969 17.562 1 91.06 212 ILE B CA 1
ATOM 7053 C C . ILE B 1 212 ? 13.93 35.688 16.344 1 91.06 212 ILE B C 1
ATOM 7055 O O . ILE B 1 212 ? 14.5 36.781 16.469 1 91.06 212 ILE B O 1
ATOM 7059 N N . GLY B 1 213 ? 13.844 35.031 15.188 1 90.44 213 GLY B N 1
ATOM 7060 C CA . GLY B 1 213 ? 14.328 35.656 13.969 1 90.44 213 GLY B CA 1
ATOM 7061 C C . GLY B 1 213 ? 13.695 37 13.695 1 90.44 213 GLY B C 1
ATOM 7062 O O . GLY B 1 213 ? 14.383 37.969 13.344 1 90.44 213 GLY B O 1
ATOM 7063 N N . ILE B 1 214 ? 12.398 37.031 13.898 1 88.88 214 ILE B N 1
ATOM 7064 C CA . ILE B 1 214 ? 11.664 38.281 13.688 1 88.88 214 ILE B CA 1
ATOM 7065 C C . ILE B 1 214 ? 12.125 39.344 14.703 1 88.88 214 ILE B C 1
ATOM 7067 O O . ILE B 1 214 ? 12.359 40.5 14.344 1 88.88 214 ILE B O 1
ATOM 7071 N N . ALA B 1 215 ? 12.242 38.969 15.977 1 90.81 215 ALA B N 1
ATOM 7072 C CA . ALA B 1 215 ? 12.68 39.906 17.031 1 90.81 215 ALA B CA 1
ATOM 7073 C C . ALA B 1 215 ? 14.047 40.5 16.719 1 90.81 215 ALA B C 1
ATOM 7075 O O . ALA B 1 215 ? 14.25 41.688 16.812 1 90.81 215 ALA B O 1
ATOM 7076 N N . ILE B 1 216 ? 14.969 39.625 16.312 1 92 216 ILE B N 1
ATOM 7077 C CA . ILE B 1 216 ? 16.328 40.062 16.031 1 92 216 ILE B CA 1
ATOM 7078 C C . ILE B 1 216 ? 16.328 41.031 14.844 1 92 216 ILE B C 1
ATOM 7080 O O . ILE B 1 216 ? 17.016 42.062 14.867 1 92 216 ILE B O 1
ATOM 7084 N N . GLU B 1 217 ? 15.594 40.656 13.805 1 89.31 217 GLU B N 1
ATOM 7085 C CA . GLU B 1 217 ? 15.508 41.5 12.625 1 89.31 217 GLU B CA 1
ATOM 7086 C C . GLU B 1 217 ? 14.984 42.875 12.984 1 89.31 217 GLU B C 1
ATOM 7088 O O . GLU B 1 217 ? 15.477 43.906 12.477 1 89.31 217 GLU B O 1
ATOM 7093 N N . ARG B 1 218 ? 14.016 42.938 13.836 1 88.94 218 ARG B N 1
ATOM 7094 C CA . ARG B 1 218 ? 13.406 44.188 14.25 1 88.94 218 ARG B CA 1
ATOM 7095 C C . ARG B 1 218 ? 14.328 44.969 15.18 1 88.94 218 ARG B C 1
ATOM 7097 O O . ARG B 1 218 ? 14.414 46.219 15.094 1 88.94 218 ARG B O 1
ATOM 7104 N N . ILE B 1 219 ? 15.023 44.344 16.047 1 89.38 219 ILE B N 1
ATOM 7105 C CA . ILE B 1 219 ? 15.961 44.969 16.969 1 89.38 219 ILE B CA 1
ATOM 7106 C C . ILE B 1 219 ? 17.109 45.594 16.188 1 89.38 219 ILE B C 1
ATOM 7108 O O . ILE B 1 219 ? 17.578 46.688 16.531 1 89.38 219 ILE B O 1
ATOM 7112 N N . ILE B 1 220 ? 17.562 44.875 15.125 1 89 220 ILE B N 1
ATOM 7113 C CA . ILE B 1 220 ? 18.625 45.375 14.281 1 89 220 ILE B CA 1
ATOM 7114 C C . ILE B 1 220 ? 18.234 46.75 13.711 1 89 220 ILE B C 1
ATOM 7116 O O . ILE B 1 220 ? 19.078 47.656 13.578 1 89 220 ILE B O 1
ATOM 7120 N N . LYS B 1 221 ? 16.969 46.969 13.477 1 85.31 221 LYS B N 1
ATOM 7121 C CA . LYS B 1 221 ? 16.469 48.188 12.906 1 85.31 221 LYS B CA 1
ATOM 7122 C C . LYS B 1 221 ? 15.953 49.125 14 1 85.31 221 LYS B C 1
ATOM 7124 O O . LYS B 1 221 ? 15.219 50.094 13.719 1 85.31 221 LYS B O 1
ATOM 7129 N N . HIS B 1 222 ? 16.156 48.781 15.227 1 86.69 222 HIS B N 1
ATOM 7130 C CA . HIS B 1 222 ? 15.906 49.594 16.406 1 86.69 222 HIS B CA 1
ATOM 7131 C C . HIS B 1 222 ? 14.414 49.719 16.688 1 86.69 222 HIS B C 1
ATOM 7133 O O . HIS B 1 222 ? 13.938 50.781 17.109 1 86.69 222 HIS B O 1
ATOM 7139 N N . ASN B 1 223 ? 13.703 48.781 16.266 1 87.06 223 ASN B N 1
ATOM 7140 C CA . ASN B 1 223 ? 12.289 48.656 16.625 1 87.06 223 ASN B CA 1
ATOM 7141 C C . ASN B 1 223 ? 12.094 47.688 17.781 1 87.06 223 ASN B C 1
ATOM 7143 O O . ASN B 1 223 ? 12.484 46.531 17.703 1 87.06 223 ASN B O 1
ATOM 7147 N N . TYR B 1 224 ? 11.508 48.188 18.906 1 85.56 224 TYR B N 1
ATOM 7148 C CA . TYR B 1 224 ? 11.367 47.375 20.094 1 85.56 224 TYR B CA 1
ATOM 7149 C C . TYR B 1 224 ? 9.914 47.312 20.578 1 85.56 224 TYR B C 1
ATOM 7151 O O . TYR B 1 224 ? 9.117 48.188 20.234 1 85.56 224 TYR B O 1
ATOM 7159 N N . ILE B 1 225 ? 9.594 46.25 21.25 1 87.19 225 ILE B N 1
ATOM 7160 C CA . ILE B 1 225 ? 8.297 46.156 21.906 1 87.19 225 ILE B CA 1
ATOM 7161 C C . ILE B 1 225 ? 8.438 46.562 23.375 1 87.19 225 ILE B C 1
ATOM 7163 O O . ILE B 1 225 ? 9.312 46.062 24.078 1 87.19 225 ILE B O 1
ATOM 7167 N N . LYS B 1 226 ? 7.641 47.469 23.797 1 85.25 226 LYS B N 1
ATOM 7168 C CA . LYS B 1 226 ? 7.609 47.844 25.219 1 85.25 226 LYS B CA 1
ATOM 7169 C C . LYS B 1 226 ? 6.57 47 25.969 1 85.25 226 LYS B C 1
ATOM 7171 O O . LYS B 1 226 ? 5.457 46.812 25.469 1 85.25 226 LYS B O 1
ATOM 7176 N N . THR B 1 227 ? 6.969 46.344 27.016 1 84.56 227 THR B N 1
ATOM 7177 C CA . THR B 1 227 ? 6.035 45.531 27.766 1 84.56 227 THR B CA 1
ATOM 7178 C C . THR B 1 227 ? 6.09 45.875 29.25 1 84.56 227 THR B C 1
ATOM 7180 O O . THR B 1 227 ? 7.145 46.25 29.766 1 84.56 227 THR B O 1
ATOM 7183 N N . ASP B 1 228 ? 4.895 45.781 29.859 1 78.62 228 ASP B N 1
ATOM 7184 C CA . ASP B 1 228 ? 4.805 46 31.297 1 78.62 228 ASP B CA 1
ATOM 7185 C C . ASP B 1 228 ? 4.715 44.688 32.062 1 78.62 228 ASP B C 1
ATOM 7187 O O . ASP B 1 228 ? 4.355 44.656 33.219 1 78.62 228 ASP B O 1
ATOM 7191 N N . ARG B 1 229 ? 5.047 43.594 31.5 1 79.38 229 ARG B N 1
ATOM 7192 C CA . ARG B 1 229 ? 4.879 42.25 32.062 1 79.38 229 ARG B CA 1
ATOM 7193 C C . ARG B 1 229 ? 6.148 41.812 32.781 1 79.38 229 ARG B C 1
ATOM 7195 O O . ARG B 1 229 ? 6.355 40.594 32.969 1 79.38 229 ARG B O 1
ATOM 7202 N N . ASN B 1 230 ? 6.984 42.75 33.031 1 82.06 230 ASN B N 1
ATOM 7203 C CA . ASN B 1 230 ? 8.211 42.406 33.75 1 82.06 230 ASN B CA 1
ATOM 7204 C C . ASN B 1 230 ? 7.977 42.312 35.25 1 82.06 230 ASN B C 1
ATOM 7206 O O . ASN B 1 230 ? 8.164 43.281 35.969 1 82.06 230 ASN B O 1
ATOM 7210 N N . THR B 1 231 ? 7.617 41.219 35.688 1 80.19 231 THR B N 1
ATOM 7211 C CA . THR B 1 231 ? 7.352 41 37.125 1 80.19 231 THR B CA 1
ATOM 7212 C C . THR B 1 231 ? 8.602 40.5 37.812 1 80.19 231 THR B C 1
ATOM 7214 O O . THR B 1 231 ? 9.531 40 37.188 1 80.19 231 THR B O 1
ATOM 7217 N N . GLU B 1 232 ? 8.625 40.719 39.094 1 84.12 232 GLU B N 1
ATOM 7218 C CA . GLU B 1 232 ? 9.75 40.219 39.875 1 84.12 232 GLU B CA 1
ATOM 7219 C C . GLU B 1 232 ? 9.891 38.719 39.781 1 84.12 232 GLU B C 1
ATOM 7221 O O . GLU B 1 232 ? 11 38.188 39.75 1 84.12 232 GLU B O 1
ATOM 7226 N N . GLU B 1 233 ? 8.836 38.094 39.688 1 83.38 233 GLU B N 1
ATOM 7227 C CA . GLU B 1 233 ? 8.836 36.625 39.562 1 83.38 233 GLU B CA 1
ATOM 7228 C C . GLU B 1 233 ? 9.484 36.188 38.25 1 83.38 233 GLU B C 1
ATOM 7230 O O . GLU B 1 233 ? 10.227 35.219 38.219 1 83.38 233 GLU B O 1
ATOM 7235 N N . LEU B 1 234 ? 9.172 36.906 37.25 1 85.69 234 LEU B N 1
ATOM 7236 C CA . LEU B 1 234 ? 9.734 36.562 35.938 1 85.69 234 LEU B CA 1
ATOM 7237 C C . LEU B 1 234 ? 11.242 36.812 35.938 1 85.69 234 LEU B C 1
ATOM 7239 O O . LEU B 1 234 ? 12 36.031 35.375 1 85.69 234 LEU B O 1
ATOM 7243 N N . GLN B 1 235 ? 11.633 37.875 36.594 1 88.69 235 GLN B N 1
ATOM 7244 C CA . GLN B 1 235 ? 13.047 38.25 36.625 1 88.69 235 GLN B CA 1
ATOM 7245 C C . GLN B 1 235 ? 13.883 37.188 37.344 1 88.69 235 GLN B C 1
ATOM 7247 O O . GLN B 1 235 ? 15.055 37 37.031 1 88.69 235 GLN B O 1
ATOM 7252 N N . ASN B 1 236 ? 13.188 36.469 38.156 1 88.81 236 ASN B N 1
ATOM 7253 C CA . ASN B 1 236 ? 13.898 35.438 38.938 1 88.81 236 ASN B CA 1
ATOM 7254 C C . ASN B 1 236 ? 13.766 34.062 38.312 1 88.81 236 ASN B C 1
ATOM 7256 O O . ASN B 1 236 ? 14.328 33.094 38.812 1 88.81 236 ASN B O 1
ATOM 7260 N N . SER B 1 237 ? 13.125 34 37.25 1 87.06 237 SER B N 1
ATOM 7261 C CA . SER B 1 237 ? 12.906 32.719 36.594 1 87.06 237 SER B CA 1
ATOM 7262 C C . SER B 1 237 ? 14.117 32.312 35.75 1 87.06 237 SER B C 1
ATOM 7264 O O . SER B 1 237 ? 14.938 33.156 35.375 1 87.06 237 SER B O 1
ATOM 7266 N N . ILE B 1 238 ? 14.219 31.016 35.562 1 90.75 238 ILE B N 1
ATOM 7267 C CA . ILE B 1 238 ? 15.297 30.484 34.719 1 90.75 238 ILE B CA 1
ATOM 7268 C C . ILE B 1 238 ? 15.141 30.953 33.281 1 90.75 238 ILE B C 1
ATOM 7270 O O . ILE B 1 238 ? 16.125 31.203 32.594 1 90.75 238 ILE B O 1
ATOM 7274 N N . GLU B 1 239 ? 13.953 31.141 32.812 1 90.88 239 GLU B N 1
ATOM 7275 C CA . GLU B 1 239 ? 13.664 31.578 31.453 1 90.88 239 GLU B CA 1
ATOM 7276 C C . GLU B 1 239 ? 14.227 32.969 31.219 1 90.88 239 GLU B C 1
ATOM 7278 O O . GLU B 1 239 ? 14.758 33.25 30.141 1 90.88 239 GLU B O 1
ATOM 7283 N N . TYR B 1 240 ? 14.07 33.812 32.281 1 92.75 240 TYR B N 1
ATOM 7284 C CA . TYR B 1 240 ? 14.609 35.156 32.156 1 92.75 240 TYR B CA 1
ATOM 7285 C C . TYR B 1 240 ? 16.125 35.156 32.031 1 92.75 240 TYR B C 1
ATOM 7287 O O . TYR B 1 240 ? 16.703 35.844 31.203 1 92.75 240 TYR B O 1
ATOM 7295 N N . LYS B 1 241 ? 16.719 34.344 32.875 1 94.94 241 LYS B N 1
ATOM 7296 C CA . LYS B 1 241 ? 18.172 34.219 32.844 1 94.94 241 LYS B CA 1
ATOM 7297 C C . LYS B 1 241 ? 18.641 33.719 31.469 1 94.94 241 LYS B C 1
ATOM 7299 O O . LYS B 1 241 ? 19.625 34.219 30.922 1 94.94 241 LYS B O 1
ATOM 7304 N N . ILE B 1 242 ? 17.953 32.75 30.984 1 94.88 242 ILE B N 1
ATOM 7305 C CA . ILE B 1 242 ? 18.297 32.156 29.688 1 94.88 242 ILE B CA 1
ATOM 7306 C C . ILE B 1 242 ? 18.156 33.219 28.594 1 94.88 242 ILE B C 1
ATOM 7308 O O . ILE B 1 242 ? 19.031 33.344 27.734 1 94.88 242 ILE B O 1
ATOM 7312 N N . ALA B 1 243 ? 17.062 33.969 28.578 1 95.12 243 ALA B N 1
ATOM 7313 C CA . ALA B 1 243 ? 16.828 35 27.594 1 95.12 243 ALA B CA 1
ATOM 7314 C C . ALA B 1 243 ? 17.922 36.062 27.641 1 95.12 243 ALA B C 1
ATOM 7316 O O . ALA B 1 243 ? 18.375 36.531 26.594 1 95.12 243 ALA B O 1
ATOM 7317 N N . GLN B 1 244 ? 18.281 36.406 28.844 1 95.56 244 GLN B N 1
ATOM 7318 C CA . GLN B 1 244 ? 19.328 37.406 29.031 1 95.56 244 GLN B CA 1
ATOM 7319 C C . GLN B 1 244 ? 20.656 36.938 28.469 1 95.56 244 GLN B C 1
ATOM 7321 O O . GLN B 1 244 ? 21.297 37.688 27.703 1 95.56 244 GLN B O 1
ATOM 7326 N N . VAL B 1 245 ? 21.047 35.75 28.859 1 96.12 245 VAL B N 1
ATOM 7327 C CA . VAL B 1 245 ? 22.297 35.188 28.391 1 96.12 245 VAL B CA 1
ATOM 7328 C C . VAL B 1 245 ? 22.266 35.031 26.875 1 96.12 245 VAL B C 1
ATOM 7330 O O . VAL B 1 245 ? 23.266 35.281 26.188 1 96.12 245 VAL B O 1
ATOM 7333 N N . PHE B 1 246 ? 21.219 34.594 26.391 1 95.94 246 PHE B N 1
ATOM 7334 C CA . PHE B 1 246 ? 21.031 34.375 24.953 1 95.94 246 PHE B CA 1
ATOM 7335 C C . PHE B 1 246 ? 21.266 35.656 24.172 1 95.94 246 PHE B C 1
ATOM 7337 O O . PHE B 1 246 ? 22.078 35.688 23.25 1 95.94 246 PHE B O 1
ATOM 7344 N N . PHE B 1 247 ? 20.547 36.719 24.547 1 95.56 247 PHE B N 1
ATOM 7345 C CA . PHE B 1 247 ? 20.688 38 23.812 1 95.56 247 PHE B CA 1
ATOM 7346 C C . PHE B 1 247 ? 22.094 38.562 23.969 1 95.56 247 PHE B C 1
ATOM 7348 O O . PHE B 1 247 ? 22.625 39.188 23.047 1 95.56 247 PHE B O 1
ATOM 7355 N N . LYS B 1 248 ? 22.734 38.312 25.109 1 95.88 248 LYS B N 1
ATOM 7356 C CA . LYS B 1 248 ? 24.109 38.75 25.297 1 95.88 248 LYS B CA 1
ATOM 7357 C C . LYS B 1 248 ? 25.047 38.031 24.312 1 95.88 248 LYS B C 1
ATOM 7359 O O . LYS B 1 248 ? 25.906 38.656 23.703 1 95.88 248 LYS B O 1
ATOM 7364 N N . LYS B 1 249 ? 24.812 36.75 24.188 1 95.94 249 LYS B N 1
ATOM 7365 C CA . LYS B 1 249 ? 25.625 35.969 23.266 1 95.94 249 LYS B CA 1
ATOM 7366 C C . LYS B 1 249 ? 25.359 36.375 21.828 1 95.94 249 LYS B C 1
ATOM 7368 O O . LYS B 1 249 ? 26.281 36.438 21.016 1 95.94 249 LYS B O 1
ATOM 7373 N N . VAL B 1 250 ? 24.125 36.562 21.484 1 96 250 VAL B N 1
ATOM 7374 C CA . VAL B 1 250 ? 23.75 36.969 20.125 1 96 250 VAL B CA 1
ATOM 7375 C C . VAL B 1 250 ? 24.375 38.312 19.797 1 96 250 VAL B C 1
ATOM 7377 O O . VAL B 1 250 ? 24.859 38.531 18.688 1 96 250 VAL B O 1
ATOM 7380 N N . ALA B 1 251 ? 24.406 39.25 20.75 1 94.12 251 ALA B N 1
ATOM 7381 C CA . ALA B 1 251 ? 24.922 40.594 20.578 1 94.12 251 ALA B CA 1
ATOM 7382 C C . ALA B 1 251 ? 26.422 40.594 20.297 1 94.12 251 ALA B C 1
ATOM 7384 O O . ALA B 1 251 ? 26.969 41.531 19.75 1 94.12 251 ALA B O 1
ATOM 7385 N N . GLU B 1 252 ? 27.062 39.531 20.672 1 93.06 252 GLU B N 1
ATOM 7386 C CA . GLU B 1 252 ? 28.484 39.406 20.406 1 93.06 252 GLU B CA 1
ATOM 7387 C C . GLU B 1 252 ? 28.766 39.188 18.922 1 93.06 252 GLU B C 1
ATOM 7389 O O . GLU B 1 252 ? 29.812 39.562 18.406 1 93.06 252 GLU B O 1
ATOM 7394 N N . ASN B 1 253 ? 27.875 38.562 18.266 1 89.75 253 ASN B N 1
ATOM 7395 C CA . ASN B 1 253 ? 28.094 38.188 16.859 1 89.75 253 ASN B CA 1
ATOM 7396 C C . ASN B 1 253 ? 27.281 39.062 15.922 1 89.75 253 ASN B C 1
ATOM 7398 O O . ASN B 1 253 ? 27.609 39.188 14.734 1 89.75 253 ASN B O 1
ATOM 7402 N N . ILE B 1 254 ? 26.172 39.469 16.453 1 91.12 254 ILE B N 1
ATOM 7403 C CA . ILE B 1 254 ? 25.266 40.312 15.664 1 91.12 254 ILE B CA 1
ATOM 7404 C C . ILE B 1 254 ? 25.141 41.688 16.328 1 91.12 254 ILE B C 1
ATOM 7406 O O . ILE B 1 254 ? 25.094 41.781 17.547 1 91.12 254 ILE B O 1
ATOM 7410 N N . ARG B 1 255 ? 25.188 42.781 15.57 1 88.5 255 ARG B N 1
ATOM 7411 C CA . ARG B 1 255 ? 25.125 44.125 16.109 1 88.5 255 ARG B CA 1
ATOM 7412 C C . ARG B 1 255 ? 23.703 44.469 16.531 1 88.5 255 ARG B C 1
ATOM 7414 O O . ARG B 1 255 ? 22.984 45.188 15.836 1 88.5 255 ARG B O 1
ATOM 7421 N N . ILE B 1 256 ? 23.312 43.969 17.75 1 90 256 ILE B N 1
ATOM 7422 C CA . ILE B 1 256 ? 21.984 44.281 18.281 1 90 256 ILE B CA 1
ATOM 7423 C C . ILE B 1 256 ? 22.125 44.875 19.672 1 90 256 ILE B C 1
ATOM 7425 O O . ILE B 1 256 ? 23.094 44.625 20.391 1 90 256 ILE B O 1
ATOM 7429 N N . GLU B 1 257 ? 21.219 45.781 19.969 1 90.94 257 GLU B N 1
ATOM 7430 C CA . GLU B 1 257 ? 21.125 46.344 21.312 1 90.94 257 GLU B CA 1
ATOM 7431 C C . GLU B 1 257 ? 20.344 45.406 22.234 1 90.94 257 GLU B C 1
ATOM 7433 O O . GLU B 1 257 ? 19.344 44.812 21.828 1 90.94 257 GLU B O 1
ATOM 7438 N N . ILE B 1 258 ? 20.875 45.25 23.422 1 91.31 258 ILE B N 1
ATOM 7439 C CA . ILE B 1 258 ? 20.172 44.438 24.406 1 91.31 258 ILE B CA 1
ATOM 7440 C C . ILE B 1 258 ? 19.109 45.281 25.109 1 91.31 258 ILE B C 1
ATOM 7442 O O . ILE B 1 258 ? 19.438 46.25 25.797 1 91.31 258 ILE B O 1
ATOM 7446 N N . VAL B 1 259 ? 17.922 44.938 24.844 1 91.5 259 VAL B N 1
ATOM 7447 C CA . VAL B 1 259 ? 16.797 45.688 25.422 1 91.5 259 VAL B CA 1
ATOM 7448 C C . VAL B 1 259 ? 16.062 44.781 26.422 1 91.5 259 VAL B C 1
ATOM 7450 O O . VAL B 1 259 ? 15.75 43.625 26.141 1 91.5 259 VAL B O 1
ATOM 7453 N N . GLU B 1 260 ? 15.781 45.312 27.547 1 91.88 260 GLU B N 1
ATOM 7454 C CA . GLU B 1 260 ? 15.172 44.562 28.625 1 91.88 260 GLU B CA 1
ATOM 7455 C C . GLU B 1 260 ? 13.805 44 28.219 1 91.88 260 GLU B C 1
ATOM 7457 O O . GLU B 1 260 ? 13.461 42.875 28.531 1 91.88 260 GLU B O 1
ATOM 7462 N N . ASP B 1 261 ? 13.07 44.875 27.547 1 90.81 261 ASP B N 1
ATOM 7463 C CA . ASP B 1 261 ? 11.734 44.469 27.141 1 90.81 261 ASP B CA 1
ATOM 7464 C C . ASP B 1 261 ? 11.789 43.25 26.234 1 90.81 261 ASP B C 1
ATOM 7466 O O . ASP B 1 261 ? 10.922 42.375 26.312 1 90.81 261 ASP B O 1
ATOM 7470 N N . GLU B 1 262 ? 12.766 43.219 25.438 1 92.44 262 GLU B N 1
ATOM 7471 C CA . GLU B 1 262 ? 12.922 42.094 24.531 1 92.44 262 GLU B CA 1
ATOM 7472 C C . GLU B 1 262 ? 13.312 40.812 25.297 1 92.44 262 GLU B C 1
ATOM 7474 O O . GLU B 1 262 ? 12.922 39.719 24.906 1 92.44 262 GLU B O 1
ATOM 7479 N N . ILE B 1 263 ? 14.086 40.969 26.281 1 93.56 263 ILE B N 1
ATOM 7480 C CA . ILE B 1 263 ? 14.469 39.844 27.141 1 93.56 263 ILE B CA 1
ATOM 7481 C C . ILE B 1 263 ? 13.227 39.25 27.828 1 93.56 263 ILE B C 1
ATOM 7483 O O . ILE B 1 263 ? 13.047 38.031 27.875 1 93.56 263 ILE B O 1
ATOM 7487 N N . VAL B 1 264 ? 12.414 40.188 28.312 1 89.62 264 VAL B N 1
ATOM 7488 C CA . VAL B 1 264 ? 11.188 39.812 29 1 89.62 264 VAL B CA 1
ATOM 7489 C C . VAL B 1 264 ? 10.289 39.031 28.047 1 89.62 264 VAL B C 1
ATOM 7491 O O . VAL B 1 264 ? 9.719 38 28.422 1 89.62 264 VAL B O 1
ATOM 7494 N N . LEU B 1 265 ? 10.18 39.5 26.844 1 87.69 265 LEU B N 1
ATOM 7495 C CA . LEU B 1 265 ? 9.305 38.875 25.875 1 87.69 265 LEU B CA 1
ATOM 7496 C C . LEU B 1 265 ? 9.797 37.469 25.531 1 87.69 265 LEU B C 1
ATOM 7498 O O . LEU B 1 265 ? 8.992 36.531 25.391 1 87.69 265 LEU B O 1
ATOM 7502 N N . LEU B 1 266 ? 11.039 37.312 25.359 1 90.94 266 LEU B N 1
ATOM 7503 C CA . LEU B 1 266 ? 11.586 36 25.078 1 90.94 266 LEU B CA 1
ATOM 7504 C C . LEU B 1 266 ? 11.391 35.062 26.266 1 90.94 266 LEU B C 1
ATOM 7506 O O . LEU B 1 266 ? 11.094 33.875 26.094 1 90.94 266 LEU B O 1
ATOM 7510 N N . ALA B 1 267 ? 11.609 35.562 27.453 1 89.06 267 ALA B N 1
ATOM 7511 C CA . ALA B 1 267 ? 11.406 34.75 28.656 1 89.06 267 ALA B CA 1
ATOM 7512 C C . ALA B 1 267 ? 9.977 34.25 28.734 1 89.06 267 ALA B C 1
ATOM 7514 O O . ALA B 1 267 ? 9.742 33.094 29.125 1 89.06 267 ALA B O 1
ATOM 7515 N N . LEU B 1 268 ? 9.062 35.094 28.406 1 83.19 268 LEU B N 1
ATOM 7516 C CA . LEU B 1 268 ? 7.656 34.719 28.406 1 83.19 268 LEU B CA 1
ATOM 7517 C C . LEU B 1 268 ? 7.379 33.625 27.359 1 83.19 268 LEU B C 1
ATOM 7519 O O . LEU B 1 268 ? 6.594 32.719 27.609 1 83.19 268 LEU B O 1
ATOM 7523 N N . LEU B 1 269 ? 7.961 33.781 26.234 1 84 269 LEU B N 1
ATOM 7524 C CA . LEU B 1 269 ? 7.824 32.781 25.188 1 84 269 LEU B CA 1
ATOM 7525 C C . LEU B 1 269 ? 8.344 31.406 25.656 1 84 269 LEU B C 1
ATOM 7527 O O . LEU B 1 269 ? 7.727 30.375 25.375 1 84 269 LEU B O 1
ATOM 7531 N N . LEU B 1 270 ? 9.445 31.438 26.328 1 85.56 270 LEU B N 1
ATOM 7532 C CA . LEU B 1 270 ? 10.055 30.203 26.828 1 85.56 270 LEU B CA 1
ATOM 7533 C C . LEU B 1 270 ? 9.195 29.562 27.906 1 85.56 270 LEU B C 1
ATOM 7535 O O . LEU B 1 270 ? 9.055 28.344 27.953 1 85.56 270 LEU B O 1
ATOM 7539 N N . LEU B 1 271 ? 8.672 30.375 28.703 1 76 271 LEU B N 1
ATOM 7540 C CA . LEU B 1 271 ? 7.797 29.891 29.766 1 76 271 LEU B CA 1
ATOM 7541 C C . LEU B 1 271 ? 6.59 29.156 29.188 1 76 271 LEU B C 1
ATOM 7543 O O . LEU B 1 271 ? 6.145 28.156 29.75 1 76 271 LEU B O 1
ATOM 7547 N N . GLY B 1 272 ? 6.055 29.672 28.125 1 66.69 272 GLY B N 1
ATOM 7548 C CA . GLY B 1 272 ? 4.91 29.062 27.484 1 66.69 272 GLY B CA 1
ATOM 7549 C C . GLY B 1 272 ? 5.246 27.75 26.797 1 66.69 272 GLY B C 1
ATOM 7550 O O . GLY B 1 272 ? 4.359 26.938 26.547 1 66.69 272 GLY B O 1
ATOM 7551 N N . LYS B 1 273 ? 6.43 27.578 26.578 1 65.25 273 LYS B N 1
ATOM 7552 C CA . LYS B 1 273 ? 6.836 26.422 25.781 1 65.25 273 LYS B CA 1
ATOM 7553 C C . LYS B 1 273 ? 7.496 25.359 26.672 1 65.25 273 LYS B C 1
ATOM 7555 O O . LYS B 1 273 ? 7.945 24.328 26.172 1 65.25 273 LYS B O 1
ATOM 7560 N N . LYS B 1 274 ? 7.438 25.656 27.953 1 63.44 274 LYS B N 1
ATOM 7561 C CA . LYS B 1 274 ? 8.102 24.766 28.906 1 63.44 274 LYS B CA 1
ATOM 7562 C C . LYS B 1 274 ? 7.414 23.406 28.984 1 63.44 274 LYS B C 1
ATOM 7564 O O . LYS B 1 274 ? 6.184 23.328 28.906 1 63.44 274 LYS B O 1
ATOM 7569 N N . SER B 1 275 ? 8.281 22.359 28.812 1 57.12 275 SER B N 1
ATOM 7570 C CA . SER B 1 275 ? 7.766 21.016 29.047 1 57.12 275 SER B CA 1
ATOM 7571 C C . SER B 1 275 ? 7.344 20.828 30.5 1 57.12 275 SER B C 1
ATOM 7573 O O . SER B 1 275 ? 7.906 21.453 31.391 1 57.12 275 SER B O 1
ATOM 7575 N N . ALA B 1 276 ? 5.953 20.531 30.891 1 48.16 276 ALA B N 1
ATOM 7576 C CA . ALA B 1 276 ? 5.324 20.422 32.188 1 48.16 276 ALA B CA 1
ATOM 7577 C C . ALA B 1 276 ? 6.262 19.766 33.219 1 48.16 276 ALA B C 1
ATOM 7579 O O . ALA B 1 276 ? 6.707 18.625 33 1 48.16 276 ALA B O 1
ATOM 7580 N N . ASN B 1 277 ? 7.27 20.453 33.812 1 45.06 277 ASN B N 1
ATOM 7581 C CA . ASN B 1 277 ? 7.742 19.844 35.031 1 45.06 277 ASN B CA 1
ATOM 7582 C C . ASN B 1 277 ? 6.652 19.828 36.125 1 45.06 277 ASN B C 1
ATOM 7584 O O . ASN B 1 277 ? 5.828 20.75 36.188 1 45.06 277 ASN B O 1
ATOM 7588 N N . TYR B 1 278 ? 6.273 18.656 36.656 1 41.59 278 TYR B N 1
ATOM 7589 C CA . TYR B 1 278 ? 5.242 18.203 37.594 1 41.59 278 TYR B CA 1
ATOM 7590 C C . TYR B 1 278 ? 5.125 19.125 38.781 1 41.59 278 TYR B C 1
ATOM 7592 O O . TYR B 1 278 ? 5.555 18.797 39.875 1 41.59 278 TYR B O 1
ATOM 7600 N N . THR B 1 279 ? 5.207 20.391 38.812 1 40.44 279 THR B N 1
ATOM 7601 C CA . THR B 1 279 ? 5.035 20.812 40.188 1 40.44 279 THR B CA 1
ATOM 7602 C C . THR B 1 279 ? 3.557 20.938 40.531 1 40.44 279 THR B C 1
ATOM 7604 O O . THR B 1 279 ? 2.816 21.672 39.875 1 40.44 279 THR B O 1
ATOM 7607 N N . ASN B 1 280 ? 2.908 20.047 41.188 1 43.41 280 ASN B N 1
ATOM 7608 C CA . ASN B 1 280 ? 1.582 19.828 41.75 1 43.41 280 ASN B CA 1
ATOM 7609 C C . ASN B 1 280 ? 1.059 21.078 42.438 1 43.41 280 ASN B C 1
ATOM 7611 O O . ASN B 1 280 ? -0.149 21.234 42.656 1 43.41 280 ASN B O 1
ATOM 7615 N N . ASP B 1 281 ? 1.755 21.922 43 1 43.91 281 ASP B N 1
ATOM 7616 C CA . ASP B 1 281 ? 1.321 22.766 44.094 1 43.91 281 ASP B CA 1
ATOM 7617 C C . ASP B 1 281 ? 0.417 23.891 43.594 1 43.91 281 ASP B C 1
ATOM 7619 O O . ASP B 1 281 ? -0.367 24.453 44.375 1 43.91 281 ASP B O 1
ATOM 7623 N N . VAL B 1 282 ? 0.565 24.391 42.531 1 45.69 282 VAL B N 1
ATOM 7624 C CA . VAL B 1 282 ? -0.086 25.688 42.312 1 45.69 282 VAL B CA 1
ATOM 7625 C C . VAL B 1 282 ? -1.571 25.469 42.031 1 45.69 282 VAL B C 1
ATOM 7627 O O . VAL B 1 282 ? -2.404 26.312 42.375 1 45.69 282 VAL B O 1
ATOM 7630 N N . VAL B 1 283 ? -2.002 24.453 41.281 1 51 283 VAL B N 1
ATOM 7631 C CA . VAL B 1 283 ? -3.375 24.344 40.812 1 51 283 VAL B CA 1
ATOM 7632 C C . VAL B 1 283 ? -4.309 24.047 41.969 1 51 283 VAL B C 1
ATOM 7634 O O . VAL B 1 283 ? -5.504 24.344 41.906 1 51 283 VAL B O 1
ATOM 7637 N N . LYS B 1 284 ? -3.867 23.297 43 1 51.38 284 LYS B N 1
ATOM 7638 C CA . LYS B 1 284 ? -4.727 22.969 44.125 1 51.38 284 LYS B CA 1
ATOM 7639 C C . LYS B 1 284 ? -5.297 24.219 44.781 1 51.38 284 LYS B C 1
ATOM 7641 O O . LYS B 1 284 ? -6.445 24.234 45.219 1 51.38 284 LYS B O 1
ATOM 7646 N N . ASP B 1 285 ? -4.539 25.109 44.781 1 50.34 285 ASP B N 1
ATOM 7647 C CA . ASP B 1 285 ? -4.957 26.281 45.562 1 50.34 285 ASP B CA 1
ATOM 7648 C C . ASP B 1 285 ? -6.02 27.078 44.812 1 50.34 285 ASP B C 1
ATOM 7650 O O . ASP B 1 285 ? -6.906 27.672 45.438 1 50.34 285 ASP B O 1
ATOM 7654 N N . GLN B 1 286 ? -5.98 27.047 43.5 1 51.38 286 GLN B N 1
ATOM 7655 C CA . GLN B 1 286 ? -6.852 28.016 42.844 1 51.38 286 GLN B CA 1
ATOM 7656 C C . GLN B 1 286 ? -8.164 27.359 42.406 1 51.38 286 GLN B C 1
ATOM 7658 O O . GLN B 1 286 ? -9.156 28.047 42.188 1 51.38 286 GLN B O 1
ATOM 7663 N N . THR B 1 287 ? -8.156 26.094 42.25 1 57.69 287 THR B N 1
ATOM 7664 C CA . THR B 1 287 ? -9.406 25.531 41.75 1 57.69 287 THR B CA 1
ATOM 7665 C C . THR B 1 287 ? -9.984 24.516 42.75 1 57.69 287 THR B C 1
ATOM 7667 O O . THR B 1 287 ? -9.234 23.844 43.438 1 57.69 287 THR B O 1
ATOM 7670 N N . ASN B 1 288 ? -11.062 24.797 43.469 1 59.12 288 ASN B N 1
ATOM 7671 C CA . ASN B 1 288 ? -11.773 23.875 44.344 1 59.12 288 ASN B CA 1
ATOM 7672 C C . ASN B 1 288 ? -11.844 22.469 43.719 1 59.12 288 ASN B C 1
ATOM 7674 O O . ASN B 1 288 ? -12.492 21.578 44.281 1 59.12 288 ASN B O 1
ATOM 7678 N N . TYR B 1 289 ? -11.336 22.281 42.469 1 65.81 289 TYR B N 1
ATOM 7679 C CA . TYR B 1 289 ? -11.414 20.969 41.812 1 65.81 289 TYR B CA 1
ATOM 7680 C C . TYR B 1 289 ? -10.031 20.344 41.688 1 65.81 289 TYR B C 1
ATOM 7682 O O . TYR B 1 289 ? -9.047 21.031 41.469 1 65.81 289 TYR B O 1
ATOM 7690 N N . SER B 1 290 ? -10.016 19.062 42.031 1 81.88 290 SER B N 1
ATOM 7691 C CA . SER B 1 290 ? -8.797 18.312 41.719 1 81.88 290 SER B CA 1
ATOM 7692 C C . SER B 1 290 ? -8.688 18.016 40.219 1 81.88 290 SER B C 1
ATOM 7694 O O . SER B 1 290 ? -9.68 17.688 39.594 1 81.88 290 SER B O 1
ATOM 7696 N N . VAL B 1 291 ? -7.578 18.344 39.594 1 85.88 291 VAL B N 1
ATOM 7697 C CA . VAL B 1 291 ? -7.336 18.109 38.156 1 85.88 291 VAL B CA 1
ATOM 7698 C C . VAL B 1 291 ? -7.641 16.656 37.812 1 85.88 291 VAL B C 1
ATOM 7700 O O . VAL B 1 291 ? -8.164 16.359 36.75 1 85.88 291 VAL B O 1
ATOM 7703 N N . SER B 1 292 ? -7.383 15.789 38.75 1 87.25 292 SER B N 1
ATOM 7704 C CA . SER B 1 292 ? -7.641 14.367 38.531 1 87.25 292 SER B CA 1
ATOM 7705 C C . SER B 1 292 ? -9.133 14.094 38.375 1 87.25 292 SER B C 1
ATOM 7707 O O . SER B 1 292 ? -9.531 13.266 37.531 1 87.25 292 SER B O 1
ATOM 7709 N N . ASP B 1 293 ? -9.867 14.766 39.188 1 88.88 293 ASP B N 1
ATOM 7710 C CA . ASP B 1 293 ? -11.312 14.602 39.094 1 88.88 293 ASP B CA 1
ATOM 7711 C C . ASP B 1 293 ? -11.859 15.148 37.781 1 88.88 293 ASP B C 1
ATOM 7713 O O . ASP B 1 293 ? -12.773 14.57 37.188 1 88.88 293 ASP B O 1
ATOM 7717 N N . LEU B 1 294 ? -11.297 16.219 37.406 1 90.69 294 LEU B N 1
ATOM 7718 C CA . LEU B 1 294 ? -11.719 16.812 36.156 1 90.69 294 LEU B CA 1
ATOM 7719 C C . LEU B 1 294 ? -11.438 15.875 34.969 1 90.69 294 LEU B C 1
ATOM 7721 O O . LEU B 1 294 ? -12.273 15.727 34.094 1 90.69 294 LEU B O 1
ATOM 7725 N N . VAL B 1 295 ? -10.266 15.25 35 1 93.56 295 VAL B N 1
ATOM 7726 C CA . VAL B 1 295 ? -9.875 14.32 33.938 1 93.56 295 VAL B CA 1
ATOM 7727 C C . VAL B 1 295 ? -10.836 13.141 33.906 1 93.56 295 VAL B C 1
ATOM 7729 O O . VAL B 1 295 ? -11.297 12.734 32.844 1 93.56 295 VAL B O 1
ATOM 7732 N N . GLU B 1 296 ? -11.148 12.594 35 1 92.94 296 GLU B N 1
ATOM 7733 C CA . GLU B 1 296 ? -12.062 11.453 35.062 1 92.94 296 GLU B CA 1
ATOM 7734 C C . GLU B 1 296 ? -13.438 11.82 34.531 1 92.94 296 GLU B C 1
ATOM 7736 O O . GLU B 1 296 ? -14.055 11.047 33.812 1 92.94 296 GLU B O 1
ATOM 7741 N N . GLU B 1 297 ? -13.875 12.945 34.938 1 93 297 GLU B N 1
ATOM 7742 C CA . GLU B 1 297 ? -15.188 13.398 34.5 1 93 297 GLU B CA 1
ATOM 7743 C C . GLU B 1 297 ? -15.227 13.594 32.969 1 93 297 GLU B C 1
ATOM 7745 O O . GLU B 1 297 ? -16.234 13.281 32.344 1 93 297 GLU B O 1
ATOM 7750 N N . THR B 1 298 ? -14.156 14.164 32.5 1 93.69 298 THR B N 1
ATOM 7751 C CA . THR B 1 298 ? -14.102 14.406 31.078 1 93.69 298 THR B CA 1
ATOM 7752 C C . THR B 1 298 ? -14.102 13.094 30.297 1 93.69 298 THR B C 1
ATOM 7754 O O . THR B 1 298 ? -14.742 12.984 29.25 1 93.69 298 THR B O 1
ATOM 7757 N N . LEU B 1 299 ? -13.383 12.117 30.781 1 94.69 299 LEU B N 1
ATOM 7758 C CA . LEU B 1 299 ? -13.305 10.836 30.094 1 94.69 299 LEU B CA 1
ATOM 7759 C C . LEU B 1 299 ? -14.648 10.109 30.125 1 94.69 299 LEU B C 1
ATOM 7761 O O . LEU B 1 299 ? -15.039 9.461 29.156 1 94.69 299 LEU B O 1
ATOM 7765 N N . LEU B 1 300 ? -15.367 10.211 31.188 1 93.62 300 LEU B N 1
ATOM 7766 C CA . LEU B 1 300 ? -16.703 9.641 31.297 1 93.62 300 LEU B CA 1
ATOM 7767 C C . LEU B 1 300 ? -17.672 10.328 30.328 1 93.62 300 LEU B C 1
ATOM 7769 O O . LEU B 1 300 ? -18.531 9.68 29.75 1 93.62 300 LEU B O 1
ATOM 7773 N N . ASP B 1 301 ? -17.484 11.578 30.266 1 90.69 301 ASP B N 1
ATOM 7774 C CA . ASP B 1 301 ? -18.297 12.352 29.344 1 90.69 301 ASP B CA 1
ATOM 7775 C C . ASP B 1 301 ? -18.062 11.914 27.906 1 90.69 301 ASP B C 1
ATOM 7777 O O . ASP B 1 301 ? -19.016 11.789 27.125 1 90.69 301 ASP B O 1
ATOM 7781 N N . ILE B 1 302 ? -16.828 11.711 27.484 1 89.94 302 ILE B N 1
ATOM 7782 C CA . ILE B 1 302 ? -16.484 11.25 26.156 1 89.94 302 ILE B CA 1
ATOM 7783 C C . ILE B 1 302 ? -17.125 9.898 25.891 1 89.94 302 ILE B C 1
ATOM 7785 O O . ILE B 1 302 ? -17.656 9.656 24.797 1 89.94 302 ILE B O 1
ATOM 7789 N N . LYS B 1 303 ? -17.047 9.055 26.828 1 88.81 303 LYS B N 1
ATOM 7790 C CA . LYS B 1 303 ? -17.656 7.73 26.703 1 88.81 303 LYS B CA 1
ATOM 7791 C C . LYS B 1 303 ? -19.156 7.832 26.484 1 88.81 303 LYS B C 1
ATOM 7793 O O . LYS B 1 303 ? -19.719 7.141 25.625 1 88.81 303 LYS B O 1
ATOM 7798 N N . LYS B 1 304 ? -19.734 8.656 27.156 1 83.5 304 LYS B N 1
ATOM 7799 C CA . LYS B 1 304 ? -21.188 8.828 27.094 1 83.5 304 LYS B CA 1
ATOM 7800 C C . LYS B 1 304 ? -21.609 9.422 25.766 1 83.5 304 LYS B C 1
ATOM 7802 O O . LYS B 1 304 ? -22.578 8.969 25.156 1 83.5 304 LYS B O 1
ATOM 7807 N N . ILE B 1 305 ? -20.891 10.391 25.312 1 81.19 305 ILE B N 1
ATOM 7808 C CA . ILE B 1 305 ? -21.312 11.18 24.156 1 81.19 305 ILE B CA 1
ATOM 7809 C C . ILE B 1 305 ? -20.859 10.5 22.875 1 81.19 305 ILE B C 1
ATOM 7811 O O . ILE B 1 305 ? -21.594 10.484 21.875 1 81.19 305 ILE B O 1
ATOM 7815 N N . PHE B 1 306 ? -19.656 9.977 22.859 1 81.69 306 PHE B N 1
ATOM 7816 C CA . PHE B 1 306 ? -19.078 9.477 21.609 1 81.69 306 PHE B CA 1
ATOM 7817 C C . PHE B 1 306 ? -18.984 7.957 21.641 1 81.69 306 PHE B C 1
ATOM 7819 O O . PHE B 1 306 ? -18.656 7.336 20.625 1 81.69 306 PHE B O 1
ATOM 7826 N N . ASN B 1 307 ? -19.203 7.324 22.734 1 81.25 307 ASN B N 1
ATOM 7827 C CA . ASN B 1 307 ? -19.109 5.879 22.922 1 81.25 307 ASN B CA 1
ATOM 7828 C C . ASN B 1 307 ? -17.688 5.379 22.703 1 81.25 307 ASN B C 1
ATOM 7830 O O . ASN B 1 307 ? -17.484 4.367 22.031 1 81.25 307 ASN B O 1
ATOM 7834 N N . VAL B 1 308 ? -16.75 6.156 23.125 1 85.06 308 VAL B N 1
ATOM 7835 C CA . VAL B 1 308 ? -15.344 5.781 23.141 1 85.06 308 VAL B CA 1
ATOM 7836 C C . VAL B 1 308 ? -14.844 5.719 24.578 1 85.06 308 VAL B C 1
ATOM 7838 O O . VAL B 1 308 ? -14.891 6.715 25.297 1 85.06 308 VAL B O 1
ATOM 7841 N N . ASP B 1 309 ? -14.367 4.594 24.953 1 89.06 309 ASP B N 1
ATOM 7842 C CA . ASP B 1 309 ? -14 4.398 26.359 1 89.06 309 ASP B CA 1
ATOM 7843 C C . ASP B 1 309 ? -12.492 4.523 26.547 1 89.06 309 ASP B C 1
ATOM 7845 O O . ASP B 1 309 ? -11.734 3.605 26.219 1 89.06 309 ASP B O 1
ATOM 7849 N N . PHE B 1 310 ? -12.055 5.652 27.141 1 91.94 310 PHE B N 1
ATOM 7850 C CA . PHE B 1 310 ? -10.641 5.891 27.422 1 91.94 310 PHE B CA 1
ATOM 7851 C C . PHE B 1 310 ? -10.352 5.684 28.906 1 91.94 310 PHE B C 1
ATOM 7853 O O . PHE B 1 310 ? -9.234 5.941 29.359 1 91.94 310 PHE B O 1
ATOM 7860 N N . THR B 1 311 ? -11.258 5.227 29.688 1 90.25 311 THR B N 1
ATOM 7861 C CA . THR B 1 311 ? -11.172 5.262 31.141 1 90.25 311 THR B CA 1
ATOM 7862 C C . THR B 1 311 ? -10.086 4.312 31.641 1 90.25 311 THR B C 1
ATOM 7864 O O . THR B 1 311 ? -9.531 4.512 32.719 1 90.25 311 THR B O 1
ATOM 7867 N N . SER B 1 312 ? -9.75 3.338 30.828 1 88.12 312 SER B N 1
ATOM 7868 C CA . SER B 1 312 ? -8.758 2.355 31.25 1 88.12 312 SER B CA 1
ATOM 7869 C C . SER B 1 312 ? -7.355 2.74 30.781 1 88.12 312 SER B C 1
ATOM 7871 O O . SER B 1 312 ? -6.383 2.043 31.078 1 88.12 312 SER B O 1
ATOM 7873 N N . ASP B 1 313 ? -7.203 3.857 30.109 1 89 313 ASP B N 1
ATOM 7874 C CA . ASP B 1 313 ? -5.91 4.293 29.578 1 89 313 ASP B CA 1
ATOM 7875 C C . ASP B 1 313 ? -5.18 5.168 30.594 1 89 313 ASP B C 1
ATOM 7877 O O . ASP B 1 313 ? -5.316 6.395 30.578 1 89 313 ASP B O 1
ATOM 7881 N N . ASN B 1 314 ? -4.281 4.637 31.297 1 85.75 314 ASN B N 1
ATOM 7882 C CA . ASN B 1 314 ? -3.58 5.355 32.344 1 85.75 314 ASN B CA 1
ATOM 7883 C C . ASN B 1 314 ? -2.598 6.375 31.781 1 85.75 314 ASN B C 1
ATOM 7885 O O . ASN B 1 314 ? -2.375 7.43 32.375 1 85.75 314 ASN B O 1
ATOM 7889 N N . ASP B 1 315 ? -2.016 6.047 30.719 1 82.62 315 ASP B N 1
ATOM 7890 C CA . ASP B 1 315 ? -1.104 6.992 30.078 1 82.62 315 ASP B CA 1
ATOM 7891 C C . ASP B 1 315 ? -1.83 8.273 29.688 1 82.62 315 ASP B C 1
ATOM 7893 O O . ASP B 1 315 ? -1.294 9.375 29.844 1 82.62 315 ASP B O 1
ATOM 7897 N N . LEU B 1 316 ? -3.033 8.094 29.203 1 89.25 316 LEU B N 1
ATOM 7898 C CA . LEU B 1 316 ? -3.838 9.25 28.828 1 89.25 316 LEU B CA 1
ATOM 7899 C C . LEU B 1 316 ? -4.188 10.094 30.047 1 89.25 316 LEU B C 1
ATOM 7901 O O . LEU B 1 316 ? -4.098 11.32 30.016 1 89.25 316 LEU B O 1
ATOM 7905 N N . LYS B 1 317 ? -4.543 9.438 31.109 1 89.19 317 LYS B N 1
ATOM 7906 C CA . LYS B 1 317 ? -4.938 10.133 32.344 1 89.19 317 LYS B CA 1
ATOM 7907 C C . LYS B 1 317 ? -3.801 11 32.875 1 89.19 317 LYS B C 1
ATOM 7909 O O . LYS B 1 317 ? -3.994 12.18 33.156 1 89.19 317 LYS B O 1
ATOM 7914 N N . ILE B 1 318 ? -2.666 10.398 32.906 1 84.56 318 ILE B N 1
ATOM 7915 C CA . ILE B 1 318 ? -1.499 11.109 33.406 1 84.56 318 ILE B CA 1
ATOM 7916 C C . ILE B 1 318 ? -1.139 12.258 32.469 1 84.56 318 ILE B C 1
ATOM 7918 O O . ILE B 1 318 ? -0.875 13.375 32.938 1 84.56 318 ILE B O 1
ATOM 7922 N N . GLY B 1 319 ? -1.131 11.992 31.219 1 84.19 319 GLY B N 1
ATOM 7923 C CA . GLY B 1 319 ? -0.807 13.016 30.234 1 84.19 319 GLY B CA 1
ATOM 7924 C C . GLY B 1 319 ? -1.764 14.188 30.266 1 84.19 319 GLY B C 1
ATOM 7925 O O . GLY B 1 319 ? -1.339 15.344 30.172 1 84.19 319 GLY B O 1
ATOM 7926 N N . LEU B 1 320 ? -3.025 13.898 30.375 1 88.88 320 LEU B N 1
ATOM 7927 C CA . LEU B 1 320 ? -4.039 14.953 30.406 1 88.88 320 LEU B CA 1
ATOM 7928 C C . LEU B 1 320 ? -3.93 15.781 31.672 1 88.88 320 LEU B C 1
ATOM 7930 O O . LEU B 1 320 ? -4.145 17 31.656 1 88.88 320 LEU B O 1
ATOM 7934 N N . GLU B 1 321 ? -3.711 15.102 32.781 1 86.62 321 GLU B N 1
ATOM 7935 C CA . GLU B 1 321 ? -3.553 15.82 34.031 1 86.62 321 GLU B CA 1
ATOM 7936 C C . GLU B 1 321 ? -2.422 16.844 33.938 1 86.62 321 GLU B C 1
ATOM 7938 O O . GLU B 1 321 ? -2.594 18 34.344 1 86.62 321 GLU B O 1
ATOM 7943 N N . MET B 1 322 ? -1.324 16.375 33.406 1 81.88 322 MET B N 1
ATOM 7944 C CA . MET B 1 322 ? -0.173 17.266 33.281 1 81.88 322 MET B CA 1
ATOM 7945 C C . MET B 1 322 ? -0.483 18.406 32.312 1 81.88 322 MET B C 1
ATOM 7947 O O . MET B 1 322 ? -0.113 19.562 32.562 1 81.88 322 MET B O 1
ATOM 7951 N N . HIS B 1 323 ? -1.122 18.141 31.281 1 85.75 323 HIS B N 1
ATOM 7952 C CA . HIS B 1 323 ? -1.454 19.156 30.281 1 85.75 323 HIS B CA 1
ATOM 7953 C C . HIS B 1 323 ? -2.42 20.188 30.844 1 85.75 323 HIS B C 1
ATOM 7955 O O . HIS B 1 323 ? -2.273 21.391 30.594 1 85.75 323 HIS B O 1
ATOM 7961 N N . ILE B 1 324 ? -3.41 19.703 31.547 1 87.19 324 ILE B N 1
ATOM 7962 C CA . ILE B 1 324 ? -4.414 20.609 32.094 1 87.19 324 ILE B CA 1
ATOM 7963 C C . ILE B 1 324 ? -3.768 21.531 33.125 1 87.19 324 ILE B C 1
ATOM 7965 O O . ILE B 1 324 ? -4.086 22.719 33.188 1 87.19 324 ILE B O 1
ATOM 7969 N N . MET B 1 325 ? -2.877 20.984 33.844 1 82.19 325 MET B N 1
ATOM 7970 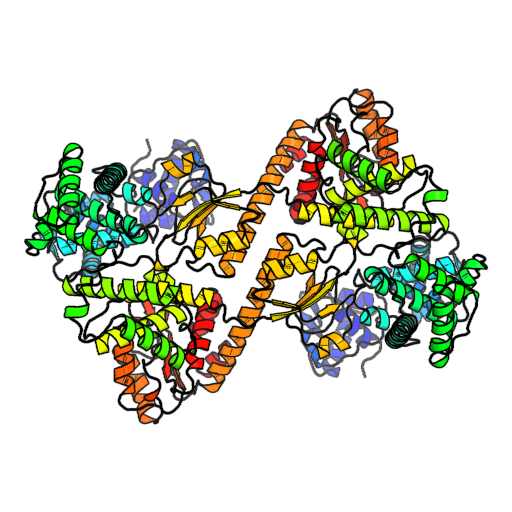C CA . MET B 1 325 ? -2.146 21.797 34.812 1 82.19 325 MET B CA 1
ATOM 7971 C C . MET B 1 325 ? -1.355 22.891 34.094 1 82.19 325 MET B C 1
ATOM 7973 O O . MET B 1 325 ? -1.365 24.047 34.531 1 82.19 325 MET B O 1
ATOM 7977 N N . SER B 1 326 ? -0.679 22.516 33.062 1 81.12 326 SER B N 1
ATOM 7978 C CA . SER B 1 326 ? 0.092 23.469 32.281 1 81.12 326 SER B CA 1
ATOM 7979 C C . SER B 1 326 ? -0.815 24.516 31.625 1 81.12 326 SER B C 1
ATOM 7981 O O . SER B 1 326 ? -0.448 25.672 31.5 1 81.12 326 SER B O 1
ATOM 7983 N N . LEU B 1 327 ? -1.922 24.078 31.156 1 85.56 327 LEU B N 1
ATOM 7984 C CA . LEU B 1 327 ? -2.906 24.969 30.531 1 85.56 327 LEU B CA 1
ATOM 7985 C C . LEU B 1 327 ? -3.391 26.016 31.516 1 85.56 327 LEU B C 1
ATOM 7987 O O . LEU B 1 327 ? -3.51 27.203 31.156 1 85.56 327 LEU B O 1
ATOM 7991 N N . LEU B 1 328 ? -3.641 25.641 32.688 1 82.38 328 LEU B N 1
ATOM 7992 C CA . LEU B 1 328 ? -4.098 26.562 33.719 1 82.38 328 LEU B CA 1
ATOM 7993 C C . LEU B 1 328 ? -3.02 27.594 34.062 1 82.38 328 LEU B C 1
ATOM 7995 O O . LEU B 1 328 ? -3.318 28.766 34.25 1 82.38 328 LEU B O 1
ATOM 7999 N N . GLU B 1 329 ? -1.839 27.125 34.094 1 77.19 329 GLU B N 1
ATOM 8000 C CA . GLU B 1 329 ? -0.721 28.031 34.344 1 77.19 329 GLU B CA 1
ATOM 8001 C C . GLU B 1 329 ? -0.606 29.078 33.219 1 77.19 329 GLU B C 1
ATOM 8003 O O . GLU B 1 329 ? -0.331 30.25 33.5 1 77.19 329 GLU B O 1
ATOM 8008 N N . ARG B 1 330 ? -0.754 28.688 32.062 1 80.25 330 ARG B N 1
ATOM 8009 C CA . ARG B 1 330 ? -0.687 29.594 30.906 1 80.25 330 ARG B CA 1
ATOM 8010 C C . ARG B 1 330 ? -1.82 30.609 30.953 1 80.25 330 ARG B C 1
ATOM 8012 O O . ARG B 1 330 ? -1.635 31.766 30.578 1 80.25 330 ARG B O 1
ATOM 8019 N N . GLN B 1 331 ? -2.914 30.156 31.344 1 79.25 331 GLN B N 1
ATOM 8020 C CA . GLN B 1 331 ? -4.066 31.047 31.438 1 79.25 331 GLN B CA 1
ATOM 8021 C C . GLN B 1 331 ? -3.844 32.125 32.5 1 79.25 331 GLN B C 1
ATOM 8023 O O . GLN B 1 331 ? -4.195 33.281 32.281 1 79.25 331 GLN B O 1
ATOM 8028 N N . ILE B 1 332 ? -3.297 31.719 33.562 1 73.31 332 ILE B N 1
ATOM 8029 C CA . ILE B 1 332 ? -3.025 32.656 34.656 1 73.31 332 ILE B CA 1
ATOM 8030 C C . ILE B 1 332 ? -2.006 33.688 34.188 1 73.31 332 ILE B C 1
ATOM 8032 O O . ILE B 1 332 ? -2.133 34.875 34.531 1 73.31 332 ILE B O 1
ATOM 8036 N N . LYS B 1 333 ? -1.12 33.219 33.438 1 71.94 333 LYS B N 1
ATOM 8037 C CA . LYS B 1 333 ? -0.041 34.094 33 1 71.94 333 LYS B CA 1
ATOM 8038 C C . LYS B 1 333 ? -0.369 34.75 31.656 1 71.94 333 LYS B C 1
ATOM 8040 O O . LYS B 1 333 ? 0.45 35.469 31.094 1 71.94 333 LYS B O 1
ATOM 8045 N N . ASN B 1 334 ? -1.488 34.406 30.984 1 77.62 334 ASN B N 1
ATOM 8046 C CA . ASN B 1 334 ? -1.968 34.938 29.719 1 77.62 334 ASN B CA 1
ATOM 8047 C C . ASN B 1 334 ? -0.979 34.688 28.594 1 77.62 334 ASN B C 1
ATOM 8049 O O . ASN B 1 334 ? -0.59 35.625 27.875 1 77.62 334 ASN B O 1
ATOM 8053 N N . ILE B 1 335 ? -0.543 33.5 28.703 1 75.56 335 ILE B N 1
ATOM 8054 C CA . ILE B 1 335 ? 0.383 33.094 27.672 1 75.56 335 ILE B CA 1
ATOM 8055 C C . ILE B 1 335 ? -0.38 32.344 26.562 1 75.56 335 ILE B C 1
ATOM 8057 O O . ILE B 1 335 ? -1.16 31.438 26.844 1 75.56 335 ILE B O 1
ATOM 8061 N N . GLU B 1 336 ? -0.188 32.75 25.281 1 76.81 336 GLU B N 1
ATOM 8062 C CA . GLU B 1 336 ? -0.786 32.062 24.141 1 76.81 336 GLU B CA 1
ATOM 8063 C C . GLU B 1 336 ? 0.22 31.156 23.469 1 76.81 336 GLU B C 1
ATOM 8065 O O . GLU B 1 336 ? 1.416 31.453 23.422 1 76.81 336 GLU B O 1
ATOM 8070 N N . ILE B 1 337 ? -0.345 30.031 23.062 1 78.12 337 ILE B N 1
ATOM 8071 C CA . ILE B 1 337 ? 0.537 29.062 22.422 1 78.12 337 ILE B CA 1
ATOM 8072 C C . ILE B 1 337 ? 0.049 28.797 21 1 78.12 337 ILE B C 1
ATOM 8074 O O . ILE B 1 337 ? -1.138 28.953 20.703 1 78.12 337 ILE B O 1
ATOM 8078 N N . ASP B 1 338 ? 1.041 28.438 20.125 1 78.31 338 ASP B N 1
ATOM 8079 C CA . ASP B 1 338 ? 0.739 28.047 18.766 1 78.31 338 ASP B CA 1
ATOM 8080 C C . ASP B 1 338 ? 0.877 26.531 18.578 1 78.31 338 ASP B C 1
ATOM 8082 O O . ASP B 1 338 ? 1.683 25.891 19.25 1 78.31 338 ASP B O 1
ATOM 8086 N N . ASN B 1 339 ? -0.039 26.016 17.75 1 80.19 339 ASN B N 1
ATOM 8087 C CA . ASN B 1 339 ? 0.011 24.594 17.391 1 80.19 339 ASN B CA 1
ATOM 8088 C C . ASN B 1 339 ? 0.126 24.391 15.883 1 80.19 339 ASN B C 1
ATOM 8090 O O . ASN B 1 339 ? -0.838 24.625 15.148 1 80.19 339 ASN B O 1
ATOM 8094 N N . MET B 1 340 ? 1.22 23.922 15.461 1 79.19 340 MET B N 1
ATOM 8095 C CA . MET B 1 340 ? 1.505 23.766 14.039 1 79.19 340 MET B CA 1
ATOM 8096 C C . MET B 1 340 ? 0.634 22.688 13.422 1 79.19 340 MET B C 1
ATOM 8098 O O . MET B 1 340 ? 0.487 22.625 12.203 1 79.19 340 MET B O 1
ATOM 8102 N N . TYR B 1 341 ? 0.018 21.828 14.258 1 82.5 341 TYR B N 1
ATOM 8103 C CA . TYR B 1 341 ? -0.735 20.688 13.734 1 82.5 341 TYR B CA 1
ATOM 8104 C C . TYR B 1 341 ? -2.234 20.953 13.781 1 82.5 341 TYR B C 1
ATOM 8106 O O . TYR B 1 341 ? -3.043 20.062 13.516 1 82.5 341 TYR B O 1
ATOM 8114 N N . LEU B 1 342 ? -2.58 22.141 14.141 1 86.06 342 LEU B N 1
ATOM 8115 C CA . LEU B 1 342 ? -3.988 22.469 14.32 1 86.06 342 LEU B CA 1
ATOM 8116 C C . LEU B 1 342 ? -4.797 22.109 13.078 1 86.06 342 LEU B C 1
ATOM 8118 O O . LEU B 1 342 ? -5.77 21.359 13.164 1 86.06 342 LEU B O 1
ATOM 8122 N N . GLN B 1 343 ? -4.371 22.547 11.922 1 80.31 343 GLN B N 1
ATOM 8123 C CA . GLN B 1 343 ? -5.125 22.328 10.695 1 80.31 343 GLN B CA 1
ATOM 8124 C C . GLN B 1 343 ? -5.117 20.859 10.297 1 80.31 343 GLN B C 1
ATOM 8126 O O . GLN B 1 343 ? -6.121 20.344 9.805 1 80.31 343 GLN B O 1
ATOM 8131 N N . GLU B 1 344 ? -4.059 20.266 10.523 1 81.38 344 GLU B N 1
ATOM 8132 C CA . GLU B 1 344 ? -3.947 18.859 10.188 1 81.38 344 GLU B CA 1
ATOM 8133 C C . GLU B 1 344 ? -4.883 18 11.047 1 81.38 344 GLU B C 1
ATOM 8135 O O . GLU B 1 344 ? -5.543 17.094 10.539 1 81.38 344 GLU B O 1
ATOM 8140 N N . ILE B 1 345 ? -4.895 18.281 12.289 1 87.25 345 ILE B N 1
ATOM 8141 C CA . ILE B 1 345 ? -5.727 17.531 13.211 1 87.25 345 ILE B CA 1
ATOM 8142 C C . ILE B 1 345 ? -7.199 17.719 12.852 1 87.25 345 ILE B C 1
ATOM 8144 O O . ILE B 1 345 ? -7.965 16.75 12.828 1 87.25 345 ILE B O 1
ATOM 8148 N N . LYS B 1 346 ? -7.512 18.906 12.547 1 85.75 346 LYS B N 1
ATOM 8149 C CA . LYS B 1 346 ? -8.898 19.219 12.188 1 85.75 346 LYS B CA 1
ATOM 8150 C C . LYS B 1 346 ? -9.297 18.5 10.906 1 85.75 346 LYS B C 1
ATOM 8152 O O . LYS B 1 346 ? -10.422 18 10.797 1 85.75 346 LYS B O 1
ATOM 8157 N N . ARG B 1 347 ? -8.398 18.438 10.078 1 80.12 347 ARG B N 1
ATOM 8158 C CA . ARG B 1 347 ? -8.695 17.875 8.758 1 80.12 347 ARG B CA 1
ATOM 8159 C C . ARG B 1 347 ? -8.656 16.359 8.781 1 80.12 347 ARG B C 1
ATOM 8161 O O . ARG B 1 347 ? -9.578 15.703 8.281 1 80.12 347 ARG B O 1
ATOM 8168 N N . LYS B 1 348 ? -7.684 15.805 9.352 1 81.19 348 LYS B N 1
ATOM 8169 C CA . LYS B 1 348 ? -7.43 14.367 9.219 1 81.19 348 LYS B CA 1
ATOM 8170 C C . LYS B 1 348 ? -8.102 13.586 10.344 1 81.19 348 LYS B C 1
ATOM 8172 O O . LYS B 1 348 ? -8.422 12.406 10.18 1 81.19 348 LYS B O 1
ATOM 8177 N N . TYR B 1 349 ? -8.289 14.312 11.438 1 87.25 349 TYR B N 1
ATOM 8178 C CA . TYR B 1 349 ? -8.844 13.633 12.602 1 87.25 349 TYR B CA 1
ATOM 8179 C C . TYR B 1 349 ? -10 14.422 13.195 1 87.25 349 TYR B C 1
ATOM 8181 O O . TYR B 1 349 ? -9.984 14.758 14.383 1 87.25 349 TYR B O 1
ATOM 8189 N N . PRO B 1 350 ? -11.016 14.562 12.469 1 86.75 350 PRO B N 1
ATOM 8190 C CA . PRO B 1 350 ? -12.117 15.422 12.922 1 86.75 350 PRO B CA 1
ATOM 8191 C C . PRO B 1 350 ? -12.82 14.867 14.164 1 86.75 350 PRO B C 1
ATOM 8193 O O . PRO B 1 350 ? -13.25 15.641 15.023 1 86.75 350 PRO B O 1
ATOM 8196 N N . LEU B 1 351 ? -12.961 13.57 14.219 1 87.5 351 LEU B N 1
ATOM 8197 C CA . LEU B 1 351 ? -13.602 12.977 15.383 1 87.5 351 LEU B CA 1
ATOM 8198 C C . LEU B 1 351 ? -12.789 13.25 16.641 1 87.5 351 LEU B C 1
ATOM 8200 O O . LEU B 1 351 ? -13.344 13.602 17.688 1 87.5 351 LEU B O 1
ATOM 8204 N N . ILE B 1 352 ? -11.523 13.094 16.562 1 90.94 352 ILE B N 1
ATOM 8205 C CA . ILE B 1 352 ? -10.625 13.328 17.688 1 90.94 352 ILE B CA 1
ATOM 8206 C C . ILE B 1 352 ? -10.703 14.797 18.109 1 90.94 352 ILE B C 1
ATOM 8208 O O . ILE B 1 352 ? -10.758 15.102 19.297 1 90.94 352 ILE B O 1
ATOM 8212 N N . PHE B 1 353 ? -10.719 15.656 17.188 1 92.06 353 PHE B N 1
ATOM 8213 C CA . PHE B 1 353 ? -10.797 17.078 17.484 1 92.06 353 PHE B CA 1
ATOM 8214 C C . PHE B 1 353 ? -12.117 17.422 18.172 1 92.06 353 PHE B C 1
ATOM 8216 O O . PHE B 1 353 ? -12.148 18.234 19.094 1 92.06 353 PHE B O 1
ATOM 8223 N N . GLU B 1 354 ? -13.133 16.797 17.656 1 89.88 354 GLU B N 1
ATOM 8224 C CA . GLU B 1 354 ? -14.445 17.016 18.266 1 89.88 354 GLU B CA 1
ATOM 8225 C C . GLU B 1 354 ? -14.461 16.578 19.719 1 89.88 354 GLU B C 1
ATOM 8227 O O . GLU B 1 354 ? -15.078 17.219 20.562 1 89.88 354 GLU B O 1
ATOM 8232 N N . MET B 1 355 ? -13.898 15.523 19.969 1 91.62 355 MET B N 1
ATOM 8233 C CA . MET B 1 355 ? -13.797 15.062 21.344 1 91.62 355 MET B CA 1
ATOM 8234 C C . MET B 1 355 ? -13.016 16.062 22.203 1 91.62 355 MET B C 1
ATOM 8236 O O . MET B 1 355 ? -13.367 16.312 23.344 1 91.62 355 MET B O 1
ATOM 8240 N N . ALA B 1 356 ? -11.969 16.594 21.641 1 95.06 356 ALA B N 1
ATOM 8241 C CA . ALA B 1 356 ? -11.156 17.578 22.344 1 95.06 356 ALA B CA 1
ATOM 8242 C C . ALA B 1 356 ? -11.961 18.844 22.641 1 95.06 356 ALA B C 1
ATOM 8244 O O . ALA B 1 356 ? -11.812 19.438 23.703 1 95.06 356 ALA B O 1
ATOM 8245 N N . VAL B 1 357 ? -12.734 19.25 21.672 1 92.81 357 VAL B N 1
ATOM 8246 C CA . VAL B 1 357 ? -13.602 20.406 21.859 1 92.81 357 VAL B CA 1
ATOM 8247 C C . VAL B 1 357 ? -14.539 20.156 23.047 1 92.81 357 VAL B C 1
ATOM 8249 O O . VAL B 1 357 ? -14.75 21.047 23.875 1 92.81 357 VAL B O 1
ATOM 8252 N N . ARG B 1 358 ? -15.047 18.984 23.109 1 90.56 358 ARG B N 1
ATOM 8253 C CA . ARG B 1 358 ? -15.945 18.625 24.188 1 90.56 358 ARG B CA 1
ATOM 8254 C C . ARG B 1 358 ? -15.234 18.688 25.547 1 90.56 358 ARG B C 1
ATOM 8256 O O . ARG B 1 358 ? -15.789 19.172 26.531 1 90.56 358 ARG B O 1
ATOM 8263 N N . VAL B 1 359 ? -14.078 18.172 25.547 1 93.19 359 VAL B N 1
ATOM 8264 C CA . VAL B 1 359 ? -13.273 18.203 26.766 1 93.19 359 VAL B CA 1
ATOM 8265 C C . VAL B 1 359 ? -13.055 19.641 27.203 1 93.19 359 VAL B C 1
ATOM 8267 O O . VAL B 1 359 ? -13.242 19.984 28.375 1 93.19 359 VAL B O 1
ATOM 8270 N N . CYS B 1 360 ? -12.672 20.484 26.344 1 93.81 360 CYS B N 1
ATOM 8271 C CA . CYS B 1 360 ? -12.367 21.875 26.656 1 93.81 360 CYS B CA 1
ATOM 8272 C C . CYS B 1 360 ? -13.617 22.625 27.094 1 93.81 360 CYS B C 1
ATOM 8274 O O . CYS B 1 360 ? -13.555 23.5 27.953 1 93.81 360 CYS B O 1
ATOM 8276 N N . LYS B 1 361 ? -14.711 22.266 26.453 1 92.06 361 LYS B N 1
ATOM 8277 C CA . LYS B 1 361 ? -15.969 22.875 26.875 1 92.06 361 LYS B CA 1
ATOM 8278 C C . LYS B 1 361 ? -16.281 22.547 28.328 1 92.06 361 LYS B C 1
ATOM 8280 O O . LYS B 1 361 ? -16.672 23.422 29.094 1 92.06 361 LYS B O 1
ATOM 8285 N N . LEU B 1 362 ? -16.172 21.328 28.625 1 90.69 362 LEU B N 1
ATOM 8286 C CA . LEU B 1 362 ? -16.406 20.906 30 1 90.69 362 LEU B CA 1
ATOM 8287 C C . LEU B 1 362 ? -15.453 21.609 30.969 1 90.69 362 LEU B C 1
ATOM 8289 O O . LEU B 1 362 ? -15.859 22.047 32.031 1 90.69 362 LEU B O 1
ATOM 8293 N N . LEU B 1 363 ? -14.258 21.75 30.609 1 90.56 363 LEU B N 1
ATOM 8294 C CA . LEU B 1 363 ? -13.258 22.438 31.422 1 90.56 363 LEU B CA 1
ATOM 8295 C C . LEU B 1 363 ? -13.633 23.906 31.594 1 90.56 363 LEU B C 1
ATOM 8297 O O . LEU B 1 363 ? -13.523 24.453 32.688 1 90.56 363 LEU B O 1
ATOM 8301 N N . GLU B 1 364 ? -14.016 24.516 30.5 1 90.25 364 GLU B N 1
ATOM 8302 C CA . GLU B 1 364 ? -14.414 25.922 30.562 1 90.25 364 GLU B CA 1
ATOM 8303 C C . GLU B 1 364 ? -15.57 26.125 31.547 1 90.25 364 GLU B C 1
ATOM 8305 O O . GLU B 1 364 ? -15.609 27.125 32.281 1 90.25 364 GLU B O 1
ATOM 8310 N N . GLU B 1 365 ? -16.438 25.25 31.516 1 87.31 365 GLU B N 1
ATOM 8311 C CA . GLU B 1 365 ? -17.625 25.344 32.375 1 87.31 365 GLU B CA 1
ATOM 8312 C C . GLU B 1 365 ? -17.25 25.141 33.844 1 87.31 365 GLU B C 1
ATOM 8314 O O . GLU B 1 365 ? -17.812 25.812 34.719 1 87.31 365 GLU B O 1
ATOM 8319 N N . LYS B 1 366 ? -16.359 24.328 34.062 1 86.44 366 LYS B N 1
ATOM 8320 C CA . LYS B 1 366 ? -16.016 23.969 35.438 1 86.44 366 LYS B CA 1
ATOM 8321 C C . LYS B 1 366 ? -15.031 24.953 36.031 1 86.44 366 LYS B C 1
ATOM 8323 O O . LYS B 1 366 ? -15.102 25.266 37.25 1 86.44 366 LYS B O 1
ATOM 8328 N N . ILE B 1 367 ? -14.102 25.406 35.219 1 83.62 367 ILE B N 1
ATOM 8329 C CA . ILE B 1 367 ? -13.023 26.219 35.781 1 83.62 367 ILE B CA 1
ATOM 8330 C C . ILE B 1 367 ? -13.18 27.656 35.312 1 83.62 367 ILE B C 1
ATOM 8332 O O . ILE B 1 367 ? -12.43 28.547 35.75 1 83.62 367 ILE B O 1
ATOM 8336 N N . HIS B 1 368 ? -14.086 27.984 34.469 1 82.94 368 HIS B N 1
ATOM 8337 C CA . HIS B 1 368 ? -14.438 29.328 34 1 82.94 368 HIS B CA 1
ATOM 8338 C C . HIS B 1 368 ? -13.25 29.984 33.281 1 82.94 368 HIS B C 1
ATOM 8340 O O . HIS B 1 368 ? -12.859 31.109 33.656 1 82.94 368 HIS B O 1
ATOM 8346 N N . ILE B 1 369 ? -12.672 29.281 32.406 1 84.62 369 ILE B N 1
ATOM 8347 C CA . ILE B 1 369 ? -11.594 29.797 31.578 1 84.62 369 ILE B CA 1
ATOM 8348 C C . ILE B 1 369 ? -12.016 29.766 30.109 1 84.62 369 ILE B C 1
ATOM 8350 O O . ILE B 1 369 ? -13.008 29.125 29.766 1 84.62 369 ILE B O 1
ATOM 8354 N N . ASN B 1 370 ? -11.336 30.594 29.359 1 87 370 ASN B N 1
ATOM 8355 C CA . ASN B 1 370 ? -11.523 30.562 27.906 1 87 370 ASN B CA 1
ATOM 8356 C C . ASN B 1 370 ? -10.367 29.828 27.219 1 87 370 ASN B C 1
ATOM 8358 O O . ASN B 1 370 ? -9.219 30.25 27.328 1 87 370 ASN B O 1
ATOM 8362 N N . ILE B 1 371 ? -10.688 28.797 26.625 1 91 371 ILE B N 1
ATOM 8363 C CA . ILE B 1 371 ? -9.656 27.984 25.984 1 91 371 ILE B CA 1
ATOM 8364 C C . ILE B 1 371 ? -9.641 28.25 24.484 1 91 371 ILE B C 1
ATOM 8366 O O . ILE B 1 371 ? -10.664 28.094 23.812 1 91 371 ILE B O 1
ATOM 8370 N N . LYS B 1 372 ? -8.5 28.547 23.953 1 89.69 372 LYS B N 1
ATOM 8371 C CA . LYS B 1 372 ? -8.344 28.859 22.547 1 89.69 372 LYS B CA 1
ATOM 8372 C C . LYS B 1 372 ? -8.164 27.594 21.719 1 89.69 372 LYS B C 1
ATOM 8374 O O . LYS B 1 372 ? -7.891 26.516 22.266 1 89.69 372 LYS B O 1
ATOM 8379 N N . GLU B 1 373 ? -8.266 27.719 20.453 1 91.19 373 GLU B N 1
ATOM 8380 C CA . GLU B 1 373 ? -8.297 26.609 19.516 1 91.19 373 GLU B CA 1
ATOM 8381 C C . GLU B 1 373 ? -6.98 25.828 19.547 1 91.19 373 GLU B C 1
ATOM 8383 O O . GLU B 1 373 ? -6.973 24.609 19.422 1 91.19 373 GLU B O 1
ATOM 8388 N N . ASN B 1 374 ? -5.898 26.516 19.656 1 88.62 374 ASN B N 1
ATOM 8389 C CA . ASN B 1 374 ? -4.598 25.859 19.703 1 88.62 374 ASN B CA 1
ATOM 8390 C C . ASN B 1 374 ? -4.492 24.906 20.891 1 88.62 374 ASN B C 1
ATOM 8392 O O . ASN B 1 374 ? -3.908 23.828 20.781 1 88.62 374 ASN B O 1
ATOM 8396 N N . GLU B 1 375 ? -5.082 25.344 22 1 90.88 375 GLU B N 1
ATOM 8397 C CA . GLU B 1 375 ? -5.102 24.5 23.188 1 90.88 375 GLU B CA 1
ATOM 8398 C C . GLU B 1 375 ? -5.949 23.25 22.953 1 90.88 375 GLU B C 1
ATOM 8400 O O . GLU B 1 375 ? -5.598 22.172 23.422 1 90.88 375 GLU B O 1
ATOM 8405 N N . ILE B 1 376 ? -6.992 23.406 22.219 1 93.75 376 ILE B N 1
ATOM 8406 C CA . ILE B 1 376 ? -7.855 22.281 21.875 1 93.75 376 ILE B CA 1
ATOM 8407 C C . ILE B 1 376 ? -7.07 21.25 21.078 1 93.75 376 ILE B C 1
ATOM 8409 O O . ILE B 1 376 ? -7.195 20.031 21.312 1 93.75 376 ILE B O 1
ATOM 8413 N N . ALA B 1 377 ? -6.289 21.75 20.219 1 91.56 377 ALA B N 1
ATOM 8414 C CA . ALA B 1 377 ? -5.504 20.875 19.344 1 91.56 377 ALA B CA 1
ATOM 8415 C C . ALA B 1 377 ? -4.492 20.062 20.156 1 91.56 377 ALA B C 1
ATOM 8417 O O . ALA B 1 377 ? -4.199 18.922 19.828 1 91.56 377 ALA B O 1
ATOM 8418 N N . PHE B 1 378 ? -3.986 20.641 21.188 1 89.31 378 PHE B N 1
ATOM 8419 C CA . PHE B 1 378 ? -3.047 19.922 22.031 1 89.31 378 PHE B CA 1
ATOM 8420 C C . PHE B 1 378 ? -3.75 18.797 22.781 1 89.31 378 PHE B C 1
ATOM 8422 O O . PHE B 1 378 ? -3.201 17.703 22.938 1 89.31 378 PHE B O 1
ATOM 8429 N N . ILE B 1 379 ? -4.926 19.078 23.219 1 92.5 379 ILE B N 1
ATOM 8430 C CA . ILE B 1 379 ? -5.715 18.062 23.891 1 92.5 379 ILE B CA 1
ATOM 8431 C C . ILE B 1 379 ? -6.051 16.938 22.906 1 92.5 379 ILE B C 1
ATOM 8433 O O . ILE B 1 379 ? -6.031 15.758 23.266 1 92.5 379 ILE B O 1
ATOM 8437 N N . ALA B 1 380 ? -6.32 17.344 21.719 1 92.75 380 ALA B N 1
ATOM 8438 C CA . ALA B 1 380 ? -6.641 16.375 20.672 1 92.75 380 ALA B CA 1
ATOM 8439 C C . ALA B 1 380 ? -5.496 15.391 20.469 1 92.75 380 ALA B C 1
ATOM 8441 O O . ALA B 1 380 ? -5.723 14.219 20.156 1 92.75 380 ALA B O 1
ATOM 8442 N N . LEU B 1 381 ? -4.305 15.852 20.656 1 89.06 381 LEU B N 1
ATOM 8443 C CA . LEU B 1 381 ? -3.146 14.977 20.469 1 89.06 381 LEU B CA 1
ATOM 8444 C C . LEU B 1 381 ? -3.148 13.859 21.516 1 89.06 381 LEU B C 1
ATOM 8446 O O . LEU B 1 381 ? -2.857 12.703 21.188 1 89.06 381 LEU B O 1
ATOM 8450 N N . HIS B 1 382 ? -3.502 14.172 22.734 1 89.38 382 HIS B N 1
ATOM 8451 C CA . HIS B 1 382 ? -3.604 13.164 23.781 1 89.38 382 HIS B CA 1
ATOM 8452 C C . HIS B 1 382 ? -4.703 12.156 23.469 1 89.38 382 HIS B C 1
ATOM 8454 O O . HIS B 1 382 ? -4.488 10.945 23.594 1 89.38 382 HIS B O 1
ATOM 8460 N N . LEU B 1 383 ? -5.797 12.711 23.047 1 92.25 383 LEU B N 1
ATOM 8461 C CA . LEU B 1 383 ? -6.945 11.852 22.766 1 92.25 383 LEU B CA 1
ATOM 8462 C C . LEU B 1 383 ? -6.691 10.984 21.531 1 92.25 383 LEU B C 1
ATOM 8464 O O . LEU B 1 383 ? -7.121 9.828 21.484 1 92.25 383 LEU B O 1
ATOM 8468 N N . GLY B 1 384 ? -6.074 11.633 20.562 1 89.75 384 GLY B N 1
ATOM 8469 C CA . GLY B 1 384 ? -5.738 10.883 19.359 1 89.75 384 GLY B CA 1
ATOM 8470 C C . GLY B 1 384 ? -4.844 9.688 19.625 1 89.75 384 GLY B C 1
ATOM 8471 O O . GLY B 1 384 ? -5.066 8.602 19.094 1 89.75 384 GLY B O 1
ATOM 8472 N N . ALA B 1 385 ? -3.834 9.867 20.453 1 85.44 385 ALA B N 1
ATOM 8473 C CA . ALA B 1 385 ? -2.938 8.781 20.828 1 85.44 385 ALA B CA 1
ATOM 8474 C C . ALA B 1 385 ? -3.695 7.672 21.562 1 85.44 385 ALA B C 1
ATOM 8476 O O . ALA B 1 385 ? -3.473 6.488 21.297 1 85.44 385 ALA B O 1
ATOM 8477 N N . ALA B 1 386 ? -4.594 8.062 22.391 1 87.75 386 ALA B N 1
ATOM 8478 C CA . ALA B 1 386 ? -5.395 7.102 23.156 1 87.75 386 ALA B CA 1
ATOM 8479 C C . ALA B 1 386 ? -6.348 6.344 22.234 1 87.75 386 ALA B C 1
ATOM 8481 O O . ALA B 1 386 ? -6.559 5.141 22.406 1 87.75 386 ALA B O 1
ATOM 8482 N N . TYR B 1 387 ? -6.875 7.094 21.328 1 87.44 387 TYR B N 1
ATOM 8483 C CA . TYR B 1 387 ? -7.805 6.496 20.391 1 87.44 387 TYR B CA 1
ATOM 8484 C C . TYR B 1 387 ? -7.121 5.406 19.562 1 87.44 387 TYR B C 1
ATOM 8486 O O . TYR B 1 387 ? -7.711 4.352 19.312 1 87.44 387 TYR B O 1
ATOM 8494 N N . GLU B 1 388 ? -5.965 5.664 19.141 1 80.62 388 GLU B N 1
ATOM 8495 C CA . GLU B 1 388 ? -5.191 4.703 18.359 1 80.62 388 GLU B CA 1
ATOM 8496 C C . GLU B 1 388 ? -4.883 3.449 19.172 1 80.62 388 GLU B C 1
ATOM 8498 O O . GLU B 1 388 ? -4.891 2.34 18.625 1 80.62 388 GLU B O 1
ATOM 8503 N N . ARG B 1 389 ? -4.641 3.656 20.406 1 76.88 389 ARG B N 1
ATOM 8504 C CA . ARG B 1 389 ? -4.316 2.535 21.281 1 76.88 389 ARG B CA 1
ATOM 8505 C C . ARG B 1 389 ? -5.539 1.662 21.531 1 76.88 389 ARG B C 1
ATOM 8507 O O . ARG B 1 389 ? -5.422 0.444 21.688 1 76.88 389 ARG B O 1
ATOM 8514 N N . ALA B 1 390 ? -6.672 2.291 21.578 1 75.06 390 ALA B N 1
ATOM 8515 C CA . ALA B 1 390 ? -7.906 1.571 21.891 1 75.06 390 ALA B CA 1
ATOM 8516 C C . ALA B 1 390 ? -8.32 0.677 20.719 1 75.06 390 ALA B C 1
ATOM 8518 O O . ALA B 1 390 ? -9.055 -0.298 20.906 1 75.06 390 ALA B O 1
ATOM 8519 N N . ASN B 1 391 ? -7.648 0.733 19.594 1 64.81 391 ASN B N 1
ATOM 8520 C CA . ASN B 1 391 ? -7.852 -0.089 18.406 1 64.81 391 ASN B CA 1
ATOM 8521 C C . ASN B 1 391 ? -9.305 -0.525 18.266 1 64.81 391 ASN B C 1
ATOM 8523 O O . ASN B 1 391 ? -9.594 -1.72 18.188 1 64.81 391 ASN B O 1
ATOM 8527 N N . LEU B 1 392 ? -10.25 0.307 18.156 1 63.53 392 LEU B N 1
ATOM 8528 C CA . LEU B 1 392 ? -11.672 0.007 18.25 1 63.53 392 LEU B CA 1
ATOM 8529 C C . LEU B 1 392 ? -12.219 -0.411 16.875 1 63.53 392 LEU B C 1
ATOM 8531 O O . LEU B 1 392 ? -13.43 -0.604 16.734 1 63.53 392 LEU B O 1
ATOM 8535 N N . THR B 1 393 ? -11.281 -0.716 15.945 1 61.81 393 THR B N 1
ATOM 8536 C CA . THR B 1 393 ? -11.844 -0.97 14.617 1 61.81 393 THR B CA 1
ATOM 8537 C C . THR B 1 393 ? -12.266 -2.43 14.484 1 61.81 393 THR B C 1
ATOM 8539 O O . THR B 1 393 ? -11.68 -3.312 15.117 1 61.81 393 THR B O 1
ATOM 8542 N N . CYS B 1 394 ? -13.492 -2.582 13.945 1 75 394 CYS B N 1
ATOM 8543 C CA . CYS B 1 394 ? -13.992 -3.908 13.609 1 75 394 CYS B CA 1
ATOM 8544 C C . CYS B 1 394 ? -13.094 -4.582 12.578 1 75 394 CYS B C 1
ATOM 8546 O O . CYS B 1 394 ? -12.664 -3.945 11.609 1 75 394 CYS B O 1
ATOM 8548 N N . LYS B 1 395 ? -12.758 -5.914 12.883 1 88.56 395 LYS B N 1
ATOM 8549 C CA . LYS B 1 395 ? -11.891 -6.676 11.984 1 88.56 395 LYS B CA 1
ATOM 8550 C C . LYS B 1 395 ? -12.68 -7.258 10.82 1 88.56 395 LYS B C 1
ATOM 8552 O O . LYS B 1 395 ? -13.852 -7.605 10.961 1 88.56 395 LYS B O 1
ATOM 8557 N N . TYR B 1 396 ? -12.164 -7.266 9.711 1 94.12 396 TYR B N 1
ATOM 8558 C CA . TYR B 1 396 ? -12.773 -7.887 8.547 1 94.12 396 TYR B CA 1
ATOM 8559 C C . TYR B 1 396 ? -12.594 -9.398 8.57 1 94.12 396 TYR B C 1
ATOM 8561 O O . TYR B 1 396 ? -11.523 -9.898 8.938 1 94.12 396 TYR B O 1
ATOM 8569 N N . LYS B 1 397 ? -13.648 -10.109 8.234 1 96.19 397 LYS B N 1
ATOM 8570 C CA . LYS B 1 397 ? -13.594 -11.562 8.133 1 96.19 397 LYS B CA 1
ATOM 8571 C C . LYS B 1 397 ? -12.875 -12 6.859 1 96.19 397 LYS B C 1
ATOM 8573 O O . LYS B 1 397 ? -13.281 -11.633 5.754 1 96.19 397 LYS B O 1
ATOM 8578 N N . VAL B 1 398 ? -11.828 -12.805 7.035 1 96.75 398 VAL B N 1
ATOM 8579 C CA . VAL B 1 398 ? -11.016 -13.203 5.887 1 96.75 398 VAL B CA 1
ATOM 8580 C C . VAL B 1 398 ? -10.922 -14.719 5.82 1 96.75 398 VAL B C 1
ATOM 8582 O O . VAL B 1 398 ? -10.797 -15.391 6.852 1 96.75 398 VAL B O 1
ATOM 8585 N N . ILE B 1 399 ? -11.109 -15.25 4.609 1 96 399 ILE B N 1
ATOM 8586 C CA . ILE B 1 399 ? -10.82 -16.656 4.34 1 96 399 ILE B CA 1
ATOM 8587 C C . ILE B 1 399 ? -9.523 -16.781 3.553 1 96 399 ILE B C 1
ATOM 8589 O O . ILE B 1 399 ? -9.297 -16.031 2.596 1 96 399 ILE B O 1
ATOM 8593 N N . MET B 1 400 ? -8.703 -17.641 4.02 1 92.88 400 MET B N 1
ATOM 8594 C CA . MET B 1 400 ? -7.457 -17.906 3.301 1 92.88 400 MET B CA 1
ATOM 8595 C C . MET B 1 400 ? -7.508 -19.25 2.6 1 92.88 400 MET B C 1
ATOM 8597 O O . MET B 1 400 ? -7.867 -20.266 3.211 1 92.88 400 MET B O 1
ATOM 8601 N N . ILE B 1 401 ? -7.242 -19.219 1.295 1 90.5 401 ILE B N 1
ATOM 8602 C CA . ILE B 1 401 ? -7.121 -20.438 0.52 1 90.5 401 ILE B CA 1
ATOM 8603 C C . ILE B 1 401 ? -5.664 -20.656 0.118 1 90.5 401 ILE B C 1
ATOM 8605 O O . ILE B 1 401 ? -5.168 -20.016 -0.813 1 90.5 401 ILE B O 1
ATOM 8609 N N . TYR B 1 402 ? -5.027 -21.469 0.857 1 85.38 402 TYR B N 1
ATOM 8610 C CA . TYR B 1 402 ? -3.6 -21.703 0.667 1 85.38 402 TYR B CA 1
ATOM 8611 C C . TYR B 1 402 ? -3.219 -23.109 1.1 1 85.38 402 TYR B C 1
ATOM 8613 O O . TYR B 1 402 ? -3.947 -23.75 1.86 1 85.38 402 TYR B O 1
ATOM 8621 N N . PRO B 1 403 ? -2.092 -23.516 0.485 1 76.12 403 PRO B N 1
ATOM 8622 C CA . PRO B 1 403 ? -1.679 -24.859 0.884 1 76.12 403 PRO B CA 1
ATOM 8623 C C . PRO B 1 403 ? -1.08 -24.906 2.289 1 76.12 403 PRO B C 1
ATOM 8625 O O . PRO B 1 403 ? -0.139 -24.156 2.584 1 76.12 403 PRO B O 1
ATOM 8628 N N . ASN B 1 404 ? -1.761 -25.453 3.197 1 70.88 404 ASN B N 1
ATOM 8629 C CA . ASN B 1 404 ? -1.204 -25.625 4.535 1 70.88 404 ASN B CA 1
ATOM 8630 C C . ASN B 1 404 ? -0.292 -26.859 4.605 1 70.88 404 ASN B C 1
ATOM 8632 O O . ASN B 1 404 ? -0.744 -27.953 4.926 1 70.88 404 ASN B O 1
ATOM 8636 N N . THR B 1 405 ? 0.926 -26.656 4.062 1 69.38 405 THR B N 1
ATOM 8637 C CA . THR B 1 405 ? 1.874 -27.766 4.043 1 69.38 405 THR B CA 1
ATOM 8638 C C . THR B 1 405 ? 2.916 -27.609 5.148 1 69.38 405 THR B C 1
ATOM 8640 O O . THR B 1 405 ? 3.139 -26.5 5.641 1 69.38 405 THR B O 1
ATOM 8643 N N . GLN B 1 406 ? 3.363 -28.703 5.543 1 65 406 GLN B N 1
ATOM 8644 C CA . GLN B 1 406 ? 4.434 -28.703 6.535 1 65 406 GLN B CA 1
ATOM 8645 C C . GLN B 1 406 ? 5.613 -27.844 6.07 1 65 406 GLN B C 1
ATOM 8647 O O . GLN B 1 406 ? 6.238 -27.156 6.875 1 65 406 GLN B O 1
ATOM 8652 N N . ALA B 1 407 ? 5.797 -27.875 4.793 1 66.38 407 ALA B N 1
ATOM 8653 C CA . ALA B 1 407 ? 6.934 -27.156 4.23 1 66.38 407 ALA B CA 1
ATOM 8654 C C . ALA B 1 407 ? 6.812 -25.656 4.484 1 66.38 407 ALA B C 1
ATOM 8656 O O . ALA B 1 407 ? 7.812 -24.984 4.75 1 66.38 407 ALA B O 1
ATOM 8657 N N . LEU B 1 408 ? 5.629 -25.234 4.5 1 71.44 408 LEU B N 1
ATOM 8658 C CA . LEU B 1 408 ? 5.426 -23.797 4.609 1 71.44 408 LEU B CA 1
ATOM 8659 C C . LEU B 1 408 ? 5.195 -23.391 6.059 1 71.44 408 LEU B C 1
ATOM 8661 O O . LEU B 1 408 ? 5.301 -22.203 6.402 1 71.44 408 LEU B O 1
ATOM 8665 N N . SER B 1 409 ? 5.086 -24.391 6.992 1 61.38 409 SER B N 1
ATOM 8666 C CA . SER B 1 409 ? 4.93 -24.188 8.43 1 61.38 409 SER B CA 1
ATOM 8667 C C . SER B 1 409 ? 4.008 -23 8.719 1 61.38 409 SER B C 1
ATOM 8669 O O . SER B 1 409 ? 4.305 -22.172 9.586 1 61.38 409 SER B O 1
ATOM 8671 N N . ASN B 1 410 ? 3.029 -22.766 8.008 1 77 410 ASN B N 1
ATOM 8672 C CA . ASN B 1 410 ? 2.041 -21.703 8.195 1 77 410 ASN B CA 1
ATOM 8673 C C . ASN B 1 410 ? 2.658 -20.328 8.008 1 77 410 ASN B C 1
ATOM 8675 O O . ASN B 1 410 ? 2.225 -19.359 8.633 1 77 410 ASN B O 1
ATOM 8679 N N . LEU B 1 411 ? 3.744 -20.297 7.402 1 81.12 411 LEU B N 1
ATOM 8680 C CA . LEU B 1 411 ? 4.473 -19.047 7.188 1 81.12 411 LEU B CA 1
ATOM 8681 C C . LEU B 1 411 ? 3.561 -17.984 6.586 1 81.12 411 LEU B C 1
ATOM 8683 O O . LEU B 1 411 ? 3.561 -16.828 7.031 1 81.12 411 LEU B O 1
ATOM 8687 N N . CYS B 1 412 ? 2.844 -18.406 5.656 1 85.19 412 CYS B N 1
ATOM 8688 C CA . CYS B 1 412 ? 1.955 -17.469 4.977 1 85.19 412 CYS B CA 1
ATOM 8689 C C . CYS B 1 412 ? 0.936 -16.875 5.941 1 85.19 412 CYS B C 1
ATOM 8691 O O . CYS B 1 412 ? 0.765 -15.664 6.004 1 85.19 412 CYS B O 1
ATOM 8693 N N . LEU B 1 413 ? 0.354 -17.719 6.738 1 87 413 LEU B N 1
ATOM 8694 C CA . LEU B 1 413 ? -0.656 -17.312 7.711 1 87 413 LEU B CA 1
ATOM 8695 C C . LEU B 1 413 ? -0.048 -16.406 8.781 1 87 413 LEU B C 1
ATOM 8697 O O . LEU B 1 413 ? -0.626 -15.383 9.141 1 87 413 LEU B O 1
ATOM 8701 N N . GLN B 1 414 ? 1.075 -16.766 9.242 1 85.75 414 GLN B N 1
ATOM 8702 C CA . GLN B 1 414 ? 1.729 -16.016 10.305 1 85.75 414 GLN B CA 1
ATOM 8703 C C . GLN B 1 414 ? 2.133 -14.625 9.82 1 85.75 414 GLN B C 1
ATOM 8705 O O . GLN B 1 414 ? 1.991 -13.641 10.547 1 85.75 414 GLN B O 1
ATOM 8710 N N . LYS B 1 415 ? 2.611 -14.609 8.68 1 86.25 415 LYS B N 1
ATOM 8711 C CA . LYS B 1 415 ? 3.018 -13.328 8.117 1 86.25 415 LYS B CA 1
ATOM 8712 C C . LYS B 1 415 ? 1.822 -12.391 7.957 1 86.25 415 LYS B C 1
ATOM 8714 O O . LYS B 1 415 ? 1.911 -11.203 8.273 1 86.25 415 LYS B O 1
ATOM 8719 N N . ILE B 1 416 ? 0.745 -12.922 7.523 1 90.81 416 ILE B N 1
ATOM 8720 C CA . ILE B 1 416 ? -0.469 -12.141 7.32 1 90.81 416 ILE B CA 1
ATOM 8721 C C . ILE B 1 416 ? -1.01 -11.672 8.672 1 90.81 416 ILE B C 1
ATOM 8723 O O . ILE B 1 416 ? -1.377 -10.5 8.82 1 90.81 416 ILE B O 1
ATOM 8727 N N . LEU B 1 417 ? -1.002 -12.547 9.633 1 89.38 417 LEU B N 1
ATOM 8728 C CA . LEU B 1 417 ? -1.534 -12.211 10.945 1 89.38 417 LEU B CA 1
ATOM 8729 C C . LEU B 1 417 ? -0.634 -11.195 11.648 1 89.38 417 LEU B C 1
ATOM 8731 O O . LEU B 1 417 ? -1.122 -10.297 12.336 1 89.38 417 LEU B O 1
ATOM 8735 N N . ASN B 1 418 ? 0.594 -11.336 11.445 1 84.31 418 ASN B N 1
ATOM 8736 C CA . ASN B 1 418 ? 1.531 -10.398 12.055 1 84.31 418 ASN B CA 1
ATOM 8737 C C . ASN B 1 418 ? 1.387 -9 11.461 1 84.31 418 ASN B C 1
ATOM 8739 O O . ASN B 1 418 ? 1.507 -8 12.18 1 84.31 418 ASN B O 1
ATOM 8743 N N . ARG B 1 419 ? 1.105 -8.969 10.25 1 85.19 419 ARG B N 1
ATOM 8744 C CA . ARG B 1 419 ? 1.062 -7.688 9.555 1 85.19 419 ARG B CA 1
ATOM 8745 C C . ARG B 1 419 ? -0.326 -7.062 9.641 1 85.19 419 ARG B C 1
ATOM 8747 O O . ARG B 1 419 ? -0.459 -5.844 9.758 1 85.19 419 ARG B O 1
ATOM 8754 N N . PHE B 1 420 ? -1.37 -7.875 9.578 1 89.56 420 PHE B N 1
ATOM 8755 C CA . PHE B 1 420 ? -2.713 -7.332 9.414 1 89.56 420 PHE B CA 1
ATOM 8756 C C . PHE B 1 420 ? -3.633 -7.82 10.523 1 89.56 420 PHE B C 1
ATOM 8758 O O . PHE B 1 420 ? -4.852 -7.641 10.453 1 89.56 420 PHE B O 1
ATOM 8765 N N . GLY B 1 421 ? -3.104 -8.477 11.5 1 87.56 421 GLY B N 1
ATOM 8766 C CA . GLY B 1 421 ? -3.896 -9.078 12.562 1 87.56 421 GLY B CA 1
ATOM 8767 C C . GLY B 1 421 ? -4.809 -8.086 13.266 1 87.56 421 GLY B C 1
ATOM 8768 O O . GLY B 1 421 ? -5.844 -8.469 13.812 1 87.56 421 GLY B O 1
ATOM 8769 N N . ASP B 1 422 ? -4.496 -6.848 13.234 1 82.62 422 ASP B N 1
ATOM 8770 C CA . ASP B 1 422 ? -5.312 -5.82 13.875 1 82.62 422 ASP B CA 1
ATOM 8771 C C . ASP B 1 422 ? -6.504 -5.441 13 1 82.62 422 ASP B C 1
ATOM 8773 O O . ASP B 1 422 ? -7.477 -4.855 13.484 1 82.62 422 ASP B O 1
ATOM 8777 N N . ARG B 1 423 ? -6.488 -5.801 11.758 1 88.06 423 ARG B N 1
ATOM 8778 C CA . ARG B 1 423 ? -7.531 -5.367 10.828 1 88.06 423 ARG B CA 1
ATOM 8779 C C . ARG B 1 423 ? -8.32 -6.559 10.305 1 88.06 423 ARG B C 1
ATOM 8781 O O . ARG B 1 423 ? -9.422 -6.391 9.758 1 88.06 423 ARG B O 1
ATOM 8788 N N . ILE B 1 424 ? -7.711 -7.773 10.445 1 93.88 424 ILE B N 1
ATOM 8789 C CA . ILE B 1 424 ? -8.383 -8.914 9.828 1 93.88 424 ILE B CA 1
ATOM 8790 C C . ILE B 1 424 ? -8.578 -10.023 10.859 1 93.88 424 ILE B C 1
ATOM 8792 O O . ILE B 1 424 ? -7.844 -10.094 11.852 1 93.88 424 ILE B O 1
ATOM 8796 N N . ASP B 1 425 ? -9.617 -10.773 10.711 1 94.5 425 ASP B N 1
ATOM 8797 C CA . ASP B 1 425 ? -9.898 -12.016 11.414 1 94.5 425 ASP B CA 1
ATOM 8798 C C . ASP B 1 425 ? -10 -13.188 10.438 1 94.5 425 ASP B C 1
ATOM 8800 O O . ASP B 1 425 ? -10.93 -13.258 9.641 1 94.5 425 ASP B O 1
ATOM 8804 N N . ILE B 1 426 ? -9.008 -14.039 10.516 1 94.69 426 ILE B N 1
ATOM 8805 C CA . ILE B 1 426 ? -9.055 -15.211 9.648 1 94.69 426 ILE B CA 1
ATOM 8806 C C . ILE B 1 426 ? -10.055 -16.234 10.203 1 94.69 426 ILE B C 1
ATOM 8808 O O . ILE B 1 426 ? -9.758 -16.938 11.164 1 94.69 426 ILE B O 1
ATOM 8812 N N . ILE B 1 427 ? -11.195 -16.328 9.594 1 94.62 427 ILE B N 1
ATOM 8813 C CA . ILE B 1 427 ? -12.289 -17.125 10.141 1 94.62 427 ILE B CA 1
ATOM 8814 C C . ILE B 1 427 ? -12.148 -18.578 9.703 1 94.62 427 ILE B C 1
ATOM 8816 O O . ILE B 1 427 ? -12.656 -19.484 10.359 1 94.62 427 ILE B O 1
ATOM 8820 N N . GLU B 1 428 ? -11.469 -18.781 8.484 1 92.69 428 GLU B N 1
ATOM 8821 C CA . GLU B 1 428 ? -11.289 -20.141 7.992 1 92.69 428 GLU B CA 1
ATOM 8822 C C . GLU B 1 428 ? -10.109 -20.234 7.027 1 92.69 428 GLU B C 1
ATOM 8824 O O . GLU B 1 428 ? -9.812 -19.281 6.309 1 92.69 428 GLU B O 1
ATOM 8829 N N . SER B 1 429 ? -9.391 -21.297 7.086 1 89.19 429 SER B N 1
ATOM 8830 C CA . SER B 1 429 ? -8.375 -21.656 6.105 1 89.19 429 SER B CA 1
ATOM 8831 C C . SER B 1 429 ? -8.797 -22.891 5.305 1 89.19 429 SER B C 1
ATOM 8833 O O . SER B 1 429 ? -9.203 -23.891 5.875 1 89.19 429 SER B O 1
ATOM 8835 N N . MET B 1 430 ? -8.773 -22.719 4.008 1 86.56 430 MET B N 1
ATOM 8836 C CA . MET B 1 430 ? -9.234 -23.797 3.137 1 86.56 430 MET B CA 1
ATOM 8837 C C . MET B 1 430 ? -8.156 -24.188 2.139 1 86.56 430 MET B C 1
ATOM 8839 O O . MET B 1 430 ? -7.289 -23.391 1.804 1 86.56 430 MET B O 1
ATOM 8843 N N . ASN B 1 431 ? -8.234 -25.422 1.662 1 81.94 431 ASN B N 1
ATOM 8844 C CA . ASN B 1 431 ? -7.305 -25.922 0.653 1 81.94 431 ASN B CA 1
ATOM 8845 C C . ASN B 1 431 ? -7.812 -25.641 -0.76 1 81.94 431 ASN B C 1
ATOM 8847 O O . ASN B 1 431 ? -7.035 -25.672 -1.717 1 81.94 431 ASN B O 1
ATOM 8851 N N . PHE B 1 432 ? -9.109 -25.5 -0.805 1 84.12 432 PHE B N 1
ATOM 8852 C CA . PHE B 1 432 ? -9.734 -25.188 -2.086 1 84.12 432 PHE B CA 1
ATOM 8853 C C . PHE B 1 432 ? -11.023 -24.406 -1.888 1 84.12 432 PHE B C 1
ATOM 8855 O O . PHE B 1 432 ? -11.539 -24.328 -0.771 1 84.12 432 PHE B O 1
ATOM 8862 N N . PHE B 1 433 ? -11.453 -23.828 -2.965 1 87.69 433 PHE B N 1
ATOM 8863 C CA . PHE B 1 433 ? -12.648 -22.984 -2.951 1 87.69 433 PHE B CA 1
ATOM 8864 C C . PHE B 1 433 ? -13.898 -23.844 -3.145 1 87.69 433 PHE B C 1
ATOM 8866 O O . PHE B 1 433 ? -13.992 -24.609 -4.102 1 87.69 433 PHE B O 1
ATOM 8873 N N . GLU B 1 434 ? -14.781 -23.828 -2.283 1 87 434 GLU B N 1
ATOM 8874 C CA . GLU B 1 434 ? -16.109 -24.422 -2.367 1 87 434 GLU B CA 1
ATOM 8875 C C . GLU B 1 434 ? -17.203 -23.375 -2.119 1 87 434 GLU B C 1
ATOM 8877 O O . GLU B 1 434 ? -17.297 -22.812 -1.023 1 87 434 GLU B O 1
ATOM 8882 N N . GLU B 1 435 ? -18.031 -23.203 -3.033 1 88.81 435 GLU B N 1
ATOM 8883 C CA . GLU B 1 435 ? -18.984 -22.094 -3.029 1 88.81 435 GLU B CA 1
ATOM 8884 C C . GLU B 1 435 ? -19.922 -22.172 -1.825 1 88.81 435 GLU B C 1
ATOM 8886 O O . GLU B 1 435 ? -20.234 -21.156 -1.207 1 88.81 435 GLU B O 1
ATOM 8891 N N . SER B 1 436 ? -20.406 -23.406 -1.493 1 88.12 436 SER B N 1
ATOM 8892 C CA . SER B 1 436 ? -21.359 -23.578 -0.397 1 88.12 436 SER B CA 1
ATOM 8893 C C . SER B 1 436 ? -20.75 -23.141 0.933 1 88.12 436 SER B C 1
ATOM 8895 O O . SER B 1 436 ? -21.406 -22.516 1.753 1 88.12 436 SER B O 1
ATOM 8897 N N . VAL B 1 437 ? -19.516 -23.422 1.106 1 89.19 437 VAL B N 1
ATOM 8898 C CA . VAL B 1 437 ? -18.812 -23.078 2.346 1 89.19 437 VAL B CA 1
ATOM 8899 C C . VAL B 1 437 ? -18.609 -21.578 2.43 1 89.19 437 VAL B C 1
ATOM 8901 O O . VAL B 1 437 ? -18.812 -20.969 3.488 1 89.19 437 VAL B O 1
ATOM 8904 N N . ILE B 1 438 ? -18.281 -20.938 1.349 1 92.25 438 ILE B N 1
ATOM 8905 C CA . ILE B 1 438 ? -18.016 -19.5 1.296 1 92.25 438 ILE B CA 1
ATOM 8906 C C . ILE B 1 438 ? -19.297 -18.734 1.573 1 92.25 438 ILE B C 1
ATOM 8908 O O . ILE B 1 438 ? -19.297 -17.734 2.293 1 92.25 438 ILE B O 1
ATOM 8912 N N . LEU B 1 439 ? -20.375 -19.281 1.045 1 92.12 439 LEU B N 1
ATOM 8913 C CA . LEU B 1 439 ? -21.672 -18.625 1.236 1 92.12 439 LEU B CA 1
ATOM 8914 C C . LEU B 1 439 ? -22.109 -18.703 2.693 1 92.12 439 LEU B C 1
ATOM 8916 O O . LEU B 1 439 ? -22.75 -17.781 3.207 1 92.12 439 LEU B O 1
ATOM 8920 N N . ARG B 1 440 ? -21.75 -19.812 3.312 1 92.94 440 ARG B N 1
ATOM 8921 C CA . ARG B 1 440 ? -22.094 -20 4.715 1 92.94 440 ARG B CA 1
ATOM 8922 C C . ARG B 1 440 ? -21.297 -19.078 5.617 1 92.94 440 ARG B C 1
ATOM 8924 O O . ARG B 1 440 ? -21.828 -18.484 6.555 1 92.94 440 ARG B O 1
ATOM 8931 N N . LEU B 1 441 ? -20.078 -18.844 5.32 1 94.25 441 LEU B N 1
ATOM 8932 C CA . LEU B 1 441 ? -19.172 -18.109 6.195 1 94.25 441 LEU B CA 1
ATOM 8933 C C . LEU B 1 441 ? -19.266 -16.609 5.918 1 94.25 441 LEU B C 1
ATOM 8935 O O . LEU B 1 441 ? -18.953 -15.797 6.793 1 94.25 441 LEU B O 1
ATOM 8939 N N . LYS B 1 442 ? -19.594 -16.172 4.75 1 94.06 442 LYS B N 1
ATOM 8940 C CA . LYS B 1 442 ? -19.797 -14.789 4.316 1 94.06 442 LYS B CA 1
ATOM 8941 C C . LYS B 1 442 ? -18.578 -13.938 4.629 1 94.06 442 LYS B C 1
ATOM 8943 O O . LYS B 1 442 ? -18.672 -12.93 5.332 1 94.06 442 LYS B O 1
ATOM 8948 N N . PRO B 1 443 ? -17.453 -14.281 4.082 1 96.38 443 PRO B N 1
ATOM 8949 C CA . PRO B 1 443 ? -16.25 -13.469 4.301 1 96.38 443 PRO B CA 1
ATOM 8950 C C . PRO B 1 443 ? -16.297 -12.125 3.574 1 96.38 443 PRO B C 1
ATOM 8952 O O . PRO B 1 443 ? -17.078 -11.969 2.625 1 96.38 443 PRO B O 1
ATOM 8955 N N . ASP B 1 444 ? -15.508 -11.133 4.105 1 95.62 444 ASP B N 1
ATOM 8956 C CA . ASP B 1 444 ? -15.359 -9.836 3.445 1 95.62 444 ASP B CA 1
ATOM 8957 C C . ASP B 1 444 ? -14.266 -9.883 2.379 1 95.62 444 ASP B C 1
ATOM 8959 O O . ASP B 1 444 ? -14.289 -9.109 1.42 1 95.62 444 ASP B O 1
ATOM 8963 N N . LEU B 1 445 ? -13.336 -10.766 2.613 1 96.62 445 LEU B N 1
ATOM 8964 C CA . LEU B 1 445 ? -12.156 -10.844 1.761 1 96.62 445 LEU B CA 1
ATOM 8965 C C . LEU B 1 445 ? -11.656 -12.281 1.66 1 96.62 445 LEU B C 1
ATOM 8967 O O . LEU B 1 445 ? -11.641 -13.016 2.654 1 96.62 445 LEU B O 1
ATOM 8971 N N . ILE B 1 446 ? -11.281 -12.711 0.45 1 96.5 446 ILE B N 1
ATOM 8972 C CA . ILE B 1 446 ? -10.664 -14.008 0.23 1 96.5 446 ILE B CA 1
ATOM 8973 C C . ILE B 1 446 ? -9.227 -13.82 -0.251 1 96.5 446 ILE B C 1
ATOM 8975 O O . ILE B 1 446 ? -8.977 -13.109 -1.228 1 96.5 446 ILE B O 1
ATOM 8979 N N . LEU B 1 447 ? -8.305 -14.383 0.479 1 95.06 447 LEU B N 1
ATOM 8980 C CA . LEU B 1 447 ? -6.906 -14.422 0.053 1 95.06 447 LEU B CA 1
ATOM 8981 C C . LEU B 1 447 ? -6.543 -15.805 -0.478 1 95.06 447 LEU B C 1
ATOM 8983 O O . LEU B 1 447 ? -6.785 -16.812 0.188 1 95.06 447 LEU B O 1
ATOM 8987 N N . THR B 1 448 ? -6.027 -15.844 -1.707 1 92.31 448 THR B N 1
ATOM 8988 C CA . THR B 1 448 ? -5.688 -17.125 -2.33 1 92.31 448 THR B CA 1
ATOM 8989 C C . THR B 1 448 ? -4.254 -17.109 -2.854 1 92.31 448 THR B C 1
ATOM 8991 O O . THR B 1 448 ? -3.766 -16.062 -3.299 1 92.31 448 THR B O 1
ATOM 8994 N N . THR B 1 449 ? -3.584 -18.203 -2.801 1 87.94 449 THR B N 1
ATOM 8995 C CA . THR B 1 449 ? -2.203 -18.266 -3.264 1 87.94 449 THR B CA 1
ATOM 8996 C C . THR B 1 449 ? -2.137 -18.75 -4.707 1 87.94 449 THR B C 1
ATOM 8998 O O . THR B 1 449 ? -1.064 -18.766 -5.316 1 87.94 449 THR B O 1
ATOM 9001 N N . LEU B 1 450 ? -3.262 -19.172 -5.23 1 83.62 450 LEU B N 1
ATOM 9002 C CA . LEU B 1 450 ? -3.396 -19.547 -6.637 1 83.62 450 LEU B CA 1
ATOM 9003 C C . LEU B 1 450 ? -4.543 -18.781 -7.289 1 83.62 450 LEU B C 1
ATOM 9005 O O . LEU B 1 450 ? -5.418 -18.25 -6.598 1 83.62 450 LEU B O 1
ATOM 9009 N N . PRO B 1 451 ? -4.477 -18.734 -8.586 1 83.69 451 PRO B N 1
ATOM 9010 C CA . PRO B 1 451 ? -5.582 -18.047 -9.258 1 83.69 451 PRO B CA 1
ATOM 9011 C C . PRO B 1 451 ? -6.945 -18.656 -8.922 1 83.69 451 PRO B C 1
ATOM 9013 O O . PRO B 1 451 ? -7.074 -19.875 -8.828 1 83.69 451 PRO B O 1
ATOM 9016 N N . LEU B 1 452 ? -7.852 -17.812 -8.633 1 87 452 LEU B N 1
ATOM 9017 C CA . LEU B 1 452 ? -9.203 -18.234 -8.258 1 87 452 LEU B CA 1
ATOM 9018 C C . LEU B 1 452 ? -10.242 -17.328 -8.891 1 87 452 LEU B C 1
ATOM 9020 O O . LEU B 1 452 ? -10.258 -16.109 -8.633 1 87 452 LEU B O 1
ATOM 9024 N N . LYS B 1 453 ? -11.016 -17.891 -9.734 1 84.19 453 LYS B N 1
ATOM 9025 C CA . LYS B 1 453 ? -12.133 -17.156 -10.312 1 84.19 453 LYS B CA 1
ATOM 9026 C C . LYS B 1 453 ? -13.469 -17.719 -9.828 1 84.19 453 LYS B C 1
ATOM 9028 O O . LYS B 1 453 ? -13.641 -18.938 -9.742 1 84.19 453 LYS B O 1
ATOM 9033 N N . HIS B 1 454 ? -14.289 -16.844 -9.344 1 85.19 454 HIS B N 1
ATOM 9034 C CA . HIS B 1 454 ? -15.625 -17.25 -8.906 1 85.19 454 HIS B CA 1
ATOM 9035 C C . HIS B 1 454 ? -16.641 -16.141 -9.164 1 85.19 454 HIS B C 1
ATOM 9037 O O . HIS B 1 454 ? -16.266 -15.016 -9.492 1 85.19 454 HIS B O 1
ATOM 9043 N N . SER B 1 455 ? -17.922 -16.438 -9.031 1 82.25 455 SER B N 1
ATOM 9044 C CA . SER B 1 455 ? -18.984 -15.5 -9.383 1 82.25 455 SER B CA 1
ATOM 9045 C C . SER B 1 455 ? -19.516 -14.766 -8.148 1 82.25 455 SER B C 1
ATOM 9047 O O . SER B 1 455 ? -20.359 -13.875 -8.258 1 82.25 455 SER B O 1
ATOM 9049 N N . LEU B 1 456 ? -19 -15.078 -7.066 1 88.94 456 LEU B N 1
ATOM 9050 C CA . LEU B 1 456 ? -19.469 -14.445 -5.836 1 88.94 456 LEU B CA 1
ATOM 9051 C C . LEU B 1 456 ? -18.969 -13.008 -5.742 1 88.94 456 LEU B C 1
ATOM 9053 O O . LEU B 1 456 ? -17.891 -12.688 -6.242 1 88.94 456 LEU B O 1
ATOM 9057 N N . ASP B 1 457 ? -19.766 -12.125 -5.156 1 89.75 457 ASP B N 1
ATOM 9058 C CA . ASP B 1 457 ? -19.406 -10.727 -4.977 1 89.75 457 ASP B CA 1
ATOM 9059 C C . ASP B 1 457 ? -18.547 -10.539 -3.725 1 89.75 457 ASP B C 1
ATOM 9061 O O . ASP B 1 457 ? -18.938 -9.844 -2.789 1 89.75 457 ASP B O 1
ATOM 9065 N N . ILE B 1 458 ? -17.516 -11.195 -3.652 1 93.44 458 ILE B N 1
ATOM 9066 C CA . ILE B 1 458 ? -16.562 -11.109 -2.555 1 93.44 458 ILE B CA 1
ATOM 9067 C C . ILE B 1 458 ? -15.188 -10.727 -3.096 1 93.44 458 ILE B C 1
ATOM 9069 O O . ILE B 1 458 ? -14.703 -11.32 -4.062 1 93.44 458 ILE B O 1
ATOM 9073 N N . LEU B 1 459 ? -14.641 -9.703 -2.492 1 93.88 459 LEU B N 1
ATOM 9074 C CA . LEU B 1 459 ? -13.312 -9.281 -2.904 1 93.88 459 LEU B CA 1
ATOM 9075 C C . LEU B 1 459 ? -12.312 -10.43 -2.764 1 93.88 459 LEU B C 1
ATOM 9077 O O . LEU B 1 459 ? -12.219 -11.055 -1.705 1 93.88 459 LEU B O 1
ATOM 9081 N N . THR B 1 460 ? -11.664 -10.781 -3.863 1 94.06 460 THR B N 1
ATOM 9082 C CA . THR B 1 460 ? -10.711 -11.891 -3.887 1 94.06 460 THR B CA 1
ATOM 9083 C C . THR B 1 460 ? -9.344 -11.414 -4.383 1 94.06 460 THR B C 1
ATOM 9085 O O . THR B 1 460 ? -9.242 -10.82 -5.457 1 94.06 460 THR B O 1
ATOM 9088 N N . LEU B 1 461 ? -8.336 -11.672 -3.537 1 94.06 461 LEU B N 1
ATOM 9089 C CA . LEU B 1 461 ? -6.984 -11.25 -3.881 1 94.06 461 LEU B CA 1
ATOM 9090 C C . LEU B 1 461 ? -6.039 -12.445 -3.953 1 94.06 461 LEU B C 1
ATOM 9092 O O . LEU B 1 461 ? -6 -13.266 -3.037 1 94.06 461 LEU B O 1
ATOM 9096 N N . GLN B 1 462 ? -5.348 -12.578 -5.035 1 91.88 462 GLN B N 1
ATOM 9097 C CA . GLN B 1 462 ? -4.301 -13.594 -5.152 1 91.88 462 GLN B CA 1
ATOM 9098 C C . GLN B 1 462 ? -2.98 -13.086 -4.578 1 91.88 462 GLN B C 1
ATOM 9100 O O . GLN B 1 462 ? -2.531 -11.992 -4.922 1 91.88 462 GLN B O 1
ATOM 9105 N N . ILE B 1 463 ? -2.4 -13.805 -3.674 1 91.06 463 ILE B N 1
ATOM 9106 C CA . ILE B 1 463 ? -1.116 -13.445 -3.086 1 91.06 463 ILE B CA 1
ATOM 9107 C C . ILE B 1 463 ? -0.088 -14.539 -3.369 1 91.06 463 ILE B C 1
ATOM 9109 O O . ILE B 1 463 ? -0.45 -15.656 -3.744 1 91.06 463 ILE B O 1
ATOM 9113 N N . SER B 1 464 ? 1.161 -14.148 -3.229 1 87.06 464 SER B N 1
ATOM 9114 C CA . SER B 1 464 ? 2.232 -15.117 -3.41 1 87.06 464 SER B CA 1
ATOM 9115 C C . SER B 1 464 ? 2.379 -16.016 -2.184 1 87.06 464 SER B C 1
ATOM 9117 O O . SER B 1 464 ? 1.952 -15.648 -1.087 1 87.06 464 SER B O 1
ATOM 9119 N N . LEU B 1 465 ? 3.02 -17.109 -2.381 1 84.31 465 LEU B N 1
ATOM 9120 C CA . LEU B 1 465 ? 3.146 -18.125 -1.338 1 84.31 465 LEU B CA 1
ATOM 9121 C C . LEU B 1 465 ? 3.898 -17.562 -0.132 1 84.31 465 LEU B C 1
ATOM 9123 O O . LEU B 1 465 ? 3.562 -17.891 1.012 1 84.31 465 LEU B O 1
ATOM 9127 N N . PHE B 1 466 ? 4.855 -16.797 -0.429 1 85.31 466 PHE B N 1
ATOM 9128 C CA . PHE B 1 466 ? 5.676 -16.281 0.662 1 85.31 466 PHE B CA 1
ATOM 9129 C C . PHE B 1 466 ? 5.32 -14.828 0.962 1 85.31 466 PHE B C 1
ATOM 9131 O O . PHE B 1 466 ? 6.004 -14.172 1.749 1 85.31 466 PHE B O 1
ATOM 9138 N N . VAL B 1 467 ? 4.297 -14.375 0.447 1 86.69 467 VAL B N 1
ATOM 9139 C CA . VAL B 1 467 ? 3.75 -13.039 0.679 1 86.69 467 VAL B CA 1
ATOM 9140 C C . VAL B 1 467 ? 4.852 -12 0.536 1 86.69 467 VAL B C 1
ATOM 9142 O O . VAL B 1 467 ? 5.496 -11.625 1.521 1 86.69 467 VAL B O 1
ATOM 9145 N N . ASP B 1 468 ? 4.996 -11.477 -0.545 1 81.06 468 ASP B N 1
ATOM 9146 C CA . ASP B 1 468 ? 6.031 -10.461 -0.749 1 81.06 468 ASP B CA 1
ATOM 9147 C C . ASP B 1 468 ? 5.496 -9.062 -0.446 1 81.06 468 ASP B C 1
ATOM 9149 O O . ASP B 1 468 ? 4.344 -8.906 -0.039 1 81.06 468 ASP B O 1
ATOM 9153 N N . TYR B 1 469 ? 6.34 -8.07 -0.539 1 77.62 469 TYR B N 1
ATOM 9154 C CA . TYR B 1 469 ? 5.977 -6.703 -0.181 1 77.62 469 TYR B CA 1
ATOM 9155 C C . TYR B 1 469 ? 4.898 -6.164 -1.113 1 77.62 469 TYR B C 1
ATOM 9157 O O . TYR B 1 469 ? 4.062 -5.355 -0.702 1 77.62 469 TYR B O 1
ATOM 9165 N N . GLU B 1 470 ? 4.953 -6.629 -2.289 1 79.19 470 GLU B N 1
ATOM 9166 C CA . GLU B 1 470 ? 3.895 -6.23 -3.213 1 79.19 470 GLU B CA 1
ATOM 9167 C C . GLU B 1 470 ? 2.543 -6.781 -2.773 1 79.19 470 GLU B C 1
ATOM 9169 O O . GLU B 1 470 ? 1.521 -6.102 -2.885 1 79.19 470 GLU B O 1
ATOM 9174 N N . ASP B 1 471 ? 2.6 -7.988 -2.328 1 88.12 471 ASP B N 1
ATOM 9175 C CA . ASP B 1 471 ? 1.381 -8.594 -1.802 1 88.12 471 ASP B CA 1
ATOM 9176 C C . ASP B 1 471 ? 0.842 -7.805 -0.612 1 88.12 471 ASP B C 1
ATOM 9178 O O . ASP B 1 471 ? -0.361 -7.555 -0.52 1 88.12 471 ASP B O 1
ATOM 9182 N N . GLU B 1 472 ? 1.741 -7.465 0.196 1 86.75 472 GLU B N 1
ATOM 9183 C CA . GLU B 1 472 ? 1.344 -6.703 1.374 1 86.75 472 GLU B CA 1
ATOM 9184 C C . GLU B 1 472 ? 0.68 -5.387 0.98 1 86.75 472 GLU B C 1
ATOM 9186 O O . GLU B 1 472 ? -0.336 -5 1.561 1 86.75 472 GLU B O 1
ATOM 9191 N N . SER B 1 473 ? 1.32 -4.734 0.1 1 83.69 473 SER B N 1
ATOM 9192 C CA . SER B 1 473 ? 0.763 -3.477 -0.391 1 83.69 473 SER B CA 1
ATOM 9193 C C . SER B 1 473 ? -0.639 -3.678 -0.958 1 83.69 473 SER B C 1
ATOM 9195 O O . SER B 1 473 ? -1.533 -2.865 -0.718 1 83.69 473 SER B O 1
ATOM 9197 N N . ARG B 1 474 ? -0.854 -4.723 -1.636 1 88.31 474 ARG B N 1
ATOM 9198 C CA . ARG B 1 474 ? -2.15 -4.992 -2.248 1 88.31 474 ARG B CA 1
ATOM 9199 C C . ARG B 1 474 ? -3.199 -5.316 -1.188 1 88.31 474 ARG B C 1
ATOM 9201 O O . ARG B 1 474 ? -4.359 -4.918 -1.314 1 88.31 474 ARG B O 1
ATOM 9208 N N . ILE B 1 475 ? -2.787 -6.055 -0.244 1 91.69 475 ILE B N 1
ATOM 9209 C CA . ILE B 1 475 ? -3.705 -6.375 0.843 1 91.69 475 ILE B CA 1
ATOM 9210 C C . ILE B 1 475 ? -4.109 -5.098 1.575 1 91.69 475 ILE B C 1
ATOM 9212 O O . ILE B 1 475 ? -5.285 -4.898 1.889 1 91.69 475 ILE B O 1
ATOM 9216 N N . PHE B 1 476 ? -3.16 -4.23 1.766 1 86.56 476 PHE B N 1
ATOM 9217 C CA . PHE B 1 476 ? -3.449 -2.943 2.391 1 86.56 476 PHE B CA 1
ATOM 9218 C C . PHE B 1 476 ? -4.488 -2.17 1.587 1 86.56 476 PHE B C 1
ATOM 9220 O O . PHE B 1 476 ? -5.441 -1.632 2.15 1 86.56 476 PHE B O 1
ATOM 9227 N N . GLN B 1 477 ? -4.211 -2.121 0.402 1 85.62 477 GLN B N 1
ATOM 9228 C CA . GLN B 1 477 ? -5.109 -1.379 -0.476 1 85.62 477 GLN B CA 1
ATOM 9229 C C . GLN B 1 477 ? -6.508 -1.99 -0.475 1 85.62 477 GLN B C 1
ATOM 9231 O O . GLN B 1 477 ? -7.508 -1.268 -0.489 1 85.62 477 GLN B O 1
ATOM 9236 N N . ALA B 1 478 ? -6.512 -3.303 -0.473 1 90.88 478 ALA B N 1
ATOM 9237 C CA . ALA B 1 478 ? -7.797 -3.992 -0.445 1 90.88 478 ALA B CA 1
ATOM 9238 C C . ALA B 1 478 ? -8.562 -3.678 0.837 1 90.88 478 ALA B C 1
ATOM 9240 O O . ALA B 1 478 ? -9.766 -3.422 0.801 1 90.88 478 ALA B O 1
ATOM 9241 N N . LEU B 1 479 ? -7.914 -3.678 1.896 1 90.5 479 LEU B N 1
ATOM 9242 C CA . LEU B 1 479 ? -8.539 -3.395 3.186 1 90.5 479 LEU B CA 1
ATOM 9243 C C . LEU B 1 479 ? -8.992 -1.94 3.266 1 90.5 479 LEU B C 1
ATOM 9245 O O . LEU B 1 479 ? -10.07 -1.649 3.783 1 90.5 479 LEU B O 1
ATOM 9249 N N . ASN B 1 480 ? -8.117 -1.052 2.775 1 83.88 480 ASN B N 1
ATOM 9250 C CA . ASN B 1 480 ? -8.508 0.353 2.727 1 83.88 480 ASN B CA 1
ATOM 9251 C C . ASN B 1 480 ? -9.758 0.558 1.881 1 83.88 480 ASN B C 1
ATOM 9253 O O . ASN B 1 480 ? -10.609 1.386 2.215 1 83.88 480 ASN B O 1
ATOM 9257 N N . ASN B 1 481 ? -9.805 -0.181 0.833 1 85.81 481 ASN B N 1
ATOM 9258 C CA . ASN B 1 481 ? -10.992 -0.112 -0.021 1 85.81 481 ASN B CA 1
ATOM 9259 C C . ASN B 1 481 ? -12.234 -0.607 0.706 1 85.81 481 ASN B C 1
ATOM 9261 O O . ASN B 1 481 ? -13.32 -0.039 0.549 1 85.81 481 ASN B O 1
ATOM 9265 N N . LEU B 1 482 ? -12.094 -1.676 1.415 1 89.44 482 LEU B N 1
ATOM 9266 C CA . LEU B 1 482 ? -13.203 -2.191 2.203 1 89.44 482 LEU B CA 1
ATOM 9267 C C . LEU B 1 482 ? -13.664 -1.167 3.236 1 89.44 482 LEU B C 1
ATOM 9269 O O . LEU B 1 482 ? -14.859 -1.002 3.467 1 89.44 482 LEU B O 1
ATOM 9273 N N . ASP B 1 483 ? -12.695 -0.48 3.834 1 83.94 483 ASP B N 1
ATOM 9274 C CA . ASP B 1 483 ? -13.023 0.593 4.77 1 83.94 483 ASP B CA 1
ATOM 9275 C C . ASP B 1 483 ? -13.859 1.675 4.09 1 83.94 483 ASP B C 1
ATOM 9277 O O . ASP B 1 483 ? -14.867 2.125 4.645 1 83.94 483 ASP B O 1
ATOM 9281 N N . ARG B 1 484 ? -13.422 2.045 2.99 1 80.44 484 ARG B N 1
ATOM 9282 C CA . ARG B 1 484 ? -14.109 3.096 2.244 1 80.44 484 ARG B CA 1
ATOM 9283 C C . ARG B 1 484 ? -15.531 2.682 1.89 1 80.44 484 ARG B C 1
ATOM 9285 O O . ARG B 1 484 ? -16.469 3.48 2.006 1 80.44 484 ARG B O 1
ATOM 9292 N N . LEU B 1 485 ? -15.727 1.448 1.505 1 83.62 485 LEU B N 1
ATOM 9293 C CA . LEU B 1 485 ? -17.047 0.946 1.123 1 83.62 485 LEU B CA 1
ATOM 9294 C C . LEU B 1 485 ? -17.969 0.889 2.33 1 83.62 485 LEU B C 1
ATOM 9296 O O . LEU B 1 485 ? -19.141 1.272 2.236 1 83.62 485 LEU B O 1
ATOM 9300 N N . ARG B 1 486 ? -17.438 0.439 3.346 1 83.94 486 ARG B N 1
ATOM 9301 C CA . ARG B 1 486 ? -18.219 0.36 4.566 1 83.94 486 ARG B CA 1
ATOM 9302 C C . ARG B 1 486 ? -18.656 1.747 5.035 1 83.94 486 ARG B C 1
ATOM 9304 O O . ARG B 1 486 ? -19.812 1.954 5.402 1 83.94 486 ARG B O 1
ATOM 9311 N N . CYS B 1 487 ? -17.703 2.635 5.051 1 80.19 487 CYS B N 1
ATOM 9312 C CA . CYS B 1 487 ? -17.984 4.004 5.473 1 80.19 487 CYS B CA 1
ATOM 9313 C C . CYS B 1 487 ? -19.016 4.652 4.555 1 80.19 487 CYS B C 1
ATOM 9315 O O . CYS B 1 487 ? -19.891 5.379 5.02 1 80.19 487 CYS B O 1
ATOM 9317 N N . ARG B 1 488 ? -18.938 4.414 3.334 1 79.56 488 ARG B N 1
ATOM 9318 C CA . ARG B 1 488 ? -19.859 4.961 2.357 1 79.56 488 ARG B CA 1
ATOM 9319 C C . ARG B 1 488 ? -21.281 4.422 2.586 1 79.56 488 ARG B C 1
ATOM 9321 O O . ARG B 1 488 ? -22.25 5.172 2.523 1 79.56 488 ARG B O 1
ATOM 9328 N N . GLU B 1 489 ? -21.344 3.172 2.832 1 84.06 489 GLU B N 1
ATOM 9329 C CA . GLU B 1 489 ? -22.641 2.559 3.068 1 84.06 489 GLU B CA 1
ATOM 9330 C C . GLU B 1 489 ? -23.281 3.092 4.348 1 84.06 489 GLU B C 1
ATOM 9332 O O . GLU B 1 489 ? -24.484 3.342 4.391 1 84.06 489 GLU B O 1
ATOM 9337 N N . ASP B 1 490 ? -22.453 3.227 5.332 1 83.06 490 ASP B N 1
ATOM 9338 C CA . ASP B 1 490 ? -22.953 3.779 6.59 1 83.06 490 ASP B CA 1
ATOM 9339 C C . ASP B 1 490 ? -23.438 5.215 6.41 1 83.06 490 ASP B C 1
ATOM 9341 O O . ASP B 1 490 ? -24.469 5.605 6.961 1 83.06 490 ASP B O 1
ATOM 9345 N N . PHE B 1 491 ? -22.688 5.969 5.699 1 81.12 491 PHE B N 1
ATOM 9346 C CA . PHE B 1 491 ? -23.031 7.359 5.445 1 81.12 491 PHE B CA 1
ATOM 9347 C C . PHE B 1 491 ? -24.312 7.461 4.617 1 81.12 491 PHE B C 1
ATOM 9349 O O . PHE B 1 491 ? -25.172 8.297 4.895 1 81.12 491 PHE B O 1
ATOM 9356 N N . LYS B 1 492 ? -24.438 6.613 3.639 1 82.5 492 LYS B N 1
ATOM 9357 C CA . LYS B 1 492 ? -25.641 6.566 2.811 1 82.5 492 LYS B CA 1
ATOM 9358 C C . LYS B 1 492 ? -26.875 6.293 3.654 1 82.5 492 LYS B C 1
ATOM 9360 O O . LYS B 1 492 ? -27.906 6.969 3.506 1 82.5 492 LYS B O 1
ATOM 9365 N N . LEU B 1 493 ? -26.797 5.383 4.484 1 83.5 493 LEU B N 1
ATOM 9366 C CA . LEU B 1 493 ? -27.906 5.016 5.34 1 83.5 493 LEU B CA 1
ATOM 9367 C C . LEU B 1 493 ? -28.266 6.16 6.285 1 83.5 493 LEU B C 1
ATOM 9369 O O . LEU B 1 493 ? -29.453 6.41 6.543 1 83.5 493 LEU B O 1
ATOM 9373 N N . LEU B 1 494 ? -27.234 6.828 6.75 1 82.62 494 LEU B N 1
ATOM 9374 C CA . LEU B 1 494 ? -27.422 7.961 7.645 1 82.62 494 LEU B CA 1
ATOM 9375 C C . LEU B 1 494 ? -28.141 9.102 6.93 1 82.62 494 LEU B C 1
ATOM 9377 O O . LEU B 1 494 ? -29.109 9.656 7.453 1 82.62 494 LEU B O 1
ATOM 9381 N N . ILE B 1 495 ? -27.75 9.414 5.781 1 82.06 495 ILE B N 1
ATOM 9382 C CA . ILE B 1 495 ? -28.297 10.516 5.008 1 82.06 495 ILE B CA 1
ATOM 9383 C C . ILE B 1 495 ? -29.75 10.211 4.641 1 82.06 495 ILE B C 1
ATOM 9385 O O . ILE B 1 495 ? -30.625 11.062 4.773 1 82.06 495 ILE B O 1
ATOM 9389 N N . LEU B 1 496 ? -29.953 9 4.242 1 83.69 496 LEU B N 1
ATOM 9390 C CA . LEU B 1 496 ? -31.297 8.609 3.828 1 83.69 496 LEU B CA 1
ATOM 9391 C C . LEU B 1 496 ? -32.25 8.672 5.004 1 83.69 496 LEU B C 1
ATOM 9393 O O . LEU B 1 496 ? -33.438 8.992 4.832 1 83.69 496 LEU B O 1
ATOM 9397 N N . LYS B 1 497 ? -31.734 8.43 6.113 1 85.56 497 LYS B N 1
ATOM 9398 C CA . LYS B 1 497 ? -32.562 8.391 7.309 1 85.56 497 LYS B CA 1
ATOM 9399 C C . LYS B 1 497 ? -32.812 9.789 7.859 1 85.56 497 LYS B C 1
ATOM 9401 O O . LYS B 1 497 ? -33.875 10.078 8.422 1 85.56 497 LYS B O 1
ATOM 9406 N N . LEU B 1 498 ? -31.859 10.711 7.629 1 89.19 498 LEU B N 1
ATOM 9407 C CA . LEU B 1 498 ? -31.875 11.93 8.438 1 89.19 498 LEU B CA 1
ATOM 9408 C C . LEU B 1 498 ? -32.156 13.148 7.57 1 89.19 498 LEU B C 1
ATOM 9410 O O . LEU B 1 498 ? -32.562 14.203 8.078 1 89.19 498 LEU B O 1
ATOM 9414 N N . VAL B 1 499 ? -31.938 13.039 6.297 1 88.69 499 VAL B N 1
ATOM 9415 C CA . VAL B 1 499 ? -32.125 14.203 5.441 1 88.69 499 VAL B CA 1
ATOM 9416 C C . VAL B 1 499 ? -33.562 14.273 4.98 1 88.69 499 VAL B C 1
ATOM 9418 O O . VAL B 1 499 ? -34.125 13.281 4.504 1 88.69 499 VAL B O 1
ATOM 9421 N N . LYS B 1 500 ? -34.156 15.367 5.203 1 89.25 500 LYS B N 1
ATOM 9422 C CA . LYS B 1 500 ? -35.531 15.625 4.754 1 89.25 500 LYS B CA 1
ATOM 9423 C C . LYS B 1 500 ? -35.594 16.797 3.775 1 89.25 500 LYS B C 1
ATOM 9425 O O . LYS B 1 500 ? -34.844 17.766 3.936 1 89.25 500 LYS B O 1
ATOM 9430 N N . GLU B 1 501 ? -36.469 16.75 2.91 1 91.19 501 GLU B N 1
ATOM 9431 C CA . GLU B 1 501 ? -36.594 17.766 1.87 1 91.19 501 GLU B CA 1
ATOM 9432 C C . GLU B 1 501 ? -36.938 19.125 2.465 1 91.19 501 GLU B C 1
ATOM 9434 O O . GLU B 1 501 ? -36.469 20.156 1.958 1 91.19 501 GLU B O 1
ATOM 9439 N N . GLU B 1 502 ? -37.656 19.141 3.523 1 93 502 GLU B N 1
ATOM 9440 C CA . GLU B 1 502 ? -38.094 20.375 4.141 1 93 502 GLU B CA 1
ATOM 9441 C C . GLU B 1 502 ? -36.938 21.156 4.738 1 93 502 GLU B C 1
ATOM 9443 O O . GLU B 1 502 ? -37.031 22.359 4.973 1 93 502 GLU B O 1
ATOM 9448 N N . PHE B 1 503 ? -35.875 20.5 5 1 95.12 503 PHE B N 1
ATOM 9449 C CA . PHE B 1 503 ? -34.719 21.156 5.598 1 95.12 503 PHE B CA 1
ATOM 9450 C C . PHE B 1 503 ? -33.562 21.219 4.602 1 95.12 503 PHE B C 1
ATOM 9452 O O . PHE B 1 503 ? -32.406 21.266 4.996 1 95.12 503 PHE B O 1
ATOM 9459 N N . PHE B 1 504 ? -33.906 21.109 3.328 1 93.75 504 PHE B N 1
ATOM 9460 C CA . PHE B 1 504 ? -32.906 21.25 2.254 1 93.75 504 PHE B CA 1
ATOM 9461 C C . PHE B 1 504 ? -33.062 22.594 1.552 1 93.75 504 PHE B C 1
ATOM 9463 O O . PHE B 1 504 ? -34.125 22.875 0.939 1 93.75 504 PHE B O 1
ATOM 9470 N N . TYR B 1 505 ? -32.062 23.406 1.646 1 93.75 505 TYR B N 1
ATOM 9471 C CA . TYR B 1 505 ? -32.156 24.766 1.109 1 93.75 505 TYR B CA 1
ATOM 9472 C C . TYR B 1 505 ? -31.156 24.953 -0.043 1 93.75 505 TYR B C 1
ATOM 9474 O O . TYR B 1 505 ? -29.969 24.656 0.088 1 93.75 505 TYR B O 1
ATOM 9482 N N . THR B 1 506 ? -31.609 25.375 -1.152 1 89.38 506 THR B N 1
ATOM 9483 C CA . THR B 1 506 ? -30.75 25.688 -2.293 1 89.38 506 THR B CA 1
ATOM 9484 C C . THR B 1 506 ? -30.828 27.156 -2.643 1 89.38 506 THR B C 1
ATOM 9486 O O . THR B 1 506 ? -31.766 27.859 -2.252 1 89.38 506 THR B O 1
ATOM 9489 N N . HIS B 1 507 ? -29.797 27.734 -3.264 1 87.06 507 HIS B N 1
ATOM 9490 C CA . HIS B 1 507 ? -29.734 29.125 -3.715 1 87.06 507 HIS B CA 1
ATOM 9491 C C . HIS B 1 507 ? -29.906 30.094 -2.553 1 87.06 507 HIS B C 1
ATOM 9493 O O . HIS B 1 507 ? -30.734 31 -2.619 1 87.06 507 HIS B O 1
ATOM 9499 N N . VAL B 1 508 ? -29.234 29.703 -1.495 1 90.12 508 VAL B N 1
ATOM 9500 C CA . VAL B 1 508 ? -29.328 30.531 -0.293 1 90.12 508 VAL B CA 1
ATOM 9501 C C . VAL B 1 508 ? -28.344 31.703 -0.391 1 90.12 508 VAL B C 1
ATOM 9503 O O . VAL B 1 508 ? -27.188 31.516 -0.752 1 90.12 508 VAL B O 1
ATOM 9506 N N . ASN B 1 509 ? -28.812 32.844 -0.215 1 89.44 509 ASN B N 1
ATOM 9507 C CA . ASN B 1 509 ? -27.969 34.062 -0.158 1 89.44 509 ASN B CA 1
ATOM 9508 C C . ASN B 1 509 ? -27.938 34.625 1.249 1 89.44 509 ASN B C 1
ATOM 9510 O O . ASN B 1 509 ? -28.953 35.094 1.764 1 89.44 509 ASN B O 1
ATOM 9514 N N . VAL B 1 510 ? -26.875 34.5 1.895 1 90.19 510 VAL B N 1
ATOM 9515 C CA . VAL B 1 510 ? -26.672 35.031 3.242 1 90.19 510 VAL B CA 1
ATOM 9516 C C . VAL B 1 510 ? -25.328 35.75 3.322 1 90.19 510 VAL B C 1
ATOM 9518 O O . VAL B 1 510 ? -24.438 35.531 2.494 1 90.19 510 VAL B O 1
ATOM 9521 N N . LYS B 1 511 ? -25.156 36.562 4.277 1 87.12 511 LYS B N 1
ATOM 9522 C CA . LYS B 1 511 ? -23.953 37.406 4.375 1 87.12 511 LYS B CA 1
ATOM 9523 C C . LYS B 1 511 ? -22.922 36.781 5.309 1 87.12 511 LYS B C 1
ATOM 9525 O O . LYS B 1 511 ? -21.734 37.094 5.223 1 87.12 511 LYS B O 1
ATOM 9530 N N . SER B 1 512 ? -23.422 36 6.27 1 92.31 512 SER B N 1
ATOM 9531 C CA . SER B 1 512 ? -22.484 35.469 7.258 1 92.31 512 SER B CA 1
ATOM 9532 C C . SER B 1 512 ? -22.906 34.094 7.727 1 92.31 512 SER B C 1
ATOM 9534 O O . SER B 1 512 ? -24.062 33.688 7.555 1 92.31 512 SER B O 1
ATOM 9536 N N . SER B 1 513 ? -21.969 33.406 8.289 1 93.88 513 SER B N 1
ATOM 9537 C CA . SER B 1 513 ? -22.25 32.094 8.867 1 93.88 513 SER B CA 1
ATOM 9538 C C . SER B 1 513 ? -23.266 32.188 9.992 1 93.88 513 SER B C 1
ATOM 9540 O O . SER B 1 513 ? -24.109 31.297 10.148 1 93.88 513 SER B O 1
ATOM 9542 N N . PHE B 1 514 ? -23.25 33.312 10.75 1 94.25 514 PHE B N 1
ATOM 9543 C CA . PHE B 1 514 ? -24.188 33.562 11.836 1 94.25 514 PHE B CA 1
ATOM 9544 C C . PHE B 1 514 ? -25.625 33.594 11.312 1 94.25 514 PHE B C 1
ATOM 9546 O O . PHE B 1 514 ? -26.516 32.938 11.875 1 94.25 514 PHE B O 1
ATOM 9553 N N . ASP B 1 515 ? -25.781 34.281 10.242 1 94.88 515 ASP B N 1
ATOM 9554 C CA . ASP B 1 515 ? -27.109 34.406 9.656 1 94.88 515 ASP B CA 1
ATOM 9555 C C . ASP B 1 515 ? -27.641 33.062 9.164 1 94.88 515 ASP B C 1
ATOM 9557 O O . ASP B 1 515 ? -28.812 32.75 9.344 1 94.88 515 ASP B O 1
ATOM 9561 N N . LEU B 1 516 ? -26.797 32.375 8.547 1 95.69 516 LEU B N 1
ATOM 9562 C CA . LEU B 1 516 ? -27.203 31.078 8.008 1 95.69 516 LEU B CA 1
ATOM 9563 C C . LEU B 1 516 ? -27.562 30.109 9.125 1 95.69 516 LEU B C 1
ATOM 9565 O O . LEU B 1 516 ? -28.609 29.438 9.062 1 95.69 516 LEU B O 1
ATOM 9569 N N . ILE B 1 517 ? -26.719 29.984 10.156 1 96.62 517 ILE B N 1
ATOM 9570 C CA . ILE B 1 517 ? -26.953 29.094 11.281 1 96.62 517 ILE B CA 1
ATOM 9571 C C . ILE B 1 517 ? -28.281 29.438 11.953 1 96.62 517 ILE B C 1
ATOM 9573 O O . ILE B 1 517 ? -29.062 28.547 12.281 1 96.62 517 ILE B O 1
ATOM 9577 N N . THR B 1 518 ? -28.516 30.734 12.102 1 96.06 518 THR B N 1
ATOM 9578 C CA . THR B 1 518 ? -29.734 31.219 12.734 1 96.06 518 THR B CA 1
ATOM 9579 C C . THR B 1 518 ? -30.969 30.781 11.93 1 96.06 518 THR B C 1
ATOM 9581 O O . THR B 1 518 ? -31.938 30.266 12.484 1 96.06 518 THR B O 1
ATOM 9584 N N . ARG B 1 519 ? -30.875 30.953 10.68 1 95.56 519 ARG B N 1
ATOM 9585 C CA . ARG B 1 519 ? -31.969 30.609 9.789 1 95.56 519 ARG B CA 1
ATOM 9586 C C . ARG B 1 519 ? -32.281 29.109 9.852 1 95.56 519 ARG B C 1
ATOM 9588 O O . ARG B 1 519 ? -33.438 28.703 9.969 1 95.56 519 ARG B O 1
ATOM 9595 N N . MET B 1 520 ? -31.281 28.359 9.734 1 96.44 520 MET B N 1
ATOM 9596 C CA . MET B 1 520 ? -31.438 26.906 9.719 1 96.44 520 MET B CA 1
ATOM 9597 C C . MET B 1 520 ? -31.953 26.406 11.062 1 96.44 520 MET B C 1
ATOM 9599 O O . MET B 1 520 ? -32.844 25.547 11.109 1 96.44 520 MET B O 1
ATOM 9603 N N . CYS B 1 521 ? -31.438 26.938 12.148 1 96.56 521 CYS B N 1
ATOM 9604 C CA . CYS B 1 521 ? -31.859 26.547 13.484 1 96.56 521 CYS B CA 1
ATOM 9605 C C . CYS B 1 521 ? -33.312 26.953 13.742 1 96.56 521 CYS B C 1
ATOM 9607 O O . CYS B 1 521 ? -34.062 26.203 14.344 1 96.56 521 CYS B O 1
ATOM 9609 N N . ASP B 1 522 ? -33.625 28.156 13.328 1 96.38 522 ASP B N 1
ATOM 9610 C CA . ASP B 1 522 ? -34.969 28.656 13.523 1 96.38 522 ASP B CA 1
ATOM 9611 C C . ASP B 1 522 ? -36 27.781 12.789 1 96.38 522 ASP B C 1
ATOM 9613 O O . ASP B 1 522 ? -37.094 27.547 13.297 1 96.38 522 ASP B O 1
ATOM 9617 N N . ASN B 1 523 ? -35.656 27.328 11.625 1 95.94 523 ASN B N 1
ATOM 9618 C CA . ASN B 1 523 ? -36.531 26.469 10.859 1 95.94 523 ASN B CA 1
ATOM 9619 C C . ASN B 1 523 ? -36.75 25.125 11.555 1 95.94 523 ASN B C 1
ATOM 9621 O O . ASN B 1 523 ? -37.875 24.609 11.578 1 95.94 523 ASN B O 1
ATOM 9625 N N . LEU B 1 524 ? -35.75 24.578 12.078 1 96.12 524 LEU B N 1
ATOM 9626 C CA . LEU B 1 524 ? -35.844 23.312 12.812 1 96.12 524 LEU B CA 1
ATOM 9627 C C . LEU B 1 524 ? -36.688 23.484 14.07 1 96.12 524 LEU B C 1
ATOM 9629 O O . LEU B 1 524 ? -37.469 22.594 14.414 1 96.12 524 LEU B O 1
ATOM 9633 N N . TYR B 1 525 ? -36.5 24.672 14.719 1 96.19 525 TYR B N 1
ATOM 9634 C CA . TYR B 1 525 ? -37.281 24.953 15.93 1 96.19 525 TYR B CA 1
ATOM 9635 C C . TYR B 1 525 ? -38.75 25.094 15.625 1 96.19 525 TYR B C 1
ATOM 9637 O O . TYR B 1 525 ? -39.594 24.547 16.344 1 96.19 525 TYR B O 1
ATOM 9645 N N . LYS B 1 526 ? -39.062 25.797 14.594 1 96 526 LYS B N 1
ATOM 9646 C CA . LYS B 1 526 ? -40.438 26.031 14.18 1 96 526 LYS B CA 1
ATOM 9647 C C . LYS B 1 526 ? -41.156 24.719 13.883 1 96 526 LYS B C 1
ATOM 9649 O O . LYS B 1 526 ? -42.344 24.578 14.133 1 96 526 LYS B O 1
ATOM 9654 N N . LYS B 1 527 ? -40.406 23.75 13.422 1 95.25 527 LYS B N 1
ATOM 9655 C CA . LYS B 1 527 ? -40.969 22.469 13.031 1 95.25 527 LYS B CA 1
ATOM 9656 C C . LYS B 1 527 ? -40.906 21.469 14.188 1 95.25 527 LYS B C 1
ATOM 9658 O O . LYS B 1 527 ? -41.312 20.312 14.031 1 95.25 527 LYS B O 1
ATOM 9663 N N . GLY B 1 528 ? -40.281 21.875 15.281 1 94.38 528 GLY B N 1
ATOM 9664 C CA . GLY B 1 528 ? -40.344 21.062 16.5 1 94.38 528 GLY B CA 1
ATOM 9665 C C . GLY B 1 528 ? -39.219 20.047 16.578 1 94.38 528 GLY B C 1
ATOM 9666 O O . GLY B 1 528 ? -39.25 19.141 17.406 1 94.38 528 GLY B O 1
ATOM 9667 N N . TYR B 1 529 ? -38.25 20.203 15.773 1 94.38 529 TYR B N 1
ATOM 9668 C CA . TYR B 1 529 ? -37.156 19.234 15.742 1 94.38 529 TYR B CA 1
ATOM 9669 C C . TYR B 1 529 ? -36.125 19.5 16.844 1 94.38 529 TYR B C 1
ATOM 9671 O O . TYR B 1 529 ? -35.438 18.594 17.266 1 94.38 529 TYR B O 1
ATOM 9679 N N . VAL B 1 530 ? -36.031 20.766 17.281 1 95.12 530 VAL B N 1
ATOM 9680 C CA . VAL B 1 530 ? -35.062 21.141 18.297 1 95.12 530 VAL B CA 1
ATOM 9681 C C . VAL B 1 530 ? -35.688 22.047 19.344 1 95.12 530 VAL B C 1
ATOM 9683 O O . VAL B 1 530 ? -36.781 22.562 19.125 1 95.12 530 VAL B O 1
ATOM 9686 N N . LYS B 1 531 ? -35 22.188 20.469 1 94.81 531 LYS B N 1
ATOM 9687 C CA . LYS B 1 531 ? -35.469 23.078 21.531 1 94.81 531 LYS B CA 1
ATOM 9688 C C . LYS B 1 531 ? -34.938 24.5 21.328 1 94.81 531 LYS B C 1
ATOM 9690 O O . LYS B 1 531 ? -34.125 24.75 20.438 1 94.81 531 LYS B O 1
ATOM 9695 N N . LYS B 1 532 ? -35.406 25.391 22.078 1 91.56 532 LYS B N 1
ATOM 9696 C CA . LYS B 1 532 ? -35.094 26.812 21.953 1 91.56 532 LYS B CA 1
ATOM 9697 C C . LYS B 1 532 ? -33.625 27.062 22.125 1 91.56 532 LYS B C 1
ATOM 9699 O O . LYS B 1 532 ? -33.031 27.938 21.469 1 91.56 532 LYS B O 1
ATOM 9704 N N . ASP B 1 533 ? -33 26.25 22.906 1 92.81 533 ASP B N 1
ATOM 9705 C CA . ASP B 1 533 ? -31.625 26.484 23.266 1 92.81 533 ASP B CA 1
ATOM 9706 C C . ASP B 1 533 ? -30.672 25.875 22.219 1 92.81 533 ASP B C 1
ATOM 9708 O O . ASP B 1 533 ? -29.453 26 22.344 1 92.81 533 ASP B O 1
ATOM 9712 N N . PHE B 1 534 ? -31.25 25.281 21.203 1 94.5 534 PHE B N 1
ATOM 9713 C CA . PHE B 1 534 ? -30.438 24.609 20.188 1 94.5 534 PHE B CA 1
ATOM 9714 C C . PHE B 1 534 ? -29.562 25.625 19.438 1 94.5 534 PHE B C 1
ATOM 9716 O O . PHE B 1 534 ? -28.359 25.406 19.281 1 94.5 534 PHE B O 1
ATOM 9723 N N . LYS B 1 535 ? -30.156 26.703 19.047 1 95.12 535 LYS B N 1
ATOM 9724 C CA . LYS B 1 535 ? -29.438 27.75 18.312 1 95.12 535 LYS B CA 1
ATOM 9725 C C . LYS B 1 535 ? -28.266 28.281 19.109 1 95.12 535 LYS B C 1
ATOM 9727 O O . LYS B 1 535 ? -27.156 28.406 18.594 1 95.12 535 LYS B O 1
ATOM 9732 N N . SER B 1 536 ? -28.5 28.594 20.344 1 93.81 536 SER B N 1
ATOM 9733 C CA . SER B 1 536 ? -27.469 29.125 21.203 1 93.81 536 SER B CA 1
ATOM 9734 C C . SER B 1 536 ? -26.328 28.141 21.391 1 93.81 536 SER B C 1
ATOM 9736 O O . SER B 1 536 ? -25.156 28.516 21.406 1 93.81 536 SER B O 1
ATOM 9738 N N . SER B 1 537 ? -26.672 26.906 21.469 1 92.81 537 SER B N 1
ATOM 9739 C CA . SER B 1 537 ? -25.672 25.859 21.625 1 92.81 537 SER B CA 1
ATOM 9740 C C . SER B 1 537 ? -24.812 25.734 20.375 1 92.81 537 SER B C 1
ATOM 9742 O O . SER B 1 537 ? -23.594 25.562 20.469 1 92.81 537 SER B O 1
ATOM 9744 N N . VAL B 1 538 ? -25.453 25.766 19.219 1 94.69 538 VAL B N 1
ATOM 9745 C CA . VAL B 1 538 ? -24.734 25.656 17.953 1 94.69 538 VAL B CA 1
ATOM 9746 C C . VAL B 1 538 ? -23.766 26.828 17.797 1 94.69 538 VAL B C 1
ATOM 9748 O O . VAL B 1 538 ? -22.609 26.641 17.391 1 94.69 538 VAL B O 1
ATOM 9751 N N . LEU B 1 539 ? -24.234 27.984 18.109 1 94.5 539 LEU B N 1
ATOM 9752 C CA . LEU B 1 539 ? -23.422 29.188 17.969 1 94.5 539 LEU B CA 1
ATOM 9753 C C . LEU B 1 539 ? -22.266 29.188 18.953 1 94.5 539 LEU B C 1
ATOM 9755 O O . LEU B 1 539 ? -21.156 29.641 18.641 1 94.5 539 LEU B O 1
ATOM 9759 N N . GLN B 1 540 ? -22.5 28.688 20.094 1 90.69 540 GLN B N 1
ATOM 9760 C CA . GLN B 1 540 ? -21.438 28.578 21.078 1 90.69 540 GLN B CA 1
ATOM 9761 C C . GLN B 1 540 ? -20.344 27.594 20.609 1 90.69 540 GLN B C 1
ATOM 9763 O O . GLN B 1 540 ? -19.156 27.859 20.781 1 90.69 540 GLN B O 1
ATOM 9768 N N . ARG B 1 541 ? -20.844 26.469 20.094 1 91.31 541 ARG B N 1
ATOM 9769 C CA . ARG B 1 541 ? -19.906 25.5 19.562 1 91.31 541 ARG B CA 1
ATOM 9770 C C . ARG B 1 541 ? -19.078 26.094 18.422 1 91.31 541 ARG B C 1
ATOM 9772 O O . ARG B 1 541 ? -17.875 25.859 18.328 1 91.31 541 ARG B O 1
ATOM 9779 N N . GLU B 1 542 ? -19.656 26.812 17.578 1 91.56 542 GLU B N 1
ATOM 9780 C CA . GLU B 1 542 ? -19.016 27.438 16.438 1 91.56 542 GLU B CA 1
ATOM 9781 C C . GLU B 1 542 ? -17.984 28.484 16.891 1 91.56 542 GLU B C 1
ATOM 9783 O O . GLU B 1 542 ? -16.984 28.703 16.203 1 91.56 542 GLU B O 1
ATOM 9788 N N . LYS B 1 543 ? -18.266 29.047 17.953 1 88.5 543 LYS B N 1
ATOM 9789 C CA . LYS B 1 543 ? -17.391 30.078 18.484 1 88.5 543 LYS B CA 1
ATOM 9790 C C . LYS B 1 543 ? -16.094 29.469 19.031 1 88.5 543 LYS B C 1
ATOM 9792 O O . LYS B 1 543 ? -15.031 30.094 18.938 1 88.5 543 LYS B O 1
ATOM 9797 N N . MET B 1 544 ? -16.219 28.328 19.578 1 88.94 544 MET B N 1
ATOM 9798 C CA . MET B 1 544 ? -15.031 27.656 20.109 1 88.94 544 MET B CA 1
ATOM 9799 C C . MET B 1 544 ? -14.062 27.297 19 1 88.94 544 MET B C 1
ATOM 9801 O O . MET B 1 544 ? -12.844 27.422 19.156 1 88.94 544 MET B O 1
ATOM 9805 N N . SER B 1 545 ? -14.633 26.781 17.953 1 90.06 545 SER B N 1
ATOM 9806 C CA . SER B 1 545 ? -13.883 26.453 16.75 1 90.06 545 SER B CA 1
ATOM 9807 C C . SER B 1 545 ? -14.805 26.312 15.547 1 90.06 545 SER B C 1
ATOM 9809 O O . SER B 1 545 ? -15.766 25.547 15.586 1 90.06 545 SER B O 1
ATOM 9811 N N . ALA B 1 546 ? -14.398 27.031 14.547 1 89.88 546 ALA B N 1
ATOM 9812 C CA . ALA B 1 546 ? -15.234 26.969 13.352 1 89.88 546 ALA B CA 1
ATOM 9813 C C . ALA B 1 546 ? -15.273 25.547 12.781 1 89.88 546 ALA B C 1
ATOM 9815 O O . ALA B 1 546 ? -14.266 24.844 12.781 1 89.88 546 ALA B O 1
ATOM 9816 N N . THR B 1 547 ? -16.422 25.094 12.336 1 89.62 547 THR B N 1
ATOM 9817 C CA . THR B 1 547 ? -16.594 23.75 11.812 1 89.62 547 THR B CA 1
ATOM 9818 C C . THR B 1 547 ? -16.5 23.75 10.289 1 89.62 547 THR B C 1
ATOM 9820 O O . THR B 1 547 ? -17.281 23.047 9.617 1 89.62 547 THR B O 1
ATOM 9823 N N . SER B 1 548 ? -15.719 24.656 9.797 1 87.62 548 SER B N 1
ATOM 9824 C CA . SER B 1 548 ? -15.492 24.719 8.352 1 87.62 548 SER B CA 1
ATOM 9825 C C . SER B 1 548 ? -14.242 23.938 7.953 1 87.62 548 SER B C 1
ATOM 9827 O O . SER B 1 548 ? -13.328 23.766 8.758 1 87.62 548 SER B O 1
ATOM 9829 N N . PHE B 1 549 ? -14.289 23.5 6.684 1 77 549 PHE B N 1
ATOM 9830 C CA . PHE B 1 549 ? -13.18 22.703 6.172 1 77 549 PHE B CA 1
ATOM 9831 C C . PHE B 1 549 ? -12.734 23.203 4.809 1 77 549 PHE B C 1
ATOM 9833 O O . PHE B 1 549 ? -13.445 23.969 4.156 1 77 549 PHE B O 1
ATOM 9840 N N . ALA B 1 550 ? -11.438 22.828 4.312 1 68.19 550 ALA B N 1
ATOM 9841 C CA . ALA B 1 550 ? -10.773 23.297 3.104 1 68.19 550 ALA B CA 1
ATOM 9842 C C . ALA B 1 550 ? -11.609 23 1.862 1 68.19 550 ALA B C 1
ATOM 9844 O O . ALA B 1 550 ? -11.547 23.734 0.874 1 68.19 550 ALA B O 1
ATOM 9845 N N . TYR B 1 551 ? -12.516 22.047 1.888 1 69.19 551 TYR B N 1
ATOM 9846 C CA . TYR B 1 551 ? -13.219 21.688 0.662 1 69.19 551 TYR B CA 1
ATOM 9847 C C . TYR B 1 551 ? -14.531 22.453 0.541 1 69.19 551 TYR B C 1
ATOM 9849 O O . TYR B 1 551 ? -15.383 22.125 -0.287 1 69.19 551 TYR B O 1
ATOM 9857 N N . GLY B 1 552 ? -14.719 23.531 1.314 1 76.56 552 GLY B N 1
ATOM 9858 C CA . GLY B 1 552 ? -15.828 24.453 1.158 1 76.56 552 GLY B CA 1
ATOM 9859 C C . GLY B 1 552 ? -17.094 23.984 1.857 1 76.56 552 GLY B C 1
ATOM 9860 O O . GLY B 1 552 ? -18.203 24.312 1.429 1 76.56 552 GLY B O 1
ATOM 9861 N N . PHE B 1 553 ? -16.938 23.219 2.814 1 84.19 553 PHE B N 1
ATOM 9862 C CA . PHE B 1 553 ? -18.141 22.812 3.52 1 84.19 553 PHE B CA 1
ATOM 9863 C C . PHE B 1 553 ? -18 23.031 5.02 1 84.19 553 PHE B C 1
ATOM 9865 O O . PHE B 1 553 ? -16.891 23.203 5.523 1 84.19 553 PHE B O 1
ATOM 9872 N N . ALA B 1 554 ? -19.094 23.156 5.703 1 90.38 554 ALA B N 1
ATOM 9873 C CA . ALA B 1 554 ? -19.156 23.344 7.148 1 90.38 554 ALA B CA 1
ATOM 9874 C C . ALA B 1 554 ? -20.188 22.438 7.785 1 90.38 554 ALA B C 1
ATOM 9876 O O . ALA B 1 554 ? -21.188 22.062 7.141 1 90.38 554 ALA B O 1
ATOM 9877 N N . ILE B 1 555 ? -19.953 22.078 9.039 1 90 555 ILE B N 1
ATOM 9878 C CA . ILE B 1 555 ? -20.859 21.141 9.711 1 90 555 ILE B CA 1
ATOM 9879 C C . ILE B 1 555 ? -21.203 21.672 11.102 1 90 555 ILE B C 1
ATOM 9881 O O . ILE B 1 555 ? -20.938 21 12.109 1 90 555 ILE B O 1
ATOM 9885 N N . PRO B 1 556 ? -21.922 22.703 11.148 1 93.81 556 PRO B N 1
ATOM 9886 C CA . PRO B 1 556 ? -22.312 23.188 12.477 1 93.81 556 PRO B CA 1
ATOM 9887 C C . PRO B 1 556 ? -23.203 22.188 13.219 1 93.81 556 PRO B C 1
ATOM 9889 O O . PRO B 1 556 ? -24.016 21.5 12.609 1 93.81 556 PRO B O 1
ATOM 9892 N N . HIS B 1 557 ? -22.969 22.016 14.445 1 90 557 HIS B N 1
ATOM 9893 C CA . HIS B 1 557 ? -23.719 21.125 15.32 1 90 557 HIS B CA 1
ATOM 9894 C C . HIS B 1 557 ? -23.672 21.594 16.766 1 90 557 HIS B C 1
ATOM 9896 O O . HIS B 1 557 ? -22.844 22.438 17.109 1 90 557 HIS B O 1
ATOM 9902 N N . SER B 1 558 ? -24.562 21.141 17.578 1 89.12 558 SER B N 1
ATOM 9903 C CA . SER B 1 558 ? -24.625 21.531 18.969 1 89.12 558 SER B CA 1
ATOM 9904 C C . SER B 1 558 ? -23.688 20.672 19.828 1 89.12 558 SER B C 1
ATOM 9906 O O . SER B 1 558 ? -23.219 19.625 19.375 1 89.12 558 SER B O 1
ATOM 9908 N N . PHE B 1 559 ? -23.359 21.125 21.078 1 80.88 559 PHE B N 1
ATOM 9909 C CA . PHE B 1 559 ? -22.562 20.375 22.031 1 80.88 559 PHE B CA 1
ATOM 9910 C C . PHE B 1 559 ? -23.344 19.188 22.594 1 80.88 559 PHE B C 1
ATOM 9912 O O . PHE B 1 559 ? -22.766 18.141 22.891 1 80.88 559 PHE B O 1
ATOM 9919 N N . ASN B 1 560 ? -24.641 19.531 22.875 1 74.69 560 ASN B N 1
ATOM 9920 C CA . ASN B 1 560 ? -25.453 18.578 23.625 1 74.69 560 ASN B CA 1
ATOM 9921 C C . ASN B 1 560 ? -26.625 18.062 22.781 1 74.69 560 ASN B C 1
ATOM 9923 O O . ASN B 1 560 ? -27.344 18.844 22.172 1 74.69 560 ASN B O 1
ATOM 9927 N N . GLY B 1 561 ? -26.703 16.781 22.828 1 71.75 561 GLY B N 1
ATOM 9928 C CA . GLY B 1 561 ? -27.797 16.172 22.078 1 71.75 561 GLY B CA 1
ATOM 9929 C C . GLY B 1 561 ? -29.141 16.266 22.797 1 71.75 561 GLY B C 1
ATOM 9930 O O . GLY B 1 561 ? -30.188 16.016 22.188 1 71.75 561 GLY B O 1
ATOM 9931 N N . GLN B 1 562 ? -29.094 16.734 24.016 1 72.75 562 GLN B N 1
ATOM 9932 C CA . GLN B 1 562 ? -30.312 16.797 24.812 1 72.75 562 GLN B CA 1
ATOM 9933 C C . GLN B 1 562 ? -31.25 17.891 24.297 1 72.75 562 GLN B C 1
ATOM 9935 O O . GLN B 1 562 ? -32.438 17.875 24.578 1 72.75 562 GLN B O 1
ATOM 9940 N N . ILE B 1 563 ? -30.734 18.688 23.484 1 80.69 563 ILE B N 1
ATOM 9941 C CA . ILE B 1 563 ? -31.516 19.828 23.047 1 80.69 563 ILE B CA 1
ATOM 9942 C C . ILE B 1 563 ? -32.156 19.547 21.672 1 80.69 563 ILE B C 1
ATOM 9944 O O . ILE B 1 563 ? -32.75 20.422 21.062 1 80.69 563 ILE B O 1
ATOM 9948 N N . SER B 1 564 ? -31.953 18.375 21.234 1 86.5 564 SER B N 1
ATOM 9949 C CA . SER B 1 564 ? -32.594 17.953 19.984 1 86.5 564 SER B CA 1
ATOM 9950 C C . SER B 1 564 ? -33.719 16.953 20.266 1 86.5 564 SER B C 1
ATOM 9952 O O . SER B 1 564 ? -33.562 16.016 21.031 1 86.5 564 SER B O 1
ATOM 9954 N N . ASN B 1 565 ? -34.875 17.172 19.703 1 90.25 565 ASN B N 1
ATOM 9955 C CA . ASN B 1 565 ? -36.031 16.297 19.859 1 90.25 565 ASN B CA 1
ATOM 9956 C C . ASN B 1 565 ? -36 15.133 18.859 1 90.25 565 ASN B C 1
ATOM 9958 O O . ASN B 1 565 ? -36.375 14.016 19.188 1 90.25 565 ASN B O 1
ATOM 9962 N N . LYS B 1 566 ? -35.625 15.453 17.688 1 89.88 566 LYS B N 1
ATOM 9963 C CA . LYS B 1 566 ? -35.5 14.484 16.594 1 89.88 566 LYS B CA 1
ATOM 9964 C C . LYS B 1 566 ? -34.219 14.727 15.82 1 89.88 566 LYS B C 1
ATOM 9966 O O . LYS B 1 566 ? -33.844 15.867 15.555 1 89.88 566 LYS B O 1
ATOM 9971 N N . SER B 1 567 ? -33.594 13.633 15.57 1 91.06 567 SER B N 1
ATOM 9972 C CA . SER B 1 567 ? -32.375 13.773 14.789 1 91.06 567 SER B CA 1
ATOM 9973 C C . SER B 1 567 ? -32.688 14.125 13.336 1 91.06 567 SER B C 1
ATOM 9975 O O . SER B 1 567 ? -33.625 13.57 12.742 1 91.06 567 SER B O 1
ATOM 9977 N N . SER B 1 568 ? -32 15.094 12.828 1 91.75 568 SER B N 1
ATOM 9978 C CA . SER B 1 568 ? -32.219 15.531 11.445 1 91.75 568 SER B CA 1
ATOM 9979 C C . SER B 1 568 ? -31 16.297 10.922 1 91.75 568 SER B C 1
ATOM 9981 O O . SER B 1 568 ? -30.203 16.828 11.711 1 91.75 568 SER B O 1
ATOM 9983 N N . LEU B 1 569 ? -30.922 16.281 9.594 1 92.12 569 LEU B N 1
ATOM 9984 C CA . LEU B 1 569 ? -29.891 17.047 8.922 1 92.12 569 LEU B CA 1
ATOM 9985 C C . LEU B 1 569 ? -30.5 18.172 8.094 1 92.12 569 LEU B C 1
ATOM 9987 O O . LEU B 1 569 ? -31.469 17.953 7.355 1 92.12 569 LEU B O 1
ATOM 9991 N N . SER B 1 570 ? -30.062 19.312 8.375 1 94.12 570 SER B N 1
ATOM 9992 C CA . SER B 1 570 ? -30.438 20.484 7.574 1 94.12 570 SER B CA 1
ATOM 9993 C C . SER B 1 570 ? -29.312 20.891 6.637 1 94.12 570 SER B C 1
ATOM 9995 O O . SER B 1 570 ? -28.188 21.109 7.074 1 94.12 570 SER B O 1
ATOM 9997 N N . ILE B 1 571 ? -29.609 20.969 5.348 1 93.06 571 ILE B N 1
ATOM 9998 C CA . ILE B 1 571 ? -28.547 21.188 4.363 1 93.06 571 ILE B CA 1
ATOM 9999 C C . ILE B 1 571 ? -28.828 22.469 3.594 1 93.06 571 ILE B C 1
ATOM 10001 O O . ILE B 1 571 ? -29.969 22.766 3.236 1 93.06 571 ILE B O 1
ATOM 10005 N N . ALA B 1 572 ? -27.797 23.219 3.416 1 93.94 572 ALA B N 1
ATOM 10006 C CA . ALA B 1 572 ? -27.906 24.469 2.648 1 93.94 572 ALA B CA 1
ATOM 10007 C C . ALA B 1 572 ? -26.797 24.578 1.61 1 93.94 572 ALA B C 1
ATOM 10009 O O . ALA B 1 572 ? -25.625 24.297 1.909 1 93.94 572 ALA B O 1
ATOM 10010 N N . ILE B 1 573 ? -27.141 24.906 0.406 1 90.31 573 ILE B N 1
ATOM 10011 C CA . ILE B 1 573 ? -26.203 25.188 -0.668 1 90.31 573 ILE B CA 1
ATOM 10012 C C . ILE B 1 573 ? -26.25 26.688 -1.008 1 90.31 573 ILE B C 1
ATOM 10014 O O . ILE B 1 573 ? -27.281 27.203 -1.437 1 90.31 573 ILE B O 1
ATOM 10018 N N . LEU B 1 574 ? -25.094 27.266 -0.879 1 90.12 574 LEU B N 1
ATOM 10019 C CA . LEU B 1 574 ? -25.031 28.703 -1.044 1 90.12 574 LEU B CA 1
ATOM 10020 C C . LEU B 1 574 ? -24.703 29.078 -2.484 1 90.12 574 LEU B C 1
ATOM 10022 O O . LEU B 1 574 ? -23.938 28.375 -3.148 1 90.12 574 LEU B O 1
ATOM 10026 N N . ASP B 1 575 ? -25.234 30.125 -2.955 1 86.5 575 ASP B N 1
ATOM 10027 C CA . ASP B 1 575 ? -24.922 30.625 -4.289 1 86.5 575 ASP B CA 1
ATOM 10028 C C . ASP B 1 575 ? -23.5 31.172 -4.34 1 86.5 575 ASP B C 1
ATOM 10030 O O . ASP B 1 575 ? -22.781 30.969 -5.324 1 86.5 575 ASP B O 1
ATOM 10034 N N . ASN B 1 576 ? -23.141 31.906 -3.279 1 86.38 576 ASN B N 1
ATOM 10035 C CA . ASN B 1 576 ? -21.797 32.438 -3.117 1 86.38 576 ASN B CA 1
ATOM 10036 C C . ASN B 1 576 ? -21.156 31.984 -1.816 1 86.38 576 ASN B C 1
ATOM 10038 O O . ASN B 1 576 ? -21.828 31.906 -0.782 1 86.38 576 ASN B O 1
ATOM 10042 N N . PRO B 1 577 ? -19.938 31.672 -1.98 1 88.81 577 PRO B N 1
ATOM 10043 C CA . PRO B 1 577 ? -19.266 31.25 -0.752 1 88.81 577 PRO B CA 1
ATOM 10044 C C . PRO B 1 577 ? -19.203 32.344 0.307 1 88.81 577 PRO B C 1
ATOM 10046 O O . PRO B 1 577 ? -19.109 33.531 -0.03 1 88.81 577 PRO B O 1
ATOM 10049 N N . ILE B 1 578 ? -19.297 31.969 1.493 1 90.56 578 ILE B N 1
ATOM 10050 C CA . ILE B 1 578 ? -19.156 32.906 2.602 1 90.56 578 ILE B CA 1
ATOM 10051 C C . ILE B 1 578 ? -17.922 32.531 3.432 1 90.56 578 ILE B C 1
ATOM 10053 O O . ILE B 1 578 ? -17.547 31.359 3.49 1 90.56 578 ILE B O 1
ATOM 10057 N N . LYS B 1 579 ? -17.328 33.5 4.012 1 88.38 579 LYS B N 1
ATOM 10058 C CA . LYS B 1 579 ? -16.188 33.25 4.898 1 88.38 579 LYS B CA 1
ATOM 10059 C C . LYS B 1 579 ? -16.641 32.562 6.188 1 88.38 579 LYS B C 1
ATOM 10061 O O . LYS B 1 579 ? -17.562 33.031 6.855 1 88.38 579 LYS B O 1
ATOM 10066 N N . TRP B 1 580 ? -16.156 31.453 6.461 1 91.5 580 TRP B N 1
ATOM 10067 C CA . TRP B 1 580 ? -16.438 30.641 7.633 1 91.5 580 TRP B CA 1
ATOM 10068 C C . TRP B 1 580 ? -15.141 30.188 8.305 1 91.5 580 TRP B C 1
ATOM 10070 O O . TRP B 1 580 ? -14.492 29.25 7.848 1 91.5 580 TRP B O 1
ATOM 10080 N N . GLY B 1 581 ? -14.867 30.906 9.367 1 83.44 581 GLY B N 1
ATOM 10081 C CA . GLY B 1 581 ? -13.531 30.656 9.906 1 83.44 581 GLY B CA 1
ATOM 10082 C C . GLY B 1 581 ? -12.43 30.953 8.906 1 83.44 581 GLY B C 1
ATOM 10083 O O . GLY B 1 581 ? -12.375 32.062 8.344 1 83.44 581 GLY B O 1
ATOM 10084 N N . ASP B 1 582 ? -11.594 30 8.617 1 76.75 582 ASP B N 1
ATOM 10085 C CA . ASP B 1 582 ? -10.43 30.188 7.754 1 76.75 582 ASP B CA 1
ATOM 10086 C C . ASP B 1 582 ? -10.75 29.812 6.309 1 76.75 582 ASP B C 1
ATOM 10088 O O . ASP B 1 582 ? -9.914 29.969 5.418 1 76.75 582 ASP B O 1
ATOM 10092 N N . PHE B 1 583 ? -12.07 29.438 6.105 1 84.06 583 PHE B N 1
ATOM 10093 C CA . PHE B 1 583 ? -12.359 28.875 4.785 1 84.06 583 PHE B CA 1
ATOM 10094 C C . PHE B 1 583 ? -13.586 29.547 4.18 1 84.06 583 PHE B C 1
ATOM 10096 O O . PHE B 1 583 ? -14.398 30.141 4.902 1 84.06 583 PHE B O 1
ATOM 10103 N N . ASP B 1 584 ? -13.578 29.484 2.879 1 86.19 584 ASP B N 1
ATOM 10104 C CA . ASP B 1 584 ? -14.805 29.828 2.168 1 86.19 584 ASP B CA 1
ATOM 10105 C C . ASP B 1 584 ? -15.719 28.625 2.021 1 86.19 584 ASP B C 1
ATOM 10107 O O . ASP B 1 584 ? -15.281 27.562 1.583 1 86.19 584 ASP B O 1
ATOM 10111 N N . VAL B 1 585 ? -17 28.781 2.453 1 90.5 585 VAL B N 1
ATOM 10112 C CA . VAL B 1 585 ? -17.891 27.625 2.539 1 90.5 585 VAL B CA 1
ATOM 10113 C C . VAL B 1 585 ? -19.094 27.844 1.634 1 90.5 585 VAL B C 1
ATOM 10115 O O . VAL B 1 585 ? -19.656 28.953 1.588 1 90.5 585 VAL B O 1
ATOM 10118 N N . ARG B 1 586 ? -19.422 26.812 0.901 1 88.25 586 ARG B N 1
ATOM 10119 C CA . ARG B 1 586 ? -20.594 26.875 0.027 1 88.25 586 ARG B CA 1
ATOM 10120 C C . ARG B 1 586 ? -21.609 25.797 0.398 1 88.25 586 ARG B C 1
ATOM 10122 O O . ARG B 1 586 ? -22.781 25.875 0.022 1 88.25 586 ARG B O 1
ATOM 10129 N N . PHE B 1 587 ? -21.188 24.844 1.031 1 88.94 587 PHE B N 1
ATOM 10130 C CA . PHE B 1 587 ? -22.016 23.703 1.394 1 88.94 587 PHE B CA 1
ATOM 10131 C C . PHE B 1 587 ? -22.062 23.516 2.906 1 88.94 587 PHE B C 1
ATOM 10133 O O . PHE B 1 587 ? -21.016 23.344 3.541 1 88.94 587 PHE B O 1
ATOM 10140 N N . VAL B 1 588 ? -23.328 23.531 3.465 1 92.81 588 VAL B N 1
ATOM 10141 C CA . VAL B 1 588 ? -23.422 23.484 4.922 1 92.81 588 VAL B CA 1
ATOM 10142 C C . VAL B 1 588 ? -24.391 22.359 5.336 1 92.81 588 VAL B C 1
ATOM 10144 O O . VAL B 1 588 ? -25.484 22.25 4.789 1 92.81 588 VAL B O 1
ATOM 10147 N N . ILE B 1 589 ? -23.953 21.562 6.234 1 90.56 589 ILE B N 1
ATOM 10148 C CA . ILE B 1 589 ? -24.797 20.516 6.82 1 90.56 589 ILE B CA 1
ATOM 10149 C C . ILE B 1 589 ? -24.922 20.75 8.328 1 90.56 589 ILE B C 1
ATOM 10151 O O . ILE B 1 589 ? -23.969 20.547 9.078 1 90.56 589 ILE B O 1
ATOM 10155 N N . LEU B 1 590 ? -26.062 21.188 8.75 1 94.38 590 LEU B N 1
ATOM 10156 C CA . LEU B 1 590 ? -26.328 21.375 10.172 1 94.38 590 LEU B CA 1
ATOM 10157 C C . LEU B 1 590 ? -26.859 20.078 10.797 1 94.38 590 LEU B C 1
ATOM 10159 O O . LEU B 1 590 ? -27.859 19.531 10.32 1 94.38 590 LEU B O 1
ATOM 10163 N N . PHE B 1 591 ? -26.203 19.625 11.852 1 90.62 591 PHE B N 1
ATOM 10164 C CA . PHE B 1 591 ? -26.547 18.375 12.516 1 90.62 591 PHE B CA 1
ATOM 10165 C C . PHE B 1 591 ? -27.406 18.641 13.758 1 90.62 591 PHE B C 1
ATOM 10167 O O . PHE B 1 591 ? -26.953 19.312 14.688 1 90.62 591 PHE B O 1
ATOM 10174 N N . ALA B 1 592 ? -28.578 18.234 13.711 1 91.75 592 ALA B N 1
ATOM 10175 C CA . ALA B 1 592 ? -29.406 18.141 14.898 1 91.75 592 ALA B CA 1
ATOM 10176 C C . ALA B 1 592 ? -29.547 16.688 15.367 1 91.75 592 ALA B C 1
ATOM 10178 O O . ALA B 1 592 ? -30.375 15.938 14.844 1 91.75 592 ALA B O 1
ATOM 10179 N N . VAL B 1 593 ? -28.719 16.344 16.344 1 86.12 593 VAL B N 1
ATOM 10180 C CA . VAL B 1 593 ? -28.641 14.938 16.75 1 86.12 593 VAL B CA 1
ATOM 10181 C C . VAL B 1 593 ? -29.172 14.789 18.172 1 86.12 593 VAL B C 1
ATOM 10183 O O . VAL B 1 593 ? -28.75 15.508 19.078 1 86.12 593 VAL B O 1
ATOM 10186 N N . LYS B 1 594 ? -30.031 13.836 18.25 1 86.5 594 LYS B N 1
ATOM 10187 C CA . LYS B 1 594 ? -30.562 13.516 19.578 1 86.5 594 LYS B CA 1
ATOM 10188 C C . LYS B 1 594 ? -29.531 12.773 20.422 1 86.5 594 LYS B C 1
ATOM 10190 O O . LYS B 1 594 ? -28.641 12.117 19.875 1 86.5 594 LYS B O 1
ATOM 10195 N N . GLU B 1 595 ? -29.609 12.914 21.672 1 78.25 595 GLU B N 1
ATOM 10196 C CA . GLU B 1 595 ? -28.656 12.328 22.609 1 78.25 595 GLU B CA 1
ATOM 10197 C C . GLU B 1 595 ? -28.516 10.828 22.391 1 78.25 595 GLU B C 1
ATOM 10199 O O . GLU B 1 595 ? -27.438 10.266 22.562 1 78.25 595 GLU B O 1
ATOM 10204 N N . GLU B 1 596 ? -29.547 10.172 21.969 1 75.56 596 GLU B N 1
ATOM 10205 C CA . GLU B 1 596 ? -29.547 8.727 21.797 1 75.56 596 GLU B CA 1
ATOM 10206 C C . GLU B 1 596 ? -28.828 8.312 20.516 1 75.56 596 GLU B C 1
ATOM 10208 O O . GLU B 1 596 ? -28.375 7.176 20.391 1 75.56 596 GLU B O 1
ATOM 10213 N N . ASP B 1 597 ? -28.672 9.297 19.656 1 77.94 597 ASP B N 1
ATOM 10214 C CA . ASP B 1 597 ? -28.094 9 18.344 1 77.94 597 ASP B CA 1
ATOM 10215 C C . ASP B 1 597 ? -26.641 9.445 18.297 1 77.94 597 ASP B C 1
ATOM 10217 O O . ASP B 1 597 ? -26.188 9.984 17.281 1 77.94 597 ASP B O 1
ATOM 10221 N N . HIS B 1 598 ? -25.969 9.312 19.375 1 69.88 598 HIS B N 1
ATOM 10222 C CA . HIS B 1 598 ? -24.594 9.797 19.453 1 69.88 598 HIS B CA 1
ATOM 10223 C C . HIS B 1 598 ? -23.734 9.141 18.391 1 69.88 598 HIS B C 1
ATOM 10225 O O . HIS B 1 598 ? -22.672 9.68 18.031 1 69.88 598 HIS B O 1
ATOM 10231 N N . ARG B 1 599 ? -24.188 8.086 17.797 1 75.88 599 ARG B N 1
ATOM 10232 C CA . ARG B 1 599 ? -23.422 7.344 16.812 1 75.88 599 ARG B CA 1
ATOM 10233 C C . ARG B 1 599 ? -23.406 8.078 15.469 1 75.88 599 ARG B C 1
ATOM 10235 O O . ARG B 1 599 ? -22.5 7.875 14.656 1 75.88 599 ARG B O 1
ATOM 10242 N N . ILE B 1 600 ? -24.359 8.938 15.336 1 77.94 600 ILE B N 1
ATOM 10243 C CA . ILE B 1 600 ? -24.516 9.609 14.055 1 77.94 600 ILE B CA 1
ATOM 10244 C C . ILE B 1 600 ? -23.312 10.508 13.781 1 77.94 600 ILE B C 1
ATOM 10246 O O . ILE B 1 600 ? -22.766 10.492 12.68 1 77.94 600 ILE B O 1
ATOM 10250 N N . LEU B 1 601 ? -22.922 11.234 14.781 1 76.69 601 LEU B N 1
ATOM 10251 C CA . LEU B 1 601 ? -21.781 12.125 14.586 1 76.69 601 LEU B CA 1
ATOM 10252 C C . LEU B 1 601 ? -20.516 11.336 14.305 1 76.69 601 LEU B C 1
ATOM 10254 O O . LEU B 1 601 ? -19.703 11.734 13.469 1 76.69 601 LEU B O 1
ATOM 10258 N N . ARG B 1 602 ? -20.406 10.242 14.93 1 78.69 602 ARG B N 1
ATOM 10259 C CA . ARG B 1 602 ? -19.234 9.398 14.703 1 78.69 602 ARG B CA 1
ATOM 10260 C C . ARG B 1 602 ? -19.172 8.906 13.266 1 78.69 602 ARG B C 1
ATOM 10262 O O . ARG B 1 602 ? -18.125 8.945 12.625 1 78.69 602 ARG B O 1
ATOM 10269 N N . VAL B 1 603 ? -20.297 8.414 12.828 1 79.31 603 VAL B N 1
ATOM 10270 C CA . VAL B 1 603 ? -20.391 7.898 11.461 1 79.31 603 VAL B CA 1
ATOM 10271 C C . VAL B 1 603 ? -20.031 8.992 10.469 1 79.31 603 VAL B C 1
ATOM 10273 O O . VAL B 1 603 ? -19.328 8.742 9.492 1 79.31 603 VAL B O 1
ATOM 10276 N N . PHE B 1 604 ? -20.469 10.117 10.828 1 79.44 604 PHE B N 1
ATOM 10277 C CA . PHE B 1 604 ? -20.203 11.234 9.922 1 79.44 604 PHE B CA 1
ATOM 10278 C C . PHE B 1 604 ? -18.719 11.57 9.898 1 79.44 604 PHE B C 1
ATOM 10280 O O . PHE B 1 604 ? -18.141 11.734 8.828 1 79.44 604 PHE B O 1
ATOM 10287 N N . PHE B 1 605 ? -18.172 11.727 11.039 1 81.06 605 PHE B N 1
ATOM 10288 C CA . PHE B 1 605 ? -16.766 12.125 11.102 1 81.06 605 PHE B CA 1
ATOM 10289 C C . PHE B 1 605 ? -15.867 11.031 10.531 1 81.06 605 PHE B C 1
ATOM 10291 O O . PHE B 1 605 ? -14.828 11.32 9.93 1 81.06 605 PHE B O 1
ATOM 10298 N N . ASP B 1 606 ? -16.281 9.836 10.672 1 77.94 606 ASP B N 1
ATOM 10299 C CA . ASP B 1 606 ? -15.555 8.727 10.047 1 77.94 606 ASP B CA 1
ATOM 10300 C C . ASP B 1 606 ? -15.594 8.836 8.523 1 77.94 606 ASP B C 1
ATOM 10302 O O . ASP B 1 606 ? -14.586 8.609 7.852 1 77.94 606 ASP B O 1
ATOM 10306 N N . TRP B 1 607 ? -16.797 9.086 8.141 1 77.69 607 TRP B N 1
ATOM 10307 C CA . TRP B 1 607 ? -16.969 9.266 6.703 1 77.69 607 TRP B CA 1
ATOM 10308 C C . TRP B 1 607 ? -16.141 10.438 6.188 1 77.69 607 TRP B C 1
ATOM 10310 O O . TRP B 1 607 ? -15.492 10.336 5.145 1 77.69 607 TRP B O 1
ATOM 10320 N N . LEU B 1 608 ? -16.172 11.516 6.922 1 76.94 608 LEU B N 1
ATOM 10321 C CA . LEU B 1 608 ? -15.469 12.734 6.539 1 76.94 608 LEU B CA 1
ATOM 10322 C C . LEU B 1 608 ? -13.969 12.477 6.438 1 76.94 608 LEU B C 1
ATOM 10324 O O . LEU B 1 608 ? -13.312 12.961 5.508 1 76.94 608 LEU B O 1
ATOM 10328 N N . SER B 1 609 ? -13.438 11.82 7.344 1 75.5 609 SER B N 1
ATOM 10329 C CA . SER B 1 609 ? -12.008 11.516 7.375 1 75.5 609 SER B CA 1
ATOM 10330 C C . SER B 1 609 ? -11.578 10.742 6.137 1 75.5 609 SER B C 1
ATOM 10332 O O . SER B 1 609 ? -10.453 10.906 5.656 1 75.5 609 SER B O 1
ATOM 10334 N N . ASN B 1 610 ? -12.484 9.914 5.625 1 72.75 610 ASN B N 1
ATOM 10335 C CA . ASN B 1 610 ? -12.172 9.078 4.477 1 72.75 610 ASN B CA 1
ATOM 10336 C C . ASN B 1 610 ? -12.344 9.836 3.164 1 72.75 610 ASN B C 1
ATOM 10338 O O . ASN B 1 610 ? -11.648 9.562 2.186 1 72.75 610 ASN B O 1
ATOM 10342 N N . VAL B 1 611 ? -13.312 10.688 3.131 1 68 611 VAL B N 1
ATOM 10343 C CA . VAL B 1 611 ? -13.633 11.414 1.904 1 68 611 VAL B CA 1
ATOM 10344 C C . VAL B 1 611 ? -12.617 12.531 1.684 1 68 611 VAL B C 1
ATOM 10346 O O . VAL B 1 611 ? -12.234 12.82 0.546 1 68 611 VAL B O 1
ATOM 10349 N N . ILE B 1 612 ? -12.297 13.172 2.74 1 61.38 612 ILE B N 1
ATOM 10350 C CA . ILE B 1 612 ? -11.375 14.297 2.648 1 61.38 612 ILE B CA 1
ATOM 10351 C C . ILE B 1 612 ? -10.039 13.82 2.066 1 61.38 612 ILE B C 1
ATOM 10353 O O . ILE B 1 612 ? -9.367 14.57 1.351 1 61.38 612 ILE B O 1
ATOM 10357 N N . SER B 1 613 ? -9.844 12.586 2.271 1 59.53 613 SER B N 1
ATOM 10358 C CA . SER B 1 613 ? -8.609 12.039 1.712 1 59.53 613 SER B CA 1
ATOM 10359 C C . SER B 1 613 ? -8.742 11.82 0.209 1 59.53 613 SER B C 1
ATOM 10361 O O . SER B 1 613 ? -7.734 11.68 -0.491 1 59.53 613 SER B O 1
ATOM 10363 N N . ASN B 1 614 ? -10.062 11.812 -0.207 1 58.91 614 ASN B N 1
ATOM 10364 C CA . ASN B 1 614 ? -10.344 11.648 -1.629 1 58.91 614 ASN B CA 1
ATOM 10365 C C . ASN B 1 614 ? -11.055 12.875 -2.203 1 58.91 614 ASN B C 1
ATOM 10367 O O . ASN B 1 614 ? -12.281 12.961 -2.16 1 58.91 614 ASN B O 1
ATOM 10371 N N . SER B 1 615 ? -10.453 13.844 -2.678 1 55.56 615 SER B N 1
ATOM 10372 C CA . SER B 1 615 ? -10.938 15.164 -3.064 1 55.56 615 SER B CA 1
ATOM 10373 C C . SER B 1 615 ? -12.008 15.07 -4.145 1 55.56 615 SER B C 1
ATOM 10375 O O . SER B 1 615 ? -12.961 15.852 -4.156 1 55.56 615 SER B O 1
ATOM 10377 N N . SER B 1 616 ? -12.023 14.047 -4.898 1 59.06 616 SER B N 1
ATOM 10378 C CA . SER B 1 616 ? -12.891 14 -6.07 1 59.06 616 SER B CA 1
ATOM 10379 C C . SER B 1 616 ? -14.344 13.758 -5.676 1 59.06 616 SER B C 1
ATOM 10381 O O . SER B 1 616 ? -15.258 14.352 -6.25 1 59.06 616 SER B O 1
ATOM 10383 N N . LYS B 1 617 ? -14.594 13.117 -4.684 1 62.56 617 LYS B N 1
ATOM 10384 C CA . LYS B 1 617 ? -15.961 12.75 -4.324 1 62.56 617 LYS B CA 1
ATOM 10385 C C . LYS B 1 617 ? -16.688 13.93 -3.686 1 62.56 617 LYS B C 1
ATOM 10387 O O . LYS B 1 617 ? -17.875 14.156 -3.961 1 62.56 617 LYS B O 1
ATOM 10392 N N . PHE B 1 618 ? -15.992 14.711 -2.963 1 62.5 618 PHE B N 1
ATOM 10393 C CA . PHE B 1 618 ? -16.625 15.852 -2.303 1 62.5 618 PHE B CA 1
ATOM 10394 C C . PHE B 1 618 ? -17 16.922 -3.314 1 62.5 618 PHE B C 1
ATOM 10396 O O . PHE B 1 618 ? -18.047 17.562 -3.188 1 62.5 618 PHE B O 1
ATOM 10403 N N . ALA B 1 619 ? -16.156 16.922 -4.277 1 64.38 619 ALA B N 1
ATOM 10404 C CA . ALA B 1 619 ? -16.406 17.922 -5.312 1 64.38 619 ALA B CA 1
ATOM 10405 C C . ALA B 1 619 ? -17.734 17.672 -6.02 1 64.38 619 ALA B C 1
ATOM 10407 O O . ALA B 1 619 ? -18.469 18.609 -6.348 1 64.38 619 ALA B O 1
ATOM 10408 N N . SER B 1 620 ? -18.109 16.453 -6.102 1 71.31 620 SER B N 1
ATOM 10409 C CA . SER B 1 620 ? -19.344 16.109 -6.789 1 71.31 620 SER B CA 1
ATOM 10410 C C . SER B 1 620 ? -20.562 16.484 -5.953 1 71.31 620 SER B C 1
ATOM 10412 O O . SER B 1 620 ? -21.609 16.844 -6.5 1 71.31 620 SER B O 1
ATOM 10414 N N . LEU B 1 621 ? -20.438 16.516 -4.668 1 71.62 621 LEU B N 1
ATOM 10415 C CA . LEU B 1 621 ? -21.547 16.859 -3.773 1 71.62 621 LEU B CA 1
ATOM 10416 C C . LEU B 1 621 ? -21.828 18.359 -3.811 1 71.62 621 LEU B C 1
ATOM 10418 O O . LEU B 1 621 ? -22.953 18.797 -3.609 1 71.62 621 LEU B O 1
ATOM 10422 N N . LEU B 1 622 ? -20.781 19.094 -4.121 1 68.44 622 LEU B N 1
ATOM 10423 C CA . LEU B 1 622 ? -20.891 20.547 -4.141 1 68.44 622 LEU B CA 1
ATOM 10424 C C . LEU B 1 622 ? -21.609 21.016 -5.395 1 68.44 622 LEU B C 1
ATOM 10426 O O . LEU B 1 622 ? -22.125 22.141 -5.438 1 68.44 622 LEU B O 1
ATOM 10430 N N . GLU B 1 623 ? -21.719 20.125 -6.309 1 72.25 623 GLU B N 1
ATOM 10431 C CA . GLU B 1 623 ? -22.297 20.516 -7.598 1 72.25 623 GLU B CA 1
ATOM 10432 C C . GLU B 1 623 ? -23.781 20.203 -7.656 1 72.25 623 GLU B C 1
ATOM 10434 O O . GLU B 1 623 ? -24.453 20.562 -8.625 1 72.25 623 GLU B O 1
ATOM 10439 N N . VAL B 1 624 ? -24.266 19.75 -6.531 1 78 624 VAL B N 1
ATOM 10440 C CA . VAL B 1 624 ? -25.672 19.375 -6.539 1 78 624 VAL B CA 1
ATOM 10441 C C . VAL B 1 624 ? -26.547 20.625 -6.48 1 78 624 VAL B C 1
ATOM 10443 O O . VAL B 1 624 ? -26.203 21.594 -5.797 1 78 624 VAL B O 1
ATOM 10446 N N . LYS B 1 625 ? -27.766 20.562 -7.223 1 78.62 625 LYS B N 1
ATOM 10447 C CA . LYS B 1 625 ? -28.594 21.766 -7.344 1 78.62 625 LYS B CA 1
ATOM 10448 C C . LYS B 1 625 ? -29.891 21.609 -6.539 1 78.62 625 LYS B C 1
ATOM 10450 O O . LYS B 1 625 ? -30.547 22.609 -6.219 1 78.62 625 LYS B O 1
ATOM 10455 N N . ASN B 1 626 ? -30.266 20.406 -6.301 1 85.62 626 ASN B N 1
ATOM 10456 C CA . ASN B 1 626 ? -31.516 20.172 -5.578 1 85.62 626 ASN B CA 1
ATOM 10457 C C . ASN B 1 626 ? -31.453 18.922 -4.727 1 85.62 626 ASN B C 1
ATOM 10459 O O . ASN B 1 626 ? -30.453 18.203 -4.75 1 85.62 626 ASN B O 1
ATOM 10463 N N . TYR B 1 627 ? -32.5 18.781 -3.928 1 88.19 627 TYR B N 1
ATOM 10464 C CA . TYR B 1 627 ? -32.594 17.672 -2.984 1 88.19 627 TYR B CA 1
ATOM 10465 C C . TYR B 1 627 ? -32.438 16.328 -3.699 1 88.19 627 TYR B C 1
ATOM 10467 O O . TYR B 1 627 ? -31.688 15.453 -3.27 1 88.19 627 TYR B O 1
ATOM 10475 N N . LYS B 1 628 ? -33.125 16.156 -4.758 1 87.06 628 LYS B N 1
ATOM 10476 C CA . LYS B 1 628 ? -33.125 14.891 -5.492 1 87.06 628 LYS B CA 1
ATOM 10477 C C . LYS B 1 628 ? -31.75 14.578 -6.035 1 87.06 628 LYS B C 1
ATOM 10479 O O . LYS B 1 628 ? -31.297 13.43 -5.969 1 87.06 628 LYS B O 1
ATOM 10484 N N . GLU B 1 629 ? -31.156 15.586 -6.555 1 85.69 629 GLU B N 1
ATOM 10485 C CA . GLU B 1 629 ? -29.797 15.398 -7.066 1 85.69 629 GLU B CA 1
ATOM 10486 C C . GLU B 1 629 ? -28.828 15.031 -5.949 1 85.69 629 GLU B C 1
ATOM 10488 O O . GLU B 1 629 ? -27.906 14.234 -6.152 1 85.69 629 GLU B O 1
ATOM 10493 N N . PHE B 1 630 ? -29.062 15.633 -4.879 1 86.19 630 PHE B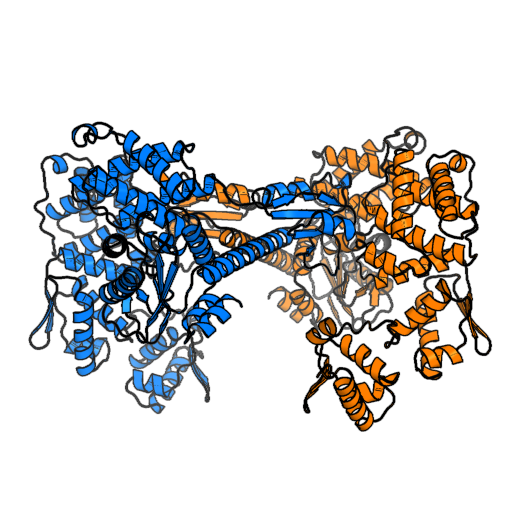 N 1
ATOM 10494 C CA . PHE B 1 630 ? -28.203 15.367 -3.727 1 86.19 630 PHE B CA 1
ATOM 10495 C C . PHE B 1 630 ? -28.328 13.914 -3.289 1 86.19 630 PHE B C 1
ATOM 10497 O O . PHE B 1 630 ? -27.328 13.234 -3.082 1 86.19 630 PHE B O 1
ATOM 10504 N N . ILE B 1 631 ? -29.516 13.492 -3.195 1 84.69 631 ILE B N 1
ATOM 10505 C CA . ILE B 1 631 ? -29.781 12.125 -2.76 1 84.69 631 ILE B CA 1
ATOM 10506 C C . ILE B 1 631 ? -29.203 11.141 -3.775 1 84.69 631 ILE B C 1
ATOM 10508 O O . ILE B 1 631 ? -28.609 10.125 -3.398 1 84.69 631 ILE B O 1
ATOM 10512 N N . ASN B 1 632 ? -29.25 11.5 -4.973 1 82.31 632 ASN B N 1
ATOM 10513 C CA . ASN B 1 632 ? -28.703 10.641 -6.02 1 82.31 632 ASN B CA 1
ATOM 10514 C C . ASN B 1 632 ? -27.188 10.562 -5.953 1 82.31 632 ASN B C 1
ATOM 10516 O O . ASN B 1 632 ? -26.609 9.508 -6.215 1 82.31 632 ASN B O 1
ATOM 10520 N N . GLN B 1 633 ? -26.672 11.664 -5.688 1 79.06 633 GLN B N 1
ATOM 10521 C CA . GLN B 1 633 ? -25.219 11.711 -5.602 1 79.06 633 GLN B CA 1
ATOM 10522 C C . GLN B 1 633 ? -24.703 10.914 -4.406 1 79.06 633 GLN B C 1
ATOM 10524 O O . GLN B 1 633 ? -23.641 10.297 -4.473 1 79.06 633 GLN B O 1
ATOM 10529 N N . VAL B 1 634 ? -25.438 10.984 -3.359 1 76.5 634 VAL B N 1
ATOM 10530 C CA . VAL B 1 634 ? -25.062 10.266 -2.148 1 76.5 634 VAL B CA 1
ATOM 10531 C C . VAL B 1 634 ? -25.219 8.758 -2.379 1 76.5 634 VAL B C 1
ATOM 10533 O O . VAL B 1 634 ? -24.438 7.965 -1.851 1 76.5 634 VAL B O 1
ATOM 10536 N N . LEU B 1 635 ? -26.188 8.406 -3.258 1 72.44 635 LEU B N 1
ATOM 10537 C CA . LEU B 1 635 ? -26.469 7 -3.51 1 72.44 635 LEU B CA 1
ATOM 10538 C C . LEU B 1 635 ? -25.469 6.406 -4.488 1 72.44 635 LEU B C 1
ATOM 10540 O O . LEU B 1 635 ? -25.297 5.188 -4.547 1 72.44 635 LEU B O 1
ATOM 10544 N N . LYS B 1 636 ? -24.703 7.234 -5.234 1 67.12 636 LYS B N 1
ATOM 10545 C CA . LYS B 1 636 ? -23.688 6.766 -6.18 1 67.12 636 LYS B CA 1
ATOM 10546 C C . LYS B 1 636 ? -22.375 6.43 -5.465 1 67.12 636 LYS B C 1
ATOM 10548 O O . LYS B 1 636 ? -21.672 5.5 -5.859 1 67.12 636 LYS B O 1
#

Foldseek 3Di:
DQDPLLLVLLLVQLPDPFADALVRSCVLSVHDSVVSVVSQVVSCVVLVHNQWDQDPVRHIHGDNVVCVVSVPCSDDNQQRDLVRLLLVVLCCCLQPHQKDFQVVSCVRNVHDPVSVVVSQVVNQVVLVVPPFWDWDDDDRMIGIDGAPVSSLVSVLVSLCVVCVLVLVPVVVLQVVQDQDGLVVLLVLLVVLCVVLVFDFDPQCSSVLSSSVSSQQSCQLVPHDHDDPLDDPVLCPDPLLVSLQVSVVVVCVVHVGDDDSRSSSVRSLVSLLGGDQPPPPPPPVVQAVDDLLVLLQVLQVVCCLQQVDHLNPPVVLSVVSSSLVVSVVVCQVSVHDDADSCLQVCCQQPVVLLLSLLLSVVSVCVRNVGQDASRSSVVNSVSSVVSRVVSLPDDAFEEEEAEDPDPVCVCLVVVVCCVLCVSRHDDPYYHPDDDPVVCVVVVGQEYEYCDDDDDDDPHHYDHAHSNGDPVNVVVVVVVSLVVLLVVLLVLVLVLCVVAEDQQLEAFADDDAAPLVVLVVSVVSCVVVPFFAPCFSVQQVVSCVNDWQDHALAEGEGEGSAQCGGPHWHKHKYAYPFFYDTPPYTHGIYIYTNHHSVVSNSVVSVSSNSSSCSVPSPLVVCCNPAGGDVSNSVSSVD/DQDPLLLVLLLVQLPDPFADALVRSCVLSVHDSVVSVVSQVVSCVVLVHNQWDQDPPRHIHGDNVVCVVSVPCSDDNQQRDLVRLLLVVLCCCLQPHQKDFQVVSCVRNVHDPVSVVVSQVVNQVVLVVPPFWDWDDDDRMIGIDGAPVSSLVSVLVSLCVVCVLVLVPVVVLQVVQDQDGLVVLLVLLVVLCVVLVFDFDPQCSSVLSSSVSSQQSCQLVPHDHDDPLDDPVLCPDPLLVSLQVSVVVVCVVHVGDDDSRSSSVRSLVSLLGGDQPPPPPPPVVQAVDDLLVLLQVLQVVCCLQQVDHLNPPVVLSVVSSSLVVSVVVCQVSVHDDADSCLQVCCQQPVVLLLSLLLSVVSVCVRNVGADASRSSVVNSVSSVVSRVVSLPDDAFEEEEAEDPDPVCVCLVVVVCCVLCVSRHDDPYYHPDDDPVVCVVRVGQEYEYCDDDDDDDPHHYDHAHSNGDPVNVVVVVVSSLVVLLVVLLVLVLVLCVVAEDQQLEAFADDDAAPLVVLCVSVVSCVVVPFFAPCFSVQQVVSCVNDWQDHALAEGEGEGSAQCGGPHWHKHKYAYPFFYDTPPYTHGIYIYTNHHSVVSNSVVSVSSNSSSCSVPSVLVVCCNPAGGDVSNSVSSVD

pLDDT: mean 82.66, std 10.95, range [40.44, 96.75]